Protein 6BWY (pdb70)

GO terms:
  GO:0045087 innate immune response (P, IDA)
  GO:0002230 positive regulation of defense response to virus by host (P, IDA)
  GO:0045869 negative regulation of single stranded viral RNA replication via double stranded DNA intermediate (P, IDA)
  GO:0048525 negative regulation of viral process (P, IDA)
  GO:0030895 apolipoprotein B mRNA editing enzyme complex (C, TAS)
  GO:0004126 cytidine deaminase activity (F, TAS)
  GO:0016553 base conversion or substitution editing (P, TAS)
  GO:0000932 P-body (C, IDA)
  GO:0005737 cytoplasm (C, IDA)
  GO:0010526 transposable element silencing (P, IDA)
  GO:1990904 ribonucleoprotein complex (C, IDA)
  GO:0004126 cytidine deaminase activity (F, IDA)
  GO:0051607 defense response to virus (P, IDA)
  GO:0070383 DNA cytosine deamination (P, IDA)
  GO:0005634 nucleus (C, EXP)
  GO:0005737 cytoplasm (C, EXP)
  GO:0005515 protein binding (F, IPI)
  GO:0008829 dCTP deaminase activity (F, TAS)
  GO:0005829 cytosol (C, TAS)
  GO:0042802 identical protein binding (F, IPI)

Solvent-accessible surface area: 66395 Å² total; per-residue (Å²): 192,20,70,106,60,4,107,99,6,109,10,130,21,50,142,37,58,1,42,0,1,83,17,1,67,112,70,104,220,141,60,47,83,21,16,0,1,0,0,0,35,64,38,50,89,40,104,83,25,149,144,70,118,100,48,82,10,2,4,0,53,0,2,0,6,12,6,56,24,81,27,105,21,2,31,0,35,0,69,7,163,91,6,120,2,3,4,60,8,128,56,57,0,0,0,0,2,0,41,58,0,20,9,97,62,102,197,146,130,16,13,0,44,17,62,120,97,0,94,0,5,15,13,26,7,72,49,36,160,58,174,106,5,57,36,133,28,24,167,80,31,44,33,198,44,38,112,64,24,68,115,10,0,73,69,0,1,29,5,23,24,24,20,59,59,55,58,8,87,31,93,36,1,74,99,10,0,32,0,84,58,198,26,193,33,27,169,74,14,28,0,0,3,26,3,13,97,44,105,120,54,79,18,61,150,39,105,95,52,6,4,26,8,41,31,97,99,156,122,64,0,4,24,2,0,22,47,0,1,70,20,15,110,31,64,91,58,61,8,4,0,1,9,0,2,0,0,38,3,1,24,14,36,2,0,44,63,0,11,56,19,7,37,69,28,58,11,0,9,3,0,0,8,1,0,0,11,78,39,67,164,59,99,0,55,62,0,2,56,38,0,1,72,20,12,1,2,5,27,11,0,59,104,55,19,0,96,49,0,26,82,44,0,8,62,71,150,65,52,113,21,86,68,49,146,15,5,97,126,37,3,130,100,6,26,32,84,14,120,61,1,55,87,93,212,30,72,114,59,9,104,96,5,116,8,133,18,37,147,41,66,2,36,0,0,88,18,2,70,116,78,96,192,141,83,49,81,21,19,0,1,0,0,0,51,75,39,47,85,44,105,85,27,138,154,75,120,106,45,78,11,2,8,0,49,0,6,0,4,9,5,68,48,91,26,128,11,1,20,0,40,0,70,7,188,106,5,111,8,2,2,52,5,116,63,56,0,0,0,0,3,0,33,58,0,14,6,103,65,90,192,151,110,10,15,0,50,17,66,119,98,0,92,0,4,14,12,25,5,67,46,38,155,58,177,107,9,55,37,134,31,21,157,66,30,52,44,200,47,39,117,53,24,65,103,11,0,46,65,2,0,22,9,26,22,21,18,64,58,60,54,3,81,32,104,37,2,66,88,9,0,31,1,75,65,194,23,199,36,38,158,56,11,23,0,0,0,29,1,29,87,21,112,116,30,48,21,59,150,35,99,74,26,2,1,35,9,36,19,125,49,110,122,51,101,79,0,4,42,3,0,20,54,6,7,64,19,7,97,33,70,110,60,38,4,0,7,0,15,0,10,1,0,44,2,3,28,19,73,1,0,62,83,0,8,58,26,2,55,78,48,21,37,7,14,6,1,1,21,0,0,0,20,79,34,64,84,32,36,2,58,21,0,2,37,54,0,6,102,21,11,1,11,11,20,11,0,42,104,55,32,0,88,31,0,29,80,42,0,9,70,70,169,67,49,111,19,83,78,34,144,66,13,79,126,35,1,98,94,11,12,33,110,12,117,41,3,27,72,33,185,26,87,114,48,10,108,94,5,109,9,133,16,39,144,38,66,1,46,0,0,80,18,2,65,114,68,101,189,122,79,44,93,20,18,0,1,0,0,0,47,70,41,50,87,43,106,82,30,151,151,70,119,97,45,76,12,1,6,0,47,0,6,1,2,7,7,67,39,83,27,103,18,1,20,0,38,0,70,6,161,98,6,114,9,2,2,50,9,116,56,52,0,0,0,0,5,0,29,52,0,20,6,110,62,93,208,146,116,12,17,0,48,13,65,121,96,0,85,0,4,11,14,33,7,74,48,29,74,46,150,79,5,64,12,33,18,15,103,77,29,56,38,145,46,41,116,49,25,73,109,9,0,74,68,1,1,47,11,26,25,20,15,68,64,53,60,7,74,35,80,17,2,73,35,6,0,27,0,69,52,196,15,143,33,23,149,63,10,37,0,0,0,24,2,26,93,61,115,116,145,90,95,44,134,44,113,89,36,4,2,34,8,36,25,77,84,137,176,4,134,49,0,0,36,5,0,22,62,2,2,74,23,12,103,33,64,111,128,58,77,3,52,1,10,0,7,0,0,38,3,0,22,34,69,0,0,69,87,0,10,60,19,34,99,69,37,152,17,7,45,3,2,0,39,0,0,0,14,84,31,67,166,62,135,0,63,72,0,1,70,49,0,31,136,36,53,6,121,21,38,10,0,52,99,68,40,0,96,71,0,29,85,47,0,9,42,70,46,29,48,108,22,83,74,42,138,40,7,76,138,41,1,104,87,7,17,33,101,13,165,75,7,56,88,98,201,17,68,139,53,6,99,103,0,113,8,137,16,44,139,35,67,1,41,0,0,72,17,3,66,106,91,97,218,153,63,64,86,22,18,0,0,0,0,0,42,27,41,9,91,48,57,77,28,78,140,70,119,102,44,83,11,2,3,0,8,0,3,0,6,13,5,59,36,86,27,88,16,2,12,0,36,0,68,5,167,94,11,118,4,4,3,58,12,120,57,55,0,0,0,0,3,0,29,56,0,18,14,96,62,81,159,158,78,10,13,0,52,16,66,122,88,0,93,0,4,14,14,35,6,72,50,26,59,45,159,74,4,63,22,57,18,21,93,86,28,78,30,158,51,39,126,47,22,86,111,10,0,77,60,0,1,43,9,23,23,22,19,65,57,66,52,7,64,36,49,16,1,74,38,5,0,21,0,80,64,196,27,145,26,10,149,74,13,23,0,0,0,15,3,30,97,60,98,119,139,90,77,42,142,85,113,71,35,14,4,25,9,40,35,90,85,143,192,25,97,77,0,3,48,2,0,23,58,3,6,74,19,11,95,22,66,113,127,62,73,3,62,0,15,0,8,1,0,40,3,3,24,29,76,2,0,75,84,0,10,60,20,35,99,70,36,153,20,7,46,5,10,1,40,0,0,0,12,75,46,66,168,56,135,1,60,61,0,2,58,38,0,36,143,36,48,5,129,27,41,12,0,59,98,70,42,0,86,62,0,27,80,37,1,9,68,66,159,53,51,115,22,86,72,44,141,27,5,105,140,37,4,112,106,7,31,20,88,11,158,65,5,66,90,93

Radius of gyration: 37.4 Å; Cα contacts (8 Å, |Δi|>4): 2829; chains: 4; bounding box: 98×81×93 Å

Nearest PDB structures (foldseek):
  6bwy-assembly1_A  TM=1.003E+00  e=1.162E-78  Schizosaccharomyces pombe 972h-
  6bwy-assembly4_E  TM=9.963E-01  e=2.193E-74  Schizosaccharomyces pombe 972h-
  1qzh-assembly6_F  TM=9.900E-01  e=3.882E-31  Schizosaccharomyces pombe
  7cuh-assembly1_A  TM=8.431E-01  e=3.484E-30  Schizosaccharomyces pombe 972h-
  6wmc-assembly1_A  TM=6.915E-01  e=1.232E-33  Homo sapiens

Secondary structure (DSSP, 8-state):
--TTTTTSSEEEETTEEEE-HHHHTS--SS-EEEEEEEEEEEEEEEEE-SSTT--EEEEEEEE-TTS-TT---EEEEEEESS-TTS----STT-EEEEEEEEEEESSSSEEEEEEEEEEEEE---TTSS-STTSPPPPSTTB----SHHHHHHHHHHHHHHTTS-----HHHHHHHT---SS-SS--S-EEEEEEEEEETTEEEEEEEEEEEEE------HHHHHHHSSTTS---SSS-EEEEEEEEE---HHHHHHHHHHHHH-TTEEEEEEEEE----SSSHHHHHHHHHHTT-EEEE--HHHHHHHHHHSS--TTPPP-PPTTHHHHHHHHHHHHHHHHH-/--TTHHHHSEEEETTEEEE-HHHHTS--SS-EEEEEEEEEEEEEEEEE--STT--EEEEEEEE-TTS-SS---EEEEEEESSSTTS----STT-EEEEEEEEEEESSSSEEEEEEEEEEEEE---TTSS-S--S----STTB----SHHHHHHHHHHHHHHHHH---B-HHHHHHHT---SS-SS--S-EEEEEEEEEETTEEEEEEEEEEEEESS------HHHHHHHHGGGS---SSS-EEEEEEEEE---HHHHHHHHHHHHH-SSEEEEEEEEE----SSSHHHHHHHHHTTT-EEEE--HHHHHHHHHHSB--TTPPP---SS-HHHHHHHHHHHHHHTT-/--TTTTTSSEEEETTEEEE-HHHHTS--SS-EEEEEEEEEEEEEEEEE-SSTT--EEEEEEEE-TTS-TT---EEEEEEESS-TTS----STT-EEEEEEEEEEESSSSEEEEEEEEEEEEE---TTSSBS--S----STTB----SHHHHHHHHHHHHHHHHH---B-HHHHHHHT---SS-S---S-EEEEEEEEEETTEEEEEEEEEEEEE--------HHHHHHHHGGGG---SSS-EEEEEEEEE---HHHHHHHHHHHHH-SSEEEEEEEEE----SSSHHHHHHHHHTTT-EEEE--HHHHHHHHHHSB--TTPPP-PPTTHHHHHHHHHHHHHHHTT-/--TTTTTSSEEEETTEEEE-HHHHTS--SS-EEEEEEEEEEEEEEEEE-SSTT--EEEEEEEE-TTS-SS---EEEEEEESS-TTS----STT-EEEEEEEEEEESSSSEEEEEEEEEEEEE---TTSSBSTTS----STTB----SHHHHHHHHHHHHHHTTS---B-HHHHHHHT---SS-S---S-EEEEEEEEEETTEEEE-GGG-EEEE--------HHHHHHHSSGGG---SSS-EEEEEEEEE---HHHHHHHHHHHHH-SSEEEEEEEEE----SSSHHHHHHHHHTTT-EEEE--HHHHHHHHHHSB--TTPPP-PPTTHHHHHHHHHHHHHHHTT-

Sequence (1382 aa):
QLNELLNAGEYKIGELTFQSIRSSQELQKKNTIVNLFGIVKDFTPSRQSLHGTKDWVTTVYLWDPTCDTSSIGLQIHLFSKQGNDLPVIKQVGQPLLLHQITLRSYRDRTQGLSKDQFRYALWPDFSSNSKDTLCPQPMPRLMKTGDKEEQFALLLNKIWDEQTNHSMDPPTFTFNFNNEPWVRGRHETYLCYEVERMHNDTWVKLNQRRGFLANQAPRHAELCFLDVIPFWKLDLDQDYRVTCFTSWSPCFSCAQEMAKFISKNKHVSLCIKTARIYDDQGRAQEGLRTLAEAGAKISIMTYSEFKHCWDTFVDHQGAPFQPWDGLDEHSQDLSGRLRAILQNQLNELLNAGEYKIGELTFQSIRSSQELQKKNTIVNLFGIVKDFTPSRQSLHGTKDWVTTVYLWDPTCDTSSIGLQIHLFSKQGNDLPVIKQVGQPLLLHQITLRSYRDRTQGLSKDQFRYALWPDFSSNSKDTLCPQPMPRLMKTGDKEEQFALLLNKIWDEQTNHSMDPPTFTFNFNNEPWVRGRHETYLCYEVERMHNDTWVKLNQRRGFLANQAPEGRHAELCFLDVIPFWKLDLDQDYRVTCFTSWSPCFSCAQEMAKFISKNKHVSLCIKTARIYDDQGRAQEGLRTLAEAGAKISIMTYSEFKHCWDTFVDHQGAPFQPWDGLDEHSQDLSGRLRAILQNQLNELLNAGEYKIGELTFQSIRSSQELQKKNTIVNLFGIVKDFTPSRQSLHGTKDWVTTVYLWDPTCDTSSIGLQIHLFSKQGNDLPVIKQVGQPLLLHQITLRSYRDRTQGLSKDQFRYALWPDFSSNSKDTLCPQPMPRLMKTGDKEEQFALLLNKIWDEQTNHSMDPPTFTFNFNNEPWVRGRHETYLCYEVERMHNDTWVKLNQRRGFLANQAPEGRHAELCFLDVIPFWKLDLDQDYRVTCFTSWSPCFSCAQEMAKFISKNKHVSLCIKTARIYDDQGRAQEGLRTLAEAGAKISIMTYSEFKHCWDTFVDHQGAPFQPWDGLDEHSQDLSGRLRAILQNQLNELLNAGEYKIGELTFQSIRSSQELQKKNTIVNLFGIVKDFTPSRQSLHGTKDWVTTVYLWDPTCDTSSIGLQIHLFSKQGNDLPVIKQVGQPLLLHQITLRSYRDRTQGLSKDQFRYALWPDFSSNSKDTLCPQPMPRLMKTGDKEEQFALLLNKIWDEQTNHSMDPPTFTFNFNNEPWVRGRHETYLCYEVERMHNDTWVKLNQRRGFLANQAPEGRHAELCFLDVIPFWKLDLDQDYRVTCFTSWSPCFSCAQEMAKFISKNKHVSLCIKTARIYDDQGRAQEGLRTLAEAGAKISIMTYSEFKHCWDTFVDHQGAPFQPWDGLDEHSQDLSGRLRAILQN

Foldseek 3Di:
DPLVQQPVQWHDFPHFIAGAQLSLFDDDQDKDWGKYKFWFLDKADWDFDDDDPRWIWIWTAGHFLVDALVDSHAIEIETARVSLQDWDQQDGLKIKIKHTWIWDDDPPTIHTYHDHLMAMEIGALVPDPDDPRDDDHHDPRYDDDDVRVVVVRVLNSLLNCQLVAQADAVVLCCVLLQQAADDPDNLKKKKKKFKFWDDPNDTDGDQSRIGIDIDDVVRHRLVSVVSNVSSNPDDLVIAMEMEMEMSEDDALVSLVVLLVVCVVRVRYAAEYEYRYYDCPVPCRLVSLQSSVVSRYHYAYDAPVNQQVCCVGRYPCVPPGDDDDPCSRVSSVVVRVVNVVSNVD/DPLCQQVVQWHDFPHFIAGAQLSLFDDDADKDWGKYKAWFQDKADWDFADDDVGWIWIWTFGDFLSDALPDRHAIEIETERVSLQDWDQQDTLKIKIKATWIWHDDPSTIHTYHDHLMAMEIDALLPDPDDPSDDDHHDPRYDDDDDRSVVVRVVNSLLVCQQVPQADEVVVLCVLLALAQDDPDNPKKKKWKFKFKDDPNDTDGDQSRIGIDICCDSVRGHPLVVVVVSVSSNPDDLVIAMEMEMEMSEDDALVSLVVLLVVCVVDGSYAYEYEYRYYDCPVPCRLVSVLSNVVSHYHYAYDAPVNSQVCCVRHHPCVPPGDDADPDGCVSSVVRRVVNVVSNPD/DPLVCQPPQWHDWPHFIAGAQVSLFDDDQDKDWGKYKAWFLDKAFWDFDDDDPRWIWIWTAGHFLNDALPDSHAIEIETERVRLQDWGFQDGLKIKIKGTWIWDDDPRTIHTYHDHLMAMEIGALVPDPDDPRHDDHHDPRYDDDDDRSVVVRVVNSLLNCQQVAQADEPVVCCVLLVLAQDDPDNLKKKKWKFKWKDDPNDTDGDQSRIGIDMAPPPVGDHRLVVVVVNVSSNPDDLPIAMEMEMEMSEDDALVSLVVLLVCCVVRPRYAYEYEYRYYDDPVPCRLVSLLSSVVSHYHYAYDAPVNQQVCCVRHYPCVPPHDDDDDCSRVSSVVRRVVNVVSNPD/DPQPQQPVQWHDWPHFIAGAQLVLFDDDADKDWGKHKAWFQDKADWDWDDDDPGWIWIWGAGHFLVDALPDSTAIEIETERVSLQDWDAQDGLKIKIKGTWMWHDDPSTIHTYHDHLIAMAIDALVPDPDDPRDDDHHDPRYDDDDDGVVVVRVVNSLLNCQQVAQADEPVVLCPLLAQQADDDDNPKKKKKKFKFWQDPNDTDGDLNRIGMDIWDDDVTDHRLVSVVVNVSSNPDDLVIAMEMEMEMSEDDALVSLVVLLVVCVVRVRYAYEYEYRYYDDPVPCSLVSLLSSVVSHYHYAYDAPVNSQVCCVRHHPCVPPGDDDDPCRHVSRVVRRVVNVVSNVD

Structure (mmCIF, N/CA/C/O backbone):
data_6BWY
#
_entry.id   6BWY
#
_cell.length_a   79.072
_cell.length_b   79.072
_cell.length_c   266.411
_cell.angle_alpha   90.00
_cell.angle_beta   90.00
_cell.angle_gamma   90.00
#
_symmetry.space_group_name_H-M   'P 43'
#
loop_
_entity.id
_entity.type
_entity.pdbx_description
1 polymer 'DNA (30-MER)'
2 polymer 'Protection of telomeres protein 1, DNA dC-&gt;dU-editing enzyme APOBEC-3G fusion'
3 non-polymer 'PHOSPHATE ION'
4 non-polymer 'ZINC ION'
5 water water
#
loop_
_atom_site.group_PDB
_atom_site.id
_atom_site.type_symbol
_atom_site.label_atom_id
_atom_site.label_alt_id
_atom_site.label_comp_id
_atom_site.label_asym_id
_atom_site.label_entity_id
_atom_site.label_seq_id
_atom_site.pdbx_PDB_ins_code
_atom_site.Cartn_x
_atom_site.Cartn_y
_atom_site.Cartn_z
_atom_site.occupancy
_atom_site.B_iso_or_equiv
_atom_site.auth_seq_id
_atom_site.auth_comp_id
_atom_site.auth_asym_id
_atom_site.auth_atom_id
_atom_site.pdbx_PDB_model_num
ATOM 578 N N . GLN E 2 7 ? 137.764 85.402 -39.646 1.00 153.80 30 GLN A N 1
ATOM 579 C CA . GLN E 2 7 ? 138.770 85.540 -40.751 1.00 148.73 30 GLN A CA 1
ATOM 580 C C . GLN E 2 7 ? 139.081 84.254 -41.521 1.00 146.44 30 GLN A C 1
ATOM 581 O O . GLN E 2 7 ? 139.406 84.267 -42.730 1.00 149.26 30 GLN A O 1
ATOM 587 N N . LEU E 2 8 ? 138.961 83.113 -40.846 1.00 132.52 31 LEU A N 1
ATOM 588 C CA . LEU E 2 8 ? 139.315 81.835 -41.492 1.00 121.89 31 LEU A CA 1
ATOM 589 C C . LEU E 2 8 ? 138.158 81.077 -42.137 1.00 122.74 31 LEU A C 1
ATOM 590 O O . LEU E 2 8 ? 138.360 80.312 -43.081 1.00 119.38 31 LEU A O 1
ATOM 595 N N . ASN E 2 9 ? 136.963 81.318 -41.640 1.00 125.30 32 ASN A N 1
ATOM 596 C CA . ASN E 2 9 ? 135.731 80.631 -42.085 1.00 128.97 32 ASN A CA 1
ATOM 597 C C . ASN E 2 9 ? 135.445 80.792 -43.602 1.00 136.00 32 ASN A C 1
ATOM 598 O O . ASN E 2 9 ? 135.283 79.806 -44.331 1.00 138.93 32 ASN A O 1
ATOM 603 N N . GLU E 2 10 ? 135.439 82.037 -44.060 1.00 140.05 33 GLU A N 1
ATOM 604 C CA . GLU E 2 10 ? 135.081 82.452 -45.388 1.00 142.13 33 GLU A CA 1
ATOM 605 C C . GLU E 2 10 ? 136.175 82.196 -46.427 1.00 140.27 33 GLU A C 1
ATOM 606 O O . GLU E 2 10 ? 135.858 82.183 -47.623 1.00 132.62 33 GLU A O 1
ATOM 612 N N . LEU E 2 11 ? 137.438 82.030 -45.993 1.00 137.80 34 LEU A N 1
ATOM 613 C CA . LEU E 2 11 ? 138.549 81.761 -46.922 1.00 137.90 34 LEU A CA 1
ATOM 614 C C . LEU E 2 11 ? 138.316 80.486 -47.725 1.00 139.69 34 LEU A C 1
ATOM 615 O O . LEU E 2 11 ? 138.484 80.487 -48.963 1.00 140.62 34 LEU A O 1
ATOM 620 N N . LEU E 2 12 ? 137.890 79.436 -47.033 1.00 140.39 35 LEU A N 1
ATOM 621 C CA . LEU E 2 12 ? 137.811 78.087 -47.571 1.00 139.48 35 LEU A CA 1
ATOM 622 C C . LEU E 2 12 ? 136.558 77.757 -48.395 1.00 144.36 35 LEU A C 1
ATOM 623 O O . LEU E 2 12 ? 136.509 76.702 -49.019 1.00 137.65 35 LEU A O 1
ATOM 628 N N . ASN E 2 13 ? 135.584 78.681 -48.418 1.00 150.62 36 ASN A N 1
ATOM 629 C CA . ASN E 2 13 ? 134.296 78.451 -49.085 1.00 143.80 36 ASN A CA 1
ATOM 630 C C . ASN E 2 13 ? 134.338 78.567 -50.602 1.00 144.96 36 ASN A C 1
ATOM 631 O O . ASN E 2 13 ? 133.982 77.608 -51.282 1.00 152.51 36 ASN A O 1
ATOM 636 N N . ALA E 2 14 ? 134.809 79.706 -51.133 1.00 140.55 37 ALA A N 1
ATOM 637 C CA . ALA E 2 14 ? 134.792 80.019 -52.577 1.00 134.85 37 ALA A CA 1
ATOM 638 C C . ALA E 2 14 ? 135.665 79.097 -53.459 1.00 136.63 37 ALA A C 1
ATOM 639 O O . ALA E 2 14 ? 135.491 79.060 -54.699 1.00 134.59 37 ALA A O 1
ATOM 641 N N . GLY E 2 15 ? 136.574 78.350 -52.805 1.00 124.59 38 GLY A N 1
ATOM 642 C CA . GLY E 2 15 ? 137.461 77.373 -53.455 1.00 101.66 38 GLY A CA 1
ATOM 643 C C . GLY E 2 15 ? 138.872 77.907 -53.428 1.00 95.07 38 GLY A C 1
ATOM 644 O O . GLY E 2 15 ? 139.792 77.295 -52.851 1.00 94.95 38 GLY A O 1
ATOM 645 N N . GLU E 2 16 ? 139.024 79.075 -54.030 1.00 91.43 39 GLU A N 1
ATOM 646 C CA . GLU E 2 16 ? 140.292 79.808 -54.044 1.00 85.94 39 GLU A CA 1
ATOM 647 C C . GLU E 2 16 ? 140.369 80.798 -52.879 1.00 85.42 39 GLU A C 1
ATOM 648 O O . GLU E 2 16 ? 139.424 81.488 -52.588 1.00 97.29 39 GLU A O 1
ATOM 654 N N . TYR E 2 17 ? 141.509 80.863 -52.233 1.00 81.17 40 TYR A N 1
ATOM 655 C CA . TYR E 2 17 ? 141.831 81.886 -51.243 1.00 83.63 40 TYR A CA 1
ATOM 656 C C . TYR E 2 17 ? 143.314 82.242 -51.353 1.00 87.26 40 TYR A C 1
ATOM 657 O O . TYR E 2 17 ? 144.139 81.359 -51.617 1.00 78.85 40 TYR A O 1
ATOM 666 N N . LYS E 2 18 ? 143.643 83.521 -51.144 1.00 93.10 41 LYS A N 1
ATOM 667 C CA . LYS E 2 18 ? 145.022 83.983 -51.348 1.00 91.30 41 LYS A CA 1
ATOM 668 C C . LYS E 2 18 ? 145.700 84.151 -50.028 1.00 91.60 41 LYS A C 1
ATOM 669 O O . LYS E 2 18 ? 145.079 84.486 -49.023 1.00 99.76 41 LYS A O 1
ATOM 675 N N . ILE E 2 19 ? 146.980 83.839 -49.989 1.00 93.68 42 ILE A N 1
ATOM 676 C CA . ILE E 2 19 ? 147.837 84.072 -48.810 1.00 93.22 42 ILE A CA 1
ATOM 677 C C . ILE E 2 19 ? 149.211 84.484 -49.340 1.00 93.76 42 ILE A C 1
ATOM 678 O O . ILE E 2 19 ? 149.729 83.840 -50.289 1.00 106.67 42 ILE A O 1
ATOM 683 N N . GLY E 2 20 ? 149.811 85.529 -48.766 1.00 90.02 43 GLY A N 1
ATOM 684 C CA . GLY E 2 20 ? 151.053 86.069 -49.268 1.00 88.61 43 GLY A CA 1
ATOM 685 C C . GLY E 2 20 ? 150.766 86.698 -50.623 1.00 96.01 43 GLY A C 1
ATOM 686 O O . GLY E 2 20 ? 150.060 87.740 -50.738 1.00 106.09 43 GLY A O 1
ATOM 687 N N . GLU E 2 21 ? 151.243 86.016 -51.653 1.00 94.03 44 GLU A N 1
ATOM 688 C CA . GLU E 2 21 ? 150.907 86.399 -53.048 1.00 99.61 44 GLU A CA 1
ATOM 689 C C . GLU E 2 21 ? 150.361 85.197 -53.832 1.00 95.12 44 GLU A C 1
ATOM 690 O O . GLU E 2 21 ? 149.813 85.342 -54.946 1.00 99.86 44 GLU A O 1
ATOM 696 N N . LEU E 2 22 ? 150.442 84.032 -53.208 1.00 86.12 45 LEU A N 1
ATOM 697 C CA . LEU E 2 22 ? 150.014 82.777 -53.825 1.00 87.85 45 LEU A CA 1
ATOM 698 C C . LEU E 2 22 ? 148.522 82.491 -53.590 1.00 90.46 45 LEU A C 1
ATOM 699 O O . LEU E 2 22 ? 147.963 82.751 -52.503 1.00 91.41 45 LEU A O 1
ATOM 704 N N . THR E 2 23 ? 147.873 82.028 -54.661 1.00 87.73 46 THR A N 1
ATOM 705 C CA . THR E 2 23 ? 146.455 81.693 -54.603 1.00 83.26 46 THR A CA 1
ATOM 706 C C . THR E 2 23 ? 146.317 80.181 -54.424 1.00 83.79 46 THR A C 1
ATOM 707 O O . THR E 2 23 ? 146.817 79.356 -55.276 1.00 80.85 46 THR A O 1
ATOM 711 N N . PHE E 2 24 ? 145.613 79.822 -53.344 1.00 76.83 47 PHE A N 1
ATOM 712 C CA . PHE E 2 24 ? 145.450 78.414 -52.982 1.00 72.64 47 PHE A CA 1
ATOM 713 C C . PHE E 2 24 ? 144.075 77.898 -53.341 1.00 68.53 47 PHE A C 1
ATOM 714 O O . PHE E 2 24 ? 143.113 78.617 -53.338 1.00 65.68 47 PHE A O 1
ATOM 722 N N . GLN E 2 25 ? 143.997 76.617 -53.599 1.00 69.73 48 GLN A N 1
ATOM 723 C CA . GLN E 2 25 ? 142.736 75.919 -53.795 1.00 75.93 48 GLN A CA 1
ATOM 724 C C . GLN E 2 25 ? 142.517 74.977 -52.593 1.00 77.13 48 GLN A C 1
ATOM 725 O O . GLN E 2 25 ? 143.449 74.280 -52.181 1.00 73.79 48 GLN A O 1
ATOM 731 N N . SER E 2 26 ? 141.296 74.995 -52.038 1.00 78.96 49 SER A N 1
ATOM 732 C CA . SER E 2 26 ? 140.917 74.088 -50.946 1.00 75.99 49 SER A CA 1
ATOM 733 C C . SER E 2 26 ? 140.997 72.608 -51.384 1.00 71.01 49 SER A C 1
ATOM 734 O O . SER E 2 26 ? 140.889 72.268 -52.581 1.00 60.93 49 SER A O 1
ATOM 737 N N . ILE E 2 27 ? 141.209 71.731 -50.412 1.00 66.98 50 ILE A N 1
ATOM 738 C CA . ILE E 2 27 ? 141.418 70.311 -50.703 1.00 73.57 50 ILE A CA 1
ATOM 739 C C . ILE E 2 27 ? 140.133 69.647 -51.162 1.00 81.10 50 ILE A C 1
ATOM 740 O O . ILE E 2 27 ? 140.113 68.858 -52.138 1.00 79.01 50 ILE A O 1
ATOM 745 N N . ARG E 2 28 ? 139.026 69.992 -50.508 1.00 92.32 51 ARG A N 1
ATOM 746 C CA . ARG E 2 28 ? 137.722 69.459 -50.949 1.00 98.98 51 ARG A CA 1
ATOM 747 C C . ARG E 2 28 ? 137.406 69.796 -52.398 1.00 95.31 51 ARG A C 1
ATOM 748 O O . ARG E 2 28 ? 137.003 68.908 -53.175 1.00 104.85 51 ARG A O 1
ATOM 756 N N . SER E 2 29 ? 137.606 71.067 -52.758 1.00 82.28 52 SER A N 1
ATOM 757 C CA . SER E 2 29 ? 137.429 71.507 -54.133 1.00 79.43 52 SER A CA 1
ATOM 758 C C . SER E 2 29 ? 138.415 70.845 -55.078 1.00 72.90 52 SER A C 1
ATOM 759 O O . SER E 2 29 ? 138.136 70.572 -56.225 1.00 74.94 52 SER A O 1
ATOM 762 N N . SER E 2 30 ? 139.579 70.552 -54.550 1.00 76.40 53 SER A N 1
ATOM 763 C CA . SER E 2 30 ? 140.630 69.854 -55.324 1.00 78.20 53 SER A CA 1
ATOM 764 C C . SER E 2 30 ? 140.304 68.384 -55.585 1.00 82.43 53 SER A C 1
ATOM 765 O O . SER E 2 30 ? 140.759 67.762 -56.584 1.00 72.81 53 SER A O 1
ATOM 768 N N . GLN E 2 31 ? 139.505 67.816 -54.687 1.00 80.57 54 GLN A N 1
ATOM 769 C CA . GLN E 2 31 ? 139.104 66.421 -54.778 1.00 84.21 54 GLN A CA 1
ATOM 770 C C . GLN E 2 31 ? 138.064 66.193 -55.891 1.00 90.23 54 GLN A C 1
ATOM 771 O O . GLN E 2 31 ? 137.776 65.031 -56.220 1.00 93.64 54 GLN A O 1
ATOM 777 N N . GLU E 2 32 ? 137.559 67.263 -56.494 1.00 94.91 55 GLU A N 1
ATOM 778 C CA . GLU E 2 32 ? 136.759 67.108 -57.725 1.00 106.75 55 GLU A CA 1
ATOM 779 C C . GLU E 2 32 ? 137.684 67.149 -58.943 1.00 121.09 55 GLU A C 1
ATOM 780 O O . GLU E 2 32 ? 138.895 67.377 -58.769 1.00 122.51 55 GLU A O 1
ATOM 786 N N . LEU E 2 33 ? 137.124 67.027 -60.155 1.00 124.94 56 LEU A N 1
ATOM 787 C CA . LEU E 2 33 ? 137.950 67.074 -61.354 1.00 123.39 56 LEU A CA 1
ATOM 788 C C . LEU E 2 33 ? 137.372 67.730 -62.617 1.00 128.06 56 LEU A C 1
ATOM 789 O O . LEU E 2 33 ? 136.139 67.831 -62.761 1.00 133.12 56 LEU A O 1
ATOM 794 N N . GLN E 2 34 ? 138.281 68.203 -63.496 1.00 118.44 57 GLN A N 1
ATOM 795 C CA . GLN E 2 34 ? 138.005 68.298 -64.925 1.00 112.29 57 GLN A CA 1
ATOM 796 C C . GLN E 2 34 ? 138.896 67.337 -65.734 1.00 102.54 57 GLN A C 1
ATOM 797 O O . GLN E 2 34 ? 139.986 66.972 -65.293 1.00 102.03 57 GLN A O 1
ATOM 803 N N . LYS E 2 35 ? 138.419 66.927 -66.921 1.00 90.58 58 LYS A N 1
ATOM 804 C CA . LYS E 2 35 ? 139.151 66.112 -67.929 1.00 87.75 58 LYS A CA 1
ATOM 805 C C . LYS E 2 35 ? 140.645 66.531 -68.166 1.00 86.65 58 LYS A C 1
ATOM 806 O O . LYS E 2 35 ? 141.455 65.699 -68.481 1.00 81.24 58 LYS A O 1
ATOM 812 N N . LYS E 2 36 ? 140.929 67.839 -68.089 1.00 86.44 59 LYS A N 1
ATOM 813 C CA . LYS E 2 36 ? 142.249 68.434 -68.301 1.00 80.51 59 LYS A CA 1
ATOM 814 C C . LYS E 2 36 ? 142.951 68.620 -66.957 1.00 82.88 59 LYS A C 1
ATOM 815 O O . LYS E 2 36 ? 142.343 68.672 -65.901 1.00 75.98 59 LYS A O 1
ATOM 821 N N . ASN E 2 37 ? 144.279 68.701 -67.045 1.00 80.13 60 ASN A N 1
ATOM 822 C CA . ASN E 2 37 ? 145.127 68.888 -65.905 1.00 76.35 60 ASN A CA 1
ATOM 823 C C . ASN E 2 37 ? 145.274 70.368 -65.566 1.00 78.22 60 ASN A C 1
ATOM 824 O O . ASN E 2 37 ? 145.459 71.198 -66.478 1.00 80.10 60 ASN A O 1
ATOM 829 N N . THR E 2 38 ? 145.124 70.716 -64.283 1.00 76.41 61 THR A N 1
ATOM 830 C CA . THR E 2 38 ? 145.166 72.115 -63.831 1.00 69.87 61 THR A CA 1
ATOM 831 C C . THR E 2 38 ? 146.081 72.245 -62.615 1.00 71.39 61 THR A C 1
ATOM 832 O O . THR E 2 38 ? 146.145 71.368 -61.752 1.00 71.67 61 THR A O 1
ATOM 836 N N . ILE E 2 39 ? 146.901 73.301 -62.572 1.00 70.62 62 ILE A N 1
ATOM 837 C CA . ILE E 2 39 ? 148.030 73.378 -61.688 1.00 67.40 62 ILE A CA 1
ATOM 838 C C . ILE E 2 39 ? 147.681 74.294 -60.590 1.00 68.86 62 ILE A C 1
ATOM 839 O O . ILE E 2 39 ? 147.435 75.463 -60.810 1.00 75.94 62 ILE A O 1
ATOM 844 N N . VAL E 2 40 ? 147.676 73.783 -59.383 1.00 69.15 63 VAL A N 1
ATOM 845 C CA . VAL E 2 40 ? 147.188 74.562 -58.212 1.00 66.45 63 VAL A CA 1
ATOM 846 C C . VAL E 2 40 ? 148.250 74.676 -57.152 1.00 66.35 63 VAL A C 1
ATOM 847 O O . VAL E 2 40 ? 149.231 73.925 -57.152 1.00 66.02 63 VAL A O 1
ATOM 851 N N . ASN E 2 41 ? 148.027 75.621 -56.249 1.00 65.02 64 ASN A N 1
ATOM 852 C CA . ASN E 2 41 ? 148.779 75.710 -55.023 1.00 70.94 64 ASN A CA 1
ATOM 853 C C . ASN E 2 41 ? 147.971 75.153 -53.908 1.00 77.99 64 ASN A C 1
ATOM 854 O O . ASN E 2 41 ? 146.783 75.515 -53.789 1.00 79.72 64 ASN A O 1
ATOM 859 N N . LEU E 2 42 ? 148.638 74.353 -53.064 1.00 77.83 65 LEU A N 1
ATOM 860 C CA . LEU E 2 42 ? 148.002 73.736 -51.926 1.00 76.02 65 LEU A CA 1
ATOM 861 C C . LEU E 2 42 ? 148.659 74.140 -50.610 1.00 79.52 65 LEU A C 1
ATOM 862 O O . LEU E 2 42 ? 149.851 74.588 -50.626 1.00 73.41 65 LEU A O 1
ATOM 867 N N . PHE E 2 43 ? 147.895 73.985 -49.503 1.00 75.95 66 PHE A N 1
ATOM 868 C CA . PHE E 2 43 ? 148.334 74.359 -48.150 1.00 69.98 66 PHE A CA 1
ATOM 869 C C . PHE E 2 43 ? 147.387 73.723 -47.121 1.00 70.44 66 PHE A C 1
ATOM 870 O O . PHE E 2 43 ? 146.223 74.124 -46.953 1.00 61.65 66 PHE A O 1
ATOM 878 N N . GLY E 2 44 ? 147.929 72.763 -46.374 1.00 74.20 67 GLY A N 1
ATOM 879 C CA . GLY E 2 44 ? 147.118 71.832 -45.617 1.00 75.37 67 GLY A CA 1
ATOM 880 C C . GLY E 2 44 ? 147.909 71.161 -44.490 1.00 80.06 67 GLY A C 1
ATOM 881 O O . GLY E 2 44 ? 149.032 71.616 -44.124 1.00 92.13 67 GLY A O 1
ATOM 882 N N . ILE E 2 45 ? 147.391 70.040 -43.988 1.00 67.93 68 ILE A N 1
ATOM 883 C CA . ILE E 2 45 ? 148.065 69.263 -42.971 1.00 66.85 68 ILE A CA 1
ATOM 884 C C . ILE E 2 45 ? 148.379 67.853 -43.477 1.00 72.65 68 ILE A C 1
ATOM 885 O O . ILE E 2 45 ? 147.539 67.256 -44.095 1.00 83.44 68 ILE A O 1
ATOM 890 N N . VAL E 2 46 ? 149.586 67.335 -43.247 1.00 71.76 69 VAL A N 1
ATOM 891 C CA . VAL E 2 46 ? 149.952 65.961 -43.558 1.00 62.19 69 VAL A CA 1
ATOM 892 C C . VAL E 2 46 ? 149.177 64.968 -42.695 1.00 65.14 69 VAL A C 1
ATOM 893 O O . VAL E 2 46 ? 149.577 64.664 -41.548 1.00 66.63 69 VAL A O 1
ATOM 897 N N . LYS E 2 47 ? 148.073 64.452 -43.232 1.00 68.23 70 LYS A N 1
ATOM 898 C CA . LYS E 2 47 ? 147.277 63.507 -42.481 1.00 65.56 70 LYS A CA 1
ATOM 899 C C . LYS E 2 47 ? 147.909 62.095 -42.519 1.00 69.38 70 LYS A C 1
ATOM 900 O O . LYS E 2 47 ? 147.783 61.367 -41.603 1.00 71.53 70 LYS A O 1
ATOM 906 N N . ASP E 2 48 ? 148.590 61.752 -43.597 1.00 72.33 71 ASP A N 1
ATOM 907 C CA . ASP E 2 48 ? 149.456 60.579 -43.691 1.00 69.63 71 ASP A CA 1
ATOM 908 C C . ASP E 2 48 ? 150.505 60.826 -44.802 1.00 69.38 71 ASP A C 1
ATOM 909 O O . ASP E 2 48 ? 150.269 61.597 -45.724 1.00 76.05 71 ASP A O 1
ATOM 914 N N . PHE E 2 49 ? 151.650 60.186 -44.728 1.00 64.70 72 PHE A N 1
ATOM 915 C CA . PHE E 2 49 ? 152.699 60.291 -45.729 1.00 65.50 72 PHE A CA 1
ATOM 916 C C . PHE E 2 49 ? 153.484 59.010 -45.895 1.00 64.01 72 PHE A C 1
ATOM 917 O O . PHE E 2 49 ? 153.484 58.179 -45.007 1.00 69.18 72 PHE A O 1
ATOM 925 N N . THR E 2 50 ? 154.235 58.893 -46.960 1.00 69.37 73 THR A N 1
ATOM 926 C CA . THR E 2 50 ? 155.181 57.770 -47.167 1.00 71.06 73 THR A CA 1
ATOM 927 C C . THR E 2 50 ? 156.535 58.344 -47.549 1.00 68.29 73 THR A C 1
ATOM 928 O O . THR E 2 50 ? 156.644 59.045 -48.558 1.00 59.65 73 THR A O 1
ATOM 932 N N . PRO E 2 51 ? 157.569 57.975 -46.792 1.00 70.03 74 PRO A N 1
ATOM 933 C CA . PRO E 2 51 ? 158.960 58.355 -47.045 1.00 72.64 74 PRO A CA 1
ATOM 934 C C . PRO E 2 51 ? 159.406 58.211 -48.460 1.00 75.90 74 PRO A C 1
ATOM 935 O O . PRO E 2 51 ? 158.933 57.355 -49.164 1.00 78.85 74 PRO A O 1
ATOM 939 N N . SER E 2 52 ? 160.342 59.071 -48.858 1.00 80.60 75 SER A N 1
ATOM 940 C CA . SER E 2 52 ? 160.904 59.118 -50.194 1.00 81.56 75 SER A CA 1
ATOM 941 C C . SER E 2 52 ? 161.720 57.863 -50.520 1.00 93.79 75 SER A C 1
ATOM 942 O O . SER E 2 52 ? 162.907 57.756 -50.189 1.00 108.92 75 SER A O 1
ATOM 945 N N . ARG E 2 53 ? 161.080 56.926 -51.202 1.00 88.90 76 ARG A N 1
ATOM 946 C CA . ARG E 2 53 ? 161.771 55.783 -51.754 1.00 83.02 76 ARG A CA 1
ATOM 947 C C . ARG E 2 53 ? 161.861 55.978 -53.265 1.00 82.72 76 ARG A C 1
ATOM 948 O O . ARG E 2 53 ? 161.122 56.787 -53.804 1.00 75.99 76 ARG A O 1
ATOM 956 N N . GLN E 2 54 ? 162.769 55.263 -53.918 1.00 80.47 77 GLN A N 1
ATOM 957 C CA . GLN E 2 54 ? 162.879 55.359 -55.352 1.00 72.06 77 GLN A CA 1
ATOM 958 C C . GLN E 2 54 ? 161.829 54.413 -56.035 1.00 72.86 77 GLN A C 1
ATOM 959 O O . GLN E 2 54 ? 161.587 53.285 -55.622 1.00 79.43 77 GLN A O 1
ATOM 965 N N . SER E 2 55 ? 161.193 54.923 -57.086 1.00 68.70 78 SER A N 1
ATOM 966 C CA . SER E 2 55 ? 160.249 54.203 -57.906 1.00 70.85 78 SER A CA 1
ATOM 967 C C . SER E 2 55 ? 160.897 52.988 -58.607 1.00 76.71 78 SER A C 1
ATOM 968 O O . SER E 2 55 ? 162.141 52.968 -58.893 1.00 77.70 78 SER A O 1
ATOM 971 N N . LEU E 2 56 ? 160.057 52.013 -58.954 1.00 74.38 79 LEU A N 1
ATOM 972 C CA . LEU E 2 56 ? 160.593 50.814 -59.601 1.00 70.83 79 LEU A CA 1
ATOM 973 C C . LEU E 2 56 ? 160.184 50.759 -61.050 1.00 70.18 79 LEU A C 1
ATOM 974 O O . LEU E 2 56 ? 160.685 49.910 -61.787 1.00 78.27 79 LEU A O 1
ATOM 979 N N . HIS E 2 57 ? 159.358 51.682 -61.510 1.00 64.48 80 HIS A N 1
ATOM 980 C CA . HIS E 2 57 ? 158.911 51.570 -62.910 1.00 67.95 80 HIS A CA 1
ATOM 981 C C . HIS E 2 57 ? 159.060 52.933 -63.598 1.00 66.22 80 HIS A C 1
ATOM 982 O O . HIS E 2 57 ? 159.409 53.891 -62.943 1.00 65.56 80 HIS A O 1
ATOM 989 N N . GLY E 2 58 ? 158.829 52.986 -64.905 1.00 64.24 81 GLY A N 1
ATOM 990 C CA . GLY E 2 58 ? 158.623 54.253 -65.603 1.00 62.57 81 GLY A CA 1
ATOM 991 C C . GLY E 2 58 ? 159.916 54.946 -65.656 1.00 62.44 81 GLY A C 1
ATOM 992 O O . GLY E 2 58 ? 160.865 54.311 -66.005 1.00 77.16 81 GLY A O 1
ATOM 993 N N . THR E 2 59 ? 159.957 56.223 -65.318 1.00 61.50 82 THR A N 1
ATOM 994 C CA . THR E 2 59 ? 161.201 56.983 -65.413 1.00 62.41 82 THR A CA 1
ATOM 995 C C . THR E 2 59 ? 162.059 56.749 -64.186 1.00 66.81 82 THR A C 1
ATOM 996 O O . THR E 2 59 ? 163.198 57.167 -64.157 1.00 76.97 82 THR A O 1
ATOM 1000 N N . LYS E 2 60 ? 161.533 55.998 -63.228 1.00 60.03 83 LYS A N 1
ATOM 1001 C CA . LYS E 2 60 ? 162.187 55.668 -61.961 1.00 66.36 83 LYS A CA 1
ATOM 1002 C C . LYS E 2 60 ? 162.587 56.916 -61.188 1.00 68.00 83 LYS A C 1
ATOM 1003 O O . LYS E 2 60 ? 163.683 56.947 -60.626 1.00 80.73 83 LYS A O 1
ATOM 1009 N N . ASP E 2 61 ? 161.744 57.933 -61.136 1.00 61.00 84 ASP A N 1
ATOM 1010 C CA . ASP E 2 61 ? 162.123 59.140 -60.340 1.00 61.06 84 ASP A CA 1
ATOM 1011 C C . ASP E 2 61 ? 161.851 58.857 -58.838 1.00 62.77 84 ASP A C 1
ATOM 1012 O O . ASP E 2 61 ? 161.098 57.948 -58.460 1.00 72.61 84 ASP A O 1
ATOM 1017 N N . TRP E 2 62 ? 162.456 59.603 -57.962 1.00 64.00 85 TRP A N 1
ATOM 1018 C CA . TRP E 2 62 ? 162.166 59.461 -56.531 1.00 65.83 85 TRP A CA 1
ATOM 1019 C C . TRP E 2 62 ? 160.823 60.054 -56.238 1.00 61.41 85 TRP A C 1
ATOM 1020 O O . TRP E 2 62 ? 160.407 60.985 -56.906 1.00 60.00 85 TRP A O 1
ATOM 1031 N N . VAL E 2 63 ? 160.133 59.502 -55.240 1.00 61.09 86 VAL A N 1
ATOM 1032 C CA . VAL E 2 63 ? 158.770 59.907 -54.904 1.00 58.95 86 VAL A CA 1
ATOM 1033 C C . VAL E 2 63 ? 158.498 59.822 -53.431 1.00 68.98 86 VAL A C 1
ATOM 1034 O O . VAL E 2 63 ? 158.849 58.802 -52.749 1.00 80.91 86 VAL A O 1
ATOM 1038 N N . THR E 2 64 ? 157.859 60.865 -52.906 1.00 65.88 87 THR A N 1
ATOM 1039 C CA . THR E 2 64 ? 157.283 60.836 -51.589 1.00 66.82 87 THR A CA 1
ATOM 1040 C C . THR E 2 64 ? 155.772 61.038 -51.746 1.00 63.43 87 THR A C 1
ATOM 1041 O O . THR E 2 64 ? 155.326 61.715 -52.638 1.00 66.35 87 THR A O 1
ATOM 1045 N N . THR E 2 65 ? 154.993 60.414 -50.889 1.00 63.13 88 THR A N 1
ATOM 1046 C CA . THR E 2 65 ? 153.540 60.492 -50.966 1.00 63.71 88 THR A CA 1
ATOM 1047 C C . THR E 2 65 ? 152.981 61.255 -49.769 1.00 67.98 88 THR A C 1
ATOM 1048 O O . THR E 2 65 ? 153.461 60.983 -48.593 1.00 65.24 88 THR A O 1
ATOM 1052 N N . VAL E 2 66 ? 152.053 62.211 -50.013 1.00 57.75 89 VAL A N 1
ATOM 1053 C CA . VAL E 2 66 ? 151.407 62.893 -48.896 1.00 56.92 89 VAL A CA 1
ATOM 1054 C C . VAL E 2 66 ? 149.902 62.818 -49.057 1.00 61.81 89 VAL A C 1
ATOM 1055 O O . VAL E 2 66 ? 149.383 62.557 -50.143 1.00 67.96 89 VAL A O 1
ATOM 1059 N N . TYR E 2 67 ? 149.165 63.027 -47.985 1.00 57.93 90 TYR A N 1
ATOM 1060 C CA . TYR E 2 67 ? 147.726 63.182 -48.042 1.00 59.30 90 TYR A CA 1
ATOM 1061 C C . TYR E 2 67 ? 147.446 64.510 -47.345 1.00 59.52 90 TYR A C 1
ATOM 1062 O O . TYR E 2 67 ? 147.563 64.622 -46.179 1.00 61.46 90 TYR A O 1
ATOM 1071 N N . LEU E 2 68 ? 147.149 65.550 -48.060 1.00 61.60 91 LEU A N 1
ATOM 1072 C CA . LEU E 2 68 ? 146.841 66.799 -47.366 1.00 64.91 91 LEU A CA 1
ATOM 1073 C C . LEU E 2 68 ? 145.392 66.878 -47.015 1.00 66.28 91 LEU A C 1
ATOM 1074 O O . LEU E 2 68 ? 144.482 66.549 -47.845 1.00 69.86 91 LEU A O 1
ATOM 1079 N N . TRP E 2 69 ? 145.160 67.444 -45.854 1.00 67.29 92 TRP A N 1
ATOM 1080 C CA . TRP E 2 69 ? 143.860 67.759 -45.335 1.00 71.03 92 TRP A CA 1
ATOM 1081 C C . TRP E 2 69 ? 143.780 69.242 -45.022 1.00 70.13 92 TRP A C 1
ATOM 1082 O O . TRP E 2 69 ? 144.773 69.828 -44.688 1.00 72.18 92 TRP A O 1
ATOM 1093 N N . ASP E 2 70 ? 142.586 69.808 -45.095 1.00 79.65 93 ASP A N 1
ATOM 1094 C CA . ASP E 2 70 ? 142.240 71.152 -44.569 1.00 78.05 93 ASP A CA 1
ATOM 1095 C C . ASP E 2 70 ? 140.744 71.124 -44.169 1.00 73.67 93 ASP A C 1
ATOM 1096 O O . ASP E 2 70 ? 139.999 70.217 -44.592 1.00 69.30 93 ASP A O 1
ATOM 1101 N N . PRO E 2 71 ? 140.313 72.112 -43.349 1.00 78.76 94 PRO A N 1
ATOM 1102 C CA . PRO E 2 71 ? 138.944 72.138 -42.784 1.00 76.36 94 PRO A CA 1
ATOM 1103 C C . PRO E 2 71 ? 137.820 71.871 -43.784 1.00 75.94 94 PRO A C 1
ATOM 1104 O O . PRO E 2 71 ? 136.760 71.435 -43.384 1.00 79.28 94 PRO A O 1
ATOM 1108 N N . THR E 2 72 ? 138.043 72.100 -45.069 1.00 78.25 95 THR A N 1
ATOM 1109 C CA . THR E 2 72 ? 137.049 71.815 -46.100 1.00 81.11 95 THR A CA 1
ATOM 1110 C C . THR E 2 72 ? 136.780 70.290 -46.241 1.00 91.93 95 THR A C 1
ATOM 1111 O O . THR E 2 72 ? 135.772 69.866 -46.810 1.00 98.74 95 THR A O 1
ATOM 1115 N N . CYS E 2 73 ? 137.710 69.471 -45.758 1.00 94.19 96 CYS A N 1
ATOM 1116 C CA . CYS E 2 73 ? 137.502 68.021 -45.571 1.00 87.03 96 CYS A CA 1
ATOM 1117 C C . CYS E 2 73 ? 137.037 67.771 -44.143 1.00 95.50 96 CYS A C 1
ATOM 1118 O O . CYS E 2 73 ? 137.535 68.442 -43.149 1.00 95.18 96 CYS A O 1
ATOM 1121 N N . ASP E 2 74 ? 136.186 66.754 -43.972 1.00 92.27 97 ASP A N 1
ATOM 1122 C CA . ASP E 2 74 ? 135.687 66.436 -42.628 1.00 96.08 97 ASP A CA 1
ATOM 1123 C C . ASP E 2 74 ? 136.796 65.876 -41.734 1.00 93.00 97 ASP A C 1
ATOM 1124 O O . ASP E 2 74 ? 137.902 65.521 -42.239 1.00 95.53 97 ASP A O 1
ATOM 1129 N N . THR E 2 75 ? 136.507 65.752 -40.427 1.00 93.13 98 THR A N 1
ATOM 1130 C CA . THR E 2 75 ? 137.444 65.208 -39.433 1.00 86.59 98 THR A CA 1
ATOM 1131 C C . THR E 2 75 ? 138.029 63.852 -39.849 1.00 90.94 98 THR A C 1
ATOM 1132 O O . THR E 2 75 ? 139.258 63.711 -39.907 1.00 80.39 98 THR A O 1
ATOM 1134 N N . SER E 2 76 ? 137.126 62.915 -40.169 1.00 102.50 99 SER A N 1
ATOM 1135 C CA . SER E 2 76 ? 137.462 61.525 -40.500 1.00 107.80 99 SER A CA 1
ATOM 1136 C C . SER E 2 76 ? 138.161 61.337 -41.864 1.00 109.34 99 SER A C 1
ATOM 1137 O O . SER E 2 76 ? 138.825 60.325 -42.076 1.00 109.10 99 SER A O 1
ATOM 1139 N N . SER E 2 77 ? 138.029 62.328 -42.750 1.00 120.37 100 SER A N 1
ATOM 1140 C CA . SER E 2 77 ? 138.656 62.356 -44.097 1.00 113.20 100 SER A CA 1
ATOM 1141 C C . SER E 2 77 ? 140.191 62.317 -44.065 1.00 108.27 100 SER A C 1
ATOM 1142 O O . SER E 2 77 ? 140.869 63.026 -43.258 1.00 111.10 100 SER A O 1
ATOM 1145 N N . ILE E 2 78 ? 140.751 61.423 -44.893 1.00 93.53 101 ILE A N 1
ATOM 1146 C CA . ILE E 2 78 ? 142.225 61.291 -44.925 1.00 90.73 101 ILE A CA 1
ATOM 1147 C C . ILE E 2 78 ? 142.897 62.403 -45.734 1.00 87.26 101 ILE A C 1
ATOM 1148 O O . ILE E 2 78 ? 143.891 62.956 -45.322 1.00 110.07 101 ILE A O 1
ATOM 1153 N N . GLY E 2 79 ? 142.390 62.691 -46.897 1.00 82.33 102 GLY A N 1
ATOM 1154 C CA . GLY E 2 79 ? 142.804 63.953 -47.622 1.00 79.29 102 GLY A CA 1
ATOM 1155 C C . GLY E 2 79 ? 143.149 63.703 -49.070 1.00 82.45 102 GLY A C 1
ATOM 1156 O O . GLY E 2 79 ? 142.772 62.648 -49.626 1.00 91.13 102 GLY A O 1
ATOM 1157 N N . LEU E 2 80 ? 143.797 64.658 -49.740 1.00 76.93 103 LEU A N 1
ATOM 1158 C CA . LEU E 2 80 ? 144.151 64.526 -51.148 1.00 75.43 103 LEU A CA 1
ATOM 1159 C C . LEU E 2 80 ? 145.448 63.785 -51.343 1.00 71.89 103 LEU A C 1
ATOM 1160 O O . LEU E 2 80 ? 146.486 64.121 -50.766 1.00 89.93 103 LEU A O 1
ATOM 1165 N N . GLN E 2 81 ? 145.421 62.745 -52.158 1.00 66.89 104 GLN A N 1
ATOM 1166 C CA . GLN E 2 81 ? 146.602 61.961 -52.469 1.00 67.23 104 GLN A CA 1
ATOM 1167 C C . GLN E 2 81 ? 147.471 62.807 -53.325 1.00 72.22 104 GLN A C 1
ATOM 1168 O O . GLN E 2 81 ? 146.971 63.361 -54.377 1.00 83.57 104 GLN A O 1
ATOM 1174 N N . ILE E 2 82 ? 148.741 62.987 -52.915 1.00 64.99 105 ILE A N 1
ATOM 1175 C CA . ILE E 2 82 ? 149.639 63.794 -53.766 1.00 66.71 105 ILE A CA 1
ATOM 1176 C C . ILE E 2 82 ? 150.952 63.068 -53.875 1.00 66.80 105 ILE A C 1
ATOM 1177 O O . ILE E 2 82 ? 151.614 62.778 -52.841 1.00 67.35 105 ILE A O 1
ATOM 1182 N N . HIS E 2 83 ? 151.346 62.773 -55.107 1.00 64.65 106 HIS A N 1
ATOM 1183 C CA . HIS E 2 83 ? 152.670 62.198 -55.346 1.00 66.73 106 HIS A CA 1
ATOM 1184 C C . HIS E 2 83 ? 153.718 63.264 -55.713 1.00 65.35 106 HIS A C 1
ATOM 1185 O O . HIS E 2 83 ? 153.599 64.039 -56.724 1.00 68.44 106 HIS A O 1
ATOM 1192 N N . LEU E 2 84 ? 154.725 63.394 -54.866 1.00 62.74 107 LEU A N 1
ATOM 1193 C CA . LEU E 2 84 ? 155.786 64.395 -55.167 1.00 63.90 107 LEU A CA 1
ATOM 1194 C C . LEU E 2 84 ? 157.019 63.679 -55.782 1.00 61.25 107 LEU A C 1
ATOM 1195 O O . LEU E 2 84 ? 157.593 62.837 -55.087 1.00 60.30 107 LEU A O 1
ATOM 1200 N N . PHE E 2 85 ? 157.380 63.992 -57.028 1.00 51.26 108 PHE A N 1
ATOM 1201 C CA . PHE E 2 85 ? 158.434 63.307 -57.721 1.00 53.04 108 PHE A CA 1
ATOM 1202 C C . PHE E 2 85 ? 159.641 64.269 -57.910 1.00 57.66 108 PHE A C 1
ATOM 1203 O O . PHE E 2 85 ? 159.455 65.505 -57.825 1.00 54.68 108 PHE A O 1
ATOM 1211 N N . SER E 2 86 ? 160.825 63.709 -58.149 1.00 60.28 109 SER A N 1
ATOM 1212 C CA . SER E 2 86 ? 162.098 64.460 -58.351 1.00 61.23 109 SER A CA 1
ATOM 1213 C C . SER E 2 86 ? 163.199 63.552 -58.871 1.00 64.28 109 SER A C 1
ATOM 1214 O O . SER E 2 86 ? 163.292 62.375 -58.449 1.00 55.70 109 SER A O 1
ATOM 1217 N N . LYS E 2 87 ? 164.021 64.102 -59.781 1.00 72.96 110 LYS A N 1
ATOM 1218 C CA . LYS E 2 87 ? 165.203 63.383 -60.338 1.00 76.87 110 LYS A CA 1
ATOM 1219 C C . LYS E 2 87 ? 166.220 62.971 -59.253 1.00 77.09 110 LYS A C 1
ATOM 1220 O O . LYS E 2 87 ? 166.553 61.771 -59.119 1.00 73.07 110 LYS A O 1
ATOM 1226 N N . GLN E 2 88 ? 166.714 63.974 -58.506 1.00 75.43 111 GLN A N 1
ATOM 1227 C CA . GLN E 2 88 ? 167.674 63.703 -57.424 1.00 71.40 111 GLN A CA 1
ATOM 1228 C C . GLN E 2 88 ? 167.020 62.946 -56.283 1.00 69.08 111 GLN A C 1
ATOM 1229 O O . GLN E 2 88 ? 167.449 61.875 -55.864 1.00 74.22 111 GLN A O 1
ATOM 1235 N N . GLY E 2 89 ? 165.970 63.511 -55.758 1.00 66.26 112 GLY A N 1
ATOM 1236 C CA . GLY E 2 89 ? 165.186 62.766 -54.749 1.00 67.84 112 GLY A CA 1
ATOM 1237 C C . GLY E 2 89 ? 165.570 63.129 -53.338 1.00 71.69 112 GLY A C 1
ATOM 1238 O O . GLY E 2 89 ? 164.744 63.147 -52.383 1.00 69.35 112 GLY A O 1
ATOM 1239 N N . ASN E 2 90 ? 166.836 63.485 -53.215 1.00 75.84 113 ASN A N 1
ATOM 1240 C CA . ASN E 2 90 ? 167.396 63.989 -51.945 1.00 76.57 113 ASN A CA 1
ATOM 1241 C C . ASN E 2 90 ? 167.001 65.429 -51.720 1.00 71.88 113 ASN A C 1
ATOM 1242 O O . ASN E 2 90 ? 167.582 66.056 -50.853 1.00 79.48 113 ASN A O 1
ATOM 1247 N N . ASP E 2 91 ? 166.077 65.939 -52.539 1.00 67.60 114 ASP A N 1
ATOM 1248 C CA . ASP E 2 91 ? 165.535 67.278 -52.344 1.00 65.42 114 ASP A CA 1
ATOM 1249 C C . ASP E 2 91 ? 164.068 67.241 -52.001 1.00 65.77 114 ASP A C 1
ATOM 1250 O O . ASP E 2 91 ? 163.514 68.344 -51.802 1.00 69.12 114 ASP A O 1
ATOM 1255 N N . LEU E 2 92 ? 163.456 66.026 -51.933 1.00 57.69 115 LEU A N 1
ATOM 1256 C CA . LEU E 2 92 ? 162.035 65.926 -51.546 1.00 57.80 115 LEU A CA 1
ATOM 1257 C C . LEU E 2 92 ? 161.829 66.204 -50.024 1.00 59.98 115 LEU A C 1
ATOM 1258 O O . LEU E 2 92 ? 162.788 65.941 -49.218 1.00 62.80 115 LEU A O 1
ATOM 1263 N N . PRO E 2 93 ? 160.643 66.762 -49.614 1.00 58.04 116 PRO A N 1
ATOM 1264 C CA . PRO E 2 93 ? 160.375 67.102 -48.250 1.00 56.35 116 PRO A CA 1
ATOM 1265 C C . PRO E 2 93 ? 160.628 65.968 -47.292 1.00 55.91 116 PRO A C 1
ATOM 1266 O O . PRO E 2 93 ? 160.226 64.840 -47.554 1.00 60.03 116 PRO A O 1
ATOM 1270 N N . VAL E 2 94 ? 161.320 66.274 -46.197 1.00 55.59 117 VAL A N 1
ATOM 1271 C CA . VAL E 2 94 ? 161.527 65.299 -45.165 1.00 57.36 117 VAL A CA 1
ATOM 1272 C C . VAL E 2 94 ? 160.492 65.562 -44.091 1.00 61.73 117 VAL A C 1
ATOM 1273 O O . VAL E 2 94 ? 160.782 66.331 -43.163 1.00 60.47 117 VAL A O 1
ATOM 1277 N N . ILE E 2 95 ? 159.368 64.825 -44.164 1.00 61.63 118 ILE A N 1
ATOM 1278 C CA . ILE E 2 95 ? 158.341 64.782 -43.145 1.00 59.32 118 ILE A CA 1
ATOM 1279 C C . ILE E 2 95 ? 158.644 63.773 -42.105 1.00 61.66 118 ILE A C 1
ATOM 1280 O O . ILE E 2 95 ? 158.977 62.675 -42.480 1.00 77.08 118 ILE A O 1
ATOM 1285 N N . LYS E 2 96 ? 158.563 64.123 -40.818 1.00 63.59 119 LYS A N 1
ATOM 1286 C CA . LYS E 2 96 ? 158.801 63.189 -39.686 1.00 65.62 119 LYS A CA 1
ATOM 1287 C C . LYS E 2 96 ? 157.551 62.597 -39.044 1.00 65.92 119 LYS A C 1
ATOM 1288 O O . LYS E 2 96 ? 157.566 61.469 -38.576 1.00 67.67 119 LYS A O 1
ATOM 1294 N N . GLN E 2 97 ? 156.481 63.362 -38.969 1.00 66.76 120 GLN A N 1
ATOM 1295 C CA . GLN E 2 97 ? 155.246 62.821 -38.431 1.00 67.24 120 GLN A CA 1
ATOM 1296 C C . GLN E 2 97 ? 154.002 63.482 -38.962 1.00 73.02 120 GLN A C 1
ATOM 1297 O O . GLN E 2 97 ? 154.067 64.606 -39.521 1.00 75.06 120 GLN A O 1
ATOM 1303 N N . VAL E 2 98 ? 152.872 62.794 -38.743 1.00 73.60 121 VAL A N 1
ATOM 1304 C CA . VAL E 2 98 ? 151.552 63.202 -39.201 1.00 69.28 121 VAL A CA 1
ATOM 1305 C C . VAL E 2 98 ? 151.123 64.429 -38.408 1.00 65.04 121 VAL A C 1
ATOM 1306 O O . VAL E 2 98 ? 151.130 64.447 -37.176 1.00 79.42 121 VAL A O 1
ATOM 1310 N N . GLY E 2 99 ? 150.750 65.467 -39.062 1.00 59.32 122 GLY A N 1
ATOM 1311 C CA . GLY E 2 99 ? 150.308 66.643 -38.339 1.00 69.56 122 GLY A CA 1
ATOM 1312 C C . GLY E 2 99 ? 151.066 67.923 -38.745 1.00 81.29 122 GLY A C 1
ATOM 1313 O O . GLY E 2 99 ? 150.680 69.060 -38.339 1.00 83.36 122 GLY A O 1
ATOM 1314 N N . GLN E 2 100 ? 152.083 67.770 -39.601 1.00 76.54 123 GLN A N 1
ATOM 1315 C CA . GLN E 2 100 ? 152.882 68.911 -40.015 1.00 73.65 123 GLN A CA 1
ATOM 1316 C C . GLN E 2 100 ? 152.116 69.741 -41.058 1.00 73.49 123 GLN A C 1
ATOM 1317 O O . GLN E 2 100 ? 151.614 69.212 -42.013 1.00 80.16 123 GLN A O 1
ATOM 1323 N N . PRO E 2 101 ? 152.070 71.056 -40.913 1.00 70.86 124 PRO A N 1
ATOM 1324 C CA . PRO E 2 101 ? 151.587 71.933 -41.947 1.00 74.65 124 PRO A CA 1
ATOM 1325 C C . PRO E 2 101 ? 152.475 71.922 -43.205 1.00 79.63 124 PRO A C 1
ATOM 1326 O O . PRO E 2 101 ? 153.730 71.957 -43.100 1.00 91.09 124 PRO A O 1
ATOM 1330 N N . LEU E 2 102 ? 151.864 71.937 -44.393 1.00 71.21 125 LEU A N 1
ATOM 1331 C CA . LEU E 2 102 ? 152.626 71.786 -45.628 1.00 69.73 125 LEU A CA 1
ATOM 1332 C C . LEU E 2 102 ? 152.091 72.706 -46.708 1.00 71.44 125 LEU A C 1
ATOM 1333 O O . LEU E 2 102 ? 150.889 72.662 -46.986 1.00 72.75 125 LEU A O 1
ATOM 1338 N N . LEU E 2 103 ? 153.001 73.509 -47.297 1.00 65.02 126 LEU A N 1
ATOM 1339 C CA . LEU E 2 103 ? 152.673 74.422 -48.373 1.00 61.82 126 LEU A CA 1
ATOM 1340 C C . LEU E 2 103 ? 153.290 73.935 -49.685 1.00 63.22 126 LEU A C 1
ATOM 1341 O O . LEU E 2 103 ? 154.532 73.905 -49.813 1.00 68.36 126 LEU A O 1
ATOM 1346 N N . LEU E 2 104 ? 152.465 73.566 -50.649 1.00 55.15 127 LEU A N 1
ATOM 1347 C CA . LEU E 2 104 ? 153.011 73.028 -51.914 1.00 55.41 127 LEU A CA 1
ATOM 1348 C C . LEU E 2 104 ? 152.729 73.993 -53.028 1.00 59.26 127 LEU A C 1
ATOM 1349 O O . LEU E 2 104 ? 151.601 74.500 -53.176 1.00 63.64 127 LEU A O 1
ATOM 1354 N N . HIS E 2 105 ? 153.751 74.229 -53.830 1.00 63.90 128 HIS A N 1
ATOM 1355 C CA . HIS E 2 105 ? 153.728 75.198 -54.909 1.00 65.39 128 HIS A CA 1
ATOM 1356 C C . HIS E 2 105 ? 153.829 74.577 -56.298 1.00 70.21 128 HIS A C 1
ATOM 1357 O O . HIS E 2 105 ? 154.787 73.854 -56.614 1.00 72.42 128 HIS A O 1
ATOM 1364 N N . GLN E 2 106 ? 152.806 74.840 -57.128 1.00 72.58 129 GLN A N 1
ATOM 1365 C CA . GLN E 2 106 ? 152.671 74.242 -58.477 1.00 76.01 129 GLN A CA 1
ATOM 1366 C C . GLN E 2 106 ? 152.504 72.700 -58.426 1.00 75.01 129 GLN A C 1
ATOM 1367 O O . GLN E 2 106 ? 153.477 71.930 -58.652 1.00 77.53 129 GLN A O 1
ATOM 1373 N N . ILE E 2 107 ? 151.302 72.248 -58.022 1.00 65.50 130 ILE A N 1
ATOM 1374 C CA . ILE E 2 107 ? 150.907 70.850 -58.121 1.00 63.83 130 ILE A CA 1
ATOM 1375 C C . ILE E 2 107 ? 149.795 70.603 -59.156 1.00 67.27 130 ILE A C 1
ATOM 1376 O O . ILE E 2 107 ? 148.715 71.221 -59.040 1.00 78.78 130 ILE A O 1
ATOM 1381 N N . THR E 2 108 ? 150.021 69.725 -60.139 1.00 60.31 131 THR A N 1
ATOM 1382 C CA . THR E 2 108 ? 149.010 69.341 -61.168 1.00 61.23 131 THR A CA 1
ATOM 1383 C C . THR E 2 108 ? 147.942 68.429 -60.599 1.00 62.09 131 THR A C 1
ATOM 1384 O O . THR E 2 108 ? 148.232 67.563 -59.748 1.00 65.85 131 THR A O 1
ATOM 1388 N N . LEU E 2 109 ? 146.710 68.586 -61.041 1.00 59.92 132 LEU A N 1
ATOM 1389 C CA . LEU E 2 109 ? 145.557 67.798 -60.554 1.00 58.20 132 LEU A CA 1
ATOM 1390 C C . LEU E 2 109 ? 145.004 66.909 -61.637 1.00 58.65 132 LEU A C 1
ATOM 1391 O O . LEU E 2 109 ? 144.687 67.425 -62.715 1.00 60.57 132 LEU A O 1
ATOM 1396 N N . ARG E 2 110 ? 145.006 65.580 -61.452 1.00 58.84 133 ARG A N 1
ATOM 1397 C CA . ARG E 2 110 ? 144.482 64.698 -62.525 1.00 57.72 133 ARG A CA 1
ATOM 1398 C C . ARG E 2 110 ? 143.738 63.459 -62.015 1.00 62.04 133 ARG A C 1
ATOM 1399 O O . ARG E 2 110 ? 143.869 63.101 -60.849 1.00 64.55 133 ARG A O 1
ATOM 1407 N N . SER E 2 111 ? 142.974 62.807 -62.887 1.00 61.28 134 SER A N 1
ATOM 1408 C CA . SER E 2 111 ? 142.378 61.504 -62.585 1.00 66.00 134 SER A CA 1
ATOM 1409 C C . SER E 2 111 ? 143.361 60.311 -62.609 1.00 65.13 134 SER A C 1
ATOM 1410 O O . SER E 2 111 ? 144.213 60.230 -63.517 1.00 62.83 134 SER A O 1
ATOM 1413 N N . TYR E 2 112 ? 143.182 59.400 -61.656 1.00 60.11 135 TYR A N 1
ATOM 1414 C CA . TYR E 2 112 ? 143.730 58.069 -61.739 1.00 58.61 135 TYR A CA 1
ATOM 1415 C C . TYR E 2 112 ? 142.762 57.027 -61.245 1.00 62.74 135 TYR A C 1
ATOM 1416 O O . TYR E 2 112 ? 142.563 56.906 -59.995 1.00 60.35 135 TYR A O 1
ATOM 1425 N N . ARG E 2 113 ? 142.115 56.330 -62.216 1.00 64.09 136 ARG A N 1
ATOM 1426 C CA . ARG E 2 113 ? 141.144 55.256 -61.978 1.00 60.62 136 ARG A CA 1
ATOM 1427 C C . ARG E 2 113 ? 140.074 55.770 -61.037 1.00 63.02 136 ARG A C 1
ATOM 1428 O O . ARG E 2 113 ? 139.834 55.150 -59.957 1.00 61.56 136 ARG A O 1
ATOM 1436 N N . ASP E 2 114 ? 139.511 56.940 -61.401 1.00 69.60 137 ASP A N 1
ATOM 1437 C CA . ASP E 2 114 ? 138.467 57.593 -60.618 1.00 72.87 137 ASP A CA 1
ATOM 1438 C C . ASP E 2 114 ? 138.763 57.802 -59.133 1.00 65.85 137 ASP A C 1
ATOM 1439 O O . ASP E 2 114 ? 138.059 57.322 -58.285 1.00 71.45 137 ASP A O 1
ATOM 1444 N N . ARG E 2 115 ? 139.798 58.565 -58.891 1.00 61.00 138 ARG A N 1
ATOM 1445 C CA . ARG E 2 115 ? 140.004 59.308 -57.629 1.00 66.79 138 ARG A CA 1
ATOM 1446 C C . ARG E 2 115 ? 140.895 60.465 -58.086 1.00 62.48 138 ARG A C 1
ATOM 1447 O O . ARG E 2 115 ? 141.514 60.382 -59.201 1.00 59.72 138 ARG A O 1
ATOM 1455 N N . THR E 2 116 ? 140.918 61.553 -57.324 1.00 56.75 139 THR A N 1
ATOM 1456 C CA . THR E 2 116 ? 141.640 62.695 -57.788 1.00 57.34 139 THR A CA 1
ATOM 1457 C C . THR E 2 116 ? 143.000 62.509 -57.210 1.00 58.73 139 THR A C 1
ATOM 1458 O O . THR E 2 116 ? 143.071 62.312 -55.985 1.00 73.94 139 THR A O 1
ATOM 1462 N N . GLN E 2 117 ? 144.076 62.573 -58.025 1.00 49.04 140 GLN A N 1
ATOM 1463 C CA . GLN E 2 117 ? 145.380 62.762 -57.350 1.00 48.66 140 GLN A CA 1
ATOM 1464 C C . GLN E 2 117 ? 146.079 64.057 -57.707 1.00 45.88 140 GLN A C 1
ATOM 1465 O O . GLN E 2 117 ? 145.756 64.707 -58.740 1.00 46.14 140 GLN A O 1
ATOM 1471 N N . GLY E 2 118 ? 147.020 64.448 -56.914 1.00 43.61 141 GLY A N 1
ATOM 1472 C CA . GLY E 2 118 ? 147.930 65.540 -57.344 1.00 53.29 141 GLY A CA 1
ATOM 1473 C C . GLY E 2 118 ? 149.291 64.966 -57.770 1.00 56.86 141 GLY A C 1
ATOM 1474 O O . GLY E 2 118 ? 149.854 64.085 -57.071 1.00 64.58 141 GLY A O 1
ATOM 1475 N N . LEU E 2 119 ? 149.781 65.412 -58.910 1.00 51.58 142 LEU A N 1
ATOM 1476 C CA . LEU E 2 119 ? 151.123 65.144 -59.279 1.00 57.90 142 LEU A CA 1
ATOM 1477 C C . LEU E 2 119 ? 152.003 66.455 -59.212 1.00 53.90 142 LEU A C 1
ATOM 1478 O O . LEU E 2 119 ? 151.596 67.469 -59.702 1.00 52.42 142 LEU A O 1
ATOM 1483 N N . SER E 2 120 ? 153.186 66.351 -58.662 1.00 49.99 143 SER A N 1
ATOM 1484 C CA . SER E 2 120 ? 154.137 67.496 -58.620 1.00 52.96 143 SER A CA 1
ATOM 1485 C C . SER E 2 120 ? 154.598 67.964 -59.982 1.00 53.06 143 SER A C 1
ATOM 1486 O O . SER E 2 120 ? 154.871 67.172 -60.840 1.00 52.43 143 SER A O 1
ATOM 1489 N N . LYS E 2 121 ? 154.640 69.263 -60.200 1.00 53.65 144 LYS A N 1
ATOM 1490 C CA . LYS E 2 121 ? 155.350 69.816 -61.398 1.00 58.04 144 LYS A CA 1
ATOM 1491 C C . LYS E 2 121 ? 156.843 69.697 -61.208 1.00 54.95 144 LYS A C 1
ATOM 1492 O O . LYS E 2 121 ? 157.293 69.492 -60.115 1.00 53.20 144 LYS A O 1
ATOM 1498 N N . ASP E 2 122 ? 157.616 69.857 -62.247 1.00 54.55 145 ASP A N 1
ATOM 1499 C CA . ASP E 2 122 ? 159.068 69.822 -62.124 1.00 60.75 145 ASP A CA 1
ATOM 1500 C C . ASP E 2 122 ? 159.590 70.880 -61.198 1.00 63.23 145 ASP A C 1
ATOM 1501 O O . ASP E 2 122 ? 160.465 70.551 -60.345 1.00 61.37 145 ASP A O 1
ATOM 1506 N N . GLN E 2 123 ? 159.021 72.089 -61.303 1.00 63.90 146 GLN A N 1
ATOM 1507 C CA . GLN E 2 123 ? 159.414 73.276 -60.528 1.00 64.78 146 GLN A CA 1
ATOM 1508 C C . GLN E 2 123 ? 158.856 73.326 -59.127 1.00 65.79 146 GLN A C 1
ATOM 1509 O O . GLN E 2 123 ? 159.045 74.336 -58.467 1.00 73.25 146 GLN A O 1
ATOM 1515 N N . PHE E 2 124 ? 158.149 72.282 -58.680 1.00 59.28 147 PHE A N 1
ATOM 1516 C CA . PHE E 2 124 ? 157.327 72.306 -57.474 1.00 53.36 147 PHE A CA 1
ATOM 1517 C C . PHE E 2 124 ? 158.220 72.616 -56.300 1.00 56.69 147 PHE A C 1
ATOM 1518 O O . PHE E 2 124 ? 159.393 72.122 -56.178 1.00 57.79 147 PHE A O 1
ATOM 1526 N N . ARG E 2 125 ? 157.693 73.486 -55.425 1.00 57.67 148 ARG A N 1
ATOM 1527 C CA . ARG E 2 125 ? 158.439 73.900 -54.256 1.00 64.51 148 ARG A CA 1
ATOM 1528 C C . ARG E 2 125 ? 157.547 73.680 -53.097 1.00 64.52 148 ARG A C 1
ATOM 1529 O O . ARG E 2 125 ? 156.390 73.395 -53.320 1.00 70.38 148 ARG A O 1
ATOM 1537 N N . TYR E 2 126 ? 158.105 73.772 -51.873 1.00 60.83 149 TYR A N 1
ATOM 1538 C CA . TYR E 2 126 ? 157.332 73.425 -50.676 1.00 59.09 149 TYR A CA 1
ATOM 1539 C C . TYR E 2 126 ? 157.847 74.212 -49.508 1.00 60.53 149 TYR A C 1
ATOM 1540 O O . TYR E 2 126 ? 158.880 74.858 -49.625 1.00 62.78 149 TYR A O 1
ATOM 1549 N N . ALA E 2 127 ? 157.133 74.121 -48.380 1.00 57.30 150 ALA A N 1
ATOM 1550 C CA . ALA E 2 127 ? 157.556 74.707 -47.119 1.00 57.62 150 ALA A CA 1
ATOM 1551 C C . ALA E 2 127 ? 156.885 73.946 -46.029 1.00 55.54 150 ALA A C 1
ATOM 1552 O O . ALA E 2 127 ? 155.678 73.695 -46.132 1.00 57.25 150 ALA A O 1
ATOM 1554 N N . LEU E 2 128 ? 157.674 73.567 -45.028 1.00 55.08 151 LEU A N 1
ATOM 1555 C CA . LEU E 2 128 ? 157.195 72.716 -43.937 1.00 61.41 151 LEU A CA 1
ATOM 1556 C C . LEU E 2 128 ? 157.205 73.453 -42.613 1.00 68.31 151 LEU A C 1
ATOM 1557 O O . LEU E 2 128 ? 157.888 74.542 -42.445 1.00 69.93 151 LEU A O 1
ATOM 1562 N N . TRP E 2 129 ? 156.423 72.915 -41.675 1.00 65.93 152 TRP A N 1
ATOM 1563 C CA . TRP E 2 129 ? 156.334 73.491 -40.299 1.00 68.53 152 TRP A CA 1
ATOM 1564 C C . TRP E 2 129 ? 156.218 72.306 -39.331 1.00 71.50 152 TRP A C 1
ATOM 1565 O O . TRP E 2 129 ? 155.679 71.197 -39.699 1.00 71.02 152 TRP A O 1
ATOM 1576 N N . PRO E 2 130 ? 156.677 72.520 -38.082 1.00 69.54 153 PRO A N 1
ATOM 1577 C CA . PRO E 2 130 ? 156.599 71.419 -37.097 1.00 71.26 153 PRO A CA 1
ATOM 1578 C C . PRO E 2 130 ? 155.147 71.169 -36.653 1.00 73.05 153 PRO A C 1
ATOM 1579 O O . PRO E 2 130 ? 154.310 72.133 -36.748 1.00 86.39 153 PRO A O 1
ATOM 1583 N N . ASP E 2 131 ? 154.847 69.959 -36.152 1.00 70.08 154 ASP A N 1
ATOM 1584 C CA . ASP E 2 131 ? 153.532 69.717 -35.553 1.00 73.27 154 ASP A CA 1
ATOM 1585 C C . ASP E 2 131 ? 153.467 70.498 -34.261 1.00 73.64 154 ASP A C 1
ATOM 1586 O O . ASP E 2 131 ? 153.920 69.978 -33.243 1.00 87.50 154 ASP A O 1
ATOM 1591 N N . PHE E 2 132 ? 152.952 71.735 -34.302 1.00 67.21 155 PHE A N 1
ATOM 1592 C CA . PHE E 2 132 ? 153.045 72.646 -33.168 1.00 69.34 155 PHE A CA 1
ATOM 1593 C C . PHE E 2 132 ? 152.432 72.092 -31.882 1.00 79.55 155 PHE A C 1
ATOM 1594 O O . PHE E 2 132 ? 152.982 72.300 -30.798 1.00 95.67 155 PHE A O 1
ATOM 1602 N N . SER E 2 133 ? 151.322 71.358 -32.017 1.00 75.90 156 SER A N 1
ATOM 1603 C CA . SER E 2 133 ? 150.588 70.855 -30.874 1.00 76.18 156 SER A CA 1
ATOM 1604 C C . SER E 2 133 ? 150.958 69.437 -30.516 1.00 79.43 156 SER A C 1
ATOM 1605 O O . SER E 2 133 ? 150.184 68.771 -29.824 1.00 87.60 156 SER A O 1
ATOM 1608 N N . SER E 2 134 ? 152.134 68.980 -30.986 1.00 81.28 157 SER A N 1
ATOM 1609 C CA . SER E 2 134 ? 152.698 67.681 -30.609 1.00 77.85 157 SER A CA 1
ATOM 1610 C C . SER E 2 134 ? 153.407 67.799 -29.277 1.00 79.65 157 SER A C 1
ATOM 1611 O O . SER E 2 134 ? 153.572 68.908 -28.715 1.00 88.52 157 SER A O 1
ATOM 1614 N N . ASN E 2 135 ? 153.867 66.657 -28.757 1.00 78.20 158 ASN A N 1
ATOM 1615 C CA . ASN E 2 135 ? 154.654 66.685 -27.519 1.00 75.36 158 ASN A CA 1
ATOM 1616 C C . ASN E 2 135 ? 156.122 67.021 -27.697 1.00 76.79 158 ASN A C 1
ATOM 1617 O O . ASN E 2 135 ? 156.800 67.444 -26.749 1.00 75.38 158 ASN A O 1
ATOM 1622 N N . SER E 2 136 ? 156.607 66.847 -28.932 1.00 80.57 159 SER A N 1
ATOM 1623 C CA . SER E 2 136 ? 158.013 67.030 -29.264 1.00 87.53 159 SER A CA 1
ATOM 1624 C C . SER E 2 136 ? 158.166 68.441 -29.790 1.00 97.90 159 SER A C 1
ATOM 1625 O O . SER E 2 136 ? 157.170 69.034 -30.334 1.00 102.84 159 SER A O 1
ATOM 1628 N N . LYS E 2 137 ? 159.388 68.993 -29.690 1.00 97.18 160 LYS A N 1
ATOM 1629 C CA . LYS E 2 137 ? 159.704 70.172 -30.488 1.00 102.25 160 LYS A CA 1
ATOM 1630 C C . LYS E 2 137 ? 160.104 69.798 -31.910 1.00 105.50 160 LYS A C 1
ATOM 1631 O O . LYS E 2 137 ? 159.615 70.370 -32.872 1.00 107.34 160 LYS A O 1
ATOM 1637 N N . ASP E 2 138 ? 161.051 68.887 -32.026 1.00 105.59 161 ASP A N 1
ATOM 1638 C CA . ASP E 2 138 ? 161.753 68.592 -33.272 1.00 99.82 161 ASP A CA 1
ATOM 1639 C C . ASP E 2 138 ? 161.029 67.606 -34.189 1.00 95.55 161 ASP A C 1
ATOM 1640 O O . ASP E 2 138 ? 161.584 66.601 -34.633 1.00 92.43 161 ASP A O 1
ATOM 1645 N N . THR E 2 139 ? 159.768 67.883 -34.476 1.00 90.95 162 THR A N 1
ATOM 1646 C CA . THR E 2 139 ? 159.030 67.170 -35.522 1.00 80.92 162 THR A CA 1
ATOM 1647 C C . THR E 2 139 ? 159.515 67.660 -36.892 1.00 82.50 162 THR A C 1
ATOM 1648 O O . THR E 2 139 ? 159.381 66.951 -37.874 1.00 84.22 162 THR A O 1
ATOM 1652 N N . LEU E 2 140 ? 160.021 68.897 -36.948 1.00 80.82 163 LEU A N 1
ATOM 1653 C CA . LEU E 2 140 ? 160.527 69.520 -38.184 1.00 80.20 163 LEU A CA 1
ATOM 1654 C C . LEU E 2 140 ? 162.040 69.504 -38.192 1.00 83.71 163 LEU A C 1
ATOM 1655 O O . LEU E 2 140 ? 162.683 70.272 -37.476 1.00 82.42 163 LEU A O 1
ATOM 1660 N N . CYS E 2 141 ? 162.614 68.684 -39.062 1.00 92.27 164 CYS A N 1
ATOM 1661 C CA . CYS E 2 141 ? 164.083 68.599 -39.171 1.00 89.30 164 CYS A CA 1
ATOM 1662 C C . CYS E 2 141 ? 164.533 69.476 -40.368 1.00 92.97 164 CYS A C 1
ATOM 1663 O O . CYS E 2 141 ? 163.682 69.819 -41.226 1.00 85.86 164 CYS A O 1
ATOM 1666 N N . PRO E 2 142 ? 165.843 69.891 -40.399 1.00 92.00 165 PRO A N 1
ATOM 1667 C CA . PRO E 2 142 ? 166.403 70.691 -41.475 1.00 89.17 165 PRO A CA 1
ATOM 1668 C C . PRO E 2 142 ? 166.105 70.124 -42.889 1.00 80.51 165 PRO A C 1
ATOM 1669 O O . PRO E 2 142 ? 166.428 69.022 -43.224 1.00 81.62 165 PRO A O 1
ATOM 1673 N N . GLN E 2 143 ? 165.395 70.876 -43.694 1.00 80.72 166 GLN A N 1
ATOM 1674 C CA . GLN E 2 143 ? 164.921 70.403 -45.007 1.00 81.10 166 GLN A CA 1
ATOM 1675 C C . GLN E 2 143 ? 165.959 70.658 -46.112 1.00 87.99 166 GLN A C 1
ATOM 1676 O O . GLN E 2 143 ? 166.730 71.674 -46.031 1.00 93.57 166 GLN A O 1
ATOM 1682 N N . PRO E 2 144 ? 166.009 69.768 -47.136 1.00 86.68 167 PRO A N 1
ATOM 1683 C CA . PRO E 2 144 ? 166.818 70.013 -48.343 1.00 85.61 167 PRO A CA 1
ATOM 1684 C C . PRO E 2 144 ? 166.594 71.399 -48.965 1.00 81.31 167 PRO A C 1
ATOM 1685 O O . PRO E 2 144 ? 165.397 71.877 -49.087 1.00 79.21 167 PRO A O 1
ATOM 1689 N N . MET E 2 145 ? 167.722 72.019 -49.380 1.00 77.23 168 MET A N 1
ATOM 1690 C CA . MET E 2 145 ? 167.673 73.403 -49.800 1.00 83.27 168 MET A CA 1
ATOM 1691 C C . MET E 2 145 ? 167.055 73.714 -51.241 1.00 79.74 168 MET A C 1
ATOM 1692 O O . MET E 2 145 ? 166.493 74.828 -51.446 1.00 72.15 168 MET A O 1
ATOM 1697 N N . PRO E 2 146 ? 167.159 72.778 -52.231 1.00 70.98 169 PRO A N 1
ATOM 1698 C CA . PRO E 2 146 ? 166.837 73.196 -53.616 1.00 70.17 169 PRO A CA 1
ATOM 1699 C C . PRO E 2 146 ? 165.405 73.606 -53.850 1.00 75.30 169 PRO A C 1
ATOM 1700 O O . PRO E 2 146 ? 165.151 74.590 -54.537 1.00 73.73 169 PRO A O 1
ATOM 1704 N N . ARG E 2 147 ? 164.480 72.858 -53.249 1.00 82.25 170 ARG A N 1
ATOM 1705 C CA . ARG E 2 147 ? 163.039 73.018 -53.441 1.00 79.48 170 ARG A CA 1
ATOM 1706 C C . ARG E 2 147 ? 162.353 73.735 -52.331 1.00 74.77 170 ARG A C 1
ATOM 1707 O O . ARG E 2 147 ? 161.133 73.818 -52.252 1.00 86.06 170 ARG A O 1
ATOM 1715 N N . LEU E 2 148 ? 163.120 74.248 -51.384 1.00 75.90 171 LEU A N 1
ATOM 1716 C CA . LEU E 2 148 ? 162.521 74.824 -50.182 1.00 67.76 171 LEU A CA 1
ATOM 1717 C C . LEU E 2 148 ? 162.162 76.296 -50.451 1.00 72.75 171 LEU A C 1
ATOM 1718 O O . LEU E 2 148 ? 162.927 77.000 -51.169 1.00 85.76 171 LEU A O 1
ATOM 1723 N N . MET E 2 149 ? 161.073 76.776 -49.858 1.00 72.69 172 MET A N 1
ATOM 1724 C CA . MET E 2 149 ? 160.601 78.156 -50.054 1.00 76.47 172 MET A CA 1
ATOM 1725 C C . MET E 2 149 ? 160.723 79.050 -48.831 1.00 82.04 172 MET A C 1
ATOM 1726 O O . MET E 2 149 ? 160.401 78.578 -47.745 1.00 87.54 172 MET A O 1
ATOM 1731 N N . LYS E 2 150 ? 161.112 80.328 -49.043 1.00 90.26 173 LYS A N 1
ATOM 1732 C CA . LYS E 2 150 ? 161.294 81.205 -47.818 1.00 92.97 173 LYS A CA 1
ATOM 1733 C C . LYS E 2 150 ? 159.973 81.877 -47.595 1.00 97.81 173 LYS A C 1
ATOM 1734 O O . LYS E 2 150 ? 159.589 82.795 -48.339 1.00 109.00 173 LYS A O 1
ATOM 1740 N N . THR E 2 151 ? 159.284 81.451 -46.546 1.00 99.37 174 THR A N 1
ATOM 1741 C CA . THR E 2 151 ? 157.989 81.988 -46.158 1.00 104.94 174 THR A CA 1
ATOM 1742 C C . THR E 2 151 ? 158.189 82.950 -44.996 1.00 107.65 174 THR A C 1
ATOM 1743 O O . THR E 2 151 ? 159.254 82.952 -44.350 1.00 115.16 174 THR A O 1
ATOM 1747 N N . GLY E 2 152 ? 157.143 83.735 -44.701 1.00 109.57 175 GLY A N 1
ATOM 1748 C CA . GLY E 2 152 ? 157.166 84.657 -43.588 1.00 110.15 175 GLY A CA 1
ATOM 1749 C C . GLY E 2 152 ? 156.265 84.328 -42.399 1.00 107.45 175 GLY A C 1
ATOM 1750 O O . GLY E 2 152 ? 155.904 83.200 -42.144 1.00 102.75 175 GLY A O 1
ATOM 1751 N N . ASP E 2 153 ? 155.935 85.384 -41.652 1.00 103.22 176 ASP A N 1
ATOM 1752 C CA . ASP E 2 153 ? 155.022 85.345 -40.514 1.00 92.44 176 ASP A CA 1
ATOM 1753 C C . ASP E 2 153 ? 153.565 85.261 -40.931 1.00 90.26 176 ASP A C 1
ATOM 1754 O O . ASP E 2 153 ? 152.767 84.687 -40.201 1.00 79.82 176 ASP A O 1
ATOM 1759 N N . LYS E 2 154 ? 153.171 85.807 -42.085 1.00 85.00 177 LYS A N 1
ATOM 1760 C CA . LYS E 2 154 ? 151.809 85.749 -42.550 1.00 90.51 177 LYS A CA 1
ATOM 1761 C C . LYS E 2 154 ? 151.305 84.296 -42.735 1.00 100.42 177 LYS A C 1
ATOM 1762 O O . LYS E 2 154 ? 150.250 83.944 -42.249 1.00 101.52 177 LYS A O 1
ATOM 1764 N N . GLU E 2 155 ? 152.062 83.469 -43.464 1.00 103.65 178 GLU A N 1
ATOM 1765 C CA . GLU E 2 155 ? 151.748 82.034 -43.557 1.00 104.63 178 GLU A CA 1
ATOM 1766 C C . GLU E 2 155 ? 152.151 81.212 -42.310 1.00 100.30 178 GLU A C 1
ATOM 1767 O O . GLU E 2 155 ? 151.861 80.046 -42.194 1.00 110.25 178 GLU A O 1
ATOM 1773 N N . GLU E 2 156 ? 152.753 81.848 -41.355 1.00 86.52 179 GLU A N 1
ATOM 1774 C CA . GLU E 2 156 ? 152.928 81.308 -39.989 1.00 80.52 179 GLU A CA 1
ATOM 1775 C C . GLU E 2 156 ? 151.610 81.184 -39.260 1.00 77.74 179 GLU A C 1
ATOM 1776 O O . GLU E 2 156 ? 151.343 80.190 -38.642 1.00 71.48 179 GLU A O 1
ATOM 1782 N N . GLN E 2 157 ? 150.821 82.263 -39.270 1.00 88.97 180 GLN A N 1
ATOM 1783 C CA . GLN E 2 157 ? 149.456 82.284 -38.733 1.00 88.24 180 GLN A CA 1
ATOM 1784 C C . GLN E 2 157 ? 148.625 81.195 -39.329 1.00 86.59 180 GLN A C 1
ATOM 1785 O O . GLN E 2 157 ? 148.000 80.462 -38.576 1.00 93.63 180 GLN A O 1
ATOM 1791 N N . PHE E 2 158 ? 148.641 81.097 -40.650 1.00 82.67 181 PHE A N 1
ATOM 1792 C CA . PHE E 2 158 ? 147.791 80.200 -41.374 1.00 86.50 181 PHE A CA 1
ATOM 1793 C C . PHE E 2 158 ? 148.114 78.728 -41.038 1.00 90.43 181 PHE A C 1
ATOM 1794 O O . PHE E 2 158 ? 147.200 77.892 -40.818 1.00 93.63 181 PHE A O 1
ATOM 1802 N N . ALA E 2 159 ? 149.427 78.443 -41.011 1.00 83.98 182 ALA A N 1
ATOM 1803 C CA . ALA E 2 159 ? 149.909 77.091 -40.808 1.00 83.73 182 ALA A CA 1
ATOM 1804 C C . ALA E 2 159 ? 149.562 76.635 -39.417 1.00 83.73 182 ALA A C 1
ATOM 1805 O O . ALA E 2 159 ? 149.043 75.507 -39.244 1.00 96.70 182 ALA A O 1
ATOM 1807 N N . LEU E 2 160 ? 149.869 77.500 -38.433 1.00 75.35 183 LEU A N 1
ATOM 1808 C CA . LEU E 2 160 ? 149.605 77.204 -37.036 1.00 71.37 183 LEU A CA 1
ATOM 1809 C C . LEU E 2 160 ? 148.104 77.042 -36.810 1.00 77.03 183 LEU A C 1
ATOM 1810 O O . LEU E 2 160 ? 147.721 76.124 -36.062 1.00 81.80 183 LEU A O 1
ATOM 1815 N N . LEU E 2 161 ? 147.276 77.889 -37.440 1.00 77.32 184 LEU A N 1
ATOM 1816 C CA . LEU E 2 161 ? 145.825 77.795 -37.368 1.00 77.61 184 LEU A CA 1
ATOM 1817 C C . LEU E 2 161 ? 145.331 76.443 -37.821 1.00 84.01 184 LEU A C 1
ATOM 1818 O O . LEU E 2 161 ? 144.625 75.758 -37.038 1.00 89.37 184 LEU A O 1
ATOM 1823 N N . LEU E 2 162 ? 145.747 76.028 -39.034 1.00 75.85 185 LEU A N 1
ATOM 1824 C CA . LEU E 2 162 ? 145.396 74.711 -39.562 1.00 72.26 185 LEU A CA 1
ATOM 1825 C C . LEU E 2 162 ? 145.823 73.607 -38.578 1.00 80.41 185 LEU A C 1
ATOM 1826 O O . LEU E 2 162 ? 145.000 72.706 -38.325 1.00 87.42 185 LEU A O 1
ATOM 1831 N N . ASN E 2 163 ? 147.060 73.702 -38.021 1.00 77.45 186 ASN A N 1
ATOM 1832 C CA . ASN E 2 163 ? 147.594 72.759 -37.058 1.00 76.54 186 ASN A CA 1
ATOM 1833 C C . ASN E 2 163 ? 146.741 72.668 -35.821 1.00 78.96 186 ASN A C 1
ATOM 1834 O O . ASN E 2 163 ? 146.470 71.577 -35.299 1.00 88.68 186 ASN A O 1
ATOM 1839 N N . LYS E 2 164 ? 146.341 73.835 -35.335 1.00 79.40 187 LYS A N 1
ATOM 1840 C CA . LYS E 2 164 ? 145.588 73.925 -34.102 1.00 76.06 187 LYS A CA 1
ATOM 1841 C C . LYS E 2 164 ? 144.199 73.245 -34.337 1.00 75.01 187 LYS A C 1
ATOM 1842 O O . LYS E 2 164 ? 143.817 72.365 -33.577 1.00 74.21 187 LYS A O 1
ATOM 1848 N N . ILE E 2 165 ? 143.540 73.573 -35.441 1.00 74.17 188 ILE A N 1
ATOM 1849 C CA . ILE E 2 165 ? 142.256 72.924 -35.745 1.00 80.56 188 ILE A CA 1
ATOM 1850 C C . ILE E 2 165 ? 142.355 71.399 -35.963 1.00 85.95 188 ILE A C 1
ATOM 1851 O O . ILE E 2 165 ? 141.477 70.614 -35.488 1.00 85.13 188 ILE A O 1
ATOM 1856 N N . TRP E 2 166 ? 143.439 70.972 -36.616 1.00 91.30 189 TRP A N 1
ATOM 1857 C CA . TRP E 2 166 ? 143.722 69.547 -36.841 1.00 87.98 189 TRP A CA 1
ATOM 1858 C C . TRP E 2 166 ? 143.821 68.759 -35.513 1.00 96.19 189 TRP A C 1
ATOM 1859 O O . TRP E 2 166 ? 143.164 67.728 -35.306 1.00 103.93 189 TRP A O 1
ATOM 1870 N N . ASP E 2 167 ? 144.650 69.293 -34.610 1.00 95.07 190 ASP A N 1
ATOM 1871 C CA . ASP E 2 167 ? 144.901 68.655 -33.347 1.00 97.92 190 ASP A CA 1
ATOM 1872 C C . ASP E 2 167 ? 143.645 68.643 -32.482 1.00 110.03 190 ASP A C 1
ATOM 1873 O O . ASP E 2 167 ? 143.387 67.683 -31.738 1.00 115.45 190 ASP A O 1
ATOM 1878 N N . GLU E 2 168 ? 142.870 69.727 -32.574 1.00 114.55 191 GLU A N 1
ATOM 1879 C CA . GLU E 2 168 ? 141.662 69.871 -31.794 1.00 112.59 191 GLU A CA 1
ATOM 1880 C C . GLU E 2 168 ? 140.520 69.134 -32.483 1.00 114.84 191 GLU A C 1
ATOM 1881 O O . GLU E 2 168 ? 139.354 69.454 -32.244 1.00 125.61 191 GLU A O 1
ATOM 1887 N N . GLN E 2 169 ? 140.882 68.112 -33.270 1.00 105.59 192 GLN A N 1
ATOM 1888 C CA . GLN E 2 169 ? 139.950 67.161 -33.889 1.00 105.90 192 GLN A CA 1
ATOM 1889 C C . GLN E 2 169 ? 140.509 65.742 -33.869 1.00 115.62 192 GLN A C 1
ATOM 1890 O O . GLN E 2 169 ? 139.769 64.769 -34.045 1.00 121.71 192 GLN A O 1
ATOM 1896 N N . THR E 2 170 ? 141.807 65.638 -33.602 1.00 119.85 193 THR A N 1
ATOM 1897 C CA . THR E 2 170 ? 142.487 64.345 -33.510 1.00 121.90 193 THR A CA 1
ATOM 1898 C C . THR E 2 170 ? 143.221 64.140 -32.154 1.00 126.47 193 THR A C 1
ATOM 1899 O O . THR E 2 170 ? 144.310 63.515 -32.095 1.00 120.89 193 THR A O 1
ATOM 1903 N N . ASN E 2 171 ? 142.653 64.689 -31.086 1.00 127.39 194 ASN A N 1
ATOM 1904 C CA . ASN E 2 171 ? 143.184 64.546 -29.740 1.00 133.89 194 ASN A CA 1
ATOM 1905 C C . ASN E 2 171 ? 142.081 64.511 -28.689 1.00 144.27 194 ASN A C 1
ATOM 1906 O O . ASN E 2 171 ? 141.764 65.556 -28.044 1.00 142.97 194 ASN A O 1
ATOM 1911 N N . HIS E 2 172 ? 141.557 63.312 -28.453 1.00 150.02 195 HIS A N 1
ATOM 1912 C CA . HIS E 2 172 ? 140.557 63.119 -27.392 1.00 163.72 195 HIS A CA 1
ATOM 1913 C C . HIS E 2 172 ? 141.186 62.842 -26.030 1.00 168.94 195 HIS A C 1
ATOM 1914 O O . HIS E 2 172 ? 140.641 63.276 -25.035 1.00 162.02 195 HIS A O 1
ATOM 1921 N N . SER E 2 173 ? 142.316 62.147 -25.990 1.00 181.89 196 SER A N 1
ATOM 1922 C CA . SER E 2 173 ? 142.863 61.653 -24.730 1.00 183.91 196 SER A CA 1
ATOM 1923 C C . SER E 2 173 ? 143.670 62.674 -23.923 1.00 172.53 196 SER A C 1
ATOM 1924 O O . SER E 2 173 ? 144.430 63.454 -24.489 1.00 173.06 196 SER A O 1
ATOM 1927 N N . MET E 2 174 ? 143.531 62.632 -22.599 1.00 157.66 197 MET A N 1
ATOM 1928 C CA . MET E 2 174 ? 144.249 63.538 -21.709 1.00 143.56 197 MET A CA 1
ATOM 1929 C C . MET E 2 174 ? 145.009 62.805 -20.629 1.00 141.20 197 MET A C 1
ATOM 1930 O O . MET E 2 174 ? 144.666 61.647 -20.267 1.00 136.07 197 MET A O 1
ATOM 1935 N N . ASP E 2 175 ? 146.018 63.510 -20.117 1.00 133.92 198 ASP A N 1
ATOM 1936 C CA . ASP E 2 175 ? 146.873 63.039 -19.049 1.00 140.88 198 ASP A CA 1
ATOM 1937 C C . ASP E 2 175 ? 146.074 62.963 -17.736 1.00 151.31 198 ASP A C 1
ATOM 1938 O O . ASP E 2 175 ? 145.474 63.941 -17.352 1.00 156.78 198 ASP A O 1
ATOM 1943 N N . PRO E 2 176 ? 146.012 61.769 -17.093 1.00 157.01 199 PRO A N 1
ATOM 1944 C CA . PRO E 2 176 ? 145.219 61.579 -15.861 1.00 152.01 199 PRO A CA 1
ATOM 1945 C C . PRO E 2 176 ? 145.556 62.507 -14.650 1.00 141.05 199 PRO A C 1
ATOM 1946 O O . PRO E 2 176 ? 144.610 62.980 -13.978 1.00 141.82 199 PRO A O 1
ATOM 1950 N N . PRO E 2 177 ? 146.864 62.768 -14.346 1.00 126.55 200 PRO A N 1
ATOM 1951 C CA . PRO E 2 177 ? 147.116 63.756 -13.266 1.00 120.75 200 PRO A CA 1
ATOM 1952 C C . PRO E 2 177 ? 146.562 65.155 -13.557 1.00 119.05 200 PRO A C 1
ATOM 1953 O O . PRO E 2 177 ? 146.220 65.896 -12.632 1.00 126.32 200 PRO A O 1
ATOM 1957 N N . THR E 2 178 ? 146.495 65.502 -14.843 1.00 118.74 201 THR A N 1
ATOM 1958 C CA . THR E 2 178 ? 145.912 66.782 -15.279 1.00 120.04 201 THR A CA 1
ATOM 1959 C C . THR E 2 178 ? 144.444 66.873 -14.899 1.00 117.41 201 THR A C 1
ATOM 1960 O O . THR E 2 178 ? 144.011 67.930 -14.398 1.00 128.61 201 THR A O 1
ATOM 1964 N N . PHE E 2 179 ? 143.722 65.756 -15.102 1.00 119.42 202 PHE A N 1
ATOM 1965 C CA . PHE E 2 179 ? 142.265 65.761 -14.918 1.00 124.85 202 PHE A CA 1
ATOM 1966 C C . PHE E 2 179 ? 141.924 65.958 -13.469 1.00 126.38 202 PHE A C 1
ATOM 1967 O O . PHE E 2 179 ? 140.934 66.677 -13.206 1.00 124.24 202 PHE A O 1
ATOM 1975 N N . THR E 2 180 ? 142.726 65.326 -12.575 1.00 120.62 203 THR A N 1
ATOM 1976 C CA . THR E 2 180 ? 142.521 65.367 -11.117 1.00 117.54 203 THR A CA 1
ATOM 1977 C C . THR E 2 180 ? 142.632 66.786 -10.601 1.00 114.49 203 THR A C 1
ATOM 1978 O O . THR E 2 180 ? 141.761 67.253 -9.795 1.00 116.73 203 THR A O 1
ATOM 1982 N N . PHE E 2 181 ? 143.676 67.473 -11.090 1.00 102.74 204 PHE A N 1
ATOM 1983 C CA . PHE E 2 181 ? 144.038 68.767 -10.580 1.00 97.03 204 PHE A CA 1
ATOM 1984 C C . PHE E 2 181 ? 143.061 69.824 -11.053 1.00 95.51 204 PHE A C 1
ATOM 1985 O O . PHE E 2 181 ? 142.600 70.616 -10.225 1.00 96.42 204 PHE A O 1
ATOM 1993 N N . ASN E 2 182 ? 142.782 69.861 -12.351 1.00 87.38 205 ASN A N 1
ATOM 1994 C CA . ASN E 2 182 ? 141.911 70.882 -12.920 1.00 88.09 205 ASN A CA 1
ATOM 1995 C C . ASN E 2 182 ? 140.425 70.719 -12.591 1.00 84.14 205 ASN A C 1
ATOM 1996 O O . ASN E 2 182 ? 139.710 71.715 -12.443 1.00 79.95 205 ASN A O 1
ATOM 2001 N N . PHE E 2 183 ? 139.969 69.479 -12.494 1.00 85.40 206 PHE A N 1
ATOM 2002 C CA . PHE E 2 183 ? 138.559 69.245 -12.248 1.00 84.18 206 PHE A CA 1
ATOM 2003 C C . PHE E 2 183 ? 138.223 69.063 -10.770 1.00 88.69 206 PHE A C 1
ATOM 2004 O O . PHE E 2 183 ? 137.117 68.673 -10.477 1.00 98.88 206 PHE A O 1
ATOM 2012 N N . ASN E 2 184 ? 139.153 69.378 -9.861 1.00 86.59 207 ASN A N 1
ATOM 2013 C CA . ASN E 2 184 ? 138.836 69.401 -8.457 1.00 82.55 207 ASN A CA 1
ATOM 2014 C C . ASN E 2 184 ? 137.770 70.439 -8.158 1.00 85.80 207 ASN A C 1
ATOM 2015 O O . ASN E 2 184 ? 138.018 71.658 -8.304 1.00 97.71 207 ASN A O 1
ATOM 2020 N N . ASN E 2 185 ? 136.580 69.974 -7.770 1.00 93.18 208 ASN A N 1
ATOM 2021 C CA . ASN E 2 185 ? 135.405 70.836 -7.628 1.00 94.71 208 ASN A CA 1
ATOM 2022 C C . ASN E 2 185 ? 135.238 71.536 -6.287 1.00 89.93 208 ASN A C 1
ATOM 2023 O O . ASN E 2 185 ? 134.112 71.963 -5.952 1.00 92.06 208 ASN A O 1
ATOM 2028 N N . GLU E 2 186 ? 136.327 71.652 -5.524 1.00 77.84 209 GLU A N 1
ATOM 2029 C CA . GLU E 2 186 ? 136.318 72.516 -4.313 1.00 77.10 209 GLU A CA 1
ATOM 2030 C C . GLU E 2 186 ? 136.083 73.991 -4.684 1.00 74.51 209 GLU A C 1
ATOM 2031 O O . GLU E 2 186 ? 136.807 74.491 -5.550 1.00 77.69 209 GLU A O 1
ATOM 2037 N N . PRO E 2 187 ? 135.073 74.647 -4.083 1.00 68.48 210 PRO A N 1
ATOM 2038 C CA . PRO E 2 187 ? 134.565 75.959 -4.484 1.00 64.68 210 PRO A CA 1
ATOM 2039 C C . PRO E 2 187 ? 135.584 77.010 -4.856 1.00 62.76 210 PRO A C 1
ATOM 2040 O O . PRO E 2 187 ? 135.463 77.564 -5.938 1.00 58.97 210 PRO A O 1
ATOM 2044 N N . TRP E 2 188 ? 136.606 77.207 -4.001 1.00 63.46 211 TRP A N 1
ATOM 2045 C CA . TRP E 2 188 ? 137.704 78.152 -4.280 1.00 65.96 211 TRP A CA 1
ATOM 2046 C C . TRP E 2 188 ? 139.004 77.352 -4.260 1.00 66.24 211 TRP A C 1
ATOM 2047 O O . TRP E 2 188 ? 139.329 76.696 -3.266 1.00 66.64 211 TRP A O 1
ATOM 2058 N N . VAL E 2 189 ? 139.727 77.341 -5.381 1.00 67.19 212 VAL A N 1
ATOM 2059 C CA . VAL E 2 189 ? 141.062 76.663 -5.391 1.00 67.95 212 VAL A CA 1
ATOM 2060 C C . VAL E 2 189 ? 142.189 77.607 -5.933 1.00 65.27 212 VAL A C 1
ATOM 2061 O O . VAL E 2 189 ? 141.905 78.595 -6.565 1.00 63.15 212 VAL A O 1
ATOM 2065 N N . ARG E 2 190 ? 143.455 77.308 -5.643 1.00 61.90 213 ARG A N 1
ATOM 2066 C CA . ARG E 2 190 ? 144.621 77.790 -6.473 1.00 62.56 213 ARG A CA 1
ATOM 2067 C C . ARG E 2 190 ? 145.209 76.526 -7.100 1.00 67.79 213 ARG A C 1
ATOM 2068 O O . ARG E 2 190 ? 145.008 75.421 -6.561 1.00 78.58 213 ARG A O 1
ATOM 2076 N N . GLY E 2 191 ? 145.877 76.555 -8.239 1.00 65.63 214 GLY A N 1
ATOM 2077 C CA . GLY E 2 191 ? 146.250 77.698 -8.969 1.00 67.13 214 GLY A CA 1
ATOM 2078 C C . GLY E 2 191 ? 146.001 77.190 -10.384 1.00 73.13 214 GLY A C 1
ATOM 2079 O O . GLY E 2 191 ? 146.785 77.395 -11.307 1.00 69.27 214 GLY A O 1
ATOM 2080 N N . ARG E 2 192 ? 144.822 76.638 -10.591 1.00 79.40 215 ARG A N 1
ATOM 2081 C CA . ARG E 2 192 ? 144.315 76.173 -11.861 1.00 77.71 215 ARG A CA 1
ATOM 2082 C C . ARG E 2 192 ? 144.444 77.144 -13.042 1.00 84.10 215 ARG A C 1
ATOM 2083 O O . ARG E 2 192 ? 144.792 76.667 -14.120 1.00 95.40 215 ARG A O 1
ATOM 2091 N N . HIS E 2 193 ? 144.229 78.456 -12.874 1.00 81.82 216 HIS A N 1
ATOM 2092 C CA . HIS E 2 193 ? 144.604 79.415 -13.949 1.00 84.99 216 HIS A CA 1
ATOM 2093 C C . HIS E 2 193 ? 144.104 79.183 -15.404 1.00 83.60 216 HIS A C 1
ATOM 2094 O O . HIS E 2 193 ? 143.821 80.111 -16.162 1.00 91.61 216 HIS A O 1
ATOM 2101 N N . GLU E 2 194 ? 143.949 77.942 -15.756 1.00 76.47 217 GLU A N 1
ATOM 2102 C CA . GLU E 2 194 ? 143.541 77.572 -17.068 1.00 73.38 217 GLU A CA 1
ATOM 2103 C C . GLU E 2 194 ? 142.139 76.913 -17.029 1.00 73.56 217 GLU A C 1
ATOM 2104 O O . GLU E 2 194 ? 141.717 76.376 -16.010 1.00 71.95 217 GLU A O 1
ATOM 2110 N N . THR E 2 195 ? 141.459 76.904 -18.166 1.00 74.61 218 THR A N 1
ATOM 2111 C CA . THR E 2 195 ? 140.144 76.303 -18.251 1.00 75.72 218 THR A CA 1
ATOM 2112 C C . THR E 2 195 ? 140.282 75.083 -19.123 1.00 84.07 218 THR A C 1
ATOM 2113 O O . THR E 2 195 ? 140.804 75.163 -20.258 1.00 89.19 218 THR A O 1
ATOM 2117 N N . TYR E 2 196 ? 139.866 73.928 -18.574 1.00 85.36 219 TYR A N 1
ATOM 2118 C CA . TYR E 2 196 ? 139.849 72.695 -19.392 1.00 84.33 219 TYR A CA 1
ATOM 2119 C C . TYR E 2 196 ? 138.414 72.436 -19.772 1.00 83.88 219 TYR A C 1
ATOM 2120 O O . TYR E 2 196 ? 137.495 72.532 -18.943 1.00 81.43 219 TYR A O 1
ATOM 2129 N N . LEU E 2 197 ? 138.208 72.121 -21.045 1.00 84.31 220 LEU A N 1
ATOM 2130 C CA . LEU E 2 197 ? 136.865 72.014 -21.570 1.00 82.71 220 LEU A CA 1
ATOM 2131 C C . LEU E 2 197 ? 136.712 70.753 -22.397 1.00 86.93 220 LEU A C 1
ATOM 2132 O O . LEU E 2 197 ? 137.394 70.633 -23.429 1.00 87.63 220 LEU A O 1
ATOM 2137 N N . CYS E 2 198 ? 135.880 69.819 -21.930 1.00 92.32 221 CYS A N 1
ATOM 2138 C CA . CYS E 2 198 ? 135.635 68.546 -22.641 1.00 101.31 221 CYS A CA 1
ATOM 2139 C C . CYS E 2 198 ? 134.244 68.578 -23.264 1.00 109.96 221 CYS A C 1
ATOM 2140 O O . CYS E 2 198 ? 133.235 68.787 -22.564 1.00 114.92 221 CYS A O 1
ATOM 2143 N N . TYR E 2 199 ? 134.149 68.390 -24.570 1.00 109.63 222 TYR A N 1
ATOM 2144 C CA . TYR E 2 199 ? 132.883 68.570 -25.278 1.00 108.78 222 TYR A CA 1
ATOM 2145 C C . TYR E 2 199 ? 132.382 67.322 -26.018 1.00 104.57 222 TYR A C 1
ATOM 2146 O O . TYR E 2 199 ? 133.185 66.495 -26.476 1.00 105.87 222 TYR A O 1
ATOM 2155 N N . GLU E 2 200 ? 131.055 67.213 -26.113 1.00 100.56 223 GLU A N 1
ATOM 2156 C CA . GLU E 2 200 ? 130.376 66.208 -26.897 1.00 91.90 223 GLU A CA 1
ATOM 2157 C C . GLU E 2 200 ? 129.456 66.869 -27.917 1.00 93.30 223 GLU A C 1
ATOM 2158 O O . GLU E 2 200 ? 128.912 67.973 -27.715 1.00 92.27 223 GLU A O 1
ATOM 2164 N N . VAL E 2 201 ? 129.239 66.146 -28.988 1.00 102.81 224 VAL A N 1
ATOM 2165 C CA . VAL E 2 201 ? 128.327 66.551 -30.036 1.00 110.33 224 VAL A CA 1
ATOM 2166 C C . VAL E 2 201 ? 127.246 65.456 -30.215 1.00 121.76 224 VAL A C 1
ATOM 2167 O O . VAL E 2 201 ? 127.562 64.252 -30.207 1.00 134.51 224 VAL A O 1
ATOM 2171 N N . GLU E 2 202 ? 125.999 65.880 -30.396 1.00 121.54 225 GLU A N 1
ATOM 2172 C CA . GLU E 2 202 ? 124.891 64.946 -30.590 1.00 126.71 225 GLU A CA 1
ATOM 2173 C C . GLU E 2 202 ? 124.064 65.354 -31.805 1.00 129.42 225 GLU A C 1
ATOM 2174 O O . GLU E 2 202 ? 123.650 66.502 -31.933 1.00 117.80 225 GLU A O 1
ATOM 2180 N N . ARG E 2 203 ? 123.794 64.375 -32.668 1.00 139.67 226 ARG A N 1
ATOM 2181 C CA . ARG E 2 203 ? 123.029 64.560 -33.904 1.00 149.46 226 ARG A CA 1
ATOM 2182 C C . ARG E 2 203 ? 121.546 64.277 -33.716 1.00 157.47 226 ARG A C 1
ATOM 2183 O O . ARG E 2 203 ? 121.178 63.376 -32.988 1.00 169.58 226 ARG A O 1
ATOM 2191 N N . MET E 2 204 ? 120.701 65.032 -34.416 1.00 156.15 227 MET A N 1
ATOM 2192 C CA . MET E 2 204 ? 119.250 64.753 -34.395 1.00 160.86 227 MET A CA 1
ATOM 2193 C C . MET E 2 204 ? 118.896 63.759 -35.522 1.00 160.88 227 MET A C 1
ATOM 2194 O O . MET E 2 204 ? 118.983 64.110 -36.707 1.00 156.10 227 MET A O 1
ATOM 2199 N N . HIS E 2 205 ? 118.522 62.545 -35.110 1.00 160.93 228 HIS A N 1
ATOM 2200 C CA . HIS E 2 205 ? 118.060 61.465 -35.989 1.00 162.88 228 HIS A CA 1
ATOM 2201 C C . HIS E 2 205 ? 117.169 60.495 -35.176 1.00 158.40 228 HIS A C 1
ATOM 2202 O O . HIS E 2 205 ? 117.545 60.116 -34.064 1.00 160.70 228 HIS A O 1
ATOM 2209 N N . ASN E 2 206 ? 116.040 60.084 -35.767 1.00 153.11 229 ASN A N 1
ATOM 2210 C CA . ASN E 2 206 ? 115.056 59.195 -35.097 1.00 155.81 229 ASN A CA 1
ATOM 2211 C C . ASN E 2 206 ? 114.474 59.788 -33.796 1.00 158.58 229 ASN A C 1
ATOM 2212 O O . ASN E 2 206 ? 114.337 59.085 -32.768 1.00 166.71 229 ASN A O 1
ATOM 2217 N N . ASP E 2 207 ? 114.200 61.093 -33.830 1.00 154.77 230 ASP A N 1
ATOM 2218 C CA . ASP E 2 207 ? 113.565 61.846 -32.713 1.00 150.22 230 ASP A CA 1
ATOM 2219 C C . ASP E 2 207 ? 114.348 61.799 -31.375 1.00 153.33 230 ASP A C 1
ATOM 2220 O O . ASP E 2 207 ? 113.824 62.190 -30.323 1.00 154.50 230 ASP A O 1
ATOM 2225 N N . THR E 2 208 ? 115.601 61.333 -31.422 1.00 148.63 231 THR A N 1
ATOM 2226 C CA . THR E 2 208 ? 116.458 61.208 -30.219 1.00 135.47 231 THR A CA 1
ATOM 2227 C C . THR E 2 208 ? 117.926 61.428 -30.596 1.00 128.43 231 THR A C 1
ATOM 2228 O O . THR E 2 208 ? 118.350 61.114 -31.705 1.00 122.89 231 THR A O 1
ATOM 2232 N N . TRP E 2 209 ? 118.700 61.979 -29.667 1.00 128.58 232 TRP A N 1
ATOM 2233 C CA . TRP E 2 209 ? 120.122 62.220 -29.893 1.00 132.15 232 TRP A CA 1
ATOM 2234 C C . TRP E 2 209 ? 120.908 60.945 -30.188 1.00 128.92 232 TRP A C 1
ATOM 2235 O O . TRP E 2 209 ? 120.870 59.988 -29.425 1.00 120.91 232 TRP A O 1
ATOM 2246 N N . VAL E 2 210 ? 121.588 60.935 -31.328 1.00 128.78 233 VAL A N 1
ATOM 2247 C CA . VAL E 2 210 ? 122.543 59.869 -31.650 1.00 139.08 233 VAL A CA 1
ATOM 2248 C C . VAL E 2 210 ? 123.857 60.143 -30.902 1.00 145.60 233 VAL A C 1
ATOM 2249 O O . VAL E 2 210 ? 124.502 61.160 -31.146 1.00 137.68 233 VAL A O 1
ATOM 2253 N N . LYS E 2 211 ? 124.178 59.263 -29.951 1.00 155.62 234 LYS A N 1
ATOM 2254 C CA . LYS E 2 211 ? 125.290 59.477 -29.003 1.00 163.97 234 LYS A CA 1
ATOM 2255 C C . LYS E 2 211 ? 126.602 59.369 -29.758 1.00 169.70 234 LYS A C 1
ATOM 2256 O O . LYS E 2 211 ? 126.798 58.371 -30.457 1.00 170.74 234 LYS A O 1
ATOM 2262 N N . LEU E 2 212 ? 127.416 60.426 -29.703 1.00 174.47 235 LEU A N 1
ATOM 2263 C CA . LEU E 2 212 ? 128.609 60.513 -30.576 1.00 185.64 235 LEU A CA 1
ATOM 2264 C C . LEU E 2 212 ? 129.938 60.463 -29.824 1.00 182.31 235 LEU A C 1
ATOM 2265 O O . LEU E 2 212 ? 130.325 61.460 -29.175 1.00 182.74 235 LEU A O 1
ATOM 2270 N N . ASN E 2 213 ? 130.549 59.288 -29.857 1.00 174.98 236 ASN A N 1
ATOM 2271 C CA . ASN E 2 213 ? 131.762 58.984 -29.088 1.00 170.47 236 ASN A CA 1
ATOM 2272 C C . ASN E 2 213 ? 133.011 59.532 -29.839 1.00 168.80 236 ASN A C 1
ATOM 2273 O O . ASN E 2 213 ? 133.948 60.125 -29.259 1.00 161.64 236 ASN A O 1
ATOM 2278 N N . GLN E 2 214 ? 133.028 59.285 -31.154 1.00 167.29 237 GLN A N 1
ATOM 2279 C CA . GLN E 2 214 ? 134.138 59.693 -32.028 1.00 171.11 237 GLN A CA 1
ATOM 2280 C C . GLN E 2 214 ? 134.118 61.193 -32.331 1.00 177.23 237 GLN A C 1
ATOM 2281 O O . GLN E 2 214 ? 135.119 61.766 -32.771 1.00 178.12 237 GLN A O 1
ATOM 2283 N N . ARG E 2 215 ? 132.974 61.834 -32.074 1.00 178.47 238 ARG A N 1
ATOM 2284 C CA . ARG E 2 215 ? 132.786 63.262 -32.360 1.00 176.31 238 ARG A CA 1
ATOM 2285 C C . ARG E 2 215 ? 133.047 64.156 -31.130 1.00 174.63 238 ARG A C 1
ATOM 2286 O O . ARG E 2 215 ? 132.718 65.352 -31.081 1.00 177.02 238 ARG A O 1
ATOM 2294 N N . ARG E 2 216 ? 133.661 63.542 -30.112 1.00 166.61 239 ARG A N 1
ATOM 2295 C CA . ARG E 2 216 ? 134.078 64.230 -28.908 1.00 162.02 239 ARG A CA 1
ATOM 2296 C C . ARG E 2 216 ? 135.454 64.938 -29.042 1.00 156.49 239 ARG A C 1
ATOM 2297 O O . ARG E 2 216 ? 136.186 64.723 -30.000 1.00 163.89 239 ARG A O 1
ATOM 2299 N N . GLY E 2 217 ? 135.775 65.805 -28.094 1.00 147.95 240 GLY A N 1
ATOM 2300 C CA . GLY E 2 217 ? 137.111 66.403 -27.977 1.00 129.84 240 GLY A CA 1
ATOM 2301 C C . GLY E 2 217 ? 137.275 67.191 -26.693 1.00 118.70 240 GLY A C 1
ATOM 2302 O O . GLY E 2 217 ? 136.291 67.439 -25.948 1.00 114.93 240 GLY A O 1
ATOM 2303 N N . PHE E 2 218 ? 138.511 67.593 -26.383 1.00 108.81 241 PHE A N 1
ATOM 2304 C CA . PHE E 2 218 ? 138.784 68.463 -25.252 1.00 94.44 241 PHE A CA 1
ATOM 2305 C C . PHE E 2 218 ? 139.875 69.451 -25.564 1.00 88.71 241 PHE A C 1
ATOM 2306 O O . PHE E 2 218 ? 140.663 69.176 -26.441 1.00 98.70 241 PHE A O 1
ATOM 2314 N N . LEU E 2 219 ? 139.957 70.569 -24.855 1.00 83.67 242 LEU A N 1
ATOM 2315 C CA . LEU E 2 219 ? 141.043 71.523 -25.112 1.00 81.77 242 LEU A CA 1
ATOM 2316 C C . LEU E 2 219 ? 141.351 72.399 -23.924 1.00 82.37 242 LEU A C 1
ATOM 2317 O O . LEU E 2 219 ? 140.545 72.404 -22.989 1.00 83.86 242 LEU A O 1
ATOM 2322 N N . ALA E 2 220 ? 142.506 73.068 -23.961 1.00 80.70 243 ALA A N 1
ATOM 2323 C CA . ALA E 2 220 ? 142.991 73.941 -22.854 1.00 80.08 243 ALA A CA 1
ATOM 2324 C C . ALA E 2 220 ? 143.513 75.247 -23.430 1.00 87.55 243 ALA A C 1
ATOM 2325 O O . ALA E 2 220 ? 144.010 75.246 -24.579 1.00 95.63 243 ALA A O 1
ATOM 2327 N N . ASN E 2 221 ? 143.400 76.339 -22.668 1.00 90.01 244 ASN A N 1
ATOM 2328 C CA . ASN E 2 221 ? 143.650 77.717 -23.172 1.00 97.38 244 ASN A CA 1
ATOM 2329 C C . ASN E 2 221 ? 145.093 78.110 -23.325 1.00 105.22 244 ASN A C 1
ATOM 2330 O O . ASN E 2 221 ? 145.966 77.395 -22.856 1.00 128.51 244 ASN A O 1
ATOM 2335 N N . GLN E 2 222 ? 145.344 79.259 -23.972 1.00 111.05 245 GLN A N 1
ATOM 2336 C CA . GLN E 2 222 ? 146.684 79.867 -24.213 1.00 121.91 245 GLN A CA 1
ATOM 2337 C C . GLN E 2 222 ? 147.069 80.911 -23.120 1.00 124.81 245 GLN A C 1
ATOM 2338 O O . GLN E 2 222 ? 146.409 80.983 -22.074 1.00 131.68 245 GLN A O 1
ATOM 2344 N N . ALA E 2 223 ? 148.144 81.689 -23.289 1.00 122.67 246 ALA A N 1
ATOM 2345 C CA . ALA E 2 223 ? 148.421 82.833 -22.391 1.00 121.40 246 ALA A CA 1
ATOM 2346 C C . ALA E 2 223 ? 148.556 84.159 -23.183 1.00 126.05 246 ALA A C 1
ATOM 2347 O O . ALA E 2 223 ? 149.317 84.188 -24.162 1.00 127.23 246 ALA A O 1
ATOM 2349 N N . PRO E 2 224 ? 147.915 85.261 -22.772 1.00 125.41 247 PRO A N 1
ATOM 2350 C CA . PRO E 2 224 ? 147.179 85.406 -21.502 1.00 129.31 247 PRO A CA 1
ATOM 2351 C C . PRO E 2 224 ? 145.652 85.344 -21.664 1.00 136.25 247 PRO A C 1
ATOM 2352 O O . PRO E 2 224 ? 144.978 84.519 -21.015 1.00 126.57 247 PRO A O 1
ATOM 2356 N N . ARG E 2 233 ? 144.336 82.545 -26.448 1.00 83.29 256 ARG A N 1
ATOM 2357 C CA . ARG E 2 233 ? 143.105 83.224 -26.011 1.00 74.22 256 ARG A CA 1
ATOM 2358 C C . ARG E 2 233 ? 142.537 82.429 -24.888 1.00 73.76 256 ARG A C 1
ATOM 2359 O O . ARG E 2 233 ? 143.283 82.071 -24.020 1.00 69.12 256 ARG A O 1
ATOM 2367 N N . HIS E 2 234 ? 141.217 82.231 -24.853 1.00 80.65 257 HIS A N 1
ATOM 2368 C CA . HIS E 2 234 ? 140.531 81.514 -23.778 1.00 74.78 257 HIS A CA 1
ATOM 2369 C C . HIS E 2 234 ? 140.153 80.152 -24.310 1.00 71.77 257 HIS A C 1
ATOM 2370 O O . HIS E 2 234 ? 140.101 79.934 -25.576 1.00 74.25 257 HIS A O 1
ATOM 2377 N N . ALA E 2 235 ? 139.888 79.218 -23.393 1.00 67.79 258 ALA A N 1
ATOM 2378 C CA . ALA E 2 235 ? 139.494 77.865 -23.826 1.00 70.63 258 ALA A CA 1
ATOM 2379 C C . ALA E 2 235 ? 138.111 77.867 -24.479 1.00 77.56 258 ALA A C 1
ATOM 2380 O O . ALA E 2 235 ? 137.860 77.114 -25.398 1.00 76.28 258 ALA A O 1
ATOM 2382 N N . GLU E 2 236 ? 137.217 78.735 -23.985 1.00 86.42 259 GLU A N 1
ATOM 2383 C CA . GLU E 2 236 ? 135.842 78.898 -24.492 1.00 82.73 259 GLU A CA 1
ATOM 2384 C C . GLU E 2 236 ? 135.875 79.421 -25.958 1.00 89.83 259 GLU A C 1
ATOM 2385 O O . GLU E 2 236 ? 135.118 78.926 -26.801 1.00 93.14 259 GLU A O 1
ATOM 2391 N N . LEU E 2 237 ? 136.766 80.362 -26.253 1.00 85.44 260 LEU A N 1
ATOM 2392 C CA . LEU E 2 237 ? 136.907 80.895 -27.601 1.00 79.33 260 LEU A CA 1
ATOM 2393 C C . LEU E 2 237 ? 137.516 79.862 -28.544 1.00 78.83 260 LEU A C 1
ATOM 2394 O O . LEU E 2 237 ? 137.065 79.696 -29.670 1.00 76.95 260 LEU A O 1
ATOM 2399 N N . CYS E 2 238 ? 138.537 79.147 -28.067 1.00 83.20 261 CYS A N 1
ATOM 2400 C CA . CYS E 2 238 ? 139.179 78.123 -28.886 1.00 87.32 261 CYS A CA 1
ATOM 2401 C C . CYS E 2 238 ? 138.204 77.006 -29.244 1.00 89.16 261 CYS A C 1
ATOM 2402 O O . CYS E 2 238 ? 138.285 76.397 -30.308 1.00 86.31 261 CYS A O 1
ATOM 2405 N N . PHE E 2 239 ? 137.265 76.740 -28.343 1.00 91.04 262 PHE A N 1
ATOM 2406 C CA . PHE E 2 239 ? 136.199 75.779 -28.589 1.00 87.07 262 PHE A CA 1
ATOM 2407 C C . PHE E 2 239 ? 135.259 76.234 -29.701 1.00 89.49 262 PHE A C 1
ATOM 2408 O O . PHE E 2 239 ? 134.795 75.397 -30.483 1.00 98.32 262 PHE A O 1
ATOM 2416 N N . LEU E 2 240 ? 134.938 77.530 -29.744 1.00 82.62 263 LEU A N 1
ATOM 2417 C CA . LEU E 2 240 ? 134.029 78.097 -30.750 1.00 79.29 263 LEU A CA 1
ATOM 2418 C C . LEU E 2 240 ? 134.646 78.120 -32.145 1.00 83.99 263 LEU A C 1
ATOM 2419 O O . LEU E 2 240 ? 133.921 78.119 -33.122 1.00 86.78 263 LEU A O 1
ATOM 2424 N N . ASP E 2 241 ? 135.973 78.083 -32.223 1.00 90.21 264 ASP A N 1
ATOM 2425 C CA . ASP E 2 241 ? 136.688 78.168 -33.498 1.00 91.33 264 ASP A CA 1
ATOM 2426 C C . ASP E 2 241 ? 136.594 76.913 -34.270 1.00 88.81 264 ASP A C 1
ATOM 2427 O O . ASP E 2 241 ? 136.439 76.973 -35.477 1.00 98.37 264 ASP A O 1
ATOM 2432 N N . VAL E 2 242 ? 136.513 75.781 -33.606 1.00 93.29 265 VAL A N 1
ATOM 2433 C CA . VAL E 2 242 ? 136.441 74.477 -34.278 1.00 108.08 265 VAL A CA 1
ATOM 2434 C C . VAL E 2 242 ? 135.038 74.095 -34.708 1.00 113.60 265 VAL A C 1
ATOM 2435 O O . VAL E 2 242 ? 134.906 73.143 -35.519 1.00 130.47 265 VAL A O 1
ATOM 2439 N N . ILE E 2 243 ? 134.038 74.779 -34.169 1.00 112.11 266 ILE A N 1
ATOM 2440 C CA . ILE E 2 243 ? 132.626 74.543 -34.478 1.00 104.36 266 ILE A CA 1
ATOM 2441 C C . ILE E 2 243 ? 132.266 74.760 -35.959 1.00 101.87 266 ILE A C 1
ATOM 2442 O O . ILE E 2 243 ? 131.659 73.843 -36.571 1.00 111.20 266 ILE A O 1
ATOM 2447 N N . PRO E 2 244 ? 132.665 75.934 -36.554 1.00 91.48 267 PRO A N 1
ATOM 2448 C CA . PRO E 2 244 ? 132.362 76.148 -37.970 1.00 86.32 267 PRO A CA 1
ATOM 2449 C C . PRO E 2 244 ? 133.027 75.130 -38.893 1.00 89.41 267 PRO A C 1
ATOM 2450 O O . PRO E 2 244 ? 132.665 75.018 -40.045 1.00 99.15 267 PRO A O 1
ATOM 2454 N N . PHE E 2 245 ? 134.060 74.458 -38.405 1.00 87.84 268 PHE A N 1
ATOM 2455 C CA . PHE E 2 245 ? 134.821 73.511 -39.203 1.00 89.72 268 PHE A CA 1
ATOM 2456 C C . PHE E 2 245 ? 134.379 72.065 -38.924 1.00 92.11 268 PHE A C 1
ATOM 2457 O O . PHE E 2 245 ? 135.186 71.118 -39.078 1.00 90.10 268 PHE A O 1
ATOM 2465 N N . TRP E 2 246 ? 133.092 71.883 -38.664 1.00 89.04 269 TRP A N 1
ATOM 2466 C CA . TRP E 2 246 ? 132.538 70.584 -38.318 1.00 92.09 269 TRP A CA 1
ATOM 2467 C C . TRP E 2 246 ? 131.720 69.944 -39.426 1.00 92.98 269 TRP A C 1
ATOM 2468 O O . TRP E 2 246 ? 131.371 68.767 -39.327 1.00 90.85 269 TRP A O 1
ATOM 2479 N N . LYS E 2 247 ? 131.459 70.711 -40.488 1.00 99.08 270 LYS A N 1
ATOM 2480 C CA . LYS E 2 247 ? 130.679 70.234 -41.632 1.00 105.60 270 LYS A CA 1
ATOM 2481 C C . LYS E 2 247 ? 129.252 69.814 -41.184 1.00 103.45 270 LYS A C 1
ATOM 2482 O O . LYS E 2 247 ? 128.726 68.778 -41.647 1.00 106.07 270 LYS A O 1
ATOM 2488 N N . LEU E 2 248 ? 128.673 70.591 -40.254 1.00 97.16 271 LEU A N 1
ATOM 2489 C CA . LEU E 2 248 ? 127.354 70.365 -39.703 1.00 91.20 271 LEU A CA 1
ATOM 2490 C C . LEU E 2 248 ? 126.224 70.514 -40.713 1.00 94.73 271 LEU A C 1
ATOM 2491 O O . LEU E 2 248 ? 126.123 71.564 -41.353 1.00 94.42 271 LEU A O 1
ATOM 2496 N N . ASP E 2 249 ? 125.381 69.483 -40.830 1.00 103.91 272 ASP A N 1
ATOM 2497 C CA . ASP E 2 249 ? 124.193 69.539 -41.702 1.00 106.39 272 ASP A CA 1
ATOM 2498 C C . ASP E 2 249 ? 123.209 70.630 -41.229 1.00 103.48 272 ASP A C 1
ATOM 2499 O O . ASP E 2 249 ? 122.787 70.633 -40.071 1.00 108.05 272 ASP A O 1
ATOM 2504 N N . LEU E 2 250 ? 122.925 71.578 -42.118 1.00 99.64 273 LEU A N 1
ATOM 2505 C CA . LEU E 2 250 ? 122.199 72.772 -41.749 1.00 101.27 273 LEU A CA 1
ATOM 2506 C C . LEU E 2 250 ? 120.776 72.508 -41.315 1.00 112.15 273 LEU A C 1
ATOM 2507 O O . LEU E 2 250 ? 120.258 73.211 -40.450 1.00 122.58 273 LEU A O 1
ATOM 2512 N N . ASP E 2 251 ? 120.140 71.493 -41.904 1.00 119.21 274 ASP A N 1
ATOM 2513 C CA . ASP E 2 251 ? 118.757 71.124 -41.534 1.00 113.48 274 ASP A CA 1
ATOM 2514 C C . ASP E 2 251 ? 118.653 70.414 -40.183 1.00 110.02 274 ASP A C 1
ATOM 2515 O O . ASP E 2 251 ? 117.733 70.711 -39.396 1.00 102.97 274 ASP A O 1
ATOM 2520 N N . GLN E 2 252 ? 119.610 69.520 -39.919 1.00 103.62 275 GLN A N 1
ATOM 2521 C CA . GLN E 2 252 ? 119.657 68.755 -38.663 1.00 107.18 275 GLN A CA 1
ATOM 2522 C C . GLN E 2 252 ? 119.983 69.688 -37.498 1.00 112.65 275 GLN A C 1
ATOM 2523 O O . GLN E 2 252 ? 120.852 70.556 -37.623 1.00 121.81 275 GLN A O 1
ATOM 2529 N N . ASP E 2 253 ? 119.288 69.519 -36.380 1.00 116.22 276 ASP A N 1
ATOM 2530 C CA . ASP E 2 253 ? 119.590 70.260 -35.155 1.00 118.78 276 ASP A CA 1
ATOM 2531 C C . ASP E 2 253 ? 120.619 69.522 -34.302 1.00 115.02 276 ASP A C 1
ATOM 2532 O O . ASP E 2 253 ? 120.578 68.314 -34.187 1.00 119.58 276 ASP A O 1
ATOM 2537 N N . TYR E 2 254 ? 121.549 70.279 -33.726 1.00 110.26 277 TYR A N 1
ATOM 2538 C CA . TYR E 2 254 ? 122.633 69.718 -32.915 1.00 103.87 277 TYR A CA 1
ATOM 2539 C C . TYR E 2 254 ? 122.659 70.330 -31.552 1.00 105.63 277 TYR A C 1
ATOM 2540 O O . TYR E 2 254 ? 122.264 71.464 -31.391 1.00 100.19 277 TYR A O 1
ATOM 2549 N N . ARG E 2 255 ? 123.077 69.546 -30.566 1.00 111.32 278 ARG A N 1
ATOM 2550 C CA . ARG E 2 255 ? 123.187 70.031 -29.195 1.00 109.26 278 ARG A CA 1
ATOM 2551 C C . ARG E 2 255 ? 124.575 69.728 -28.667 1.00 103.85 278 ARG A C 1
ATOM 2552 O O . ARG E 2 255 ? 125.003 68.587 -28.594 1.00 101.52 278 ARG A O 1
ATOM 2560 N N . VAL E 2 256 ? 125.309 70.776 -28.328 1.00 107.68 279 VAL A N 1
ATOM 2561 C CA . VAL E 2 256 ? 126.636 70.592 -27.739 1.00 114.28 279 VAL A CA 1
ATOM 2562 C C . VAL E 2 256 ? 126.534 70.564 -26.214 1.00 114.16 279 VAL A C 1
ATOM 2563 O O . VAL E 2 256 ? 125.889 71.450 -25.627 1.00 102.43 279 VAL A O 1
ATOM 2567 N N . THR E 2 257 ? 127.124 69.550 -25.595 1.00 117.54 280 THR A N 1
ATOM 2568 C CA . THR E 2 257 ? 127.422 69.565 -24.165 1.00 111.07 280 THR A CA 1
ATOM 2569 C C . THR E 2 257 ? 128.955 69.598 -23.946 1.00 121.41 280 THR A C 1
ATOM 2570 O O . THR E 2 257 ? 129.640 68.588 -24.139 1.00 126.83 280 THR A O 1
ATOM 2574 N N . CYS E 2 258 ? 129.474 70.750 -23.540 1.00 123.20 281 CYS A N 1
ATOM 2575 C CA . CYS E 2 258 ? 130.867 70.853 -23.031 1.00 113.45 281 CYS A CA 1
ATOM 2576 C C . CYS E 2 258 ? 131.011 70.832 -21.485 1.00 112.01 281 CYS A C 1
ATOM 2577 O O . CYS E 2 258 ? 130.162 71.361 -20.736 1.00 112.64 281 CYS A O 1
ATOM 2580 N N . PHE E 2 259 ? 132.061 70.170 -21.027 1.00 109.34 282 PHE A N 1
ATOM 2581 C CA . PHE E 2 259 ? 132.333 70.004 -19.610 1.00 103.06 282 PHE A CA 1
ATOM 2582 C C . PHE E 2 259 ? 133.563 70.809 -19.233 1.00 104.39 282 PHE A C 1
ATOM 2583 O O . PHE E 2 259 ? 134.712 70.378 -19.543 1.00 110.95 282 PHE A O 1
ATOM 2591 N N . THR E 2 260 ? 133.369 71.950 -18.576 1.00 101.05 283 THR A N 1
ATOM 2592 C CA . THR E 2 260 ? 134.476 72.848 -18.194 1.00 101.25 283 THR A CA 1
ATOM 2593 C C . THR E 2 260 ? 134.980 72.642 -16.763 1.00 103.26 283 THR A C 1
ATOM 2594 O O . THR E 2 260 ? 134.224 72.156 -15.900 1.00 105.13 283 THR A O 1
ATOM 2598 N N . SER E 2 261 ? 136.226 73.063 -16.530 1.00 98.73 284 SER A N 1
ATOM 2599 C CA . SER E 2 261 ? 136.788 73.047 -15.181 1.00 86.04 284 SER A CA 1
ATOM 2600 C C . SER E 2 261 ? 136.424 74.318 -14.425 1.00 74.85 284 SER A C 1
ATOM 2601 O O . SER E 2 261 ? 136.154 74.273 -13.218 1.00 80.54 284 SER A O 1
ATOM 2604 N N . TRP E 2 262 ? 136.406 75.427 -15.117 1.00 63.85 285 TRP A N 1
ATOM 2605 C CA . TRP E 2 262 ? 135.888 76.670 -14.569 1.00 69.16 285 TRP A CA 1
ATOM 2606 C C . TRP E 2 262 ? 134.701 77.156 -15.385 1.00 69.21 285 TRP A C 1
ATOM 2607 O O . TRP E 2 262 ? 134.747 77.100 -16.608 1.00 75.62 285 TRP A O 1
ATOM 2618 N N . SER E 2 263 ? 133.689 77.698 -14.765 1.00 69.61 286 SER A N 1
ATOM 2619 C CA . SER E 2 263 ? 132.574 78.310 -15.535 1.00 71.58 286 SER A CA 1
ATOM 2620 C C . SER E 2 263 ? 133.106 79.417 -16.357 1.00 70.77 286 SER A C 1
ATOM 2621 O O . SER E 2 263 ? 134.007 80.138 -15.873 1.00 79.74 286 SER A O 1
ATOM 2624 N N . PRO E 2 264 ? 132.589 79.638 -17.595 1.00 74.56 287 PRO A N 1
ATOM 2625 C CA . PRO E 2 264 ? 133.193 80.728 -18.442 1.00 74.06 287 PRO A CA 1
ATOM 2626 C C . PRO E 2 264 ? 133.020 82.093 -17.845 1.00 76.56 287 PRO A C 1
ATOM 2627 O O . PRO E 2 264 ? 132.046 82.336 -17.118 1.00 77.98 287 PRO A O 1
ATOM 2631 N N . CYS E 2 265 ? 134.033 82.965 -18.040 1.00 82.64 288 CYS A N 1
ATOM 2632 C CA . CYS E 2 265 ? 134.055 84.344 -17.487 1.00 79.40 288 CYS A CA 1
ATOM 2633 C C . CYS E 2 265 ? 132.913 85.112 -18.170 1.00 87.48 288 CYS A C 1
ATOM 2634 O O . CYS E 2 265 ? 132.206 84.553 -19.062 1.00 99.43 288 CYS A O 1
ATOM 2637 N N . PHE E 2 266 ? 132.760 86.389 -17.803 1.00 84.52 289 PHE A N 1
ATOM 2638 C CA . PHE E 2 266 ? 131.805 87.247 -18.461 1.00 83.46 289 PHE A CA 1
ATOM 2639 C C . PHE E 2 266 ? 132.073 87.399 -19.948 1.00 84.79 289 PHE A C 1
ATOM 2640 O O . PHE E 2 266 ? 131.133 87.353 -20.724 1.00 96.45 289 PHE A O 1
ATOM 2648 N N . SER E 2 267 ? 133.331 87.567 -20.375 1.00 88.17 290 SER A N 1
ATOM 2649 C CA . SER E 2 267 ? 133.645 87.882 -21.789 1.00 93.81 290 SER A CA 1
ATOM 2650 C C . SER E 2 267 ? 133.322 86.692 -22.715 1.00 89.84 290 SER A C 1
ATOM 2651 O O . SER E 2 267 ? 132.783 86.863 -23.806 1.00 95.42 290 SER A O 1
ATOM 2654 N N . CYS E 2 268 ? 133.662 85.493 -22.277 1.00 86.33 291 CYS A N 1
ATOM 2655 C CA . CYS E 2 268 ? 133.422 84.285 -23.072 1.00 84.43 291 CYS A CA 1
ATOM 2656 C C . CYS E 2 268 ? 131.973 83.860 -22.999 1.00 88.98 291 CYS A C 1
ATOM 2657 O O . CYS E 2 268 ? 131.508 83.212 -23.936 1.00 90.91 291 CYS A O 1
ATOM 2660 N N . ALA E 2 269 ? 131.270 84.171 -21.903 1.00 87.23 292 ALA A N 1
ATOM 2661 C CA . ALA E 2 269 ? 129.833 83.931 -21.805 1.00 88.77 292 ALA A CA 1
ATOM 2662 C C . ALA E 2 269 ? 129.067 84.761 -22.858 1.00 91.40 292 ALA A C 1
ATOM 2663 O O . ALA E 2 269 ? 128.078 84.273 -23.450 1.00 92.95 292 ALA A O 1
ATOM 2665 N N . GLN E 2 270 ? 129.546 85.972 -23.137 1.00 87.45 293 GLN A N 1
ATOM 2666 C CA . GLN E 2 270 ? 128.965 86.797 -24.181 1.00 94.42 293 GLN A CA 1
ATOM 2667 C C . GLN E 2 270 ? 129.169 86.214 -25.575 1.00 90.32 293 GLN A C 1
ATOM 2668 O O . GLN E 2 270 ? 128.252 86.206 -26.350 1.00 92.91 293 GLN A O 1
ATOM 2674 N N . GLU E 2 271 ? 130.374 85.756 -25.871 1.00 90.10 294 GLU A N 1
ATOM 2675 C CA . GLU E 2 271 ? 130.660 85.084 -27.148 1.00 90.53 294 GLU A CA 1
ATOM 2676 C C . GLU E 2 271 ? 129.936 83.758 -27.319 1.00 88.21 294 GLU A C 1
ATOM 2677 O O . GLU E 2 271 ? 129.485 83.427 -28.390 1.00 85.19 294 GLU A O 1
ATOM 2683 N N . MET E 2 272 ? 129.811 83.019 -26.253 1.00 81.19 295 MET A N 1
ATOM 2684 C CA . MET E 2 272 ? 129.045 81.818 -26.309 1.00 88.55 295 MET A CA 1
ATOM 2685 C C . MET E 2 272 ? 127.536 82.124 -26.469 1.00 97.28 295 MET A C 1
ATOM 2686 O O . MET E 2 272 ? 126.800 81.296 -27.054 1.00 99.91 295 MET A O 1
ATOM 2691 N N . ALA E 2 273 ? 127.097 83.297 -26.008 1.00 96.19 296 ALA A N 1
ATOM 2692 C CA . ALA E 2 273 ? 125.719 83.778 -26.184 1.00 90.87 296 ALA A CA 1
ATOM 2693 C C . ALA E 2 273 ? 125.493 84.243 -27.595 1.00 91.70 296 ALA A C 1
ATOM 2694 O O . ALA E 2 273 ? 124.462 83.973 -28.179 1.00 90.37 296 ALA A O 1
ATOM 2696 N N . LYS E 2 274 ? 126.472 84.936 -28.155 1.00 97.92 297 LYS A N 1
ATOM 2697 C CA . LYS E 2 274 ? 126.411 85.437 -29.539 1.00 96.98 297 LYS A CA 1
ATOM 2698 C C . LYS E 2 274 ? 126.570 84.295 -30.524 1.00 94.90 297 LYS A C 1
ATOM 2699 O O . LYS E 2 274 ? 126.313 84.444 -31.711 1.00 96.26 297 LYS A O 1
ATOM 2701 N N . PHE E 2 275 ? 126.938 83.126 -30.023 1.00 94.80 298 PHE A N 1
ATOM 2702 C CA . PHE E 2 275 ? 126.981 81.906 -30.824 1.00 98.78 298 PHE A CA 1
ATOM 2703 C C . PHE E 2 275 ? 125.627 81.296 -31.013 1.00 95.42 298 PHE A C 1
ATOM 2704 O O . PHE E 2 275 ? 125.366 80.781 -32.083 1.00 96.19 298 PHE A O 1
ATOM 2712 N N . ILE E 2 276 ? 124.786 81.333 -29.999 1.00 92.34 299 ILE A N 1
ATOM 2713 C CA . ILE E 2 276 ? 123.397 80.897 -30.064 1.00 95.61 299 ILE A CA 1
ATOM 2714 C C . ILE E 2 276 ? 122.568 81.775 -31.043 1.00 99.34 299 ILE A C 1
ATOM 2715 O O . ILE E 2 276 ? 121.630 81.254 -31.657 1.00 106.90 299 ILE A O 1
ATOM 2720 N N . SER E 2 277 ? 122.896 83.073 -31.132 1.00 92.95 300 SER A N 1
ATOM 2721 C CA . SER E 2 277 ? 122.288 83.990 -32.095 1.00 95.90 300 SER A CA 1
ATOM 2722 C C . SER E 2 277 ? 122.746 83.774 -33.524 1.00 95.65 300 SER A C 1
ATOM 2723 O O . SER E 2 277 ? 121.992 84.029 -34.463 1.00 97.07 300 SER A O 1
ATOM 2726 N N . LYS E 2 278 ? 123.967 83.297 -33.686 1.00 98.97 301 LYS A N 1
ATOM 2727 C CA . LYS E 2 278 ? 124.541 83.112 -35.033 1.00 103.04 301 LYS A CA 1
ATOM 2728 C C . LYS E 2 278 ? 124.167 81.776 -35.598 1.00 98.27 301 LYS A C 1
ATOM 2729 O O . LYS E 2 278 ? 123.930 81.669 -36.811 1.00 102.85 301 LYS A O 1
ATOM 2731 N N . ASN E 2 279 ? 124.056 80.763 -34.717 1.00 96.37 302 ASN A N 1
ATOM 2732 C CA . ASN E 2 279 ? 123.690 79.400 -35.137 1.00 95.99 302 ASN A CA 1
ATOM 2733 C C . ASN E 2 279 ? 122.356 78.980 -34.641 1.00 91.88 302 ASN A C 1
ATOM 2734 O O . ASN E 2 279 ? 122.152 78.835 -33.481 1.00 91.73 302 ASN A O 1
ATOM 2739 N N . LYS E 2 280 ? 121.465 78.791 -35.594 1.00 95.25 303 LYS A N 1
ATOM 2740 C CA . LYS E 2 280 ? 120.063 78.496 -35.429 1.00 100.05 303 LYS A CA 1
ATOM 2741 C C . LYS E 2 280 ? 119.799 76.985 -35.355 1.00 104.31 303 LYS A C 1
ATOM 2742 O O . LYS E 2 280 ? 118.654 76.559 -35.215 1.00 109.74 303 LYS A O 1
ATOM 2748 N N . HIS E 2 281 ? 120.830 76.181 -35.582 1.00 104.75 304 HIS A N 1
ATOM 2749 C CA . HIS E 2 281 ? 120.711 74.751 -35.520 1.00 109.32 304 HIS A CA 1
ATOM 2750 C C . HIS E 2 281 ? 121.582 74.148 -34.430 1.00 101.99 304 HIS A C 1
ATOM 2751 O O . HIS E 2 281 ? 121.699 72.917 -34.418 1.00 100.54 304 HIS A O 1
ATOM 2758 N N . VAL E 2 282 ? 122.112 74.982 -33.527 1.00 89.41 305 VAL A N 1
ATOM 2759 C CA . VAL 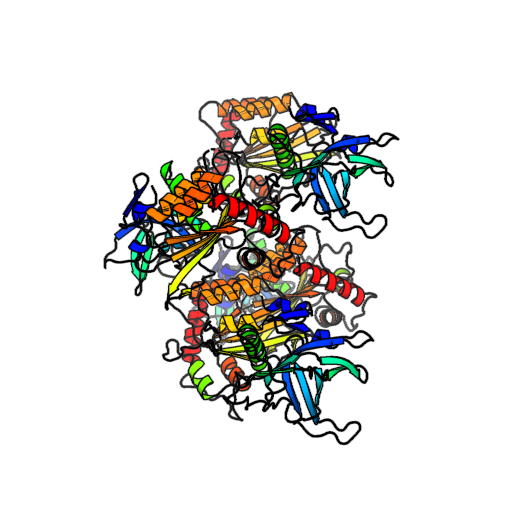E 2 282 ? 123.027 74.513 -32.485 1.00 86.45 305 VAL A CA 1
ATOM 2760 C C . VAL E 2 282 ? 122.592 74.927 -31.083 1.00 91.20 305 VAL A C 1
ATOM 2761 O O . VAL E 2 282 ? 122.460 76.108 -30.789 1.00 97.86 305 VAL A O 1
ATOM 2765 N N . SER E 2 283 ? 122.336 73.945 -30.221 1.00 90.67 306 SER A N 1
ATOM 2766 C CA . SER E 2 283 ? 122.045 74.154 -28.829 1.00 94.26 306 SER A CA 1
ATOM 2767 C C . SER E 2 283 ? 123.320 73.946 -27.955 1.00 104.29 306 SER A C 1
ATOM 2768 O O . SER E 2 283 ? 124.132 73.055 -28.212 1.00 114.56 306 SER A O 1
ATOM 2771 N N . LEU E 2 284 ? 123.471 74.804 -26.961 1.00 102.39 307 LEU A N 1
ATOM 2772 C CA . LEU E 2 284 ? 124.653 74.795 -26.113 1.00 95.28 307 LEU A CA 1
ATOM 2773 C C . LEU E 2 284 ? 124.335 74.488 -24.662 1.00 96.99 307 LEU A C 1
ATOM 2774 O O . LEU E 2 284 ? 123.493 75.113 -24.031 1.00 99.95 307 LEU A O 1
ATOM 2779 N N . CYS E 2 285 ? 124.981 73.454 -24.147 1.00 101.82 308 CYS A N 1
ATOM 2780 C CA . CYS E 2 285 ? 124.696 72.920 -22.804 1.00 100.06 308 CYS A CA 1
ATOM 2781 C C . CYS E 2 285 ? 126.002 72.755 -22.008 1.00 95.17 308 CYS A C 1
ATOM 2782 O O . CYS E 2 285 ? 126.921 72.082 -22.464 1.00 96.96 308 CYS A O 1
ATOM 2785 N N . ILE E 2 286 ? 126.135 73.447 -20.880 1.00 84.73 309 ILE A N 1
ATOM 2786 C CA . ILE E 2 286 ? 127.408 73.554 -20.169 1.00 83.48 309 ILE A CA 1
ATOM 2787 C C . ILE E 2 286 ? 127.332 72.902 -18.791 1.00 93.51 309 ILE A C 1
ATOM 2788 O O . ILE E 2 286 ? 126.465 73.244 -17.955 1.00 93.08 309 ILE A O 1
ATOM 2793 N N . LYS E 2 287 ? 128.276 71.984 -18.541 1.00 98.08 310 LYS A N 1
ATOM 2794 C CA . LYS E 2 287 ? 128.445 71.397 -17.225 1.00 98.70 310 LYS A CA 1
ATOM 2795 C C . LYS E 2 287 ? 129.809 71.800 -16.695 1.00 104.70 310 LYS A C 1
ATOM 2796 O O . LYS E 2 287 ? 130.825 71.522 -17.315 1.00 115.34 310 LYS A O 1
ATOM 2802 N N . THR E 2 288 ? 129.835 72.441 -15.531 1.00 101.65 311 THR A N 1
ATOM 2803 C CA . THR E 2 288 ? 131.071 72.978 -15.001 1.00 90.78 311 THR A CA 1
ATOM 2804 C C . THR E 2 288 ? 131.409 72.377 -13.648 1.00 86.78 311 THR A C 1
ATOM 2805 O O . THR E 2 288 ? 130.515 71.996 -12.925 1.00 89.50 311 THR A O 1
ATOM 2809 N N . ALA E 2 289 ? 132.703 72.303 -13.317 1.00 81.58 312 ALA A N 1
ATOM 2810 C CA . ALA E 2 289 ? 133.133 71.669 -12.066 1.00 89.98 312 ALA A CA 1
ATOM 2811 C C . ALA E 2 289 ? 133.184 72.696 -10.942 1.00 101.73 312 ALA A C 1
ATOM 2812 O O . ALA E 2 289 ? 132.681 72.424 -9.791 1.00 116.37 312 ALA A O 1
ATOM 2814 N N . ARG E 2 290 ? 133.767 73.878 -11.248 1.00 90.31 313 ARG A N 1
ATOM 2815 C CA . ARG E 2 290 ? 133.716 75.002 -10.278 1.00 77.47 313 ARG A CA 1
ATOM 2816 C C . ARG E 2 290 ? 132.898 76.172 -10.850 1.00 71.68 313 ARG A C 1
ATOM 2817 O O . ARG E 2 290 ? 132.872 76.369 -12.076 1.00 65.65 313 ARG A O 1
ATOM 2825 N N . ILE E 2 291 ? 132.325 76.973 -9.974 1.00 69.27 314 ILE A N 1
ATOM 2826 C CA . ILE E 2 291 ? 131.751 78.273 -10.402 1.00 68.71 314 ILE A CA 1
ATOM 2827 C C . ILE E 2 291 ? 132.842 79.396 -10.291 1.00 68.69 314 ILE A C 1
ATOM 2828 O O . ILE E 2 291 ? 133.264 79.801 -9.202 1.00 66.85 314 ILE A O 1
ATOM 2833 N N . TYR E 2 292 ? 133.326 79.864 -11.435 1.00 69.70 315 TYR A N 1
ATOM 2834 C CA . TYR E 2 292 ? 134.200 81.020 -11.438 1.00 76.02 315 TYR A CA 1
ATOM 2835 C C . TYR E 2 292 ? 133.383 82.306 -11.043 1.00 81.08 315 TYR A C 1
ATOM 2836 O O . TYR E 2 292 ? 132.508 82.745 -11.781 1.00 76.47 315 TYR A O 1
ATOM 2845 N N . ASP E 2 293 ? 133.685 82.860 -9.874 1.00 82.55 316 ASP A N 1
ATOM 2846 C CA . ASP E 2 293 ? 133.124 84.119 -9.453 1.00 83.92 316 ASP A CA 1
ATOM 2847 C C . ASP E 2 293 ? 134.196 85.185 -9.199 1.00 80.43 316 ASP A C 1
ATOM 2848 O O . ASP E 2 293 ? 134.848 85.172 -8.134 1.00 81.45 316 ASP A O 1
ATOM 2853 N N . ASP E 2 294 ? 134.354 86.114 -10.130 1.00 80.76 317 ASP A N 1
ATOM 2854 C CA . ASP E 2 294 ? 135.329 87.206 -9.944 1.00 84.51 317 ASP A CA 1
ATOM 2855 C C . ASP E 2 294 ? 134.795 88.209 -8.984 1.00 82.30 317 ASP A C 1
ATOM 2856 O O . ASP E 2 294 ? 135.537 89.121 -8.588 1.00 91.74 317 ASP A O 1
ATOM 2861 N N . GLN E 2 295 ? 133.531 88.020 -8.587 1.00 75.22 318 GLN A N 1
ATOM 2862 C CA . GLN E 2 295 ? 132.773 88.941 -7.736 1.00 74.36 318 GLN A CA 1
ATOM 2863 C C . GLN E 2 295 ? 132.641 90.260 -8.425 1.00 75.02 318 GLN A C 1
ATOM 2864 O O . GLN E 2 295 ? 132.620 91.305 -7.761 1.00 76.91 318 GLN A O 1
ATOM 2870 N N . GLY E 2 296 ? 132.593 90.231 -9.774 1.00 77.04 319 GLY A N 1
ATOM 2871 C CA . GLY E 2 296 ? 132.412 91.417 -10.659 1.00 72.90 319 GLY A CA 1
ATOM 2872 C C . GLY E 2 296 ? 131.237 91.127 -11.566 1.00 76.29 319 GLY A C 1
ATOM 2873 O O . GLY E 2 296 ? 130.113 91.157 -11.105 1.00 84.77 319 GLY A O 1
ATOM 2874 N N . ARG E 2 297 ? 131.455 90.779 -12.826 1.00 74.09 320 ARG A N 1
ATOM 2875 C CA . ARG E 2 297 ? 130.357 90.545 -13.759 1.00 78.05 320 ARG A CA 1
ATOM 2876 C C . ARG E 2 297 ? 130.177 89.075 -14.185 1.00 83.13 320 ARG A C 1
ATOM 2877 O O . ARG E 2 297 ? 129.366 88.735 -15.074 1.00 78.69 320 ARG A O 1
ATOM 2885 N N . ALA E 2 298 ? 130.967 88.204 -13.580 1.00 89.89 321 ALA A N 1
ATOM 2886 C CA . ALA E 2 298 ? 130.884 86.771 -13.836 1.00 97.59 321 ALA A CA 1
ATOM 2887 C C . ALA E 2 298 ? 129.465 86.185 -13.569 1.00 96.57 321 ALA A C 1
ATOM 2888 O O . ALA E 2 298 ? 128.966 85.339 -14.399 1.00 95.87 321 ALA A O 1
ATOM 2890 N N . GLN E 2 299 ? 128.806 86.661 -12.491 1.00 89.73 322 GLN A N 1
ATOM 2891 C CA . GLN E 2 299 ? 127.443 86.241 -12.175 1.00 98.07 322 GLN A CA 1
ATOM 2892 C C . GLN E 2 299 ? 126.422 86.670 -13.255 1.00 101.57 322 GLN A C 1
ATOM 2893 O O . GLN E 2 299 ? 125.522 85.865 -13.651 1.00 104.67 322 GLN A O 1
ATOM 2899 N N . GLU E 2 300 ? 126.633 87.887 -13.754 1.00 92.40 323 GLU A N 1
ATOM 2900 C CA . GLU E 2 300 ? 125.805 88.408 -14.812 1.00 93.02 323 GLU A CA 1
ATOM 2901 C C . GLU E 2 300 ? 126.018 87.614 -16.087 1.00 91.60 323 GLU A C 1
ATOM 2902 O O . GLU E 2 300 ? 125.077 87.381 -16.837 1.00 97.57 323 GLU A O 1
ATOM 2908 N N . GLY E 2 301 ? 127.226 87.196 -16.317 1.00 92.58 324 GLY A N 1
ATOM 2909 C CA . GLY E 2 301 ? 127.620 86.401 -17.492 1.00 91.52 324 GLY A CA 1
ATOM 2910 C C . GLY E 2 301 ? 126.941 85.048 -17.533 1.00 83.91 324 GLY A C 1
ATOM 2911 O O . GLY E 2 301 ? 126.549 84.578 -18.581 1.00 76.56 324 GLY A O 1
ATOM 2912 N N . LEU E 2 302 ? 126.775 84.445 -16.367 1.00 83.41 325 LEU A N 1
ATOM 2913 C CA . LEU E 2 302 ? 126.027 83.208 -16.259 1.00 85.90 325 LEU A CA 1
ATOM 2914 C C . LEU E 2 302 ? 124.544 83.420 -16.598 1.00 91.06 325 LEU A C 1
ATOM 2915 O O . LEU E 2 302 ? 123.956 82.615 -17.297 1.00 90.41 325 LEU A O 1
ATOM 2920 N N . ARG E 2 303 ? 123.968 84.516 -16.110 1.00 93.05 326 ARG A N 1
ATOM 2921 C CA . ARG E 2 303 ? 122.606 84.905 -16.444 1.00 98.81 326 ARG A CA 1
ATOM 2922 C C . ARG E 2 303 ? 122.449 85.232 -17.947 1.00 105.43 326 ARG A C 1
ATOM 2923 O O . ARG E 2 303 ? 121.534 84.713 -18.644 1.00 107.01 326 ARG A O 1
ATOM 2931 N N . THR E 2 304 ? 123.332 86.053 -18.479 1.00 103.19 327 THR A N 1
ATOM 2932 C CA . THR E 2 304 ? 123.279 86.503 -19.881 1.00 99.34 327 THR A CA 1
ATOM 2933 C C . THR E 2 304 ? 123.412 85.369 -20.819 1.00 103.32 327 THR A C 1
ATOM 2934 O O . THR E 2 304 ? 122.662 85.300 -21.802 1.00 116.88 327 THR A O 1
ATOM 2938 N N . LEU E 2 305 ? 124.325 84.441 -20.536 1.00 104.35 328 LEU A N 1
ATOM 2939 C CA . LEU E 2 305 ? 124.468 83.221 -21.376 1.00 95.35 328 LEU A CA 1
ATOM 2940 C C . LEU E 2 305 ? 123.202 82.345 -21.286 1.00 94.58 328 LEU A C 1
ATOM 2941 O O . LEU E 2 305 ? 122.802 81.765 -22.267 1.00 92.21 328 LEU A O 1
ATOM 2946 N N . ALA E 2 306 ? 122.661 82.250 -20.059 1.00 95.34 329 ALA A N 1
ATOM 2947 C CA . ALA E 2 306 ? 121.490 81.539 -19.670 1.00 95.95 329 ALA A CA 1
ATOM 2948 C C . ALA E 2 306 ? 120.238 82.042 -20.376 1.00 97.71 329 ALA A C 1
ATOM 2949 O O . ALA E 2 306 ? 119.454 81.223 -20.869 1.00 97.83 329 ALA A O 1
ATOM 2951 N N . GLU E 2 307 ? 120.074 83.371 -20.380 1.00 94.47 330 GLU A N 1
ATOM 2952 C CA . GLU E 2 307 ? 118.908 84.038 -20.974 1.00 93.51 330 GLU A CA 1
ATOM 2953 C C . GLU E 2 307 ? 118.989 84.013 -22.489 1.00 94.26 330 GLU A C 1
ATOM 2954 O O . GLU E 2 307 ? 117.947 84.227 -23.167 1.00 93.95 330 GLU A O 1
ATOM 2960 N N . ALA E 2 308 ? 120.175 83.622 -23.031 1.00 85.24 331 ALA A N 1
ATOM 2961 C CA . ALA E 2 308 ? 120.351 83.577 -24.484 1.00 84.54 331 ALA A CA 1
ATOM 2962 C C . ALA E 2 308 ? 119.954 82.237 -25.014 1.00 90.89 331 ALA A C 1
ATOM 2963 O O . ALA E 2 308 ? 119.882 82.105 -26.234 1.00 98.52 331 ALA A O 1
ATOM 2965 N N . GLY E 2 309 ? 119.667 81.284 -24.105 1.00 89.63 332 GLY A N 1
ATOM 2966 C CA . GLY E 2 309 ? 119.163 79.973 -24.491 1.00 97.09 332 GLY A CA 1
ATOM 2967 C C . GLY E 2 309 ? 119.959 78.796 -23.985 1.00 101.19 332 GLY A C 1
ATOM 2968 O O . GLY E 2 309 ? 119.426 77.684 -23.812 1.00 101.77 332 GLY A O 1
ATOM 2969 N N . ALA E 2 310 ? 121.236 79.055 -23.722 1.00 104.11 333 ALA A N 1
ATOM 2970 C CA . ALA E 2 310 ? 122.211 78.087 -23.243 1.00 101.45 333 ALA A CA 1
ATOM 2971 C C . ALA E 2 310 ? 121.829 77.466 -21.901 1.00 101.32 333 ALA A C 1
ATOM 2972 O O . ALA E 2 310 ? 121.254 78.140 -21.038 1.00 105.83 333 ALA A O 1
ATOM 2974 N N . LYS E 2 311 ? 122.145 76.176 -21.738 1.00 96.52 334 LYS A N 1
ATOM 2975 C CA . LYS E 2 311 ? 121.776 75.445 -20.561 1.00 96.74 334 LYS A CA 1
ATOM 2976 C C . LYS E 2 311 ? 122.940 75.022 -19.667 1.00 94.12 334 LYS A C 1
ATOM 2977 O O . LYS E 2 311 ? 123.664 74.077 -20.004 1.00 93.71 334 LYS A O 1
ATOM 2983 N N . ILE E 2 312 ? 123.046 75.660 -18.516 1.00 96.25 335 ILE A N 1
ATOM 2984 C CA . ILE E 2 312 ? 124.192 75.515 -17.580 1.00 93.00 335 ILE A CA 1
ATOM 2985 C C . ILE E 2 312 ? 123.730 74.792 -16.325 1.00 97.61 335 ILE A C 1
ATOM 2986 O O . ILE E 2 312 ? 122.633 75.063 -15.814 1.00 112.29 335 ILE A O 1
ATOM 2991 N N . SER E 2 313 ? 124.574 73.907 -15.805 1.00 95.66 336 SER A N 1
ATOM 2992 C CA . SER E 2 313 ? 124.385 73.253 -14.522 1.00 96.56 336 SER A CA 1
ATOM 2993 C C . SER E 2 313 ? 125.724 72.740 -13.989 1.00 96.49 336 SER A C 1
ATOM 2994 O O . SER E 2 313 ? 126.707 72.689 -14.719 1.00 94.56 336 SER A O 1
ATOM 2997 N N . ILE E 2 314 ? 125.761 72.395 -12.700 1.00 94.72 337 ILE A N 1
ATOM 2998 C CA . ILE E 2 314 ? 126.952 71.946 -12.004 1.00 92.21 337 ILE A CA 1
ATOM 2999 C C . ILE E 2 314 ? 127.211 70.460 -12.224 1.00 97.83 337 ILE A C 1
ATOM 3000 O O . ILE E 2 314 ? 126.294 69.634 -12.144 1.00 107.60 337 ILE A O 1
ATOM 3005 N N . MET E 2 315 ? 128.467 70.121 -12.478 1.00 99.48 338 MET A N 1
ATOM 3006 C CA . MET E 2 315 ? 128.869 68.734 -12.690 1.00 105.05 338 MET A CA 1
ATOM 3007 C C . MET E 2 315 ? 128.660 67.924 -11.446 1.00 103.65 338 MET A C 1
ATOM 3008 O O . MET E 2 315 ? 129.176 68.292 -10.401 1.00 111.06 338 MET A O 1
ATOM 3013 N N . THR E 2 316 ? 127.939 66.825 -11.570 1.00 107.77 339 THR A N 1
ATOM 3014 C CA . THR E 2 316 ? 127.694 65.890 -10.461 1.00 113.81 339 THR A CA 1
ATOM 3015 C C . THR E 2 316 ? 128.483 64.604 -10.695 1.00 118.88 339 THR A C 1
ATOM 3016 O O . THR E 2 316 ? 129.182 64.466 -11.704 1.00 122.41 339 THR A O 1
ATOM 3020 N N . TYR E 2 317 ? 128.362 63.650 -9.778 1.00 125.07 340 TYR A N 1
ATOM 3021 C CA . TYR E 2 317 ? 129.107 62.392 -9.891 1.00 131.21 340 TYR A CA 1
ATOM 3022 C C . TYR E 2 317 ? 128.941 61.637 -11.213 1.00 132.13 340 TYR A C 1
ATOM 3023 O O . TYR E 2 317 ? 129.843 60.934 -11.684 1.00 136.44 340 TYR A O 1
ATOM 3032 N N . SER E 2 318 ? 127.743 61.771 -11.780 1.00 129.84 341 SER A N 1
ATOM 3033 C CA . SER E 2 318 ? 127.391 61.206 -13.099 1.00 128.93 341 SER A CA 1
ATOM 3034 C C . SER E 2 318 ? 128.303 61.738 -14.208 1.00 122.16 341 SER A C 1
ATOM 3035 O O . SER E 2 318 ? 128.723 61.000 -15.094 1.00 119.22 341 SER A O 1
ATOM 3038 N N . GLU E 2 319 ? 128.581 63.041 -14.157 1.00 115.97 342 GLU A N 1
ATOM 3039 C CA . GLU E 2 319 ? 129.376 63.721 -15.181 1.00 107.65 342 GLU A CA 1
ATOM 3040 C C . GLU E 2 319 ? 130.847 63.428 -14.990 1.00 104.06 342 GLU A C 1
ATOM 3041 O O . GLU E 2 319 ? 131.571 63.262 -15.942 1.00 102.67 342 GLU A O 1
ATOM 3047 N N . PHE E 2 320 ? 131.285 63.421 -13.721 1.00 104.24 343 PHE A N 1
ATOM 3048 C CA . PHE E 2 320 ? 132.674 63.194 -13.388 1.00 109.48 343 PHE A CA 1
ATOM 3049 C C . PHE E 2 320 ? 133.123 61.801 -13.784 1.00 116.67 343 PHE A C 1
ATOM 3050 O O . PHE E 2 320 ? 134.297 61.639 -14.224 1.00 119.17 343 PHE A O 1
ATOM 3058 N N . LYS E 2 321 ? 132.203 60.811 -13.603 1.00 114.78 344 LYS A N 1
ATOM 3059 C CA . LYS E 2 321 ? 132.472 59.447 -14.040 1.00 109.62 344 LYS A CA 1
ATOM 3060 C C . LYS E 2 321 ? 132.596 59.437 -15.566 1.00 115.06 344 LYS A C 1
ATOM 3061 O O . LYS E 2 321 ? 133.585 58.879 -16.111 1.00 119.54 344 LYS A O 1
ATOM 3067 N N . HIS E 2 322 ? 131.626 60.052 -16.252 1.00 111.67 345 HIS A N 1
ATOM 3068 C CA . HIS E 2 322 ? 131.529 60.053 -17.713 1.00 102.86 345 HIS A CA 1
ATOM 3069 C C . HIS E 2 322 ? 132.763 60.700 -18.389 1.00 112.35 345 HIS A C 1
ATOM 3070 O O . HIS E 2 322 ? 133.274 60.172 -19.382 1.00 100.71 345 HIS A O 1
ATOM 3077 N N . CYS E 2 323 ? 133.227 61.841 -17.847 1.00 126.97 346 CYS A N 1
ATOM 3078 C CA . CYS E 2 323 ? 134.421 62.528 -18.371 1.00 130.81 346 CYS A CA 1
ATOM 3079 C C . CYS E 2 323 ? 135.689 61.693 -18.179 1.00 136.36 346 CYS A C 1
ATOM 3080 O O . CYS E 2 323 ? 136.650 61.792 -18.922 1.00 135.01 346 CYS A O 1
ATOM 3083 N N . TRP E 2 324 ? 135.697 60.871 -17.143 1.00 138.49 347 TRP A N 1
ATOM 3084 C CA . TRP E 2 324 ? 136.787 59.929 -16.942 1.00 141.93 347 TRP A CA 1
ATOM 3085 C C . TRP E 2 324 ? 136.654 58.727 -17.871 1.00 143.25 347 TRP A C 1
ATOM 3086 O O . TRP E 2 324 ? 137.646 58.120 -18.247 1.00 147.65 347 TRP A O 1
ATOM 3097 N N . ASP E 2 325 ? 135.442 58.379 -18.255 1.00 142.70 348 ASP A N 1
ATOM 3098 C CA . ASP E 2 325 ? 135.171 57.268 -19.195 1.00 139.14 348 ASP A CA 1
ATOM 3099 C C . ASP E 2 325 ? 135.371 57.692 -20.647 1.00 141.15 348 ASP A C 1
ATOM 3100 O O . ASP E 2 325 ? 135.365 56.833 -21.523 1.00 143.80 348 ASP A O 1
ATOM 3105 N N . THR E 2 326 ? 135.490 59.003 -20.885 1.00 149.28 349 THR A N 1
ATOM 3106 C CA . THR E 2 326 ? 135.554 59.518 -22.248 1.00 143.51 349 THR A CA 1
ATOM 3107 C C . THR E 2 326 ? 136.885 60.205 -22.551 1.00 145.84 349 THR A C 1
ATOM 3108 O O . THR E 2 326 ? 137.644 59.734 -23.411 1.00 145.27 349 THR A O 1
ATOM 3112 N N . PHE E 2 327 ? 137.179 61.260 -21.810 1.00 147.36 350 PHE A N 1
ATOM 3113 C CA . PHE E 2 327 ? 138.246 62.190 -22.203 1.00 140.21 350 PHE A CA 1
ATOM 3114 C C . PHE E 2 327 ? 139.593 61.995 -21.487 1.00 136.53 350 PHE A C 1
ATOM 3115 O O . PHE E 2 327 ? 140.441 62.886 -21.538 1.00 129.42 350 PHE A O 1
ATOM 3123 N N . VAL E 2 328 ? 139.754 60.868 -20.772 1.00 137.00 351 VAL A N 1
ATOM 3124 C CA . VAL E 2 328 ? 140.984 60.662 -20.012 1.00 138.05 351 VAL A CA 1
ATOM 3125 C C . VAL E 2 328 ? 141.618 59.317 -20.399 1.00 150.40 351 VAL A C 1
ATOM 3126 O O . VAL E 2 328 ? 140.912 58.322 -20.657 1.00 142.70 351 VAL A O 1
ATOM 3130 N N . ASP E 2 329 ? 142.950 59.319 -20.465 1.00 165.21 352 ASP A N 1
ATOM 3131 C CA . ASP E 2 329 ? 143.744 58.103 -20.728 1.00 171.81 352 ASP A CA 1
ATOM 3132 C C . ASP E 2 329 ? 143.960 57.327 -19.448 1.00 168.77 352 ASP A C 1
ATOM 3133 O O . ASP E 2 329 ? 145.135 57.155 -18.990 1.00 170.34 352 ASP A O 1
ATOM 3138 N N . HIS E 2 330 ? 142.843 56.818 -18.889 1.00 162.38 353 HIS A N 1
ATOM 3139 C CA . HIS E 2 330 ? 142.831 56.066 -17.633 1.00 162.45 353 HIS A CA 1
ATOM 3140 C C . HIS E 2 330 ? 143.707 54.823 -17.667 1.00 162.03 353 HIS A C 1
ATOM 3141 O O . HIS E 2 330 ? 144.225 54.383 -16.635 1.00 155.38 353 HIS A O 1
ATOM 3148 N N . GLN E 2 331 ? 143.849 54.259 -18.877 1.00 168.25 354 GLN A N 1
ATOM 3149 C CA . GLN E 2 331 ? 144.650 53.071 -19.160 1.00 164.54 354 GLN A CA 1
ATOM 3150 C C . GLN E 2 331 ? 144.229 51.873 -18.289 1.00 160.68 354 GLN A C 1
ATOM 3151 O O . GLN E 2 331 ? 145.058 51.024 -17.950 1.00 157.87 354 GLN A O 1
ATOM 3157 N N . GLY E 2 332 ? 142.939 51.810 -17.955 1.00 158.99 355 GLY A N 1
ATOM 3158 C CA . GLY E 2 332 ? 142.373 50.741 -17.146 1.00 158.61 355 GLY A CA 1
ATOM 3159 C C . GLY E 2 332 ? 141.945 51.090 -15.732 1.00 158.72 355 GLY A C 1
ATOM 3160 O O . GLY E 2 332 ? 141.263 50.275 -15.093 1.00 159.54 355 GLY A O 1
ATOM 3161 N N . ALA E 2 333 ? 142.330 52.268 -15.229 1.00 157.41 356 ALA A N 1
ATOM 3162 C CA . ALA E 2 333 ? 141.954 52.671 -13.869 1.00 156.17 356 ALA A CA 1
ATOM 3163 C C . ALA E 2 333 ? 140.560 53.307 -13.875 1.00 156.64 356 ALA A C 1
ATOM 3164 O O . ALA E 2 333 ? 140.341 54.262 -14.629 1.00 153.89 356 ALA A O 1
ATOM 3166 N N . PRO E 2 334 ? 139.610 52.775 -13.056 1.00 162.02 357 PRO A N 1
ATOM 3167 C CA . PRO E 2 334 ? 138.268 53.381 -12.976 1.00 156.03 357 PRO A CA 1
ATOM 3168 C C . PRO E 2 334 ? 138.347 54.704 -12.236 1.00 157.00 357 PRO A C 1
ATOM 3169 O O . PRO E 2 334 ? 139.371 54.989 -11.601 1.00 161.07 357 PRO A O 1
ATOM 3173 N N . PHE E 2 335 ? 137.306 55.533 -12.346 1.00 160.52 358 PHE A N 1
ATOM 3174 C CA . PHE E 2 335 ? 137.333 56.888 -11.768 1.00 161.74 358 PHE A CA 1
ATOM 3175 C C . PHE E 2 335 ? 137.351 56.841 -10.255 1.00 166.99 358 PHE A C 1
ATOM 3176 O O . PHE E 2 335 ? 136.421 56.270 -9.660 1.00 177.19 358 PHE A O 1
ATOM 3184 N N . GLN E 2 336 ? 138.377 57.426 -9.627 1.00 158.20 359 GLN A N 1
ATOM 3185 C CA . GLN E 2 336 ? 138.507 57.366 -8.148 1.00 152.17 359 GLN A CA 1
ATOM 3186 C C . GLN E 2 336 ? 138.181 58.707 -7.487 1.00 148.31 359 GLN A C 1
ATOM 3187 O O . GLN E 2 336 ? 139.051 59.594 -7.455 1.00 144.17 359 GLN A O 1
ATOM 3189 N N . PRO E 2 337 ? 136.924 58.841 -6.937 1.00 151.11 360 PRO A N 1
ATOM 3190 C CA . PRO E 2 337 ? 136.359 60.150 -6.491 1.00 143.62 360 PRO A CA 1
ATOM 3191 C C . PRO E 2 337 ? 137.108 60.680 -5.262 1.00 146.09 360 PRO A C 1
ATOM 3192 O O . PRO E 2 337 ? 137.706 59.917 -4.507 1.00 143.83 360 PRO A O 1
ATOM 3196 N N . TRP E 2 338 ? 137.082 61.988 -5.078 1.00 145.57 361 TRP A N 1
ATOM 3197 C CA . TRP E 2 338 ? 137.692 62.626 -3.917 1.00 146.94 361 TRP A CA 1
ATOM 3198 C C . TRP E 2 338 ? 136.578 62.859 -2.891 1.00 146.38 361 TRP A C 1
ATOM 3199 O O . TRP E 2 338 ? 135.377 62.795 -3.223 1.00 151.02 361 TRP A O 1
ATOM 3210 N N . ASP E 2 339 ? 136.982 63.043 -1.626 1.00 137.34 362 ASP A N 1
ATOM 3211 C CA . ASP E 2 339 ? 136.017 63.258 -0.537 1.00 128.47 362 ASP A CA 1
ATOM 3212 C C . ASP E 2 339 ? 135.415 64.647 -0.700 1.00 129.05 362 ASP A C 1
ATOM 3213 O O . ASP E 2 339 ? 136.153 65.625 -0.901 1.00 131.95 362 ASP A O 1
ATOM 3218 N N . GLY E 2 340 ? 134.085 64.713 -0.692 1.00 129.50 363 GLY A N 1
ATOM 3219 C CA . GLY E 2 340 ? 133.411 66.026 -0.677 1.00 126.06 363 GLY A CA 1
ATOM 3220 C C . GLY E 2 340 ? 133.004 66.509 -2.053 1.00 118.45 363 GLY A C 1
ATOM 3221 O O . GLY E 2 340 ? 132.512 67.638 -2.177 1.00 115.33 363 GLY A O 1
ATOM 3222 N N . LEU E 2 341 ? 133.041 65.613 -3.034 1.00 108.07 364 LEU A N 1
ATOM 3223 C CA . LEU E 2 341 ? 132.705 65.891 -4.412 1.00 107.34 364 LEU A CA 1
ATOM 3224 C C . LEU E 2 341 ? 131.215 66.199 -4.616 1.00 106.27 364 LEU A C 1
ATOM 3225 O O . LEU E 2 341 ? 130.832 67.071 -5.375 1.00 96.16 364 LEU A O 1
ATOM 3230 N N . ASP E 2 342 ? 130.393 65.469 -3.888 1.00 107.19 365 ASP A N 1
ATOM 3231 C CA . ASP E 2 342 ? 128.954 65.610 -3.892 1.00 105.76 365 ASP A CA 1
ATOM 3232 C C . ASP E 2 342 ? 128.528 66.778 -2.991 1.00 103.13 365 ASP A C 1
ATOM 3233 O O . ASP E 2 342 ? 127.464 67.387 -3.183 1.00 94.62 365 ASP A O 1
ATOM 3238 N N . GLU E 2 343 ? 129.341 66.988 -1.961 1.00 106.11 366 GLU A N 1
ATOM 3239 C CA . GLU E 2 343 ? 129.142 68.043 -0.967 1.00 111.11 366 GLU A CA 1
ATOM 3240 C C . GLU E 2 343 ? 129.354 69.398 -1.628 1.00 119.30 366 GLU A C 1
ATOM 3241 O O . GLU E 2 343 ? 128.534 70.337 -1.474 1.00 118.89 366 GLU A O 1
ATOM 3247 N N . HIS E 2 344 ? 130.463 69.507 -2.373 1.00 119.96 367 HIS A N 1
ATOM 3248 C CA . HIS E 2 344 ? 130.782 70.749 -3.080 1.00 117.95 367 HIS A CA 1
ATOM 3249 C C . HIS E 2 344 ? 129.845 70.979 -4.238 1.00 117.66 367 HIS A C 1
ATOM 3250 O O . HIS E 2 344 ? 129.438 72.102 -4.502 1.00 129.22 367 HIS A O 1
ATOM 3257 N N . SER E 2 345 ? 129.479 69.902 -4.920 1.00 112.50 368 SER A N 1
ATOM 3258 C CA . SER E 2 345 ? 128.526 70.017 -6.035 1.00 109.11 368 SER A CA 1
ATOM 3259 C C . SER E 2 345 ? 127.106 70.373 -5.573 1.00 109.90 368 SER A C 1
ATOM 3260 O O . SER E 2 345 ? 126.295 70.868 -6.375 1.00 100.17 368 SER A O 1
ATOM 3263 N N . GLN E 2 346 ? 126.816 70.164 -4.296 1.00 110.14 369 GLN A N 1
ATOM 3264 C CA . GLN E 2 346 ? 125.536 70.556 -3.751 1.00 116.75 369 GLN A CA 1
ATOM 3265 C C . GLN E 2 346 ? 125.464 72.070 -3.426 1.00 119.59 369 GLN A C 1
ATOM 3266 O O . GLN E 2 346 ? 124.489 72.757 -3.795 1.00 125.81 369 GLN A O 1
ATOM 3272 N N . ASP E 2 347 ? 126.485 72.562 -2.712 1.00 108.40 370 ASP A N 1
ATOM 3273 C CA . ASP E 2 347 ? 126.561 73.991 -2.346 1.00 103.59 370 ASP A CA 1
ATOM 3274 C C . ASP E 2 347 ? 126.598 74.820 -3.641 1.00 110.04 370 ASP A C 1
ATOM 3275 O O . ASP E 2 347 ? 125.959 75.875 -3.712 1.00 112.46 370 ASP A O 1
ATOM 3280 N N . LEU E 2 348 ? 127.286 74.290 -4.666 1.00 107.14 371 LEU A N 1
ATOM 3281 C CA . LEU E 2 348 ? 127.434 74.956 -5.956 1.00 105.87 371 LEU A CA 1
ATOM 3282 C C . LEU E 2 348 ? 126.132 74.957 -6.714 1.00 108.72 371 LEU A C 1
ATOM 3283 O O . LEU E 2 348 ? 125.792 75.954 -7.371 1.00 111.98 371 LEU A O 1
ATOM 3288 N N . SER E 2 349 ? 125.343 73.898 -6.548 1.00 102.15 372 SER A N 1
ATOM 3289 C CA . SER E 2 349 ? 124.003 73.829 -7.138 1.00 98.65 372 SER A CA 1
ATOM 3290 C C . SER E 2 349 ? 123.079 74.840 -6.475 1.00 104.47 372 SER A C 1
ATOM 3291 O O . SER E 2 349 ? 122.242 75.454 -7.162 1.00 113.92 372 SER A O 1
ATOM 3294 N N . GLY E 2 350 ? 123.247 75.036 -5.158 1.00 99.99 373 GLY A N 1
ATOM 3295 C CA . GLY E 2 350 ? 122.633 76.154 -4.469 1.00 106.11 373 GLY A CA 1
ATOM 3296 C C . GLY E 2 350 ? 123.125 77.505 -4.952 1.00 109.01 373 GLY A C 1
ATOM 3297 O O . GLY E 2 350 ? 122.333 78.418 -5.159 1.00 113.88 373 GLY A O 1
ATOM 3298 N N . ARG E 2 351 ? 124.437 77.637 -5.091 1.00 113.17 374 ARG A N 1
ATOM 3299 C CA . ARG E 2 351 ? 125.088 78.895 -5.520 1.00 117.78 374 ARG A CA 1
ATOM 3300 C C . ARG E 2 351 ? 124.647 79.230 -6.972 1.00 123.04 374 ARG A C 1
ATOM 3301 O O . ARG E 2 351 ? 124.401 80.391 -7.285 1.00 116.69 374 ARG A O 1
ATOM 3309 N N . LEU E 2 352 ? 124.497 78.222 -7.839 1.00 119.26 375 LEU A N 1
ATOM 3310 C CA . LEU E 2 352 ? 124.103 78.476 -9.217 1.00 114.87 375 LEU A CA 1
ATOM 3311 C C . LEU E 2 352 ? 122.657 78.920 -9.214 1.00 113.16 375 LEU A C 1
ATOM 3312 O O . LEU E 2 352 ? 122.325 79.879 -9.927 1.00 112.09 375 LEU A O 1
ATOM 3317 N N . ARG E 2 353 ? 121.816 78.221 -8.456 1.00 113.99 376 ARG A N 1
ATOM 3318 C CA . ARG E 2 353 ? 120.391 78.562 -8.391 1.00 112.82 376 ARG A CA 1
ATOM 3319 C C . ARG E 2 353 ? 120.162 80.012 -7.914 1.00 111.11 376 ARG A C 1
ATOM 3320 O O . ARG E 2 353 ? 119.219 80.707 -8.356 1.00 119.26 376 ARG A O 1
ATOM 3328 N N . ALA E 2 354 ? 121.021 80.446 -7.001 1.00 110.27 377 ALA A N 1
ATOM 3329 C CA . ALA E 2 354 ? 120.989 81.812 -6.462 1.00 112.77 377 ALA A CA 1
ATOM 3330 C C . ALA E 2 354 ? 121.403 82.876 -7.482 1.00 114.96 377 ALA A C 1
ATOM 3331 O O . ALA E 2 354 ? 120.987 84.037 -7.408 1.00 121.34 377 ALA A O 1
ATOM 3333 N N . ILE E 2 355 ? 122.176 82.457 -8.474 1.00 113.72 378 ILE A N 1
ATOM 3334 C CA . ILE E 2 355 ? 122.682 83.367 -9.493 1.00 110.73 378 ILE A CA 1
ATOM 3335 C C . ILE E 2 355 ? 121.615 83.708 -10.503 1.00 106.22 378 ILE A C 1
ATOM 3336 O O . ILE E 2 355 ? 121.461 84.894 -10.834 1.00 108.31 378 ILE A O 1
ATOM 3341 N N . LEU E 2 356 ? 120.908 82.685 -10.982 1.00 103.56 379 LEU A N 1
ATOM 3342 C CA . LEU E 2 356 ? 119.840 82.890 -11.992 1.00 104.28 379 LEU A CA 1
ATOM 3343 C C . LEU E 2 356 ? 118.565 83.644 -11.426 1.00 104.40 379 LEU A C 1
ATOM 3344 O O . LEU E 2 356 ? 117.724 84.124 -12.187 1.00 100.58 379 LEU A O 1
ATOM 3349 N N . GLN E 2 357 ? 118.495 83.744 -10.090 1.00 104.44 380 GLN A N 1
ATOM 3350 C CA . GLN E 2 357 ? 117.444 84.421 -9.396 1.00 113.62 380 GLN A CA 1
ATOM 3351 C C . GLN E 2 357 ? 117.661 85.950 -9.351 1.00 118.18 380 GLN A C 1
ATOM 3352 O O . GLN E 2 357 ? 116.702 86.720 -9.558 1.00 123.35 380 GLN A O 1
ATOM 3354 N N . ASN E 2 358 ? 118.874 86.387 -9.004 1.00 114.23 381 ASN A N 1
ATOM 3355 C CA . ASN E 2 358 ? 119.230 87.833 -8.942 1.00 106.52 381 ASN A CA 1
ATOM 3356 C C . ASN E 2 358 ? 119.268 88.577 -10.284 1.00 100.90 381 ASN A C 1
ATOM 3357 O O . ASN E 2 358 ? 118.815 88.077 -11.308 1.00 102.38 381 ASN A O 1
ATOM 3359 N N . GLN F 2 7 ? 99.209 87.615 -11.959 1.00 119.87 30 GLN B N 1
ATOM 3360 C CA . GLN F 2 7 ? 97.739 87.647 -11.738 1.00 107.92 30 GLN B CA 1
ATOM 3361 C C . GLN F 2 7 ? 97.325 86.233 -11.267 1.00 113.95 30 GLN B C 1
ATOM 3362 O O . GLN F 2 7 ? 96.662 86.098 -10.226 1.00 118.35 30 GLN B O 1
ATOM 3368 N N . LEU F 2 8 ? 97.672 85.202 -12.056 1.00 117.23 31 LEU B N 1
ATOM 3369 C CA . LEU F 2 8 ? 97.305 83.861 -11.727 1.00 124.58 31 LEU B CA 1
ATOM 3370 C C . LEU F 2 8 ? 98.448 83.033 -11.150 1.00 130.82 31 LEU B C 1
ATOM 3371 O O . LEU F 2 8 ? 98.218 82.159 -10.289 1.00 123.34 31 LEU B O 1
ATOM 3376 N N . ASN F 2 9 ? 99.671 83.310 -11.640 1.00 130.17 32 ASN B N 1
ATOM 3377 C CA . ASN F 2 9 ? 100.836 82.448 -11.389 1.00 136.09 32 ASN B CA 1
ATOM 3378 C C . ASN F 2 9 ? 101.206 82.267 -9.928 1.00 140.47 32 ASN B C 1
ATOM 3379 O O . ASN F 2 9 ? 101.318 81.122 -9.446 1.00 142.81 32 ASN B O 1
ATOM 3384 N N . GLU F 2 10 ? 101.374 83.396 -9.224 1.00 137.22 33 GLU B N 1
ATOM 3385 C CA . GLU F 2 10 ? 101.774 83.375 -7.805 1.00 135.72 33 GLU B CA 1
ATOM 3386 C C . GLU F 2 10 ? 100.698 83.010 -6.816 1.00 132.69 33 GLU B C 1
ATOM 3387 O O . GLU F 2 10 ? 101.036 82.661 -5.697 1.00 133.99 33 GLU B O 1
ATOM 3393 N N . LEU F 2 11 ? 99.436 83.062 -7.232 1.00 130.02 34 LEU B N 1
ATOM 3394 C CA . LEU F 2 11 ? 98.296 82.654 -6.369 1.00 138.72 34 LEU B CA 1
ATOM 3395 C C . LEU F 2 11 ? 98.457 81.230 -5.837 1.00 141.48 34 LEU B C 1
ATOM 3396 O O . LEU F 2 11 ? 98.361 80.987 -4.593 1.00 146.21 34 LEU B O 1
ATOM 3401 N N . LEU F 2 12 ? 98.824 80.316 -6.744 1.00 134.46 35 LEU B N 1
ATOM 3402 C CA . LEU F 2 12 ? 99.001 78.896 -6.411 1.00 129.83 35 LEU B CA 1
ATOM 3403 C C . LEU F 2 12 ? 100.389 78.555 -5.777 1.00 132.78 35 LEU B C 1
ATOM 3404 O O . LEU F 2 12 ? 100.595 77.461 -5.285 1.00 134.76 35 LEU B O 1
ATOM 3409 N N . ASN F 2 13 ? 101.316 79.529 -5.757 1.00 131.34 36 ASN B N 1
ATOM 3410 C CA . ASN F 2 13 ? 102.602 79.372 -5.115 1.00 118.12 36 ASN B CA 1
ATOM 3411 C C . ASN F 2 13 ? 102.549 79.534 -3.586 1.00 118.29 36 ASN B C 1
ATOM 3412 O O . ASN F 2 13 ? 102.909 78.616 -2.871 1.00 110.05 36 ASN B O 1
ATOM 3417 N N . ALA F 2 14 ? 102.085 80.690 -3.099 1.00 119.94 37 ALA B N 1
ATOM 3418 C CA . ALA F 2 14 ? 102.206 81.060 -1.663 1.00 117.71 37 ALA B CA 1
ATOM 3419 C C . ALA F 2 14 ? 101.317 80.228 -0.712 1.00 113.43 37 ALA B C 1
ATOM 3420 O O . ALA F 2 14 ? 101.513 80.249 0.505 1.00 105.24 37 ALA B O 1
ATOM 3422 N N . GLY F 2 15 ? 100.377 79.484 -1.292 1.00 122.20 38 GLY B N 1
ATOM 3423 C CA . GLY F 2 15 ? 99.638 78.423 -0.580 1.00 117.93 38 GLY B CA 1
ATOM 3424 C C . GLY F 2 15 ? 98.200 78.839 -0.500 1.00 115.43 38 GLY B C 1
ATOM 3425 O O . GLY F 2 15 ? 97.291 78.155 -0.977 1.00 111.91 38 GLY B O 1
ATOM 3426 N N . GLU F 2 16 ? 98.011 79.968 0.183 1.00 119.26 39 GLU B N 1
ATOM 3427 C CA . GLU F 2 16 ? 96.681 80.571 0.349 1.00 117.13 39 GLU B CA 1
ATOM 3428 C C . GLU F 2 16 ? 96.438 81.648 -0.697 1.00 113.99 39 GLU B C 1
ATOM 3429 O O . GLU F 2 16 ? 97.309 82.486 -0.909 1.00 115.81 39 GLU B O 1
ATOM 3435 N N . TYR F 2 17 ? 95.259 81.634 -1.321 1.00 110.79 40 TYR B N 1
ATOM 3436 C CA . TYR F 2 17 ? 94.854 82.635 -2.301 1.00 105.89 40 TYR B CA 1
ATOM 3437 C C . TYR F 2 17 ? 93.363 82.905 -2.222 1.00 98.11 40 TYR B C 1
ATOM 3438 O O . TYR F 2 17 ? 92.596 81.980 -1.992 1.00 95.12 40 TYR B O 1
ATOM 3447 N N . LYS F 2 18 ? 92.954 84.160 -2.442 1.00 93.14 41 LYS B N 1
ATOM 3448 C CA . LYS F 2 18 ? 91.549 84.536 -2.457 1.00 88.76 41 LYS B CA 1
ATOM 3449 C C . LYS F 2 18 ? 90.937 84.491 -3.833 1.00 84.66 41 LYS B C 1
ATOM 3450 O O . LYS F 2 18 ? 91.554 84.892 -4.790 1.00 86.38 41 LYS B O 1
ATOM 3456 N N . ILE F 2 19 ? 89.710 83.993 -3.900 1.00 89.23 42 ILE B N 1
ATOM 3457 C CA . ILE F 2 19 ? 88.841 84.154 -5.076 1.00 90.78 42 ILE B CA 1
ATOM 3458 C C . ILE F 2 19 ? 87.418 84.455 -4.609 1.00 89.90 42 ILE B C 1
ATOM 3459 O O . ILE F 2 19 ? 86.880 83.781 -3.733 1.00 94.29 42 ILE B O 1
ATOM 3464 N N . GLY F 2 20 ? 86.776 85.429 -5.234 1.00 83.01 43 GLY B N 1
ATOM 3465 C CA . GLY F 2 20 ? 85.441 85.805 -4.847 1.00 81.56 43 GLY B CA 1
ATOM 3466 C C . GLY F 2 20 ? 85.599 86.491 -3.497 1.00 88.63 43 GLY B C 1
ATOM 3467 O O . GLY F 2 20 ? 86.075 87.660 -3.409 1.00 101.69 43 GLY B O 1
ATOM 3468 N N . GLU F 2 21 ? 85.092 85.798 -2.468 1.00 85.07 44 GLU B N 1
ATOM 3469 C CA . GLU F 2 21 ? 85.301 86.206 -1.078 1.00 88.93 44 GLU B CA 1
ATOM 3470 C C . GLU F 2 21 ? 85.864 85.056 -0.224 1.00 86.99 44 GLU B C 1
ATOM 3471 O O . GLU F 2 21 ? 86.173 85.199 0.987 1.00 78.90 44 GLU B O 1
ATOM 3477 N N . LEU F 2 22 ? 85.948 83.877 -0.846 1.00 85.35 45 LEU B N 1
ATOM 3478 C CA . LEU F 2 22 ? 86.502 82.686 -0.175 1.00 86.61 45 LEU B CA 1
ATOM 3479 C C . LEU F 2 22 ? 88.035 82.572 -0.361 1.00 93.18 45 LEU B C 1
ATOM 3480 O O . LEU F 2 22 ? 88.547 82.753 -1.480 1.00 94.41 45 LEU B O 1
ATOM 3485 N N . THR F 2 23 ? 88.743 82.258 0.711 1.00 90.00 46 THR B N 1
ATOM 3486 C CA . THR F 2 23 ? 90.173 82.024 0.688 1.00 87.38 46 THR B CA 1
ATOM 3487 C C . THR F 2 23 ? 90.504 80.538 0.580 1.00 88.08 46 THR B C 1
ATOM 3488 O O . THR F 2 23 ? 90.110 79.712 1.416 1.00 103.97 46 THR B O 1
ATOM 3492 N N . PHE F 2 24 ? 91.235 80.189 -0.446 1.00 82.90 47 PHE B N 1
ATOM 3493 C CA . PHE F 2 24 ? 91.534 78.789 -0.773 1.00 81.89 47 PHE B CA 1
ATOM 3494 C C . PHE F 2 24 ? 92.957 78.400 -0.420 1.00 81.06 47 PHE B C 1
ATOM 3495 O O . PHE F 2 24 ? 93.869 79.248 -0.400 1.00 82.33 47 PHE B O 1
ATOM 3503 N N . GLN F 2 25 ? 93.157 77.108 -0.237 1.00 79.09 48 GLN B N 1
ATOM 3504 C CA . GLN F 2 25 ? 94.483 76.531 -0.096 1.00 81.48 48 GLN B CA 1
ATOM 3505 C C . GLN F 2 25 ? 94.783 75.624 -1.305 1.00 84.66 48 GLN B C 1
ATOM 3506 O O . GLN F 2 25 ? 93.930 74.798 -1.729 1.00 87.15 48 GLN B O 1
ATOM 3512 N N . SER F 2 26 ? 95.996 75.726 -1.877 1.00 80.10 49 SER B N 1
ATOM 3513 C CA . SER F 2 26 ? 96.413 74.774 -2.913 1.00 71.99 49 SER B CA 1
ATOM 3514 C C . SER F 2 26 ? 96.506 73.337 -2.358 1.00 70.70 49 SER B C 1
ATOM 3515 O O . SER F 2 26 ? 96.738 73.133 -1.150 1.00 59.95 49 SER B O 1
ATOM 3518 N N . ILE F 2 27 ? 96.326 72.374 -3.269 1.00 71.61 50 ILE B N 1
ATOM 3519 C CA . ILE F 2 27 ? 96.247 70.964 -2.866 1.00 74.11 50 ILE B CA 1
ATOM 3520 C C . ILE F 2 27 ? 97.613 70.455 -2.348 1.00 78.11 50 ILE B C 1
ATOM 3521 O O . ILE F 2 27 ? 97.706 69.744 -1.341 1.00 85.39 50 ILE B O 1
ATOM 3526 N N . ARG F 2 28 ? 98.665 70.842 -3.046 1.00 82.78 51 ARG B N 1
ATOM 3527 C CA . ARG F 2 28 ? 100.013 70.416 -2.658 1.00 99.71 51 ARG B CA 1
ATOM 3528 C C . ARG F 2 28 ? 100.363 70.885 -1.256 1.00 99.59 51 ARG B C 1
ATOM 3529 O O . ARG F 2 28 ? 100.818 70.052 -0.457 1.00 114.31 51 ARG B O 1
ATOM 3537 N N . SER F 2 29 ? 100.115 72.181 -0.985 1.00 92.43 52 SER B N 1
ATOM 3538 C CA . SER F 2 29 ? 100.359 72.753 0.328 1.00 85.60 52 SER B CA 1
ATOM 3539 C C . SER F 2 29 ? 99.459 72.122 1.362 1.00 83.27 52 SER B C 1
ATOM 3540 O O . SER F 2 29 ? 99.909 71.917 2.520 1.00 85.94 52 SER B O 1
ATOM 3543 N N . SER F 2 30 ? 98.250 71.727 0.924 1.00 76.41 53 SER B N 1
ATOM 3544 C CA . SER F 2 30 ? 97.259 71.105 1.789 1.00 78.69 53 SER B CA 1
ATOM 3545 C C . SER F 2 30 ? 97.679 69.716 2.208 1.00 79.79 53 SER B C 1
ATOM 3546 O O . SER F 2 30 ? 97.288 69.256 3.264 1.00 77.52 53 SER B O 1
ATOM 3549 N N . GLN F 2 31 ? 98.500 69.047 1.403 1.00 81.79 54 GLN B N 1
ATOM 3550 C CA . GLN F 2 31 ? 98.942 67.702 1.810 1.00 85.95 54 GLN B CA 1
ATOM 3551 C C . GLN F 2 31 ? 99.980 67.689 2.969 1.00 88.40 54 GLN B C 1
ATOM 3552 O O . GLN F 2 31 ? 100.448 66.640 3.440 1.00 81.29 54 GLN B O 1
ATOM 3558 N N . GLU F 2 32 ? 100.416 68.881 3.361 1.00 94.84 55 GLU B N 1
ATOM 3559 C CA . GLU F 2 32 ? 101.099 69.066 4.654 1.00 98.58 55 GLU B CA 1
ATOM 3560 C C . GLU F 2 32 ? 100.107 69.257 5.796 1.00 97.99 55 GLU B C 1
ATOM 3561 O O . GLU F 2 32 ? 98.902 69.295 5.542 1.00 110.68 55 GLU B O 1
ATOM 3567 N N . LEU F 2 33 ? 100.570 69.388 7.028 1.00 91.45 56 LEU B N 1
ATOM 3568 C CA . LEU F 2 33 ? 99.674 69.462 8.184 1.00 96.06 56 LEU B CA 1
ATOM 3569 C C . LEU F 2 33 ? 100.192 70.231 9.408 1.00 105.63 56 LEU B C 1
ATOM 3570 O O . LEU F 2 33 ? 101.397 70.439 9.546 1.00 124.51 56 LEU B O 1
ATOM 3575 N N . GLN F 2 34 ? 99.273 70.652 10.289 1.00 109.10 57 GLN B N 1
ATOM 3576 C CA . GLN F 2 34 ? 99.597 70.803 11.715 1.00 119.10 57 GLN B CA 1
ATOM 3577 C C . GLN F 2 34 ? 98.688 69.834 12.530 1.00 124.21 57 GLN B C 1
ATOM 3578 O O . GLN F 2 34 ? 97.676 69.399 11.990 1.00 122.54 57 GLN B O 1
ATOM 3584 N N . LYS F 2 35 ? 99.132 69.457 13.735 1.00 136.02 58 LYS B N 1
ATOM 3585 C CA . LYS F 2 35 ? 98.529 68.356 14.524 1.00 128.95 58 LYS B CA 1
ATOM 3586 C C . LYS F 2 35 ? 97.012 68.453 14.766 1.00 137.47 58 LYS B C 1
ATOM 3587 O O . LYS F 2 35 ? 96.306 67.404 14.802 1.00 129.38 58 LYS B O 1
ATOM 3593 N N . LYS F 2 36 ? 96.504 69.692 14.910 1.00 133.77 59 LYS B N 1
ATOM 3594 C CA . LYS F 2 36 ? 95.071 69.957 15.217 1.00 111.16 59 LYS B CA 1
ATOM 3595 C C . LYS F 2 36 ? 94.336 70.113 13.891 1.00 102.38 59 LYS B C 1
ATOM 3596 O O . LYS F 2 36 ? 94.965 70.258 12.839 1.00 88.13 59 LYS B O 1
ATOM 3602 N N . ASN F 2 37 ? 93.017 70.036 13.923 1.00 103.69 60 ASN B N 1
ATOM 3603 C CA . ASN F 2 37 ? 92.240 70.068 12.713 1.00 94.90 60 ASN B CA 1
ATOM 3604 C C . ASN F 2 37 ? 92.081 71.460 12.102 1.00 88.61 60 ASN B C 1
ATOM 3605 O O . ASN F 2 37 ? 91.673 72.423 12.788 1.00 80.77 60 ASN B O 1
ATOM 3610 N N . THR F 2 38 ? 92.357 71.527 10.790 1.00 81.07 61 THR B N 1
ATOM 3611 C CA . THR F 2 38 ? 92.259 72.809 10.093 1.00 80.01 61 THR B CA 1
ATOM 3612 C C . THR F 2 38 ? 91.279 72.696 8.967 1.00 80.42 61 THR B C 1
ATOM 3613 O O . THR F 2 38 ? 91.217 71.695 8.282 1.00 87.48 61 THR B O 1
ATOM 3617 N N . ILE F 2 39 ? 90.394 73.691 8.875 1.00 76.78 62 ILE B N 1
ATOM 3618 C CA . ILE F 2 39 ? 89.199 73.582 8.017 1.00 66.19 62 ILE B CA 1
ATOM 3619 C C . ILE F 2 39 ? 89.492 74.515 6.886 1.00 71.17 62 ILE B C 1
ATOM 3620 O O . ILE F 2 39 ? 89.557 75.750 7.083 1.00 79.38 62 ILE B O 1
ATOM 3625 N N . VAL F 2 40 ? 89.622 73.952 5.683 1.00 73.01 63 VAL B N 1
ATOM 3626 C CA . VAL F 2 40 ? 90.140 74.726 4.551 1.00 69.76 63 VAL B CA 1
ATOM 3627 C C . VAL F 2 40 ? 89.175 74.741 3.410 1.00 65.22 63 VAL B C 1
ATOM 3628 O O . VAL F 2 40 ? 88.330 73.888 3.327 1.00 60.24 63 VAL B O 1
ATOM 3632 N N . ASN F 2 41 ? 89.374 75.689 2.508 1.00 67.56 64 ASN B N 1
ATOM 3633 C CA . ASN F 2 41 ? 88.612 75.713 1.289 1.00 75.02 64 ASN B CA 1
ATOM 3634 C C . ASN F 2 41 ? 89.444 75.220 0.161 1.00 81.99 64 ASN B C 1
ATOM 3635 O O . ASN F 2 41 ? 90.636 75.591 0.001 1.00 94.17 64 ASN B O 1
ATOM 3640 N N . LEU F 2 42 ? 88.797 74.411 -0.674 1.00 74.91 65 LEU B N 1
ATOM 3641 C CA . LEU F 2 42 ? 89.475 73.799 -1.789 1.00 70.72 65 LEU B CA 1
ATOM 3642 C C . LEU F 2 42 ? 88.834 74.152 -3.104 1.00 71.88 65 LEU B C 1
ATOM 3643 O O . LEU F 2 42 ? 87.672 74.607 -3.110 1.00 74.95 65 LEU B O 1
ATOM 3648 N N . PHE F 2 43 ? 89.580 74.009 -4.211 1.00 66.79 66 PHE B N 1
ATOM 3649 C CA . PHE F 2 43 ? 89.113 74.330 -5.576 1.00 68.07 66 PHE B CA 1
ATOM 3650 C C . PHE F 2 43 ? 90.085 73.722 -6.562 1.00 67.61 66 PHE B C 1
ATOM 3651 O O . PHE F 2 43 ? 91.262 74.110 -6.616 1.00 64.68 66 PHE B O 1
ATOM 3659 N N . GLY F 2 44 ? 89.602 72.724 -7.307 1.00 66.72 67 GLY B N 1
ATOM 3660 C CA . GLY F 2 44 ? 90.466 71.870 -8.129 1.00 61.17 67 GLY B CA 1
ATOM 3661 C C . GLY F 2 44 ? 89.682 71.117 -9.200 1.00 64.60 67 GLY B C 1
ATOM 3662 O O . GLY F 2 44 ? 88.599 71.556 -9.636 1.00 70.11 67 GLY B O 1
ATOM 3663 N N . ILE F 2 45 ? 90.267 70.012 -9.671 1.00 62.47 68 ILE B N 1
ATOM 3664 C CA . ILE F 2 45 ? 89.638 69.178 -10.706 1.00 70.36 68 ILE B CA 1
ATOM 3665 C C . ILE F 2 45 ? 89.419 67.741 -10.180 1.00 75.38 68 ILE B C 1
ATOM 3666 O O . ILE F 2 45 ? 90.303 67.194 -9.493 1.00 87.71 68 ILE B O 1
ATOM 3671 N N . VAL F 2 46 ? 88.250 67.148 -10.447 1.00 67.19 69 VAL B N 1
ATOM 3672 C CA . VAL F 2 46 ? 88.003 65.744 -10.147 1.00 64.71 69 VAL B CA 1
ATOM 3673 C C . VAL F 2 46 ? 88.915 64.794 -10.970 1.00 70.19 69 VAL B C 1
ATOM 3674 O O . VAL F 2 46 ? 88.675 64.490 -12.181 1.00 67.32 69 VAL B O 1
ATOM 3678 N N . LYS F 2 47 ? 89.987 64.321 -10.331 1.00 65.89 70 LYS B N 1
ATOM 3679 C CA . LYS F 2 47 ? 90.867 63.380 -11.034 1.00 70.03 70 LYS B CA 1
ATOM 3680 C C . LYS F 2 47 ? 90.236 61.958 -11.078 1.00 74.08 70 LYS B C 1
ATOM 3681 O O . LYS F 2 47 ? 90.415 61.202 -12.006 1.00 77.75 70 LYS B O 1
ATOM 3687 N N . ASP F 2 48 ? 89.505 61.618 -10.012 1.00 76.91 71 ASP B N 1
ATOM 3688 C CA . ASP F 2 48 ? 88.684 60.412 -9.939 1.00 72.27 71 ASP B CA 1
ATOM 3689 C C . ASP F 2 48 ? 87.641 60.638 -8.829 1.00 72.81 71 ASP B C 1
ATOM 3690 O O . ASP F 2 48 ? 87.945 61.368 -7.854 1.00 72.10 71 ASP B O 1
ATOM 3695 N N . PHE F 2 49 ? 86.487 59.959 -8.945 1.00 69.86 72 PHE B N 1
ATOM 3696 C CA . PHE F 2 49 ? 85.410 60.056 -7.961 1.00 65.06 72 PHE B CA 1
ATOM 3697 C C . PHE F 2 49 ? 84.731 58.732 -7.733 1.00 62.09 72 PHE B C 1
ATOM 3698 O O . PHE F 2 49 ? 84.890 57.845 -8.501 1.00 60.25 72 PHE B O 1
ATOM 3706 N N . THR F 2 50 ? 83.954 58.634 -6.668 1.00 72.03 73 THR B N 1
ATOM 3707 C CA . THR F 2 50 ? 83.157 57.417 -6.348 1.00 73.41 73 THR B CA 1
ATOM 3708 C C . THR F 2 50 ? 81.728 57.816 -6.150 1.00 71.08 73 THR B C 1
ATOM 3709 O O . THR F 2 50 ? 81.469 58.681 -5.421 1.00 64.62 73 THR B O 1
ATOM 3713 N N . PRO F 2 51 ? 80.787 57.192 -6.859 1.00 78.00 74 PRO B N 1
ATOM 3714 C CA . PRO F 2 51 ? 79.347 57.495 -6.759 1.00 78.92 74 PRO B CA 1
ATOM 3715 C C . PRO F 2 51 ? 78.860 57.459 -5.319 1.00 86.55 74 PRO B C 1
ATOM 3716 O O . PRO F 2 51 ? 79.447 56.764 -4.454 1.00 81.89 74 PRO B O 1
ATOM 3720 N N . SER F 2 52 ? 77.798 58.237 -5.085 1.00 80.45 75 SER B N 1
ATOM 3721 C CA . SER F 2 52 ? 77.211 58.408 -3.779 1.00 79.44 75 SER B CA 1
ATOM 3722 C C . SER F 2 52 ? 76.478 57.145 -3.363 1.00 79.58 75 SER B C 1
ATOM 3723 O O . SER F 2 52 ? 75.392 56.858 -3.845 1.00 85.59 75 SER B O 1
ATOM 3726 N N . ARG F 2 53 ? 77.123 56.363 -2.502 1.00 72.42 76 ARG B N 1
ATOM 3727 C CA . ARG F 2 53 ? 76.475 55.222 -1.900 1.00 70.19 76 ARG B CA 1
ATOM 3728 C C . ARG F 2 53 ? 76.284 55.455 -0.431 1.00 68.39 76 ARG B C 1
ATOM 3729 O O . ARG F 2 53 ? 76.965 56.246 0.154 1.00 73.29 76 ARG B O 1
ATOM 3737 N N . GLN F 2 54 ? 75.334 54.765 0.184 1.00 73.31 77 GLN B N 1
ATOM 3738 C CA . GLN F 2 54 ? 75.060 54.918 1.608 1.00 70.99 77 GLN B CA 1
ATOM 3739 C C . GLN F 2 54 ? 76.038 54.083 2.409 1.00 71.89 77 GLN B C 1
ATOM 3740 O O . GLN F 2 54 ? 76.286 52.931 2.014 1.00 79.48 77 GLN B O 1
ATOM 3746 N N . SER F 2 55 ? 76.550 54.632 3.505 1.00 71.74 78 SER B N 1
ATOM 3747 C CA . SER F 2 55 ? 77.468 53.900 4.390 1.00 77.54 78 SER B CA 1
ATOM 3748 C C . SER F 2 55 ? 76.743 52.797 5.129 1.00 75.19 78 SER B C 1
ATOM 3749 O O . SER F 2 55 ? 75.562 52.884 5.315 1.00 73.92 78 SER B O 1
ATOM 3752 N N . LEU F 2 56 ? 77.478 51.739 5.517 1.00 74.27 79 LEU B N 1
ATOM 3753 C CA . LEU F 2 56 ? 76.901 50.607 6.159 1.00 72.12 79 LEU B CA 1
ATOM 3754 C C . LEU F 2 56 ? 77.190 50.575 7.602 1.00 67.19 79 LEU B C 1
ATOM 3755 O O . LEU F 2 56 ? 76.583 49.761 8.274 1.00 76.30 79 LEU B O 1
ATOM 3760 N N . HIS F 2 57 ? 78.128 51.373 8.072 1.00 66.20 80 HIS B N 1
ATOM 3761 C CA . HIS F 2 57 ? 78.455 51.355 9.522 1.00 65.03 80 HIS B CA 1
ATOM 3762 C C . HIS F 2 57 ? 78.438 52.725 10.196 1.00 55.83 80 HIS B C 1
ATOM 3763 O O . HIS F 2 57 ? 78.305 53.749 9.560 1.00 52.72 80 HIS B O 1
ATOM 3770 N N . GLY F 2 58 ? 78.536 52.746 11.504 1.00 51.46 81 GLY B N 1
ATOM 3771 C CA . GLY F 2 58 ? 78.662 53.978 12.283 1.00 51.21 81 GLY B CA 1
ATOM 3772 C C . GLY F 2 58 ? 77.371 54.754 12.191 1.00 58.73 81 GLY B C 1
ATOM 3773 O O . GLY F 2 58 ? 76.232 54.196 12.368 1.00 75.30 81 GLY B O 1
ATOM 3774 N N . THR F 2 59 ? 77.452 56.029 11.867 1.00 54.92 82 THR B N 1
ATOM 3775 C CA . THR F 2 59 ? 76.230 56.823 11.785 1.00 52.44 82 THR B CA 1
ATOM 3776 C C . THR F 2 59 ? 75.537 56.610 10.432 1.00 56.99 82 THR B C 1
ATOM 3777 O O . THR F 2 59 ? 74.410 57.132 10.262 1.00 74.91 82 THR B O 1
ATOM 3781 N N . LYS F 2 60 ? 76.159 55.831 9.555 1.00 48.30 83 LYS B N 1
ATOM 3782 C CA . LYS F 2 60 ? 75.558 55.413 8.300 1.00 55.68 83 LYS B CA 1
ATOM 3783 C C . LYS F 2 60 ? 75.128 56.540 7.393 1.00 58.14 83 LYS B C 1
ATOM 3784 O O . LYS F 2 60 ? 74.092 56.470 6.755 1.00 60.09 83 LYS B O 1
ATOM 3790 N N . ASP F 2 61 ? 75.958 57.586 7.330 1.00 60.50 84 ASP B N 1
ATOM 3791 C CA . ASP F 2 61 ? 75.743 58.766 6.467 1.00 56.76 84 ASP B CA 1
ATOM 3792 C C . ASP F 2 61 ? 76.027 58.403 4.992 1.00 61.87 84 ASP B C 1
ATOM 3793 O O . ASP F 2 61 ? 76.818 57.476 4.667 1.00 68.67 84 ASP B O 1
ATOM 3798 N N . TRP F 2 62 ? 75.423 59.154 4.071 1.00 60.60 85 TRP B N 1
ATOM 3799 C CA . TRP F 2 62 ? 75.767 58.977 2.648 1.00 61.69 85 TRP B CA 1
ATOM 3800 C C . TRP F 2 62 ? 77.121 59.589 2.413 1.00 63.91 85 TRP B C 1
ATOM 3801 O O . TRP F 2 62 ? 77.451 60.591 3.076 1.00 61.13 85 TRP B O 1
ATOM 3812 N N . VAL F 2 63 ? 77.877 58.996 1.455 1.00 63.45 86 VAL B N 1
ATOM 3813 C CA . VAL F 2 63 ? 79.248 59.410 1.170 1.00 58.08 86 VAL B CA 1
ATOM 3814 C C . VAL F 2 63 ? 79.596 59.318 -0.285 1.00 63.87 86 VAL B C 1
ATOM 3815 O O . VAL F 2 63 ? 79.219 58.355 -0.950 1.00 74.51 86 VAL B O 1
ATOM 3819 N N . THR F 2 64 ? 80.257 60.377 -0.802 1.00 59.91 87 THR B N 1
ATOM 3820 C CA . THR F 2 64 ? 80.885 60.367 -2.088 1.00 52.49 87 THR B CA 1
ATOM 3821 C C . THR F 2 64 ? 82.338 60.682 -1.870 1.00 55.45 87 THR B C 1
ATOM 3822 O O . THR F 2 64 ? 82.706 61.510 -1.018 1.00 58.56 87 THR B O 1
ATOM 3826 N N . THR F 2 65 ? 83.221 60.048 -2.623 1.00 62.36 88 THR B N 1
ATOM 3827 C CA . THR F 2 65 ? 84.684 60.172 -2.373 1.00 59.83 88 THR B CA 1
ATOM 3828 C C . THR F 2 65 ? 85.307 60.787 -3.641 1.00 64.82 88 THR B C 1
ATOM 3829 O O . THR F 2 65 ? 85.016 60.335 -4.780 1.00 68.36 88 THR B O 1
ATOM 3833 N N . VAL F 2 66 ? 86.151 61.821 -3.438 1.00 55.83 89 VAL B N 1
ATOM 3834 C CA . VAL F 2 66 ? 86.788 62.494 -4.550 1.00 57.00 89 VAL B CA 1
ATOM 3835 C C . VAL F 2 66 ? 88.335 62.517 -4.425 1.00 60.87 89 VAL B C 1
ATOM 3836 O O . VAL F 2 66 ? 88.855 62.427 -3.288 1.00 61.31 89 VAL B O 1
ATOM 3840 N N . TYR F 2 67 ? 89.004 62.739 -5.543 1.00 54.89 90 TYR B N 1
ATOM 3841 C CA . TYR F 2 67 ? 90.413 63.069 -5.547 1.00 58.55 90 TYR B CA 1
ATOM 3842 C C . TYR F 2 67 ? 90.636 64.406 -6.232 1.00 56.25 90 TYR B C 1
ATOM 3843 O O . TYR F 2 67 ? 90.530 64.493 -7.467 1.00 58.80 90 TYR B O 1
ATOM 3852 N N . LEU F 2 68 ? 90.878 65.438 -5.485 1.00 58.77 91 LEU B N 1
ATOM 3853 C CA . LEU F 2 68 ? 91.099 66.740 -6.114 1.00 66.98 91 LEU B CA 1
ATOM 3854 C C . LEU F 2 68 ? 92.523 66.912 -6.550 1.00 70.07 91 LEU B C 1
ATOM 3855 O O . LEU F 2 68 ? 93.490 66.581 -5.817 1.00 74.17 91 LEU B O 1
ATOM 3860 N N . TRP F 2 69 ? 92.630 67.546 -7.715 1.00 66.34 92 TRP B N 1
ATOM 3861 C CA . TRP F 2 69 ? 93.934 67.848 -8.259 1.00 66.49 92 TRP B CA 1
ATOM 3862 C C . TRP F 2 69 ? 93.930 69.328 -8.641 1.00 67.63 92 TRP B C 1
ATOM 3863 O O . TRP F 2 69 ? 92.873 69.888 -8.996 1.00 65.56 92 TRP B O 1
ATOM 3874 N N . ASP F 2 70 ? 95.090 69.960 -8.602 1.00 68.66 93 ASP B N 1
ATOM 3875 C CA . ASP F 2 70 ? 95.352 71.290 -9.180 1.00 71.74 93 ASP B CA 1
ATOM 3876 C C . ASP F 2 70 ? 96.846 71.354 -9.586 1.00 76.56 93 ASP B C 1
ATOM 3877 O O . ASP F 2 70 ? 97.647 70.535 -9.134 1.00 71.99 93 ASP B O 1
ATOM 3882 N N . PRO F 2 71 ? 97.228 72.312 -10.451 1.00 83.26 94 PRO B N 1
ATOM 3883 C CA . PRO F 2 71 ? 98.575 72.406 -11.024 1.00 79.10 94 PRO B CA 1
ATOM 3884 C C . PRO F 2 71 ? 99.716 72.137 -10.061 1.00 82.28 94 PRO B C 1
ATOM 3885 O O . PRO F 2 71 ? 100.763 71.696 -10.516 1.00 82.76 94 PRO B O 1
ATOM 3889 N N . THR F 2 72 ? 99.504 72.469 -8.774 1.00 92.88 95 THR B N 1
ATOM 3890 C CA . THR F 2 72 ? 100.497 72.374 -7.715 1.00 89.07 95 THR B CA 1
ATOM 3891 C C . THR F 2 72 ? 100.825 70.908 -7.452 1.00 89.15 95 THR B C 1
ATOM 3892 O O . THR F 2 72 ? 101.940 70.642 -7.001 1.00 93.50 95 THR B O 1
ATOM 3896 N N . CYS F 2 73 ? 99.897 69.969 -7.764 1.00 90.32 96 CYS B N 1
ATOM 3897 C CA . CYS F 2 73 ? 100.203 68.515 -7.790 1.00 86.54 96 CYS B CA 1
ATOM 3898 C C . CYS F 2 73 ? 100.811 68.113 -9.119 1.00 91.66 96 CYS B C 1
ATOM 3899 O O . CYS F 2 73 ? 100.373 68.590 -10.187 1.00 95.58 96 CYS B O 1
ATOM 3902 N N . ASP F 2 74 ? 101.792 67.225 -9.063 1.00 95.22 97 ASP B N 1
ATOM 3903 C CA . ASP F 2 74 ? 102.417 66.757 -10.319 1.00 100.35 97 ASP B CA 1
ATOM 3904 C C . ASP F 2 74 ? 101.454 65.866 -11.111 1.00 95.45 97 ASP B C 1
ATOM 3905 O O . ASP F 2 74 ? 100.427 65.474 -10.601 1.00 87.14 97 ASP B O 1
ATOM 3910 N N . THR F 2 75 ? 101.838 65.581 -12.363 1.00 104.39 98 THR B N 1
ATOM 3911 C CA . THR F 2 75 ? 101.058 64.748 -13.297 1.00 97.86 98 THR B CA 1
ATOM 3912 C C . THR F 2 75 ? 100.784 63.358 -12.705 1.00 97.09 98 THR B C 1
ATOM 3913 O O . THR F 2 75 ? 99.625 62.921 -12.662 1.00 93.03 98 THR B O 1
ATOM 3915 N N . SER F 2 76 ? 101.852 62.704 -12.202 1.00 95.04 99 SER B N 1
ATOM 3916 C CA . SER F 2 76 ? 101.775 61.352 -11.673 1.00 90.99 99 SER B CA 1
ATOM 3917 C C . SER F 2 76 ? 101.041 61.230 -10.320 1.00 93.80 99 SER B C 1
ATOM 3918 O O . SER F 2 76 ? 100.592 60.137 -9.962 1.00 98.17 99 SER B O 1
ATOM 3920 N N . SER F 2 77 ? 100.867 62.341 -9.600 1.00 95.55 100 SER B N 1
ATOM 3921 C CA . SER F 2 77 ? 100.149 62.384 -8.310 1.00 97.66 100 SER B CA 1
ATOM 3922 C C . SER F 2 77 ? 98.663 61.998 -8.468 1.00 93.92 100 SER B C 1
ATOM 3923 O O . SER F 2 77 ? 97.955 62.497 -9.345 1.00 94.90 100 SER B O 1
ATOM 3926 N N . ILE F 2 78 ? 98.208 61.189 -7.529 1.00 90.11 101 ILE B N 1
ATOM 3927 C CA . ILE F 2 78 ? 96.832 60.704 -7.409 1.00 94.75 101 ILE B CA 1
ATOM 3928 C C . ILE F 2 78 ? 95.811 61.852 -7.140 1.00 93.16 101 ILE B C 1
ATOM 3929 O O . ILE F 2 78 ? 94.700 61.886 -7.720 1.00 89.05 101 ILE B O 1
ATOM 3934 N N . GLY F 2 79 ? 96.221 62.820 -6.297 1.00 84.23 102 GLY B N 1
ATOM 3935 C CA . GLY F 2 79 ? 95.356 63.860 -5.790 1.00 72.87 102 GLY B CA 1
ATOM 3936 C C . GLY F 2 79 ? 95.010 63.704 -4.296 1.00 67.63 102 GLY B C 1
ATOM 3937 O O . GLY F 2 79 ? 95.355 62.739 -3.690 1.00 64.12 102 GLY B O 1
ATOM 3938 N N . LEU F 2 80 ? 94.270 64.662 -3.743 1.00 67.28 103 LEU B N 1
ATOM 3939 C CA . LEU F 2 80 ? 93.896 64.620 -2.346 1.00 64.76 103 LEU B CA 1
ATOM 3940 C C . LEU F 2 80 ? 92.601 63.856 -2.144 1.00 66.69 103 LEU B C 1
ATOM 3941 O O . LEU F 2 80 ? 91.621 64.144 -2.813 1.00 79.16 103 LEU B O 1
ATOM 3946 N N . GLN F 2 81 ? 92.641 62.909 -1.233 1.00 65.78 104 GLN B N 1
ATOM 3947 C CA . GLN F 2 81 ? 91.522 62.012 -0.998 1.00 62.91 104 GLN B CA 1
ATOM 3948 C C . GLN F 2 81 ? 90.582 62.798 -0.130 1.00 61.45 104 GLN B C 1
ATOM 3949 O O . GLN F 2 81 ? 91.039 63.383 0.850 1.00 68.09 104 GLN B O 1
ATOM 3955 N N . ILE F 2 82 ? 89.302 62.890 -0.525 1.00 55.47 105 ILE B N 1
ATOM 3956 C CA . ILE F 2 82 ? 88.332 63.591 0.295 1.00 57.03 105 ILE B CA 1
ATOM 3957 C C . ILE F 2 82 ? 87.064 62.805 0.449 1.00 55.48 105 ILE B C 1
ATOM 3958 O O . ILE F 2 82 ? 86.482 62.374 -0.578 1.00 60.17 105 ILE B O 1
ATOM 3963 N N . HIS F 2 83 ? 86.628 62.590 1.693 1.00 50.12 106 HIS B N 1
ATOM 3964 C CA . HIS F 2 83 ? 85.319 61.947 1.886 1.00 50.78 106 HIS B CA 1
ATOM 3965 C C . HIS F 2 83 ? 84.200 62.992 2.116 1.00 56.20 106 HIS B C 1
ATOM 3966 O O . HIS F 2 83 ? 84.297 63.765 3.083 1.00 62.05 106 HIS B O 1
ATOM 3973 N N . LEU F 2 84 ? 83.217 63.039 1.257 1.00 53.50 107 LEU B N 1
ATOM 3974 C CA . LEU F 2 84 ? 82.102 63.989 1.473 1.00 58.18 107 LEU B CA 1
ATOM 3975 C C . LEU F 2 84 ? 80.879 63.245 2.092 1.00 56.11 107 LEU B C 1
ATOM 3976 O O . LEU F 2 84 ? 80.391 62.264 1.468 1.00 48.69 107 LEU B O 1
ATOM 3981 N N . PHE F 2 85 ? 80.484 63.649 3.320 1.00 50.07 108 PHE B N 1
ATOM 3982 C CA . PHE F 2 85 ? 79.406 62.988 3.995 1.00 53.57 108 PHE B CA 1
ATOM 3983 C C . PHE F 2 85 ? 78.163 63.891 4.094 1.00 60.94 108 PHE B C 1
ATOM 3984 O O . PHE F 2 85 ? 78.260 65.147 4.000 1.00 61.19 108 PHE B O 1
ATOM 3992 N N . SER F 2 86 ? 76.988 63.270 4.294 1.00 61.36 109 SER B N 1
ATOM 3993 C CA . SER F 2 86 ? 75.713 63.983 4.484 1.00 62.98 109 SER B CA 1
ATOM 3994 C C . SER F 2 86 ? 74.661 63.087 5.087 1.00 68.88 109 SER B C 1
ATOM 3995 O O . SER F 2 86 ? 74.658 61.892 4.779 1.00 80.27 109 SER B O 1
ATOM 3998 N N . LYS F 2 87 ? 73.764 63.659 5.892 1.00 69.62 110 LYS B N 1
ATOM 3999 C CA . LYS F 2 87 ? 72.553 62.953 6.374 1.00 73.57 110 LYS B CA 1
ATOM 4000 C C . LYS F 2 87 ? 71.658 62.412 5.220 1.00 72.68 110 LYS B C 1
ATOM 4001 O O . LYS F 2 87 ? 71.481 61.207 5.053 1.00 69.88 110 LYS B O 1
ATOM 4007 N N . GLN F 2 88 ? 71.184 63.349 4.406 1.00 76.83 111 GLN B N 1
ATOM 4008 C CA . GLN F 2 88 ? 70.203 63.096 3.360 1.00 75.32 111 GLN B CA 1
ATOM 4009 C C . GLN F 2 88 ? 70.801 62.269 2.254 1.00 75.43 111 GLN B C 1
ATOM 4010 O O . GLN F 2 88 ? 70.297 61.218 1.922 1.00 83.56 111 GLN B O 1
ATOM 4016 N N . GLY F 2 89 ? 71.896 62.748 1.712 1.00 79.14 112 GLY B N 1
ATOM 4017 C CA . GLY F 2 89 ? 72.692 62.047 0.743 1.00 80.99 112 GLY B CA 1
ATOM 4018 C C . GLY F 2 89 ? 72.336 62.391 -0.651 1.00 80.91 112 GLY B C 1
ATOM 4019 O O . GLY F 2 89 ? 73.245 62.384 -1.530 1.00 80.09 112 GLY B O 1
ATOM 4020 N N . ASN F 2 90 ? 71.047 62.741 -0.852 1.00 76.90 113 ASN B N 1
ATOM 4021 C CA . ASN F 2 90 ? 70.632 63.251 -2.157 1.00 72.49 113 ASN B CA 1
ATOM 4022 C C . ASN F 2 90 ? 70.912 64.737 -2.190 1.00 66.32 113 ASN B C 1
ATOM 4023 O O . ASN F 2 90 ? 70.369 65.408 -3.014 1.00 76.23 113 ASN B O 1
ATOM 4028 N N . ASP F 2 91 ? 71.742 65.258 -1.322 1.00 59.49 114 ASP B N 1
ATOM 4029 C CA . ASP F 2 91 ? 72.321 66.580 -1.436 1.00 64.30 114 ASP B CA 1
ATOM 4030 C C . ASP F 2 91 ? 73.846 66.546 -1.748 1.00 68.62 114 ASP B C 1
ATOM 4031 O O . ASP F 2 91 ? 74.517 67.600 -1.758 1.00 74.25 114 ASP B O 1
ATOM 4036 N N . LEU F 2 92 ? 74.413 65.347 -1.887 1.00 62.76 115 LEU B N 1
ATOM 4037 C CA . LEU F 2 92 ? 75.820 65.260 -2.322 1.00 59.73 115 LEU B CA 1
ATOM 4038 C C . LEU F 2 92 ? 76.024 65.565 -3.808 1.00 60.98 115 LEU B C 1
ATOM 4039 O O . LEU F 2 92 ? 75.134 65.236 -4.574 1.00 65.28 115 LEU B O 1
ATOM 4044 N N . PRO F 2 93 ? 77.193 66.134 -4.210 1.00 58.31 116 PRO B N 1
ATOM 4045 C CA . PRO F 2 93 ? 77.414 66.509 -5.599 1.00 57.60 116 PRO B CA 1
ATOM 4046 C C . PRO F 2 93 ? 77.261 65.331 -6.515 1.00 65.38 116 PRO B C 1
ATOM 4047 O O . PRO F 2 93 ? 77.772 64.233 -6.250 1.00 82.18 116 PRO B O 1
ATOM 4051 N N . VAL F 2 94 ? 76.562 65.533 -7.608 1.00 68.32 117 VAL B N 1
ATOM 4052 C CA . VAL F 2 94 ? 76.402 64.457 -8.597 1.00 61.54 117 VAL B CA 1
ATOM 4053 C C . VAL F 2 94 ? 77.364 64.723 -9.695 1.00 60.06 117 VAL B C 1
ATOM 4054 O O . VAL F 2 94 ? 77.068 65.475 -10.599 1.00 60.90 117 VAL B O 1
ATOM 4058 N N . ILE F 2 95 ? 78.537 64.103 -9.606 1.00 67.49 118 ILE B N 1
ATOM 4059 C CA . ILE F 2 95 ? 79.658 64.270 -10.567 1.00 62.20 118 ILE B CA 1
ATOM 4060 C C . ILE F 2 95 ? 79.504 63.211 -11.605 1.00 66.15 118 ILE B C 1
ATOM 4061 O O . ILE F 2 95 ? 79.324 62.122 -11.223 1.00 77.30 118 ILE B O 1
ATOM 4066 N N . LYS F 2 96 ? 79.543 63.517 -12.896 1.00 70.92 119 LYS B N 1
ATOM 4067 C CA . LYS F 2 96 ? 79.346 62.528 -13.971 1.00 69.88 119 LYS B CA 1
ATOM 4068 C C . LYS F 2 96 ? 80.564 62.018 -14.696 1.00 72.34 119 LYS B C 1
ATOM 4069 O O . LYS F 2 96 ? 80.577 60.899 -15.211 1.00 72.71 119 LYS B O 1
ATOM 4075 N N . GLN F 2 97 ? 81.582 62.837 -14.797 1.00 79.35 120 GLN B N 1
ATOM 4076 C CA . GLN F 2 97 ? 82.880 62.345 -15.256 1.00 80.04 120 GLN B CA 1
ATOM 4077 C C . GLN F 2 97 ? 84.074 63.111 -14.676 1.00 81.93 120 GLN B C 1
ATOM 4078 O O . GLN F 2 97 ? 83.919 64.213 -14.133 1.00 75.14 120 GLN B O 1
ATOM 4084 N N . VAL F 2 98 ? 85.240 62.473 -14.811 1.00 75.78 121 VAL B N 1
ATOM 4085 C CA . VAL F 2 98 ? 86.531 62.960 -14.427 1.00 75.94 121 VAL B CA 1
ATOM 4086 C C . VAL F 2 98 ? 86.906 64.151 -15.255 1.00 71.70 121 VAL B C 1
ATOM 4087 O O . VAL F 2 98 ? 86.906 64.066 -16.481 1.00 83.60 121 VAL B O 1
ATOM 4091 N N . GLY F 2 99 ? 87.228 65.248 -14.601 1.00 70.91 122 GLY B N 1
ATOM 4092 C CA . GLY F 2 99 ? 87.567 66.465 -15.353 1.00 77.87 122 GLY B CA 1
ATOM 4093 C C . GLY F 2 99 ? 86.704 67.655 -14.943 1.00 82.50 122 GLY B C 1
ATOM 4094 O O . GLY F 2 99 ? 86.990 68.800 -15.326 1.00 95.04 122 GLY B O 1
ATOM 4095 N N . GLN F 2 100 ? 85.685 67.424 -14.114 1.00 69.40 123 GLN B N 1
ATOM 4096 C CA . GLN F 2 100 ? 84.824 68.510 -13.687 1.00 72.33 123 GLN B CA 1
ATOM 4097 C C . GLN F 2 100 ? 85.498 69.381 -12.637 1.00 73.31 123 GLN B C 1
ATOM 4098 O O . GLN F 2 100 ? 85.985 68.864 -11.639 1.00 74.74 123 GLN B O 1
ATOM 4104 N N . PRO F 2 101 ? 85.455 70.719 -12.822 1.00 69.33 124 PRO B N 1
ATOM 4105 C CA . PRO F 2 101 ? 85.900 71.646 -11.805 1.00 65.42 124 PRO B CA 1
ATOM 4106 C C . PRO F 2 101 ? 85.020 71.579 -10.547 1.00 68.32 124 PRO B C 1
ATOM 4107 O O . PRO F 2 101 ? 83.760 71.564 -10.691 1.00 71.99 124 PRO B O 1
ATOM 4111 N N . LEU F 2 102 ? 85.645 71.635 -9.355 1.00 60.91 125 LEU B N 1
ATOM 4112 C CA . LEU F 2 102 ? 84.916 71.453 -8.116 1.00 57.49 125 LEU B CA 1
ATOM 4113 C C . LEU F 2 102 ? 85.408 72.421 -7.050 1.00 61.68 125 LEU B C 1
ATOM 4114 O O . LEU F 2 102 ? 86.622 72.481 -6.797 1.00 62.59 125 LEU B O 1
ATOM 4119 N N . LEU F 2 103 ? 84.452 73.178 -6.448 1.00 59.46 126 LEU B N 1
ATOM 4120 C CA . LEU F 2 103 ? 84.736 74.126 -5.402 1.00 60.11 126 LEU B CA 1
ATOM 4121 C C . LEU F 2 103 ? 84.207 73.627 -4.083 1.00 60.88 126 LEU B C 1
ATOM 4122 O O . LEU F 2 103 ? 82.973 73.546 -3.908 1.00 68.64 126 LEU B O 1
ATOM 4127 N N . LEU F 2 104 ? 85.080 73.324 -3.125 1.00 54.36 127 LEU B N 1
ATOM 4128 C CA . LEU F 2 104 ? 84.622 72.759 -1.835 1.00 54.74 127 LEU B CA 1
ATOM 4129 C C . LEU F 2 104 ? 84.768 73.771 -0.752 1.00 56.24 127 LEU B C 1
ATOM 4130 O O . LEU F 2 104 ? 85.844 74.422 -0.680 1.00 65.55 127 LEU B O 1
ATOM 4135 N N . HIS F 2 105 ? 83.732 73.931 0.051 1.00 55.81 128 HIS B N 1
ATOM 4136 C CA . HIS F 2 105 ? 83.678 74.924 1.109 1.00 61.32 128 HIS B CA 1
ATOM 4137 C C . HIS F 2 105 ? 83.647 74.306 2.541 1.00 67.39 128 HIS B C 1
ATOM 4138 O O . HIS F 2 105 ? 82.717 73.539 2.918 1.00 69.58 128 HIS B O 1
ATOM 4145 N N . GLN F 2 106 ? 84.683 74.625 3.325 1.00 64.75 129 GLN B N 1
ATOM 4146 C CA . GLN F 2 106 ? 84.871 73.993 4.635 1.00 71.50 129 GLN B CA 1
ATOM 4147 C C . GLN F 2 106 ? 85.094 72.451 4.618 1.00 70.25 129 GLN B C 1
ATOM 4148 O O . GLN F 2 106 ? 84.284 71.703 5.111 1.00 72.05 129 GLN B O 1
ATOM 4154 N N . ILE F 2 107 ? 86.291 72.067 4.193 1.00 68.84 130 ILE B N 1
ATOM 4155 C CA . ILE F 2 107 ? 86.800 70.694 4.304 1.00 67.46 130 ILE B CA 1
ATOM 4156 C C . ILE F 2 107 ? 87.892 70.533 5.376 1.00 69.71 130 ILE B C 1
ATOM 4157 O O . ILE F 2 107 ? 88.904 71.221 5.318 1.00 83.26 130 ILE B O 1
ATOM 4162 N N . THR F 2 108 ? 87.695 69.672 6.374 1.00 63.39 131 THR B N 1
ATOM 4163 C CA . THR F 2 108 ? 88.690 69.440 7.461 1.00 65.09 131 THR B CA 1
ATOM 4164 C C . THR F 2 108 ? 89.840 68.606 6.963 1.00 67.09 131 THR B C 1
ATOM 4165 O O . THR F 2 108 ? 89.615 67.679 6.215 1.00 76.99 131 THR B O 1
ATOM 4169 N N . LEU F 2 109 ? 91.061 68.953 7.384 1.00 66.46 132 LEU B N 1
ATOM 4170 C CA . LEU F 2 109 ? 92.278 68.306 6.903 1.00 63.18 132 LEU B CA 1
ATOM 4171 C C . LEU F 2 109 ? 92.944 67.600 8.036 1.00 60.73 132 LEU B C 1
ATOM 4172 O O . LEU F 2 109 ? 93.113 68.182 9.117 1.00 62.74 132 LEU B O 1
ATOM 4177 N N . ARG F 2 110 ? 93.208 66.298 7.876 1.00 53.22 133 ARG B N 1
ATOM 4178 C CA . ARG F 2 110 ? 93.839 65.531 8.969 1.00 54.43 133 ARG B CA 1
ATOM 4179 C C . ARG F 2 110 ? 94.616 64.347 8.424 1.00 57.08 133 ARG B C 1
ATOM 4180 O O . ARG F 2 110 ? 94.449 63.994 7.210 1.00 65.61 133 ARG B O 1
ATOM 4188 N N . SER F 2 111 ? 95.459 63.716 9.243 1.00 54.87 134 SER B N 1
ATOM 4189 C CA . SER F 2 111 ? 96.240 62.576 8.733 1.00 60.75 134 SER B CA 1
ATOM 4190 C C . SER F 2 111 ? 95.435 61.274 8.815 1.00 62.67 134 SER B C 1
ATOM 4191 O O . SER F 2 111 ? 94.641 61.052 9.752 1.00 66.30 134 SER B O 1
ATOM 4194 N N . TYR F 2 112 ? 95.653 60.423 7.815 1.00 62.69 135 TYR B N 1
ATOM 4195 C CA . TYR F 2 112 ? 95.237 59.051 7.852 1.00 61.09 135 TYR B CA 1
ATOM 4196 C C . TYR F 2 112 ? 96.354 58.188 7.264 1.00 65.29 135 TYR B C 1
ATOM 4197 O O . TYR F 2 112 ? 96.583 58.141 6.031 1.00 62.35 135 TYR B O 1
ATOM 4206 N N . ARG F 2 113 ? 97.081 57.503 8.163 1.00 69.09 136 ARG B N 1
ATOM 4207 C CA . ARG F 2 113 ? 98.092 56.533 7.750 1.00 71.06 136 ARG B CA 1
ATOM 4208 C C . ARG F 2 113 ? 99.163 57.263 7.028 1.00 71.54 136 ARG B C 1
ATOM 4209 O O . ARG F 2 113 ? 99.537 56.886 5.938 1.00 71.39 136 ARG B O 1
ATOM 4217 N N . ASP F 2 114 ? 99.626 58.370 7.632 1.00 69.61 137 ASP B N 1
ATOM 4218 C CA . ASP F 2 114 ? 100.707 59.229 7.048 1.00 70.38 137 ASP B CA 1
ATOM 4219 C C . ASP F 2 114 ? 100.464 59.626 5.562 1.00 69.17 137 ASP B C 1
ATOM 4220 O O . ASP F 2 114 ? 101.174 59.261 4.631 1.00 71.41 137 ASP B O 1
ATOM 4225 N N . ARG F 2 115 ? 99.336 60.280 5.370 1.00 66.43 138 ARG B N 1
ATOM 4226 C CA . ARG F 2 115 ? 98.976 61.031 4.167 1.00 63.77 138 ARG B CA 1
ATOM 4227 C C . ARG F 2 115 ? 97.899 61.958 4.672 1.00 59.64 138 ARG B C 1
ATOM 4228 O O . ARG F 2 115 ? 97.402 61.774 5.760 1.00 64.54 138 ARG B O 1
ATOM 4236 N N . THR F 2 116 ? 97.609 63.019 3.963 1.00 55.82 139 THR B N 1
ATOM 4237 C CA . THR F 2 116 ? 96.578 63.930 4.396 1.00 54.33 139 THR B CA 1
ATOM 4238 C C . THR F 2 116 ? 95.333 63.363 3.741 1.00 52.99 139 THR B C 1
ATOM 4239 O O . THR F 2 116 ? 95.346 62.993 2.539 1.00 55.89 139 THR B O 1
ATOM 4243 N N . GLN F 2 117 ? 94.254 63.293 4.483 1.00 49.18 140 GLN B N 1
ATOM 4244 C CA . GLN F 2 117 ? 92.951 63.339 3.707 1.00 50.79 140 GLN B CA 1
ATOM 4245 C C . GLN F 2 117 ? 92.061 64.502 4.158 1.00 48.46 140 GLN B C 1
ATOM 4246 O O . GLN F 2 117 ? 92.190 64.993 5.333 1.00 47.51 140 GLN B O 1
ATOM 4252 N N . GLY F 2 118 ? 91.094 64.814 3.324 1.00 48.17 141 GLY B N 1
ATOM 4253 C CA . GLY F 2 118 ? 90.007 65.648 3.802 1.00 48.85 141 GLY B CA 1
ATOM 4254 C C . GLY F 2 118 ? 88.730 64.944 4.203 1.00 54.45 141 GLY B C 1
ATOM 4255 O O . GLY F 2 118 ? 88.217 63.963 3.517 1.00 53.83 141 GLY B O 1
ATOM 4256 N N . LEU F 2 119 ? 88.186 65.422 5.323 1.00 51.25 142 LEU B N 1
ATOM 4257 C CA . LEU F 2 119 ? 86.799 65.054 5.643 1.00 52.81 142 LEU B CA 1
ATOM 4258 C C . LEU F 2 119 ? 85.861 66.309 5.503 1.00 50.10 142 LEU B C 1
ATOM 4259 O O . LEU F 2 119 ? 86.201 67.412 5.988 1.00 47.50 142 LEU B O 1
ATOM 4264 N N . SER F 2 120 ? 84.714 66.147 4.903 1.00 50.98 143 SER B N 1
ATOM 4265 C CA . SER F 2 120 ? 83.654 67.240 4.843 1.00 51.33 143 SER B CA 1
ATOM 4266 C C . SER F 2 120 ? 83.111 67.601 6.167 1.00 53.26 143 SER B C 1
ATOM 4267 O O . SER F 2 120 ? 82.857 66.759 6.959 1.00 52.14 143 SER B O 1
ATOM 4270 N N . LYS F 2 121 ? 83.007 68.900 6.479 1.00 59.16 144 LYS B N 1
ATOM 4271 C CA . LYS F 2 121 ? 82.308 69.358 7.711 1.00 55.39 144 LYS B CA 1
ATOM 4272 C C . LYS F 2 121 ? 80.829 69.245 7.437 1.00 54.48 144 LYS B C 1
ATOM 4273 O O . LYS F 2 121 ? 80.503 69.139 6.304 1.00 53.87 144 LYS B O 1
ATOM 4279 N N . ASP F 2 122 ? 79.986 69.292 8.465 1.00 51.74 145 ASP B N 1
ATOM 4280 C CA . ASP F 2 122 ? 78.560 69.145 8.266 1.00 52.51 145 ASP B CA 1
ATOM 4281 C C . ASP F 2 122 ? 78.049 70.245 7.324 1.00 56.69 145 ASP B C 1
ATOM 4282 O O . ASP F 2 122 ? 77.277 69.929 6.362 1.00 52.04 145 ASP B O 1
ATOM 4287 N N . GLN F 2 123 ? 78.553 71.513 7.549 1.00 53.30 146 GLN B N 1
ATOM 4288 C CA . GLN F 2 123 ? 78.057 72.670 6.895 1.00 54.06 146 GLN B CA 1
ATOM 4289 C C . GLN F 2 123 ? 78.546 72.841 5.431 1.00 59.60 146 GLN B C 1
ATOM 4290 O O . GLN F 2 123 ? 78.246 73.902 4.794 1.00 68.57 146 GLN B O 1
ATOM 4296 N N . PHE F 2 124 ? 79.307 71.864 4.927 1.00 50.22 147 PHE B N 1
ATOM 4297 C CA . PHE F 2 124 ? 80.158 72.039 3.765 1.00 48.17 147 PHE B CA 1
ATOM 4298 C C . PHE F 2 124 ? 79.287 72.284 2.597 1.00 53.58 147 PHE B C 1
ATOM 4299 O O . PHE F 2 124 ? 78.250 71.672 2.499 1.00 50.84 147 PHE B O 1
ATOM 4307 N N . ARG F 2 125 ? 79.779 73.185 1.723 1.00 64.25 148 ARG B N 1
ATOM 4308 C CA . ARG F 2 125 ? 79.102 73.550 0.475 1.00 70.12 148 ARG B CA 1
ATOM 4309 C C . ARG F 2 125 ? 80.001 73.215 -0.653 1.00 74.95 148 ARG B C 1
ATOM 4310 O O . ARG F 2 125 ? 81.215 72.947 -0.444 1.00 78.34 148 ARG B O 1
ATOM 4318 N N . TYR F 2 126 ? 79.449 73.226 -1.867 1.00 73.38 149 TYR B N 1
ATOM 4319 C CA . TYR F 2 126 ? 80.242 72.888 -3.063 1.00 63.49 149 TYR B CA 1
ATOM 4320 C C . TYR F 2 126 ? 79.676 73.655 -4.209 1.00 68.48 149 TYR B C 1
ATOM 4321 O O . TYR F 2 126 ? 78.707 74.347 -4.029 1.00 69.90 149 TYR B O 1
ATOM 4330 N N . ALA F 2 127 ? 80.342 73.578 -5.362 1.00 70.48 150 ALA B N 1
ATOM 4331 C CA . ALA F 2 127 ? 79.829 74.119 -6.631 1.00 69.54 150 ALA B CA 1
ATOM 4332 C C . ALA F 2 127 ? 80.526 73.359 -7.734 1.00 69.89 150 ALA B C 1
ATOM 4333 O O . ALA F 2 127 ? 81.776 73.231 -7.729 1.00 77.47 150 ALA B O 1
ATOM 4335 N N . LEU F 2 128 ? 79.726 72.879 -8.686 1.00 63.72 151 LEU B N 1
ATOM 4336 C CA . LEU F 2 128 ? 80.213 72.093 -9.791 1.00 65.45 151 LEU B CA 1
ATOM 4337 C C . LEU F 2 128 ? 80.148 72.847 -11.123 1.00 73.73 151 LEU B C 1
ATOM 4338 O O . LEU F 2 128 ? 79.361 73.806 -11.289 1.00 72.77 151 LEU B O 1
ATOM 4343 N N . TRP F 2 129 ? 80.955 72.367 -12.075 1.00 76.63 152 TRP B N 1
ATOM 4344 C CA . TRP F 2 129 ? 81.048 72.896 -13.429 1.00 75.88 152 TRP B CA 1
ATOM 4345 C C . TRP F 2 129 ? 81.240 71.740 -14.402 1.00 77.57 152 TRP B C 1
ATOM 4346 O O . TRP F 2 129 ? 81.783 70.705 -14.009 1.00 78.76 152 TRP B O 1
ATOM 4357 N N . PRO F 2 130 ? 80.756 71.904 -15.645 1.00 85.18 153 PRO B N 1
ATOM 4358 C CA . PRO F 2 130 ? 80.921 70.844 -16.656 1.00 88.94 153 PRO B CA 1
ATOM 4359 C C . PRO F 2 130 ? 82.367 70.734 -17.138 1.00 91.00 153 PRO B C 1
ATOM 4360 O O . PRO F 2 130 ? 83.104 71.731 -17.047 1.00 102.12 153 PRO B O 1
ATOM 4364 N N . ASP F 2 131 ? 82.771 69.552 -17.621 1.00 88.05 154 ASP B N 1
ATOM 4365 C CA . ASP F 2 131 ? 84.123 69.368 -18.184 1.00 81.89 154 ASP B CA 1
ATOM 4366 C C . ASP F 2 131 ? 84.149 70.117 -19.499 1.00 82.12 154 ASP B C 1
ATOM 4367 O O . ASP F 2 131 ? 83.752 69.567 -20.576 1.00 83.43 154 ASP B O 1
ATOM 4372 N N . PHE F 2 132 ? 84.604 71.374 -19.453 1.00 72.97 155 PHE B N 1
ATOM 4373 C CA . PHE F 2 132 ? 84.460 72.264 -20.619 1.00 74.61 155 PHE B CA 1
ATOM 4374 C C . PHE F 2 132 ? 85.162 71.708 -21.895 1.00 83.37 155 PHE B C 1
ATOM 4375 O O . PHE F 2 132 ? 84.693 71.868 -23.036 1.00 89.68 155 PHE B O 1
ATOM 4383 N N . SER F 2 133 ? 86.288 71.036 -21.703 1.00 84.61 156 SER B N 1
ATOM 4384 C CA . SER F 2 133 ? 87.076 70.526 -22.806 1.00 87.08 156 SER B CA 1
ATOM 4385 C C . SER F 2 133 ? 86.814 69.038 -23.076 1.00 84.63 156 SER B C 1
ATOM 4386 O O . SER F 2 133 ? 87.661 68.291 -23.603 1.00 83.84 156 SER B O 1
ATOM 4389 N N . SER F 2 134 ? 85.626 68.583 -22.703 1.00 82.09 157 SER B N 1
ATOM 4390 C CA . SER F 2 134 ? 85.217 67.216 -23.060 1.00 81.78 157 SER B CA 1
ATOM 4391 C C . SER F 2 134 ? 84.586 67.200 -24.413 1.00 81.60 157 SER B C 1
ATOM 4392 O O . SER F 2 134 ? 84.432 68.235 -24.999 1.00 82.05 157 SER B O 1
ATOM 4395 N N . ASN F 2 135 ? 84.193 66.033 -24.913 1.00 90.97 158 ASN B N 1
ATOM 4396 C CA . ASN F 2 135 ? 83.430 65.996 -26.181 1.00 90.41 158 ASN B CA 1
ATOM 4397 C C . ASN F 2 135 ? 81.935 66.301 -26.048 1.00 90.63 158 ASN B C 1
ATOM 4398 O O . ASN F 2 135 ? 81.267 66.713 -27.012 1.00 84.57 158 ASN B O 1
ATOM 4403 N N . SER F 2 136 ? 81.434 66.082 -24.827 1.00 95.62 159 SER B N 1
ATOM 4404 C CA . SER F 2 136 ? 80.040 66.319 -24.479 1.00 103.06 159 SER B CA 1
ATOM 4405 C C . SER F 2 136 ? 79.909 67.710 -23.930 1.00 106.55 159 SER B C 1
ATOM 4406 O O . SER F 2 136 ? 80.884 68.215 -23.288 1.00 109.19 159 SER B O 1
ATOM 4409 N N . LYS F 2 137 ? 78.718 68.302 -24.114 1.00 99.66 160 LYS B N 1
ATOM 4410 C CA . LYS F 2 137 ? 78.391 69.557 -23.452 1.00 110.25 160 LYS B CA 1
ATOM 4411 C C . LYS F 2 137 ? 77.967 69.320 -22.002 1.00 114.82 160 LYS B C 1
ATOM 4412 O O . LYS F 2 137 ? 78.493 69.929 -21.085 1.00 123.74 160 LYS B O 1
ATOM 4418 N N . ASP F 2 138 ? 76.997 68.432 -21.829 1.00 112.57 161 ASP B N 1
ATOM 4419 C CA . ASP F 2 138 ? 76.317 68.202 -20.580 1.00 109.77 161 ASP B CA 1
ATOM 4420 C C . ASP F 2 138 ? 77.047 67.103 -19.776 1.00 101.71 161 ASP B C 1
ATOM 4421 O O . ASP F 2 138 ? 76.492 66.060 -19.439 1.00 101.22 161 ASP B O 1
ATOM 4426 N N . THR F 2 139 ? 78.300 67.364 -19.420 1.00 93.00 162 THR B N 1
ATOM 4427 C CA . THR F 2 139 ? 78.949 66.530 -18.406 1.00 85.12 162 THR B CA 1
ATOM 4428 C C . THR F 2 139 ? 78.429 66.835 -17.004 1.00 84.03 162 THR B C 1
ATOM 4429 O O . THR F 2 139 ? 78.595 66.048 -16.108 1.00 91.37 162 THR B O 1
ATOM 4433 N N . LEU F 2 140 ? 77.840 67.998 -16.826 1.00 82.99 163 LEU B N 1
ATOM 4434 C CA . LEU F 2 140 ? 77.207 68.503 -15.602 1.00 83.93 163 LEU B CA 1
ATOM 4435 C C . LEU F 2 140 ? 75.711 68.279 -15.634 1.00 90.01 163 LEU B C 1
ATOM 4436 O O . LEU F 2 140 ? 74.999 68.908 -16.396 1.00 89.08 163 LEU B O 1
ATOM 4441 N N . CYS F 2 141 ? 75.232 67.385 -14.790 1.00 101.00 164 CYS B N 1
ATOM 4442 C CA . CYS F 2 141 ? 73.761 67.187 -14.647 1.00 106.34 164 CYS B CA 1
ATOM 4443 C C . CYS F 2 141 ? 73.178 68.043 -13.502 1.00 106.33 164 CYS B C 1
ATOM 4444 O O . CYS F 2 141 ? 73.956 68.401 -12.580 1.00 105.12 164 CYS B O 1
ATOM 4447 N N . PRO F 2 142 ? 71.842 68.330 -13.527 1.00 102.72 165 PRO B N 1
ATOM 4448 C CA . PRO F 2 142 ? 71.171 69.140 -12.509 1.00 98.60 165 PRO B CA 1
ATOM 4449 C C . PRO F 2 142 ? 71.492 68.709 -11.055 1.00 97.13 165 PRO B C 1
ATOM 4450 O O . PRO F 2 142 ? 71.114 67.592 -10.688 1.00 89.60 165 PRO B O 1
ATOM 4454 N N . GLN F 2 143 ? 72.142 69.587 -10.297 1.00 94.50 166 GLN B N 1
ATOM 4455 C CA . GLN F 2 143 ? 72.656 69.296 -8.963 1.00 92.87 166 GLN B CA 1
ATOM 4456 C C . GLN F 2 143 ? 71.566 69.512 -7.865 1.00 107.95 166 GLN B C 1
ATOM 4457 O O . GLN F 2 143 ? 70.645 70.380 -7.981 1.00 121.32 166 GLN B O 1
ATOM 4463 N N . PRO F 2 144 ? 71.659 68.727 -6.755 1.00 101.66 167 PRO B N 1
ATOM 4464 C CA . PRO F 2 144 ? 70.850 68.981 -5.544 1.00 92.75 167 PRO B CA 1
ATOM 4465 C C . PRO F 2 144 ? 70.964 70.430 -5.031 1.00 87.56 167 PRO B C 1
ATOM 4466 O O . PRO F 2 144 ? 72.092 71.014 -5.031 1.00 90.68 167 PRO B O 1
ATOM 4470 N N . MET F 2 145 ? 69.837 70.995 -4.620 1.00 78.65 168 MET B N 1
ATOM 4471 C CA . MET F 2 145 ? 69.787 72.401 -4.253 1.00 69.72 168 MET B CA 1
ATOM 4472 C C . MET F 2 145 ? 70.394 72.797 -2.870 1.00 70.84 168 MET B C 1
ATOM 4473 O O . MET F 2 145 ? 70.979 73.888 -2.773 1.00 66.03 168 MET B O 1
ATOM 4478 N N . PRO F 2 146 ? 70.281 71.898 -1.812 1.00 70.25 169 PRO B N 1
ATOM 4479 C CA . PRO F 2 146 ? 70.593 72.381 -0.443 1.00 64.97 169 PRO B CA 1
ATOM 4480 C C . PRO F 2 146 ? 72.051 72.765 -0.231 1.00 67.81 169 PRO B C 1
ATOM 4481 O O . PRO F 2 146 ? 72.334 73.812 0.386 1.00 69.65 169 PRO B O 1
ATOM 4485 N N . ARG F 2 147 ? 72.973 71.980 -0.795 1.00 69.53 170 ARG B N 1
ATOM 4486 C CA . ARG F 2 147 ? 74.403 72.228 -0.603 1.00 66.55 170 ARG B CA 1
ATOM 4487 C C . ARG F 2 147 ? 75.086 73.017 -1.698 1.00 68.34 170 ARG B C 1
ATOM 4488 O O . ARG F 2 147 ? 76.305 73.153 -1.754 1.00 78.66 170 ARG B O 1
ATOM 4496 N N . LEU F 2 148 ? 74.323 73.418 -2.693 1.00 65.74 171 LEU B N 1
ATOM 4497 C CA . LEU F 2 148 ? 74.872 74.067 -3.854 1.00 58.83 171 LEU B CA 1
ATOM 4498 C C . LEU F 2 148 ? 75.093 75.573 -3.546 1.00 65.37 171 LEU B C 1
ATOM 4499 O O . LEU F 2 148 ? 74.329 76.170 -2.767 1.00 73.37 171 LEU B O 1
ATOM 4504 N N . MET F 2 149 ? 76.138 76.171 -4.139 1.00 64.93 172 MET B N 1
ATOM 4505 C CA . MET F 2 149 ? 76.385 77.611 -3.979 1.00 68.22 172 MET B CA 1
ATOM 4506 C C . MET F 2 149 ? 76.112 78.417 -5.260 1.00 72.72 172 MET B C 1
ATOM 4507 O O . MET F 2 149 ? 76.462 77.955 -6.387 1.00 78.94 172 MET B O 1
ATOM 4512 N N . LYS F 2 150 ? 75.500 79.626 -5.111 1.00 73.04 173 LYS B N 1
ATOM 4513 C CA . LYS F 2 150 ? 75.552 80.662 -6.179 1.00 73.21 173 LYS B CA 1
ATOM 4514 C C . LYS F 2 150 ? 76.949 81.276 -6.202 1.00 81.97 173 LYS B C 1
ATOM 4515 O O . LYS F 2 150 ? 77.423 81.913 -5.250 1.00 87.50 173 LYS B O 1
ATOM 4521 N N . THR F 2 151 ? 77.623 80.960 -7.299 1.00 86.86 174 THR B N 1
ATOM 4522 C CA . THR F 2 151 ? 78.952 81.450 -7.625 1.00 90.78 174 THR B CA 1
ATOM 4523 C C . THR F 2 151 ? 78.770 82.569 -8.655 1.00 97.68 174 THR B C 1
ATOM 4524 O O . THR F 2 151 ? 77.687 82.751 -9.211 1.00 103.43 174 THR B O 1
ATOM 4528 N N . GLY F 2 152 ? 79.846 83.283 -8.938 1.00 99.98 175 GLY B N 1
ATOM 4529 C CA . GLY F 2 152 ? 79.828 84.382 -9.871 1.00 111.65 175 GLY B CA 1
ATOM 4530 C C . GLY F 2 152 ? 80.707 84.206 -11.094 1.00 117.89 175 GLY B C 1
ATOM 4531 O O . GLY F 2 152 ? 80.947 83.083 -11.528 1.00 117.63 175 GLY B O 1
ATOM 4532 N N . ASP F 2 153 ? 81.189 85.328 -11.625 1.00 118.66 176 ASP B N 1
ATOM 4533 C CA . ASP F 2 153 ? 82.022 85.369 -12.824 1.00 111.56 176 ASP B CA 1
ATOM 4534 C C . ASP F 2 153 ? 83.446 84.939 -12.524 1.00 98.20 176 ASP B C 1
ATOM 4535 O O . ASP F 2 153 ? 84.001 84.218 -13.293 1.00 90.89 176 ASP B O 1
ATOM 4540 N N . LYS F 2 154 ? 84.011 85.410 -11.407 1.00 95.56 177 LYS B N 1
ATOM 4541 C CA . LYS F 2 154 ? 85.416 85.164 -11.070 1.00 91.37 177 LYS B CA 1
ATOM 4542 C C . LYS F 2 154 ? 85.710 83.659 -10.924 1.00 91.14 177 LYS B C 1
ATOM 4543 O O . LYS F 2 154 ? 86.639 83.163 -11.618 1.00 88.16 177 LYS B O 1
ATOM 4545 N N . GLU F 2 155 ? 84.898 82.923 -10.143 1.00 86.40 178 GLU B N 1
ATOM 4546 C CA . GLU F 2 155 ? 85.071 81.485 -9.975 1.00 89.55 178 GLU B CA 1
ATOM 4547 C C . GLU F 2 155 ? 84.683 80.657 -11.215 1.00 90.06 178 GLU B C 1
ATOM 4548 O O . GLU F 2 155 ? 85.044 79.485 -11.291 1.00 99.75 178 GLU B O 1
ATOM 4554 N N . GLU F 2 156 ? 84.004 81.256 -12.186 1.00 89.27 179 GLU B N 1
ATOM 4555 C CA . GLU F 2 156 ? 83.834 80.644 -13.502 1.00 85.08 179 GLU B CA 1
ATOM 4556 C C . GLU F 2 156 ? 85.146 80.707 -14.266 1.00 83.81 179 GLU B C 1
ATOM 4557 O O . GLU F 2 156 ? 85.550 79.681 -14.816 1.00 87.38 179 GLU B O 1
ATOM 4563 N N . GLN F 2 157 ? 85.787 81.878 -14.311 1.00 79.20 180 GLN B N 1
ATOM 4564 C CA 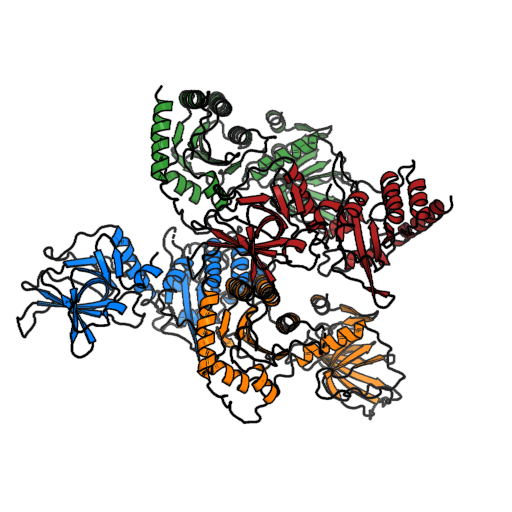. GLN F 2 157 ? 87.042 82.053 -15.035 1.00 85.69 180 GLN B CA 1
ATOM 4565 C C . GLN F 2 157 ? 88.114 81.174 -14.433 1.00 88.37 180 GLN B C 1
ATOM 4566 O O . GLN F 2 157 ? 88.878 80.513 -15.182 1.00 86.00 180 GLN B O 1
ATOM 4572 N N . PHE F 2 158 ? 88.156 81.108 -13.095 1.00 90.45 181 PHE B N 1
ATOM 4573 C CA . PHE F 2 158 ? 89.098 80.259 -12.408 1.00 88.29 181 PHE B CA 1
ATOM 4574 C C . PHE F 2 158 ? 88.852 78.770 -12.691 1.00 94.17 181 PHE B C 1
ATOM 4575 O O . PHE F 2 158 ? 89.829 77.975 -12.868 1.00 96.34 181 PHE B O 1
ATOM 4583 N N . ALA F 2 159 ? 87.608 78.365 -12.727 1.00 90.00 182 ALA B N 1
ATOM 4584 C CA . ALA F 2 159 ? 87.250 76.966 -12.932 1.00 90.70 182 ALA B CA 1
ATOM 4585 C C . ALA F 2 159 ? 87.600 76.549 -14.331 1.00 85.33 182 ALA B C 1
ATOM 4586 O O . ALA F 2 159 ? 88.246 75.484 -14.521 1.00 82.44 182 ALA B O 1
ATOM 4588 N N . LEU F 2 160 ? 87.236 77.378 -15.313 1.00 78.40 183 LEU B N 1
ATOM 4589 C CA . LEU F 2 160 ? 87.548 77.107 -16.706 1.00 73.94 183 LEU B CA 1
ATOM 4590 C C . LEU F 2 160 ? 89.068 77.095 -16.919 1.00 82.26 183 LEU B C 1
ATOM 4591 O O . LEU F 2 160 ? 89.565 76.313 -17.665 1.00 85.23 183 LEU B O 1
ATOM 4596 N N . LEU F 2 161 ? 89.808 77.987 -16.258 1.00 86.13 184 LEU B N 1
ATOM 4597 C CA . LEU F 2 161 ? 91.262 77.993 -16.241 1.00 85.91 184 LEU B CA 1
ATOM 4598 C C . LEU F 2 161 ? 91.815 76.680 -15.753 1.00 89.80 184 LEU B C 1
ATOM 4599 O O . LEU F 2 161 ? 92.658 76.110 -16.433 1.00 94.67 184 LEU B O 1
ATOM 4604 N N . LEU F 2 162 ? 91.395 76.221 -14.592 1.00 87.82 185 LEU B N 1
ATOM 4605 C CA . LEU F 2 162 ? 91.795 74.895 -14.074 1.00 85.74 185 LEU B CA 1
ATOM 4606 C C . LEU F 2 162 ? 91.484 73.769 -15.058 1.00 87.05 185 LEU B C 1
ATOM 4607 O O . LEU F 2 162 ? 92.369 72.941 -15.340 1.00 87.28 185 LEU B O 1
ATOM 4612 N N . ASN F 2 163 ? 90.277 73.783 -15.646 1.00 88.24 186 ASN B N 1
ATOM 4613 C CA . ASN F 2 163 ? 89.861 72.770 -16.648 1.00 82.15 186 ASN B CA 1
ATOM 4614 C C . ASN F 2 163 ? 90.766 72.800 -17.869 1.00 80.23 186 ASN B C 1
ATOM 4615 O O . ASN F 2 163 ? 91.155 71.729 -18.387 1.00 78.98 186 ASN B O 1
ATOM 4620 N N . LYS F 2 164 ? 91.101 74.004 -18.299 1.00 78.69 187 LYS B N 1
ATOM 4621 C CA . LYS F 2 164 ? 91.919 74.238 -19.466 1.00 78.44 187 LYS B CA 1
ATOM 4622 C C . LYS F 2 164 ? 93.329 73.647 -19.193 1.00 74.49 187 LYS B C 1
ATOM 4623 O O . LYS F 2 164 ? 93.843 72.864 -19.977 1.00 71.73 187 LYS B O 1
ATOM 4629 N N . ILE F 2 165 ? 93.910 73.973 -18.046 1.00 71.59 188 ILE B N 1
ATOM 4630 C CA . ILE F 2 165 ? 95.205 73.425 -17.622 1.00 74.89 188 ILE B CA 1
ATOM 4631 C C . ILE F 2 165 ? 95.182 71.877 -17.521 1.00 75.32 188 ILE B C 1
ATOM 4632 O O . ILE F 2 165 ? 96.138 71.237 -17.917 1.00 74.45 188 ILE B O 1
ATOM 4637 N N . TRP F 2 166 ? 94.099 71.324 -16.965 1.00 75.17 189 TRP B N 1
ATOM 4638 C CA . TRP F 2 166 ? 93.927 69.888 -16.786 1.00 74.57 189 TRP B CA 1
ATOM 4639 C C . TRP F 2 166 ? 93.923 69.147 -18.097 1.00 76.82 189 TRP B C 1
ATOM 4640 O O . TRP F 2 166 ? 94.698 68.186 -18.266 1.00 73.03 189 TRP B O 1
ATOM 4651 N N . ASP F 2 167 ? 93.104 69.609 -19.031 1.00 83.42 190 ASP B N 1
ATOM 4652 C CA . ASP F 2 167 ? 92.938 68.926 -20.306 1.00 82.33 190 ASP B CA 1
ATOM 4653 C C . ASP F 2 167 ? 94.207 69.015 -21.120 1.00 82.16 190 ASP B C 1
ATOM 4654 O O . ASP F 2 167 ? 94.583 68.049 -21.792 1.00 84.55 190 ASP B O 1
ATOM 4659 N N . GLU F 2 168 ? 94.882 70.157 -21.015 1.00 88.93 191 GLU B N 1
ATOM 4660 C CA . GLU F 2 168 ? 96.115 70.424 -21.761 1.00 95.14 191 GLU B CA 1
ATOM 4661 C C . GLU F 2 168 ? 97.276 69.750 -21.018 1.00 97.25 191 GLU B C 1
ATOM 4662 O O . GLU F 2 168 ? 98.418 70.210 -21.080 1.00 101.23 191 GLU B O 1
ATOM 4668 N N . GLN F 2 169 ? 96.972 68.681 -20.274 1.00 95.44 192 GLN B N 1
ATOM 4669 C CA . GLN F 2 169 ? 97.919 67.876 -19.509 1.00 94.27 192 GLN B CA 1
ATOM 4670 C C . GLN F 2 169 ? 97.443 66.433 -19.504 1.00 91.65 192 GLN B C 1
ATOM 4671 O O . GLN F 2 169 ? 98.221 65.506 -19.286 1.00 104.87 192 GLN B O 1
ATOM 4677 N N . THR F 2 170 ? 96.167 66.200 -19.738 1.00 85.90 193 THR B N 1
ATOM 4678 C CA . THR F 2 170 ? 95.639 64.839 -19.714 1.00 90.08 193 THR B CA 1
ATOM 4679 C C . THR F 2 170 ? 94.892 64.435 -20.992 1.00 95.76 193 THR B C 1
ATOM 4680 O O . THR F 2 170 ? 94.068 63.531 -20.952 1.00 93.21 193 THR B O 1
ATOM 4684 N N . ASN F 2 171 ? 95.195 65.078 -22.134 1.00 103.35 194 ASN B N 1
ATOM 4685 C CA . ASN F 2 171 ? 94.542 64.710 -23.389 1.00 111.24 194 ASN B CA 1
ATOM 4686 C C . ASN F 2 171 ? 95.526 64.842 -24.553 1.00 122.09 194 ASN B C 1
ATOM 4687 O O . ASN F 2 171 ? 95.684 65.907 -25.154 1.00 126.18 194 ASN B O 1
ATOM 4692 N N . HIS F 2 172 ? 96.212 63.723 -24.816 1.00 116.96 195 HIS B N 1
ATOM 4693 C CA . HIS F 2 172 ? 97.326 63.684 -25.749 1.00 115.95 195 HIS B CA 1
ATOM 4694 C C . HIS F 2 172 ? 96.891 63.460 -27.174 1.00 111.73 195 HIS B C 1
ATOM 4695 O O . HIS F 2 172 ? 97.502 63.983 -28.053 1.00 108.25 195 HIS B O 1
ATOM 4702 N N . SER F 2 173 ? 95.855 62.659 -27.380 1.00 122.03 196 SER B N 1
ATOM 4703 C CA . SER F 2 173 ? 95.294 62.319 -28.685 1.00 123.37 196 SER B CA 1
ATOM 4704 C C . SER F 2 173 ? 94.522 63.447 -29.401 1.00 119.74 196 SER B C 1
ATOM 4705 O O . SER F 2 173 ? 93.783 64.199 -28.776 1.00 122.97 196 SER B O 1
ATOM 4708 N N . MET F 2 174 ? 94.683 63.509 -30.720 1.00 111.14 197 MET B N 1
ATOM 4709 C CA . MET F 2 174 ? 93.882 64.403 -31.558 1.00 102.78 197 MET B CA 1
ATOM 4710 C C . MET F 2 174 ? 93.240 63.648 -32.707 1.00 108.36 197 MET B C 1
ATOM 4711 O O . MET F 2 174 ? 93.704 62.565 -33.127 1.00 97.60 197 MET B O 1
ATOM 4716 N N . ASP F 2 175 ? 92.182 64.274 -33.217 1.00 113.22 198 ASP B N 1
ATOM 4717 C CA . ASP F 2 175 ? 91.384 63.769 -34.315 1.00 113.25 198 ASP B CA 1
ATOM 4718 C C . ASP F 2 175 ? 92.220 63.711 -35.617 1.00 116.91 198 ASP B C 1
ATOM 4719 O O . ASP F 2 175 ? 92.792 64.741 -36.047 1.00 126.26 198 ASP B O 1
ATOM 4724 N N . PRO F 2 176 ? 92.299 62.504 -36.236 1.00 107.56 199 PRO B N 1
ATOM 4725 C CA . PRO F 2 176 ? 93.051 62.321 -37.493 1.00 101.37 199 PRO B CA 1
ATOM 4726 C C . PRO F 2 176 ? 92.590 63.215 -38.697 1.00 98.41 199 PRO B C 1
ATOM 4727 O O . PRO F 2 176 ? 93.466 63.731 -39.381 1.00 80.76 199 PRO B O 1
ATOM 4731 N N . PRO F 2 177 ? 91.259 63.399 -38.957 1.00 89.70 200 PRO B N 1
ATOM 4732 C CA . PRO F 2 177 ? 90.956 64.340 -40.070 1.00 83.26 200 PRO B CA 1
ATOM 4733 C C . PRO F 2 177 ? 91.355 65.789 -39.763 1.00 81.19 200 PRO B C 1
ATOM 4734 O O . PRO F 2 177 ? 91.655 66.549 -40.682 1.00 71.99 200 PRO B O 1
ATOM 4738 N N . THR F 2 178 ? 91.366 66.137 -38.483 1.00 81.76 201 THR B N 1
ATOM 4739 C CA . THR F 2 178 ? 91.842 67.445 -38.027 1.00 83.20 201 THR B CA 1
ATOM 4740 C C . THR F 2 178 ? 93.340 67.574 -38.272 1.00 81.49 201 THR B C 1
ATOM 4741 O O . THR F 2 178 ? 93.795 68.604 -38.757 1.00 85.97 201 THR B O 1
ATOM 4745 N N . PHE F 2 179 ? 94.090 66.512 -37.987 1.00 77.73 202 PHE B N 1
ATOM 4746 C CA . PHE F 2 179 ? 95.525 66.457 -38.213 1.00 71.00 202 PHE B CA 1
ATOM 4747 C C . PHE F 2 179 ? 95.889 66.632 -39.652 1.00 66.07 202 PHE B C 1
ATOM 4748 O O . PHE F 2 179 ? 96.845 67.318 -39.941 1.00 69.09 202 PHE B O 1
ATOM 4756 N N . THR F 2 180 ? 95.127 66.016 -40.544 1.00 70.40 203 THR B N 1
ATOM 4757 C CA . THR F 2 180 ? 95.438 66.056 -42.015 1.00 71.36 203 THR B CA 1
ATOM 4758 C C . THR F 2 180 ? 95.247 67.447 -42.538 1.00 75.08 203 THR B C 1
ATOM 4759 O O . THR F 2 180 ? 96.098 67.921 -43.352 1.00 87.64 203 THR B O 1
ATOM 4763 N N . PHE F 2 181 ? 94.154 68.088 -42.096 1.00 65.63 204 PHE B N 1
ATOM 4764 C CA . PHE F 2 181 ? 93.755 69.362 -42.641 1.00 65.68 204 PHE B CA 1
ATOM 4765 C C . PHE F 2 181 ? 94.663 70.480 -42.195 1.00 61.98 204 PHE B C 1
ATOM 4766 O O . PHE F 2 181 ? 95.134 71.222 -43.035 1.00 58.26 204 PHE B O 1
ATOM 4774 N N . ASN F 2 182 ? 94.915 70.555 -40.880 1.00 59.95 205 ASN B N 1
ATOM 4775 C CA . ASN F 2 182 ? 95.730 71.648 -40.330 1.00 65.12 205 ASN B CA 1
ATOM 4776 C C . ASN F 2 182 ? 97.223 71.485 -40.546 1.00 68.77 205 ASN B C 1
ATOM 4777 O O . ASN F 2 182 ? 97.936 72.501 -40.713 1.00 71.56 205 ASN B O 1
ATOM 4782 N N . PHE F 2 183 ? 97.694 70.228 -40.630 1.00 60.42 206 PHE B N 1
ATOM 4783 C CA . PHE F 2 183 ? 99.120 70.009 -40.859 1.00 57.29 206 PHE B CA 1
ATOM 4784 C C . PHE F 2 183 ? 99.507 69.872 -42.333 1.00 61.31 206 PHE B C 1
ATOM 4785 O O . PHE F 2 183 ? 100.610 69.474 -42.642 1.00 73.07 206 PHE B O 1
ATOM 4793 N N . ASN F 2 184 ? 98.605 70.233 -43.238 1.00 60.23 207 ASN B N 1
ATOM 4794 C CA . ASN F 2 184 ? 98.882 70.218 -44.650 1.00 56.69 207 ASN B CA 1
ATOM 4795 C C . ASN F 2 184 ? 99.937 71.230 -44.942 1.00 64.53 207 ASN B C 1
ATOM 4796 O O . ASN F 2 184 ? 99.711 72.460 -44.813 1.00 78.46 207 ASN B O 1
ATOM 4801 N N . ASN F 2 185 ? 101.127 70.769 -45.342 1.00 72.22 208 ASN B N 1
ATOM 4802 C CA . ASN F 2 185 ? 102.310 71.672 -45.498 1.00 64.89 208 ASN B CA 1
ATOM 4803 C C . ASN F 2 185 ? 102.436 72.331 -46.867 1.00 62.16 208 ASN B C 1
ATOM 4804 O O . ASN F 2 185 ? 103.542 72.721 -47.299 1.00 59.58 208 ASN B O 1
ATOM 4809 N N . GLU F 2 186 ? 101.307 72.485 -47.567 1.00 57.24 209 GLU B N 1
ATOM 4810 C CA . GLU F 2 186 ? 101.359 73.250 -48.833 1.00 59.85 209 GLU B CA 1
ATOM 4811 C C . GLU F 2 186 ? 101.525 74.724 -48.520 1.00 53.43 209 GLU B C 1
ATOM 4812 O O . GLU F 2 186 ? 100.809 75.234 -47.708 1.00 53.39 209 GLU B O 1
ATOM 4818 N N . PRO F 2 187 ? 102.513 75.407 -49.144 1.00 51.06 210 PRO B N 1
ATOM 4819 C CA . PRO F 2 187 ? 102.845 76.802 -48.928 1.00 48.98 210 PRO B CA 1
ATOM 4820 C C . PRO F 2 187 ? 101.625 77.760 -48.803 1.00 49.36 210 PRO B C 1
ATOM 4821 O O . PRO F 2 187 ? 101.535 78.508 -47.853 1.00 49.86 210 PRO B O 1
ATOM 4825 N N . TRP F 2 188 ? 100.678 77.678 -49.733 1.00 48.78 211 TRP B N 1
ATOM 4826 C CA . TRP F 2 188 ? 99.474 78.481 -49.652 1.00 48.38 211 TRP B CA 1
ATOM 4827 C C . TRP F 2 188 ? 98.183 77.661 -49.549 1.00 48.65 211 TRP B C 1
ATOM 4828 O O . TRP F 2 188 ? 97.748 77.051 -50.527 1.00 46.58 211 TRP B O 1
ATOM 4839 N N . VAL F 2 189 ? 97.520 77.718 -48.399 1.00 49.65 212 VAL B N 1
ATOM 4840 C CA . VAL F 2 189 ? 96.246 76.990 -48.229 1.00 47.43 212 VAL B CA 1
ATOM 4841 C C . VAL F 2 189 ? 95.016 77.845 -47.811 1.00 47.68 212 VAL B C 1
ATOM 4842 O O . VAL F 2 189 ? 95.226 78.919 -47.295 1.00 50.07 212 VAL B O 1
ATOM 4846 N N . ARG F 2 190 ? 93.794 77.390 -48.077 1.00 48.38 213 ARG B N 1
ATOM 4847 C CA . ARG F 2 190 ? 92.570 77.988 -47.447 1.00 48.72 213 ARG B CA 1
ATOM 4848 C C . ARG F 2 190 ? 91.941 77.086 -46.386 1.00 47.28 213 ARG B C 1
ATOM 4849 O O . ARG F 2 190 ? 91.902 75.897 -46.513 1.00 50.42 213 ARG B O 1
ATOM 4857 N N . GLY F 2 191 ? 91.492 77.659 -45.270 1.00 44.04 214 GLY B N 1
ATOM 4858 C CA . GLY F 2 191 ? 90.698 76.922 -44.386 1.00 41.85 214 GLY B CA 1
ATOM 4859 C C . GLY F 2 191 ? 91.377 76.765 -43.035 1.00 42.94 214 GLY B C 1
ATOM 4860 O O . GLY F 2 191 ? 90.748 76.239 -42.111 1.00 41.80 214 GLY B O 1
ATOM 4861 N N . ARG F 2 192 ? 92.629 77.276 -42.938 1.00 43.55 215 ARG B N 1
ATOM 4862 C CA . ARG F 2 192 ? 93.419 77.006 -41.764 1.00 43.80 215 ARG B CA 1
ATOM 4863 C C . ARG F 2 192 ? 93.382 78.139 -40.745 1.00 48.85 215 ARG B C 1
ATOM 4864 O O . ARG F 2 192 ? 94.393 78.795 -40.464 1.00 54.81 215 ARG B O 1
ATOM 4872 N N . HIS F 2 193 ? 92.180 78.463 -40.272 1.00 55.23 216 HIS B N 1
ATOM 4873 C CA . HIS F 2 193 ? 91.873 79.662 -39.452 1.00 49.14 216 HIS B CA 1
ATOM 4874 C C . HIS F 2 193 ? 92.362 79.410 -38.023 1.00 54.60 216 HIS B C 1
ATOM 4875 O O . HIS F 2 193 ? 92.223 80.268 -37.112 1.00 51.93 216 HIS B O 1
ATOM 4882 N N . GLU F 2 194 ? 92.934 78.220 -37.742 1.00 55.12 217 GLU B N 1
ATOM 4883 C CA . GLU F 2 194 ? 93.504 78.014 -36.463 1.00 56.34 217 GLU B CA 1
ATOM 4884 C C . GLU F 2 194 ? 95.027 77.738 -36.492 1.00 59.44 217 GLU B C 1
ATOM 4885 O O . GLU F 2 194 ? 95.564 77.398 -37.500 1.00 57.66 217 GLU B O 1
ATOM 4891 N N . THR F 2 195 ? 95.717 77.799 -35.373 1.00 60.63 218 THR B N 1
ATOM 4892 C CA . THR F 2 195 ? 97.086 77.268 -35.357 1.00 67.30 218 THR B CA 1
ATOM 4893 C C . THR F 2 195 ? 97.103 76.068 -34.443 1.00 69.36 218 THR B C 1
ATOM 4894 O O . THR F 2 195 ? 96.748 76.205 -33.257 1.00 72.82 218 THR B O 1
ATOM 4898 N N . TYR F 2 196 ? 97.575 74.946 -34.937 1.00 63.93 219 TYR B N 1
ATOM 4899 C CA . TYR F 2 196 ? 97.711 73.736 -34.102 1.00 64.92 219 TYR B CA 1
ATOM 4900 C C . TYR F 2 196 ? 99.146 73.583 -33.658 1.00 68.00 219 TYR B C 1
ATOM 4901 O O . TYR F 2 196 ? 100.043 73.658 -34.500 1.00 62.16 219 TYR B O 1
ATOM 4910 N N . LEU F 2 197 ? 99.312 73.334 -32.374 1.00 65.17 220 LEU B N 1
ATOM 4911 C CA . LEU F 2 197 ? 100.590 73.272 -31.777 1.00 65.78 220 LEU B CA 1
ATOM 4912 C C . LEU F 2 197 ? 100.669 72.078 -30.813 1.00 73.51 220 LEU B C 1
ATOM 4913 O O . LEU F 2 197 ? 100.032 72.075 -29.708 1.00 65.84 220 LEU B O 1
ATOM 4918 N N . CYS F 2 198 ? 101.523 71.111 -31.196 1.00 70.55 221 CYS B N 1
ATOM 4919 C CA . CYS F 2 198 ? 101.711 69.875 -30.389 1.00 74.34 221 CYS B CA 1
ATOM 4920 C C . CYS F 2 198 ? 103.093 69.940 -29.762 1.00 77.92 221 CYS B C 1
ATOM 4921 O O . CYS F 2 198 ? 104.081 70.089 -30.489 1.00 80.00 221 CYS B O 1
ATOM 4924 N N . TYR F 2 199 ? 103.148 69.861 -28.418 1.00 79.20 222 TYR B N 1
ATOM 4925 C CA . TYR F 2 199 ? 104.400 70.074 -27.717 1.00 80.97 222 TYR B CA 1
ATOM 4926 C C . TYR F 2 199 ? 104.889 68.880 -26.904 1.00 90.90 222 TYR B C 1
ATOM 4927 O O . TYR F 2 199 ? 104.076 68.124 -26.352 1.00 95.22 222 TYR B O 1
ATOM 4936 N N . GLU F 2 200 ? 106.217 68.719 -26.835 1.00 86.17 223 GLU B N 1
ATOM 4937 C CA . GLU F 2 200 ? 106.805 67.691 -25.991 1.00 84.70 223 GLU B CA 1
ATOM 4938 C C . GLU F 2 200 ? 107.845 68.315 -25.099 1.00 90.86 223 GLU B C 1
ATOM 4939 O O . GLU F 2 200 ? 108.467 69.317 -25.436 1.00 95.45 223 GLU B O 1
ATOM 4945 N N . VAL F 2 201 ? 108.035 67.714 -23.938 1.00 89.97 224 VAL B N 1
ATOM 4946 C CA . VAL F 2 201 ? 108.972 68.223 -22.967 1.00 93.42 224 VAL B CA 1
ATOM 4947 C C . VAL F 2 201 ? 109.986 67.113 -22.639 1.00 99.37 224 VAL B C 1
ATOM 4948 O O . VAL F 2 201 ? 109.644 65.933 -22.636 1.00 88.25 224 VAL B O 1
ATOM 4952 N N . GLU F 2 202 ? 111.257 67.488 -22.490 1.00 106.09 225 GLU B N 1
ATOM 4953 C CA . GLU F 2 202 ? 112.350 66.532 -22.322 1.00 110.86 225 GLU B CA 1
ATOM 4954 C C . GLU F 2 202 ? 113.174 66.911 -21.093 1.00 128.18 225 GLU B C 1
ATOM 4955 O O . GLU F 2 202 ? 113.556 68.093 -20.924 1.00 139.88 225 GLU B O 1
ATOM 4961 N N . ARG F 2 203 ? 113.384 65.953 -20.187 1.00 140.63 226 ARG B N 1
ATOM 4962 C CA . ARG F 2 203 ? 113.979 66.219 -18.857 1.00 151.06 226 ARG B CA 1
ATOM 4963 C C . ARG F 2 203 ? 115.471 65.889 -18.862 1.00 160.28 226 ARG B C 1
ATOM 4964 O O . ARG F 2 203 ? 115.874 64.954 -19.584 1.00 171.07 226 ARG B O 1
ATOM 4972 N N . MET F 2 204 ? 116.262 66.651 -18.101 1.00 171.03 227 MET B N 1
ATOM 4973 C CA . MET F 2 204 ? 117.709 66.416 -18.032 1.00 179.23 227 MET B CA 1
ATOM 4974 C C . MET F 2 204 ? 118.084 65.429 -16.918 1.00 182.93 227 MET B C 1
ATOM 4975 O O . MET F 2 204 ? 118.093 65.755 -15.717 1.00 190.85 227 MET B O 1
ATOM 4980 N N . HIS F 2 205 ? 118.488 64.221 -17.318 1.00 173.53 228 HIS B N 1
ATOM 4981 C CA . HIS F 2 205 ? 118.964 63.199 -16.358 1.00 163.66 228 HIS B CA 1
ATOM 4982 C C . HIS F 2 205 ? 119.837 62.173 -17.105 1.00 165.53 228 HIS B C 1
ATOM 4983 O O . HIS F 2 205 ? 119.489 61.777 -18.220 1.00 167.37 228 HIS B O 1
ATOM 4990 N N . ASN F 2 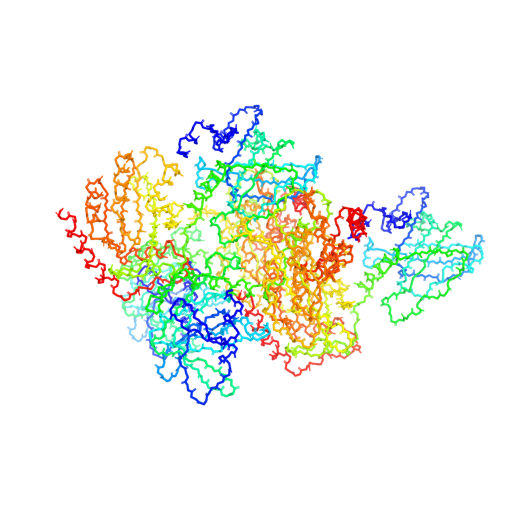206 ? 120.937 61.725 -16.497 1.00 161.12 229 ASN B N 1
ATOM 4991 C CA . ASN F 2 206 ? 121.928 60.847 -17.171 1.00 157.44 229 ASN B CA 1
ATOM 4992 C C . ASN F 2 206 ? 122.584 61.485 -18.405 1.00 165.62 229 ASN B C 1
ATOM 4993 O O . ASN F 2 206 ? 122.804 60.786 -19.417 1.00 163.41 229 ASN B O 1
ATOM 4998 N N . ASP F 2 207 ? 122.862 62.793 -18.333 1.00 167.55 230 ASP B N 1
ATOM 4999 C CA . ASP F 2 207 ? 123.559 63.542 -19.415 1.00 165.19 230 ASP B CA 1
ATOM 5000 C C . ASP F 2 207 ? 122.844 63.520 -20.795 1.00 174.62 230 ASP B C 1
ATOM 5001 O O . ASP F 2 207 ? 123.450 63.891 -21.816 1.00 172.67 230 ASP B O 1
ATOM 5006 N N . THR F 2 208 ? 121.582 63.062 -20.807 1.00 186.27 231 THR B N 1
ATOM 5007 C CA . THR F 2 208 ? 120.755 62.974 -22.026 1.00 183.37 231 THR B CA 1
ATOM 5008 C C . THR F 2 208 ? 119.276 63.128 -21.651 1.00 195.24 231 THR B C 1
ATOM 5009 O O . THR F 2 208 ? 118.875 62.760 -20.551 1.00 192.30 231 THR B O 1
ATOM 5013 N N . TRP F 2 209 ? 118.476 63.677 -22.565 1.00 208.61 232 TRP B N 1
ATOM 5014 C CA . TRP F 2 209 ? 117.044 63.843 -22.351 1.00 207.66 232 TRP B CA 1
ATOM 5015 C C . TRP F 2 209 ? 116.308 62.534 -22.050 1.00 211.16 232 TRP B C 1
ATOM 5016 O O . TRP F 2 209 ? 116.384 61.574 -22.814 1.00 219.73 232 TRP B O 1
ATOM 5027 N N . VAL F 2 210 ? 115.620 62.513 -20.924 1.00 209.06 233 VAL B N 1
ATOM 5028 C CA . VAL F 2 210 ? 114.629 61.488 -20.598 1.00 198.19 233 VAL B CA 1
ATOM 5029 C C . VAL F 2 210 ? 113.355 61.788 -21.387 1.00 182.39 233 VAL B C 1
ATOM 5030 O O . VAL F 2 210 ? 112.717 62.821 -21.162 1.00 171.91 233 VAL B O 1
ATOM 5034 N N . LYS F 2 211 ? 112.998 60.893 -22.306 1.00 171.06 234 LYS B N 1
ATOM 5035 C CA . LYS F 2 211 ? 111.796 61.020 -23.146 1.00 157.19 234 LYS B CA 1
ATOM 5036 C C . LYS F 2 211 ? 110.542 61.132 -22.291 1.00 156.17 234 LYS B C 1
ATOM 5037 O O . LYS F 2 211 ? 110.248 60.189 -21.521 1.00 159.83 234 LYS B O 1
ATOM 5043 N N . LEU F 2 212 ? 109.807 62.242 -22.430 1.00 142.60 235 LEU B N 1
ATOM 5044 C CA . LEU F 2 212 ? 108.626 62.439 -21.561 1.00 136.96 235 LEU B CA 1
ATOM 5045 C C . LEU F 2 212 ? 107.290 62.351 -22.290 1.00 129.59 235 LEU B C 1
ATOM 5046 O O . LEU F 2 212 ? 106.882 63.260 -22.980 1.00 116.64 235 LEU B O 1
ATOM 5051 N N . ASN F 2 213 ? 106.683 61.166 -22.166 1.00 132.39 236 ASN B N 1
ATOM 5052 C CA . ASN F 2 213 ? 105.466 60.782 -22.863 1.00 132.43 236 ASN B CA 1
ATOM 5053 C C . ASN F 2 213 ? 104.236 61.337 -22.125 1.00 133.43 236 ASN B C 1
ATOM 5054 O O . ASN F 2 213 ? 103.286 61.864 -22.757 1.00 131.67 236 ASN B O 1
ATOM 5059 N N . GLN F 2 214 ? 104.275 61.259 -20.788 1.00 131.03 237 GLN B N 1
ATOM 5060 C CA . GLN F 2 214 ? 103.244 61.762 -19.879 1.00 127.40 237 GLN B CA 1
ATOM 5061 C C . GLN F 2 214 ? 103.168 63.305 -19.848 1.00 128.06 237 GLN B C 1
ATOM 5062 O O . GLN F 2 214 ? 102.150 63.879 -19.421 1.00 129.31 237 GLN B O 1
ATOM 5064 N N . ARG F 2 215 ? 104.269 63.950 -20.253 1.00 128.86 238 ARG B N 1
ATOM 5065 C CA . ARG F 2 215 ? 104.447 65.392 -20.189 1.00 113.09 238 ARG B CA 1
ATOM 5066 C C . ARG F 2 215 ? 104.222 66.014 -21.569 1.00 108.35 238 ARG B C 1
ATOM 5067 O O . ARG F 2 215 ? 104.616 67.170 -21.778 1.00 111.35 238 ARG B O 1
ATOM 5075 N N . ARG F 2 216 ? 103.519 65.300 -22.447 1.00 97.08 239 ARG B N 1
ATOM 5076 C CA . ARG F 2 216 ? 103.102 65.843 -23.726 1.00 82.21 239 ARG B CA 1
ATOM 5077 C C . ARG F 2 216 ? 101.753 66.605 -23.635 1.00 80.90 239 ARG B C 1
ATOM 5078 O O . ARG F 2 216 ? 101.019 66.486 -22.635 1.00 71.95 239 ARG B O 1
ATOM 5080 N N . GLY F 2 217 ? 101.465 67.411 -24.647 1.00 83.53 240 GLY B N 1
ATOM 5081 C CA . GLY F 2 217 ? 100.139 68.058 -24.793 1.00 77.44 240 GLY B CA 1
ATOM 5082 C C . GLY F 2 217 ? 100.020 68.771 -26.138 1.00 78.33 240 GLY B C 1
ATOM 5083 O O . GLY F 2 217 ? 100.994 68.946 -26.883 1.00 70.51 240 GLY B O 1
ATOM 5084 N N . PHE F 2 218 ? 98.797 69.161 -26.487 1.00 78.57 241 PHE B N 1
ATOM 5085 C CA . PHE F 2 218 ? 98.554 69.922 -27.703 1.00 75.24 241 PHE B CA 1
ATOM 5086 C C . PHE F 2 218 ? 97.417 70.921 -27.533 1.00 69.11 241 PHE B C 1
ATOM 5087 O O . PHE F 2 218 ? 96.587 70.739 -26.659 1.00 76.68 241 PHE B O 1
ATOM 5095 N N . LEU F 2 219 ? 97.381 71.963 -28.354 1.00 62.85 242 LEU B N 1
ATOM 5096 C CA . LEU F 2 219 ? 96.303 72.956 -28.273 1.00 60.23 242 LEU B CA 1
ATOM 5097 C C . LEU F 2 219 ? 96.067 73.746 -29.542 1.00 56.57 242 LEU B C 1
ATOM 5098 O O . LEU F 2 219 ? 96.854 73.691 -30.438 1.00 64.59 242 LEU B O 1
ATOM 5103 N N . ALA F 2 220 ? 94.979 74.457 -29.659 1.00 56.98 243 ALA B N 1
ATOM 5104 C CA . ALA F 2 220 ? 94.566 75.207 -30.859 1.00 57.70 243 ALA B CA 1
ATOM 5105 C C . ALA F 2 220 ? 94.134 76.642 -30.412 1.00 61.25 243 ALA B C 1
ATOM 5106 O O . ALA F 2 220 ? 93.729 76.829 -29.232 1.00 61.85 243 ALA B O 1
ATOM 5108 N N . ASN F 2 221 ? 94.198 77.624 -31.302 1.00 59.25 244 ASN B N 1
ATOM 5109 C CA . ASN F 2 221 ? 94.112 79.033 -30.873 1.00 67.72 244 ASN B CA 1
ATOM 5110 C C . ASN F 2 221 ? 92.800 79.578 -30.285 1.00 69.55 244 ASN B C 1
ATOM 5111 O O . ASN F 2 221 ? 92.777 80.120 -29.191 1.00 65.57 244 ASN B O 1
ATOM 5116 N N . GLN F 2 222 ? 91.733 79.435 -31.042 1.00 85.09 245 GLN B N 1
ATOM 5117 C CA . GLN F 2 222 ? 90.353 79.891 -30.655 1.00 97.06 245 GLN B CA 1
ATOM 5118 C C . GLN F 2 222 ? 89.990 79.896 -29.119 1.00 99.61 245 GLN B C 1
ATOM 5119 O O . GLN F 2 222 ? 90.453 79.002 -28.391 1.00 105.02 245 GLN B O 1
ATOM 5125 N N . ALA F 2 223 ? 89.122 80.828 -28.737 1.00 97.88 246 ALA B N 1
ATOM 5126 C CA . ALA F 2 223 ? 88.566 80.840 -27.362 1.00 107.00 246 ALA B CA 1
ATOM 5127 C C . ALA F 2 223 ? 87.538 79.703 -27.137 1.00 111.60 246 ALA B C 1
ATOM 5128 O O . ALA F 2 223 ? 86.594 79.588 -27.909 1.00 129.91 246 ALA B O 1
ATOM 5130 N N . PRO F 2 224 ? 87.724 78.854 -26.108 1.00 108.99 247 PRO B N 1
ATOM 5131 C CA . PRO F 2 224 ? 86.916 77.629 -25.935 1.00 111.38 247 PRO B CA 1
ATOM 5132 C C . PRO F 2 224 ? 85.865 77.710 -24.843 1.00 109.46 247 PRO B C 1
ATOM 5133 O O . PRO F 2 224 ? 86.160 77.679 -23.654 1.00 109.76 247 PRO B O 1
ATOM 5137 N N . GLU F 2 231 ? 88.773 84.926 -24.123 1.00 85.09 254 GLU B N 1
ATOM 5138 C CA . GLU F 2 231 ? 89.921 84.393 -24.858 1.00 83.46 254 GLU B CA 1
ATOM 5139 C C . GLU F 2 231 ? 89.810 84.746 -26.360 1.00 81.04 254 GLU B C 1
ATOM 5140 O O . GLU F 2 231 ? 89.113 85.718 -26.742 1.00 81.05 254 GLU B O 1
ATOM 5146 N N . GLY F 2 232 ? 90.449 83.963 -27.219 1.00 73.73 255 GLY B N 1
ATOM 5147 C CA . GLY F 2 232 ? 90.398 84.207 -28.643 1.00 72.94 255 GLY B CA 1
ATOM 5148 C C . GLY F 2 232 ? 91.752 84.766 -29.100 1.00 74.06 255 GLY B C 1
ATOM 5149 O O . GLY F 2 232 ? 91.902 85.386 -30.193 1.00 67.80 255 GLY B O 1
ATOM 5150 N N . ARG F 2 233 ? 92.762 84.528 -28.296 1.00 72.54 256 ARG B N 1
ATOM 5151 C CA . ARG F 2 233 ? 94.134 84.763 -28.675 1.00 73.64 256 ARG B CA 1
ATOM 5152 C C . ARG F 2 233 ? 94.632 83.563 -29.479 1.00 68.35 256 ARG B C 1
ATOM 5153 O O . ARG F 2 233 ? 94.005 82.486 -29.499 1.00 65.40 256 ARG B O 1
ATOM 5161 N N . HIS F 2 234 ? 95.810 83.747 -29.990 1.00 68.17 257 HIS B N 1
ATOM 5162 C CA . HIS F 2 234 ? 96.513 82.783 -30.825 1.00 69.03 257 HIS B CA 1
ATOM 5163 C C . HIS F 2 234 ? 97.074 81.643 -29.972 1.00 65.69 257 HIS B C 1
ATOM 5164 O O . HIS F 2 234 ? 97.324 81.785 -28.755 1.00 71.58 257 HIS B O 1
ATOM 5171 N N . ALA F 2 235 ? 97.276 80.516 -30.632 1.00 60.31 258 ALA B N 1
ATOM 5172 C CA . ALA F 2 235 ? 97.763 79.295 -30.038 1.00 69.98 258 ALA B CA 1
ATOM 5173 C C . ALA F 2 235 ? 99.168 79.431 -29.460 1.00 76.93 258 ALA B C 1
ATOM 5174 O O . ALA F 2 235 ? 99.423 78.859 -28.340 1.00 85.25 258 ALA B O 1
ATOM 5176 N N . GLU F 2 236 ? 100.019 80.286 -30.035 1.00 67.14 259 GLU B N 1
ATOM 5177 C CA . GLU F 2 236 ? 101.370 80.557 -29.465 1.00 61.16 259 GLU B CA 1
ATOM 5178 C C . GLU F 2 236 ? 101.274 81.136 -28.025 1.00 70.04 259 GLU B C 1
ATOM 5179 O O . GLU F 2 236 ? 102.090 80.840 -27.164 1.00 76.50 259 GLU B O 1
ATOM 5185 N N . LEU F 2 237 ? 100.301 82.046 -27.825 1.00 75.83 260 LEU B N 1
ATOM 5186 C CA . LEU F 2 237 ? 100.057 82.653 -26.546 1.00 74.46 260 LEU B CA 1
ATOM 5187 C C . LEU F 2 237 ? 99.473 81.684 -25.570 1.00 74.26 260 LEU B C 1
ATOM 5188 O O . LEU F 2 237 ? 99.932 81.658 -24.425 1.00 73.94 260 LEU B O 1
ATOM 5193 N N . CYS F 2 238 ? 98.510 80.892 -26.006 1.00 70.98 261 CYS B N 1
ATOM 5194 C CA . CYS F 2 238 ? 97.842 79.911 -25.115 1.00 72.80 261 CYS B CA 1
ATOM 5195 C C . CYS F 2 238 ? 98.828 78.873 -24.651 1.00 68.96 261 CYS B C 1
ATOM 5196 O O . CYS F 2 238 ? 98.717 78.424 -23.544 1.00 70.67 261 CYS B O 1
ATOM 5199 N N . PHE F 2 239 ? 99.811 78.559 -25.482 1.00 67.46 262 PHE B N 1
ATOM 5200 C CA . PHE F 2 239 ? 100.849 77.611 -25.086 1.00 70.52 262 PHE B CA 1
ATOM 5201 C C . PHE F 2 239 ? 101.746 78.211 -24.049 1.00 79.51 262 PHE B C 1
ATOM 5202 O O . PHE F 2 239 ? 102.104 77.490 -23.119 1.00 87.75 262 PHE B O 1
ATOM 5210 N N . LEU F 2 240 ? 102.094 79.518 -24.163 1.00 74.60 263 LEU B N 1
ATOM 5211 C CA . LEU F 2 240 ? 102.970 80.144 -23.180 1.00 75.76 263 LEU B CA 1
ATOM 5212 C C . LEU F 2 240 ? 102.283 80.379 -21.820 1.00 78.18 263 LEU B C 1
ATOM 5213 O O . LEU F 2 240 ? 102.953 80.595 -20.804 1.00 80.30 263 LEU B O 1
ATOM 5218 N N . ASP F 2 241 ? 100.961 80.377 -21.809 1.00 73.23 264 ASP B N 1
ATOM 5219 C CA . ASP F 2 241 ? 100.217 80.584 -20.575 1.00 81.14 264 ASP B CA 1
ATOM 5220 C C . ASP F 2 241 ? 100.292 79.427 -19.639 1.00 80.43 264 ASP B C 1
ATOM 5221 O O . ASP F 2 241 ? 100.345 79.633 -18.456 1.00 82.87 264 ASP B O 1
ATOM 5226 N N . VAL F 2 242 ? 100.306 78.225 -20.203 1.00 85.94 265 VAL B N 1
ATOM 5227 C CA . VAL F 2 242 ? 100.267 76.973 -19.432 1.00 84.50 265 VAL B CA 1
ATOM 5228 C C . VAL F 2 242 ? 101.644 76.500 -19.022 1.00 80.86 265 VAL B C 1
ATOM 5229 O O . VAL F 2 242 ? 101.750 75.654 -18.144 1.00 87.29 265 VAL B O 1
ATOM 5233 N N . ILE F 2 243 ? 102.696 77.109 -19.577 1.00 80.04 266 ILE B N 1
ATOM 5234 C CA . ILE F 2 243 ? 104.087 76.785 -19.222 1.00 90.19 266 ILE B CA 1
ATOM 5235 C C . ILE F 2 243 ? 104.450 76.969 -17.717 1.00 91.58 266 ILE B C 1
ATOM 5236 O O . ILE F 2 243 ? 105.101 76.075 -17.119 1.00 87.64 266 ILE B O 1
ATOM 5241 N N . PRO F 2 244 ? 104.076 78.117 -17.100 1.00 90.54 267 PRO B N 1
ATOM 5242 C CA . PRO F 2 244 ? 104.387 78.259 -15.676 1.00 88.01 267 PRO B CA 1
ATOM 5243 C C . PRO F 2 244 ? 103.706 77.230 -14.793 1.00 87.25 267 PRO B C 1
ATOM 5244 O O . PRO F 2 244 ? 104.122 77.033 -13.663 1.00 97.44 267 PRO B O 1
ATOM 5248 N N . PHE F 2 245 ? 102.691 76.558 -15.309 1.00 89.13 268 PHE B N 1
ATOM 5249 C CA . PHE F 2 245 ? 101.962 75.560 -14.530 1.00 95.11 268 PHE B CA 1
ATOM 5250 C C . PHE F 2 245 ? 102.459 74.140 -14.785 1.00 93.69 268 PHE B C 1
ATOM 5251 O O . PHE F 2 245 ? 101.667 73.191 -14.814 1.00 104.08 268 PHE B O 1
ATOM 5259 N N . TRP F 2 246 ? 103.759 73.990 -15.017 1.00 93.18 269 TRP B N 1
ATOM 5260 C CA . TRP F 2 246 ? 104.273 72.682 -15.434 1.00 96.50 269 TRP B CA 1
ATOM 5261 C C . TRP F 2 246 ? 105.012 71.892 -14.376 1.00 98.10 269 TRP B C 1
ATOM 5262 O O . TRP F 2 246 ? 105.363 70.737 -14.600 1.00 104.39 269 TRP B O 1
ATOM 5273 N N . LYS F 2 247 ? 105.244 72.524 -13.233 1.00 98.64 270 LYS B N 1
ATOM 5274 C CA . LYS F 2 247 ? 105.943 71.844 -12.121 1.00 99.32 270 LYS B CA 1
ATOM 5275 C C . LYS F 2 247 ? 107.363 71.437 -12.530 1.00 94.24 270 LYS B C 1
ATOM 5276 O O . LYS F 2 247 ? 107.833 70.359 -12.163 1.00 87.79 270 LYS B O 1
ATOM 5282 N N . LEU F 2 248 ? 108.022 72.295 -13.313 1.00 90.00 271 LEU B N 1
ATOM 5283 C CA . LEU F 2 248 ? 109.382 71.976 -13.787 1.00 91.70 271 LEU B CA 1
ATOM 5284 C C . LEU F 2 248 ? 110.361 72.299 -12.668 1.00 92.86 271 LEU B C 1
ATOM 5285 O O . LEU F 2 248 ? 110.265 73.371 -12.044 1.00 98.25 271 LEU B O 1
ATOM 5290 N N . ASP F 2 249 ? 111.254 71.358 -12.370 1.00 93.77 272 ASP B N 1
ATOM 5291 C CA . ASP F 2 249 ? 112.351 71.571 -11.393 1.00 100.59 272 ASP B CA 1
ATOM 5292 C C . ASP F 2 249 ? 113.258 72.703 -11.868 1.00 99.30 272 ASP B C 1
ATOM 5293 O O . ASP F 2 249 ? 113.788 72.674 -12.981 1.00 84.92 272 ASP B O 1
ATOM 5298 N N . LEU F 2 250 ? 113.456 73.693 -11.028 1.00 110.46 273 LEU B N 1
ATOM 5299 C CA . LEU F 2 250 ? 114.274 74.864 -11.356 1.00 117.13 273 LEU B CA 1
ATOM 5300 C C . LEU F 2 250 ? 115.730 74.512 -11.668 1.00 127.13 273 LEU B C 1
ATOM 5301 O O . LEU F 2 250 ? 116.351 75.168 -12.487 1.00 126.87 273 LEU B O 1
ATOM 5306 N N . ASP F 2 251 ? 116.262 73.477 -11.028 1.00 141.79 274 ASP B N 1
ATOM 5307 C CA . ASP F 2 251 ? 117.626 73.010 -11.253 1.00 157.33 274 ASP B CA 1
ATOM 5308 C C . ASP F 2 251 ? 117.751 72.225 -12.557 1.00 162.44 274 ASP B C 1
ATOM 5309 O O . ASP F 2 251 ? 118.700 72.425 -13.305 1.00 171.40 274 ASP B O 1
ATOM 5314 N N . GLN F 2 252 ? 116.783 71.351 -12.861 1.00 159.38 275 GLN B N 1
ATOM 5315 C CA . GLN F 2 252 ? 116.689 70.674 -14.149 1.00 165.06 275 GLN B CA 1
ATOM 5316 C C . GLN F 2 252 ? 116.499 71.647 -15.322 1.00 166.17 275 GLN B C 1
ATOM 5317 O O . GLN F 2 252 ? 115.643 72.529 -15.294 1.00 167.61 275 GLN B O 1
ATOM 5323 N N . ASP F 2 253 ? 117.284 71.443 -16.378 1.00 162.54 276 ASP B N 1
ATOM 5324 C CA . ASP F 2 253 ? 117.091 72.228 -17.609 1.00 146.38 276 ASP B CA 1
ATOM 5325 C C . ASP F 2 253 ? 116.213 71.426 -18.555 1.00 147.74 276 ASP B C 1
ATOM 5326 O O . ASP F 2 253 ? 116.371 70.227 -18.659 1.00 152.13 276 ASP B O 1
ATOM 5331 N N . TYR F 2 254 ? 115.279 72.068 -19.244 1.00 139.42 277 TYR B N 1
ATOM 5332 C CA . TYR F 2 254 ? 114.343 71.397 -20.137 1.00 126.85 277 TYR B CA 1
ATOM 5333 C C . TYR F 2 254 ? 114.366 72.057 -21.500 1.00 118.20 277 TYR B C 1
ATOM 5334 O O . TYR F 2 254 ? 114.591 73.267 -21.613 1.00 107.59 277 TYR B O 1
ATOM 5343 N N . ARG F 2 255 ? 114.078 71.235 -22.519 1.00 112.04 278 ARG B N 1
ATOM 5344 C CA . ARG F 2 255 ? 113.939 71.719 -23.876 1.00 120.32 278 ARG B CA 1
ATOM 5345 C C . ARG F 2 255 ? 112.575 71.340 -24.445 1.00 120.77 278 ARG B C 1
ATOM 5346 O O . ARG F 2 255 ? 112.253 70.173 -24.642 1.00 114.33 278 ARG B O 1
ATOM 5354 N N . VAL F 2 256 ? 111.785 72.352 -24.749 1.00 118.64 279 VAL B N 1
ATOM 5355 C CA . VAL F 2 256 ? 110.433 72.184 -25.236 1.00 106.94 279 VAL B CA 1
ATOM 5356 C C . VAL F 2 256 ? 110.451 72.191 -26.753 1.00 107.95 279 VAL B C 1
ATOM 5357 O O . VAL F 2 256 ? 110.902 73.171 -27.355 1.00 108.74 279 VAL B O 1
ATOM 5361 N N . THR F 2 257 ? 109.878 71.147 -27.364 1.00 103.62 280 THR B N 1
ATOM 5362 C CA . THR F 2 257 ? 109.755 71.105 -28.815 1.00 98.33 280 THR B CA 1
ATOM 5363 C C . THR F 2 257 ? 108.257 71.062 -29.134 1.00 102.40 280 THR B C 1
ATOM 5364 O O . THR F 2 257 ? 107.624 70.001 -28.951 1.00 117.22 280 THR B O 1
ATOM 5368 N N . CYS F 2 258 ? 107.715 72.208 -29.607 1.00 82.81 281 CYS B N 1
ATOM 5369 C CA . CYS F 2 258 ? 106.364 72.268 -30.102 1.00 72.22 281 CYS B CA 1
ATOM 5370 C C . CYS F 2 258 ? 106.222 72.249 -31.616 1.00 69.92 281 CYS B C 1
ATOM 5371 O O . CYS F 2 258 ? 106.946 72.921 -32.336 1.00 71.68 281 CYS B O 1
ATOM 5374 N N . PHE F 2 259 ? 105.243 71.510 -32.127 1.00 65.35 282 PHE B N 1
ATOM 5375 C CA . PHE F 2 259 ? 105.067 71.319 -33.541 1.00 68.64 282 PHE B CA 1
ATOM 5376 C C . PHE F 2 259 ? 103.840 72.088 -33.986 1.00 68.93 282 PHE B C 1
ATOM 5377 O O . PHE F 2 259 ? 102.742 71.658 -33.663 1.00 80.69 282 PHE B O 1
ATOM 5385 N N . THR F 2 260 ? 104.031 73.187 -34.709 1.00 64.43 283 THR B N 1
ATOM 5386 C CA . THR F 2 260 ? 102.972 74.101 -35.121 1.00 62.64 283 THR B CA 1
ATOM 5387 C C . THR F 2 260 ? 102.524 73.869 -36.535 1.00 66.30 283 THR B C 1
ATOM 5388 O O . THR F 2 260 ? 103.272 73.343 -37.363 1.00 63.51 283 THR B O 1
ATOM 5392 N N . SER F 2 261 ? 101.293 74.311 -36.840 1.00 67.41 284 SER B N 1
ATOM 5393 C CA . SER F 2 261 ? 100.763 74.281 -38.185 1.00 64.38 284 SER B CA 1
ATOM 5394 C C . SER F 2 261 ? 101.111 75.546 -38.854 1.00 59.07 284 SER B C 1
ATOM 5395 O O . SER F 2 261 ? 101.365 75.518 -40.042 1.00 79.25 284 SER B O 1
ATOM 5398 N N . TRP F 2 262 ? 101.066 76.660 -38.199 1.00 52.47 285 TRP B N 1
ATOM 5399 C CA . TRP F 2 262 ? 101.561 77.931 -38.786 1.00 47.00 285 TRP B CA 1
ATOM 5400 C C . TRP F 2 262 ? 102.743 78.485 -37.961 1.00 43.14 285 TRP B C 1
ATOM 5401 O O . TRP F 2 262 ? 102.764 78.537 -36.763 1.00 42.35 285 TRP B O 1
ATOM 5412 N N . SER F 2 263 ? 103.727 78.956 -38.620 1.00 47.29 286 SER B N 1
ATOM 5413 C CA . SER F 2 263 ? 104.841 79.688 -37.955 1.00 59.55 286 SER B CA 1
ATOM 5414 C C . SER F 2 263 ? 104.190 80.954 -37.367 1.00 64.11 286 SER B C 1
ATOM 5415 O O . SER F 2 263 ? 103.163 81.423 -37.911 1.00 65.71 286 SER B O 1
ATOM 5418 N N . PRO F 2 264 ? 104.757 81.490 -36.262 1.00 59.87 287 PRO B N 1
ATOM 5419 C CA . PRO F 2 264 ? 103.980 82.469 -35.479 1.00 56.38 287 PRO B CA 1
ATOM 5420 C C . PRO F 2 264 ? 103.726 83.787 -36.225 1.00 55.80 287 PRO B C 1
ATOM 5421 O O . PRO F 2 264 ? 104.469 84.129 -37.092 1.00 62.02 287 PRO B O 1
ATOM 5425 N N . CYS F 2 265 ? 102.784 84.588 -35.833 1.00 62.61 288 CYS B N 1
ATOM 5426 C CA . CYS F 2 265 ? 102.810 85.997 -36.398 1.00 72.17 288 CYS B CA 1
ATOM 5427 C C . CYS F 2 265 ? 104.007 86.743 -35.818 1.00 73.36 288 CYS B C 1
ATOM 5428 O O . CYS F 2 265 ? 104.717 86.212 -34.927 1.00 69.95 288 CYS B O 1
ATOM 5431 N N . PHE F 2 266 ? 104.217 87.964 -36.252 1.00 68.46 289 PHE B N 1
ATOM 5432 C CA . PHE F 2 266 ? 105.249 88.789 -35.637 1.00 73.49 289 PHE B CA 1
ATOM 5433 C C . PHE F 2 266 ? 104.977 89.032 -34.115 1.00 76.98 289 PHE B C 1
ATOM 5434 O O . PHE F 2 266 ? 105.937 88.998 -33.321 1.00 83.38 289 PHE B O 1
ATOM 5442 N N . SER F 2 267 ? 103.724 89.292 -33.704 1.00 69.73 290 SER B N 1
ATOM 5443 C CA . SER F 2 267 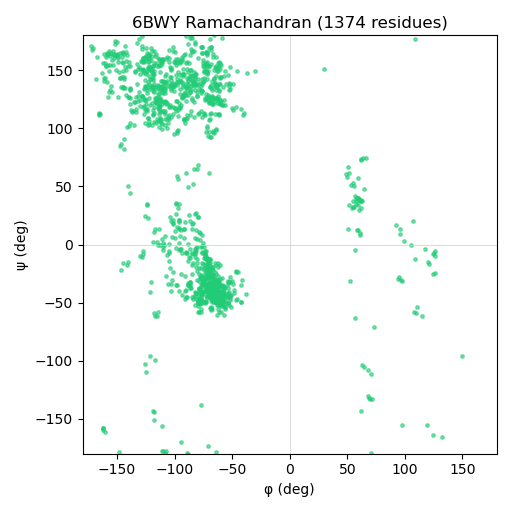? 103.475 89.609 -32.285 1.00 71.90 290 SER B CA 1
ATOM 5444 C C . SER F 2 267 ? 103.683 88.422 -31.324 1.00 70.72 290 SER B C 1
ATOM 5445 O O . SER F 2 267 ? 104.260 88.619 -30.220 1.00 77.76 290 SER B O 1
ATOM 5448 N N . CYS F 2 268 ? 103.309 87.215 -31.760 1.00 60.41 291 CYS B N 1
ATOM 5449 C CA . CYS F 2 268 ? 103.583 86.003 -30.984 1.00 64.99 291 CYS B CA 1
ATOM 5450 C C . CYS F 2 268 ? 105.073 85.630 -30.915 1.00 64.59 291 CYS B C 1
ATOM 5451 O O . CYS F 2 268 ? 105.536 85.075 -29.961 1.00 63.65 291 CYS B O 1
ATOM 5454 N N . ALA F 2 269 ? 105.780 85.934 -31.991 1.00 64.96 292 ALA B N 1
ATOM 5455 C CA . ALA F 2 269 ? 107.236 85.714 -32.061 1.00 69.06 292 ALA B CA 1
ATOM 5456 C C . ALA F 2 269 ? 107.983 86.601 -31.065 1.00 74.02 292 ALA B C 1
ATOM 5457 O O . ALA F 2 269 ? 108.968 86.205 -30.481 1.00 78.10 292 ALA B O 1
ATOM 5459 N N . GLN F 2 270 ? 107.470 87.798 -30.825 1.00 79.98 293 GLN B N 1
ATOM 5460 C CA . GLN F 2 270 ? 108.006 88.723 -29.825 1.00 83.86 293 GLN B CA 1
ATOM 5461 C C . GLN F 2 270 ? 107.848 88.158 -28.384 1.00 81.44 293 GLN B C 1
ATOM 5462 O O . GLN F 2 270 ? 108.714 88.278 -27.513 1.00 80.29 293 GLN B O 1
ATOM 5468 N N . GLU F 2 271 ? 106.670 87.625 -28.111 1.00 66.30 294 GLU B N 1
ATOM 5469 C CA . GLU F 2 271 ? 106.403 87.016 -26.812 1.00 65.34 294 GLU B CA 1
ATOM 5470 C C . GLU F 2 271 ? 107.189 85.769 -26.556 1.00 59.93 294 GLU B C 1
ATOM 5471 O O . GLU F 2 271 ? 107.677 85.534 -25.464 1.00 58.27 294 GLU B O 1
ATOM 5477 N N . MET F 2 272 ? 107.329 84.964 -27.607 1.00 58.85 295 MET B N 1
ATOM 5478 C CA . MET F 2 272 ? 108.099 83.758 -27.472 1.00 55.00 295 MET B CA 1
ATOM 5479 C C . MET F 2 272 ? 109.595 84.121 -27.306 1.00 60.63 295 MET B C 1
ATOM 5480 O O . MET F 2 272 ? 110.369 83.360 -26.766 1.00 59.94 295 MET B O 1
ATOM 5485 N N . ALA F 2 273 ? 110.034 85.289 -27.865 1.00 63.04 296 ALA B N 1
ATOM 5486 C CA . ALA F 2 273 ? 111.386 85.773 -27.732 1.00 60.97 296 ALA B CA 1
ATOM 5487 C C . ALA F 2 273 ? 111.640 86.287 -26.351 1.00 64.49 296 ALA B C 1
ATOM 5488 O O . ALA F 2 273 ? 112.670 85.992 -25.756 1.00 69.54 296 ALA B O 1
ATOM 5490 N N . LYS F 2 274 ? 110.672 87.052 -25.835 1.00 67.55 297 LYS B N 1
ATOM 5491 C CA . LYS F 2 274 ? 110.755 87.658 -24.505 1.00 71.99 297 LYS B CA 1
ATOM 5492 C C . LYS F 2 274 ? 110.656 86.554 -23.428 1.00 76.71 297 LYS B C 1
ATOM 5493 O O . LYS F 2 274 ? 110.925 86.790 -22.245 1.00 84.41 297 LYS B O 1
ATOM 5495 N N . PHE F 2 275 ? 110.199 85.383 -23.843 1.00 77.35 298 PHE B N 1
ATOM 5496 C CA . PHE F 2 275 ? 110.002 84.286 -22.922 1.00 82.88 298 PHE B CA 1
ATOM 5497 C C . PHE F 2 275 ? 111.253 83.526 -22.595 1.00 83.16 298 PHE B C 1
ATOM 5498 O O . PHE F 2 275 ? 111.459 83.165 -21.459 1.00 76.63 298 PHE B O 1
ATOM 5506 N N . ILE F 2 276 ? 112.066 83.286 -23.621 1.00 90.27 299 ILE B N 1
ATOM 5507 C CA . ILE F 2 276 ? 113.412 82.659 -23.426 1.00 84.63 299 ILE B CA 1
ATOM 5508 C C . ILE F 2 276 ? 114.378 83.602 -22.698 1.00 84.17 299 ILE B C 1
ATOM 5509 O O . ILE F 2 276 ? 115.251 83.127 -21.972 1.00 83.86 299 ILE B O 1
ATOM 5514 N N . SER F 2 277 ? 114.203 84.918 -22.862 1.00 82.97 300 SER B N 1
ATOM 5515 C CA . SER F 2 277 ? 114.973 85.925 -22.083 1.00 86.91 300 SER B CA 1
ATOM 5516 C C . SER F 2 277 ? 114.575 85.993 -20.606 1.00 87.75 300 SER B C 1
ATOM 5517 O O . SER F 2 277 ? 115.334 86.456 -19.782 1.00 96.84 300 SER B O 1
ATOM 5520 N N . LYS F 2 278 ? 113.328 85.641 -20.304 1.00 86.87 301 LYS B N 1
ATOM 5521 C CA . LYS F 2 278 ? 112.816 85.768 -18.960 1.00 86.08 301 LYS B CA 1
ATOM 5522 C C . LYS F 2 278 ? 113.109 84.512 -18.171 1.00 85.51 301 LYS B C 1
ATOM 5523 O O . LYS F 2 278 ? 113.306 84.596 -16.963 1.00 85.94 301 LYS B O 1
ATOM 5525 N N . ASN F 2 279 ? 113.067 83.362 -18.850 1.00 91.43 302 ASN B N 1
ATOM 5526 C CA . ASN F 2 279 ? 113.243 82.074 -18.171 1.00 98.05 302 ASN B CA 1
ATOM 5527 C C . ASN F 2 279 ? 114.458 81.360 -18.687 1.00 93.33 302 ASN B C 1
ATOM 5528 O O . ASN F 2 279 ? 114.561 81.024 -19.847 1.00 89.40 302 ASN B O 1
ATOM 5533 N N . LYS F 2 280 ? 115.394 81.128 -17.791 1.00 95.30 303 LYS B N 1
ATOM 5534 C CA . LYS F 2 280 ? 116.430 80.118 -18.026 1.00 102.26 303 LYS B CA 1
ATOM 5535 C C . LYS F 2 280 ? 115.873 78.716 -17.951 1.00 109.27 303 LYS B C 1
ATOM 5536 O O . LYS F 2 280 ? 114.661 78.589 -17.872 1.00 119.80 303 LYS B O 1
ATOM 5542 N N . HIS F 2 281 ? 116.666 77.643 -18.013 1.00 105.53 304 HIS B N 1
ATOM 5543 C CA . HIS F 2 281 ? 116.267 76.282 -17.767 1.00 109.88 304 HIS B CA 1
ATOM 5544 C C . HIS F 2 281 ? 115.023 75.881 -18.564 1.00 112.38 304 HIS B C 1
ATOM 5545 O O . HIS F 2 281 ? 114.291 74.959 -18.210 1.00 100.64 304 HIS B O 1
ATOM 5552 N N . VAL F 2 282 ? 114.642 76.679 -19.541 1.00 120.48 305 VAL B N 1
ATOM 5553 C CA . VAL F 2 282 ? 113.534 76.377 -20.448 1.00 109.38 305 VAL B CA 1
ATOM 5554 C C . VAL F 2 282 ? 113.941 76.756 -21.890 1.00 100.35 305 VAL B C 1
ATOM 5555 O O . VAL F 2 282 ? 114.072 77.960 -22.284 1.00 98.52 305 VAL B O 1
ATOM 5559 N N . SER F 2 283 ? 114.010 75.723 -22.718 1.00 88.67 306 SER B N 1
ATOM 5560 C CA . SER F 2 283 ? 114.566 75.912 -24.074 1.00 85.49 306 SER B CA 1
ATOM 5561 C C . SER F 2 283 ? 113.418 75.658 -25.041 1.00 84.56 306 SER B C 1
ATOM 5562 O O . SER F 2 283 ? 112.651 74.731 -24.839 1.00 78.79 306 SER B O 1
ATOM 5565 N N . LEU F 2 284 ? 113.291 76.492 -26.086 1.00 80.74 307 LEU B N 1
ATOM 5566 C CA . LEU F 2 284 ? 112.193 76.356 -27.017 1.00 77.35 307 LEU B CA 1
ATOM 5567 C C . LEU F 2 284 ? 112.684 76.037 -28.414 1.00 81.74 307 LEU B C 1
ATOM 5568 O O . LEU F 2 284 ? 113.559 76.747 -28.938 1.00 83.02 307 LEU B O 1
ATOM 5573 N N . CYS F 2 285 ? 112.135 74.938 -28.969 1.00 83.30 308 CYS B N 1
ATOM 5574 C CA . CYS F 2 285 ? 112.400 74.500 -30.322 1.00 82.20 308 CYS B CA 1
ATOM 5575 C C . CYS F 2 285 ? 111.099 74.300 -31.108 1.00 79.07 308 CYS B C 1
ATOM 5576 O O . CYS F 2 285 ? 110.241 73.583 -30.660 1.00 78.75 308 CYS B O 1
ATOM 5579 N N . ILE F 2 286 ? 110.961 74.962 -32.259 1.00 73.00 309 ILE B N 1
ATOM 5580 C CA . ILE F 2 286 ? 109.717 74.932 -33.041 1.00 66.09 309 ILE B CA 1
ATOM 5581 C C . ILE F 2 286 ? 109.896 74.217 -34.379 1.00 63.23 309 ILE B C 1
ATOM 5582 O O . ILE F 2 286 ? 110.787 74.542 -35.169 1.00 66.82 309 ILE B O 1
ATOM 5587 N N . LYS F 2 287 ? 109.015 73.278 -34.649 1.00 62.06 310 LYS B N 1
ATOM 5588 C CA . LYS F 2 287 ? 108.927 72.641 -35.969 1.00 67.04 310 LYS B CA 1
ATOM 5589 C C . LYS F 2 287 ? 107.583 72.974 -36.562 1.00 71.10 310 LYS B C 1
ATOM 5590 O O . LYS F 2 287 ? 106.562 72.698 -35.955 1.00 76.46 310 LYS B O 1
ATOM 5596 N N . THR F 2 288 ? 107.585 73.589 -37.738 1.00 69.17 311 THR B N 1
ATOM 5597 C CA . THR F 2 288 ? 106.385 74.112 -38.332 1.00 66.13 311 THR B CA 1
ATOM 5598 C C . THR F 2 288 ? 106.145 73.509 -39.716 1.00 70.82 311 THR B C 1
ATOM 5599 O O . THR F 2 288 ? 107.087 73.168 -40.426 1.00 78.57 311 THR B O 1
ATOM 5603 N N . ALA F 2 289 ? 104.879 73.435 -40.120 1.00 71.90 312 ALA B N 1
ATOM 5604 C CA . ALA F 2 289 ? 104.496 72.789 -41.375 1.00 66.91 312 ALA B CA 1
ATOM 5605 C C . ALA F 2 289 ? 104.409 73.796 -42.470 1.00 70.90 312 ALA B C 1
ATOM 5606 O O . ALA F 2 289 ? 104.888 73.492 -43.570 1.00 75.94 312 ALA B O 1
ATOM 5608 N N . ARG F 2 290 ? 103.811 74.975 -42.198 1.00 61.26 313 ARG B N 1
ATOM 5609 C CA . ARG F 2 290 ? 103.760 76.092 -43.204 1.00 53.10 313 ARG B CA 1
ATOM 5610 C C . ARG F 2 290 ? 104.503 77.315 -42.617 1.00 56.91 313 ARG B C 1
ATOM 5611 O O . ARG F 2 290 ? 104.697 77.412 -41.361 1.00 53.39 313 ARG B O 1
ATOM 5619 N N . ILE F 2 291 ? 105.037 78.161 -43.506 1.00 55.07 314 ILE B N 1
ATOM 5620 C CA . ILE F 2 291 ? 105.559 79.465 -43.080 1.00 55.84 314 ILE B CA 1
ATOM 5621 C C . ILE F 2 291 ? 104.491 80.555 -43.185 1.00 54.98 314 ILE B C 1
ATOM 5622 O O . ILE F 2 291 ? 104.067 80.893 -44.281 1.00 53.92 314 ILE B O 1
ATOM 5627 N N . TYR F 2 292 ? 103.964 81.051 -42.080 1.00 52.06 315 TYR B N 1
ATOM 5628 C CA . TYR F 2 292 ? 102.995 82.173 -42.185 1.00 49.42 315 TYR B CA 1
ATOM 5629 C C . TYR F 2 292 ? 103.793 83.451 -42.526 1.00 51.42 315 TYR B C 1
ATOM 5630 O O . TYR F 2 292 ? 104.527 83.959 -41.692 1.00 48.20 315 TYR B O 1
ATOM 5639 N N . ASP F 2 293 ? 103.616 84.006 -43.733 1.00 51.02 316 ASP B N 1
ATOM 5640 C CA . ASP F 2 293 ? 104.316 85.220 -44.102 1.00 49.83 316 ASP B CA 1
ATOM 5641 C C . ASP F 2 293 ? 103.274 86.274 -44.491 1.00 51.11 316 ASP B C 1
ATOM 5642 O O . ASP F 2 293 ? 102.577 86.112 -45.460 1.00 52.76 316 ASP B O 1
ATOM 5647 N N . ASP F 2 294 ? 103.084 87.301 -43.654 1.00 52.38 317 ASP B N 1
ATOM 5648 C CA . ASP F 2 294 ? 102.148 88.365 -43.938 1.00 52.13 317 ASP B CA 1
ATOM 5649 C C . ASP F 2 294 ? 102.711 89.255 -45.013 1.00 58.81 317 ASP B C 1
ATOM 5650 O O . ASP F 2 294 ? 101.975 90.148 -45.512 1.00 64.28 317 ASP B O 1
ATOM 5655 N N . GLN F 2 295 ? 104.008 89.062 -45.323 1.00 56.57 318 GLN B N 1
ATOM 5656 C CA . GLN F 2 295 ? 104.768 89.936 -46.185 1.00 58.42 318 GLN B CA 1
ATOM 5657 C C . GLN F 2 295 ? 104.723 91.398 -45.681 1.00 58.85 318 GLN B C 1
ATOM 5658 O O . GLN F 2 295 ? 104.627 92.384 -46.432 1.00 62.34 318 GLN B O 1
ATOM 5664 N N . GLY F 2 296 ? 104.750 91.477 -44.377 1.00 61.78 319 GLY B N 1
ATOM 5665 C CA . GLY F 2 296 ? 105.064 92.695 -43.584 1.00 63.63 319 GLY B CA 1
ATOM 5666 C C . GLY F 2 296 ? 106.275 92.395 -42.679 1.00 58.57 319 GLY B C 1
ATOM 5667 O O . GLY F 2 296 ? 107.362 92.586 -43.097 1.00 62.00 319 GLY B O 1
ATOM 5668 N N . ARG F 2 297 ? 106.067 92.021 -41.446 1.00 56.39 320 ARG B N 1
ATOM 5669 C CA . ARG F 2 297 ? 107.111 91.882 -40.464 1.00 60.38 320 ARG B CA 1
ATOM 5670 C C . ARG F 2 297 ? 107.239 90.443 -39.927 1.00 61.65 320 ARG B C 1
ATOM 5671 O O . ARG F 2 297 ? 108.063 90.197 -39.063 1.00 59.66 320 ARG B O 1
ATOM 5679 N N . ALA F 2 298 ? 106.417 89.522 -40.451 1.00 57.09 321 ALA B N 1
ATOM 5680 C CA . ALA F 2 298 ? 106.528 88.136 -40.038 1.00 59.93 321 ALA B CA 1
ATOM 5681 C C . ALA F 2 298 ? 107.949 87.493 -40.156 1.00 53.61 321 ALA B C 1
ATOM 5682 O O . ALA F 2 298 ? 108.352 86.774 -39.257 1.00 52.03 321 ALA B O 1
ATOM 5684 N N . GLN F 2 299 ? 108.693 87.829 -41.197 1.00 54.45 322 GLN B N 1
ATOM 5685 C CA . GLN F 2 299 ? 110.111 87.364 -41.339 1.00 56.94 322 GLN B CA 1
ATOM 5686 C C . GLN F 2 299 ? 111.022 87.979 -40.308 1.00 65.67 322 GLN B C 1
ATOM 5687 O O . GLN F 2 299 ? 111.943 87.320 -39.861 1.00 73.02 322 GLN B O 1
ATOM 5693 N N . GLU F 2 300 ? 110.763 89.223 -39.926 1.00 67.94 323 GLU B N 1
ATOM 5694 C CA . GLU F 2 300 ? 111.483 89.913 -38.865 1.00 70.64 323 GLU B CA 1
ATOM 5695 C C . GLU F 2 300 ? 111.224 89.171 -37.555 1.00 73.08 323 GLU B C 1
ATOM 5696 O O . GLU F 2 300 ? 112.105 89.057 -36.734 1.00 78.29 323 GLU B O 1
ATOM 5702 N N . GLY F 2 301 ? 110.001 88.695 -37.354 1.00 72.38 324 GLY B N 1
ATOM 5703 C CA . GLY F 2 301 ? 109.639 88.043 -36.115 1.00 66.47 324 GLY B CA 1
ATOM 5704 C C . GLY F 2 301 ? 110.359 86.696 -35.971 1.00 63.52 324 GLY B C 1
ATOM 5705 O O . GLY F 2 301 ? 110.749 86.298 -34.879 1.00 56.11 324 GLY B O 1
ATOM 5706 N N . LEU F 2 302 ? 110.505 85.979 -37.088 1.00 63.65 325 LEU B N 1
ATOM 5707 C CA . LEU F 2 302 ? 111.238 84.735 -37.081 1.00 63.91 325 LEU B CA 1
ATOM 5708 C C . LEU F 2 302 ? 112.708 84.935 -36.784 1.00 67.24 325 LEU B C 1
ATOM 5709 O O . LEU F 2 302 ? 113.285 84.187 -36.072 1.00 69.50 325 LEU B O 1
ATOM 5714 N N . ARG F 2 303 ? 113.324 85.983 -37.319 1.00 79.04 326 ARG B N 1
ATOM 5715 C CA . ARG F 2 303 ? 114.715 86.288 -36.995 1.00 84.16 326 ARG B CA 1
ATOM 5716 C C . ARG F 2 303 ? 114.862 86.754 -35.535 1.00 87.95 326 ARG B C 1
ATOM 5717 O O . ARG F 2 303 ? 115.840 86.340 -34.877 1.00 97.89 326 ARG B O 1
ATOM 5725 N N . THR F 2 304 ? 113.969 87.652 -35.060 1.00 73.59 327 THR B N 1
ATOM 5726 C CA . THR F 2 304 ? 113.962 88.074 -33.657 1.00 70.73 327 THR B CA 1
ATOM 5727 C C . THR F 2 304 ? 113.925 86.882 -32.722 1.00 74.00 327 THR B C 1
ATOM 5728 O O . THR F 2 304 ? 114.674 86.905 -31.721 1.00 81.80 327 THR B O 1
ATOM 5732 N N . LEU F 2 305 ? 113.060 85.899 -33.063 1.00 68.53 328 LEU B N 1
ATOM 5733 C CA . LEU F 2 305 ? 112.872 84.700 -32.288 1.00 68.67 328 LEU B CA 1
ATOM 5734 C C . LEU F 2 305 ? 114.147 83.860 -32.270 1.00 71.80 328 LEU B C 1
ATOM 5735 O O . LEU F 2 305 ? 114.572 83.434 -31.200 1.00 70.68 328 LEU B O 1
ATOM 5740 N N . ALA F 2 306 ? 114.737 83.685 -33.446 1.00 70.01 329 ALA B N 1
ATOM 5741 C CA . ALA F 2 306 ? 115.952 82.836 -33.614 1.00 71.73 329 ALA B CA 1
ATOM 5742 C C . ALA F 2 306 ? 117.183 83.488 -32.986 1.00 77.12 329 ALA B C 1
ATOM 5743 O O . ALA F 2 306 ? 118.020 82.794 -32.360 1.00 82.25 329 ALA B O 1
ATOM 5745 N N . GLU F 2 307 ? 117.281 84.812 -33.100 1.00 78.91 330 GLU B N 1
ATOM 5746 C CA . GLU F 2 307 ? 118.426 85.516 -32.472 1.00 84.43 330 GLU B CA 1
ATOM 5747 C C . GLU F 2 307 ? 118.196 85.734 -30.992 1.00 88.86 330 GLU B C 1
ATOM 5748 O O . GLU F 2 307 ? 119.045 86.275 -30.303 1.00 96.55 330 GLU B O 1
ATOM 5754 N N . ALA F 2 308 ? 117.055 85.326 -30.495 1.00 85.97 331 ALA B N 1
ATOM 5755 C CA . ALA F 2 308 ? 116.777 85.354 -29.034 1.00 83.19 331 ALA B CA 1
ATOM 5756 C C . ALA F 2 308 ? 117.089 84.015 -28.431 1.00 74.77 331 ALA B C 1
ATOM 5757 O O . ALA F 2 308 ? 116.891 83.821 -27.206 1.00 76.67 331 ALA B O 1
ATOM 5759 N N . GLY F 2 309 ? 117.459 83.053 -29.263 1.00 70.10 332 GLY B N 1
ATOM 5760 C CA . GLY F 2 309 ? 117.936 81.748 -28.788 1.00 75.07 332 GLY B CA 1
ATOM 5761 C C . GLY F 2 309 ? 117.177 80.531 -29.223 1.00 71.80 332 GLY B C 1
ATOM 5762 O O . GLY F 2 309 ? 117.629 79.424 -29.074 1.00 75.64 332 GLY B O 1
ATOM 5763 N N . ALA F 2 310 ? 115.976 80.753 -29.703 1.00 72.37 333 ALA B N 1
ATOM 5764 C CA . ALA F 2 310 ? 115.097 79.675 -30.176 1.00 78.42 333 ALA B CA 1
ATOM 5765 C C . ALA F 2 310 ? 115.685 78.980 -31.417 1.00 80.78 333 ALA B C 1
ATOM 5766 O O . ALA F 2 310 ? 116.340 79.662 -32.220 1.00 95.14 333 ALA B O 1
ATOM 5768 N N . LYS F 2 311 ? 115.334 77.724 -31.597 1.00 70.75 334 LYS B N 1
ATOM 5769 C CA . LYS F 2 311 ? 115.634 77.037 -32.849 1.00 67.98 334 LYS B CA 1
ATOM 5770 C C . LYS F 2 311 ? 114.325 76.690 -33.601 1.00 67.03 334 LYS B C 1
ATOM 5771 O O . LYS F 2 311 ? 113.516 75.884 -33.183 1.00 74.21 334 LYS B O 1
ATOM 5777 N N . ILE F 2 312 ? 114.197 77.264 -34.770 1.00 59.46 335 ILE B N 1
ATOM 5778 C CA . ILE F 2 312 ? 113.059 77.078 -35.703 1.00 53.79 335 ILE B CA 1
ATOM 5779 C C . ILE F 2 312 ? 113.533 76.234 -36.886 1.00 58.53 335 ILE B C 1
ATOM 5780 O O . ILE F 2 312 ? 114.722 76.305 -37.300 1.00 61.96 335 ILE B O 1
ATOM 5785 N N . SER F 2 313 ? 112.614 75.421 -37.413 1.00 55.26 336 SER B N 1
ATOM 5786 C CA . SER F 2 313 ? 112.863 74.644 -38.629 1.00 56.73 336 SER B CA 1
ATOM 5787 C C . SER F 2 313 ? 111.574 74.073 -39.164 1.00 52.71 336 SER B C 1
ATOM 5788 O O . SER F 2 313 ? 110.641 74.005 -38.416 1.00 52.91 336 SER B O 1
ATOM 5791 N N . ILE F 2 314 ? 111.573 73.674 -40.434 1.00 52.86 337 ILE B N 1
ATOM 5792 C CA . ILE F 2 314 ? 110.448 73.111 -41.145 1.00 57.88 337 ILE B CA 1
ATOM 5793 C C . ILE F 2 314 ? 110.320 71.604 -40.820 1.00 65.14 337 ILE B C 1
ATOM 5794 O O . ILE F 2 314 ? 111.275 70.829 -40.737 1.00 71.09 337 ILE B O 1
ATOM 5799 N N . MET F 2 315 ? 109.080 71.184 -40.639 1.00 67.65 338 MET B N 1
ATOM 5800 C CA . MET F 2 315 ? 108.719 69.825 -40.398 1.00 66.64 338 MET B CA 1
ATOM 5801 C C . MET F 2 315 ? 108.989 69.021 -41.616 1.00 73.06 338 MET B C 1
ATOM 5802 O O . MET F 2 315 ? 108.557 69.392 -42.688 1.00 69.63 338 MET B O 1
ATOM 5807 N N . THR F 2 316 ? 109.748 67.924 -41.450 1.00 86.23 339 THR B N 1
ATOM 5808 C CA . THR F 2 316 ? 110.019 66.982 -42.566 1.00 86.30 339 THR B CA 1
ATOM 5809 C C . THR F 2 316 ? 109.291 65.689 -42.257 1.00 96.78 339 THR B C 1
ATOM 5810 O O . THR F 2 316 ? 108.578 65.588 -41.228 1.00 102.04 339 THR B O 1
ATOM 5814 N N . TYR F 2 317 ? 109.465 64.695 -43.141 1.00 106.71 340 TYR B N 1
ATOM 5815 C CA . TYR F 2 317 ? 108.789 63.397 -42.982 1.00 106.89 340 TYR B CA 1
ATOM 5816 C C . TYR F 2 317 ? 109.001 62.716 -41.632 1.00 109.94 340 TYR B C 1
ATOM 5817 O O . TYR F 2 317 ? 108.107 62.011 -41.138 1.00 115.92 340 TYR B O 1
ATOM 5826 N N . SER F 2 318 ? 110.165 62.944 -41.038 1.00 111.24 341 SER B N 1
ATOM 5827 C CA . SER F 2 318 ? 110.507 62.425 -39.695 1.00 113.31 341 SER B CA 1
ATOM 5828 C C . SER F 2 318 ? 109.541 62.947 -38.632 1.00 118.64 341 SER B C 1
ATOM 5829 O O . SER F 2 318 ? 109.118 62.159 -37.754 1.00 118.38 341 SER B O 1
ATOM 5832 N N . GLU F 2 319 ? 109.210 64.254 -38.731 1.00 107.37 342 GLU B N 1
ATOM 5833 C CA . GLU F 2 319 ? 108.364 64.933 -37.761 1.00 97.32 342 GLU B CA 1
ATOM 5834 C C . GLU F 2 319 ? 106.920 64.585 -37.999 1.00 92.75 342 GLU B C 1
ATOM 5835 O O . GLU F 2 319 ? 106.187 64.383 -37.029 1.00 93.87 342 GLU B O 1
ATOM 5841 N N . PHE F 2 320 ? 106.517 64.513 -39.260 1.00 84.88 343 PHE B N 1
ATOM 5842 C CA . PHE F 2 320 ? 105.132 64.191 -39.612 1.00 85.53 343 PHE B CA 1
ATOM 5843 C C . PHE F 2 320 ? 104.757 62.777 -39.197 1.00 86.78 343 PHE B C 1
ATOM 5844 O O . PHE F 2 320 ? 103.616 62.550 -38.744 1.00 89.60 343 PHE B O 1
ATOM 5852 N N . LYS F 2 321 ? 105.722 61.848 -39.320 1.00 83.94 344 LYS B N 1
ATOM 5853 C CA . LYS F 2 321 ? 105.518 60.479 -38.853 1.00 75.26 344 LYS B CA 1
ATOM 5854 C C . LYS F 2 321 ? 105.401 60.468 -37.319 1.00 75.32 344 LYS B C 1
ATOM 5855 O O . LYS F 2 321 ? 104.504 59.837 -36.769 1.00 75.39 344 LYS B O 1
ATOM 5861 N N . HIS F 2 322 ? 106.334 61.176 -36.668 1.00 72.38 345 HIS B N 1
ATOM 5862 C CA . HIS F 2 322 ? 106.412 61.266 -35.229 1.00 75.55 345 HIS B CA 1
ATOM 5863 C C . HIS F 2 322 ? 105.131 61.892 -34.605 1.00 76.04 345 HIS B C 1
ATOM 5864 O O . HIS F 2 322 ? 104.631 61.367 -33.618 1.00 70.95 345 HIS B O 1
ATOM 5871 N N . CYS F 2 323 ? 104.623 62.983 -35.174 1.00 75.64 346 CYS B N 1
ATOM 5872 C CA . CYS F 2 323 ? 103.417 63.636 -34.669 1.00 74.87 346 CYS B CA 1
ATOM 5873 C C . CYS F 2 323 ? 102.177 62.786 -34.865 1.00 81.97 346 CYS B C 1
ATOM 5874 O O . CYS F 2 323 ? 101.198 62.902 -34.102 1.00 83.11 346 CYS B O 1
ATOM 5877 N N . TRP F 2 324 ? 102.209 61.923 -35.887 1.00 84.97 347 TRP B N 1
ATOM 5878 C CA . TRP F 2 324 ? 101.142 60.940 -36.069 1.00 92.01 347 TRP B CA 1
ATOM 5879 C C . TRP F 2 324 ? 101.269 59.832 -35.024 1.00 91.64 347 TRP B C 1
ATOM 5880 O O . TRP F 2 324 ? 100.231 59.268 -34.620 1.00 98.58 347 TRP B O 1
ATOM 5891 N N . ASP F 2 325 ? 102.519 59.501 -34.621 1.00 83.49 348 ASP B N 1
ATOM 5892 C CA . ASP F 2 325 ? 102.727 58.399 -33.668 1.00 84.57 348 ASP B CA 1
ATOM 5893 C C . ASP F 2 325 ? 102.584 58.885 -32.227 1.00 84.15 348 ASP B C 1
ATOM 5894 O O . ASP F 2 325 ? 102.520 58.099 -31.300 1.00 89.83 348 ASP B O 1
ATOM 5899 N N . THR F 2 326 ? 102.479 60.198 -32.040 1.00 78.36 349 THR B N 1
ATOM 5900 C CA . THR F 2 326 ? 102.445 60.787 -30.697 1.00 75.86 349 THR B CA 1
ATOM 5901 C C . THR F 2 326 ? 101.108 61.437 -30.393 1.00 71.23 349 THR B C 1
ATOM 5902 O O . THR F 2 326 ? 100.553 61.182 -29.365 1.00 68.86 349 THR B O 1
ATOM 5906 N N . PHE F 2 327 ? 100.704 62.404 -31.221 1.00 73.66 350 PHE B N 1
ATOM 5907 C CA . PHE F 2 327 ? 99.523 63.189 -30.966 1.00 77.01 350 PHE B CA 1
ATOM 5908 C C . PHE F 2 327 ? 98.284 62.798 -31.753 1.00 80.67 350 PHE B C 1
ATOM 5909 O O . PHE F 2 327 ? 97.363 63.599 -31.881 1.00 89.85 350 PHE B O 1
ATOM 5917 N N . VAL F 2 328 ? 98.245 61.599 -32.316 1.00 81.42 351 VAL B N 1
ATOM 5918 C CA . VAL F 2 328 ? 97.102 61.251 -33.203 1.00 89.28 351 VAL B CA 1
ATOM 5919 C C . VAL F 2 328 ? 96.414 59.990 -32.756 1.00 101.73 351 VAL B C 1
ATOM 5920 O O . VAL F 2 328 ? 97.068 59.031 -32.384 1.00 106.33 351 VAL B O 1
ATOM 5924 N N . ASP F 2 329 ? 95.077 60.024 -32.767 1.00 108.02 352 ASP B N 1
ATOM 5925 C CA . ASP F 2 329 ? 94.154 58.844 -32.579 1.00 109.60 352 ASP B CA 1
ATOM 5926 C C . ASP F 2 329 ? 94.203 57.892 -33.811 1.00 115.02 352 ASP B C 1
ATOM 5927 O O . ASP F 2 329 ? 93.240 57.781 -34.618 1.00 116.15 352 ASP B O 1
ATOM 5932 N N . HIS F 2 330 ? 95.378 57.345 -34.052 1.00 109.17 353 HIS B N 1
ATOM 5933 C CA . HIS F 2 330 ? 95.603 56.526 -35.262 1.00 104.44 353 HIS B CA 1
ATOM 5934 C C . HIS F 2 330 ? 94.862 55.210 -35.208 1.00 96.75 353 HIS B C 1
ATOM 5935 O O . HIS F 2 330 ? 94.446 54.705 -36.240 1.00 87.57 353 HIS B O 1
ATOM 5942 N N . GLN F 2 331 ? 94.640 54.720 -33.980 1.00 97.50 354 GLN B N 1
ATOM 5943 C CA . GLN F 2 331 ? 93.962 53.436 -33.702 1.00 95.15 354 GLN B CA 1
ATOM 5944 C C . GLN F 2 331 ? 94.620 52.248 -34.428 1.00 95.45 354 GLN B C 1
ATOM 5945 O O . GLN F 2 331 ? 93.923 51.335 -34.907 1.00 92.95 354 GLN B O 1
ATOM 5951 N N . GLY F 2 332 ? 95.951 52.319 -34.616 1.00 89.28 355 GLY B N 1
ATOM 5952 C CA . GLY F 2 332 ? 96.714 51.276 -35.296 1.00 81.52 355 GLY B CA 1
ATOM 5953 C C . GLY F 2 332 ? 97.076 51.509 -36.775 1.00 84.74 355 GLY B C 1
ATOM 5954 O O . GLY F 2 332 ? 97.609 50.630 -37.424 1.00 89.54 355 GLY B O 1
ATOM 5955 N N . ALA F 2 333 ? 96.723 52.660 -37.328 1.00 82.45 356 ALA B N 1
ATOM 5956 C CA . ALA F 2 333 ? 97.066 52.969 -38.713 1.00 87.73 356 ALA B CA 1
ATOM 5957 C C . ALA F 2 333 ? 98.427 53.665 -38.687 1.00 94.68 356 ALA B C 1
ATOM 5958 O O . ALA F 2 333 ? 98.624 54.617 -37.903 1.00 98.68 356 ALA B O 1
ATOM 5960 N N . PRO F 2 334 ? 99.409 53.197 -39.499 1.00 96.72 357 PRO B N 1
ATOM 5961 C CA . PRO F 2 334 ? 100.661 53.972 -39.644 1.00 92.02 357 PRO B CA 1
ATOM 5962 C C . PRO F 2 334 ? 100.404 55.236 -40.451 1.00 96.35 357 PRO B C 1
ATOM 5963 O O . PRO F 2 334 ? 99.381 55.332 -41.138 1.00 103.22 357 PRO B O 1
ATOM 5967 N N . PHE F 2 335 ? 101.321 56.193 -40.377 1.00 97.63 358 PHE B N 1
ATOM 5968 C CA . PHE F 2 335 ? 101.135 57.487 -41.052 1.00 93.48 358 PHE B CA 1
ATOM 5969 C C . PHE F 2 335 ? 101.152 57.343 -42.588 1.00 103.86 358 PHE B C 1
ATOM 5970 O O . PHE F 2 335 ? 102.123 56.810 -43.167 1.00 101.40 358 PHE B O 1
ATOM 5978 N N . GLN F 2 336 ? 100.042 57.756 -43.211 1.00 108.03 359 GLN B N 1
ATOM 5979 C CA . GLN F 2 336 ? 99.850 57.630 -44.661 1.00 111.29 359 GLN B CA 1
ATOM 5980 C C . GLN F 2 336 ? 99.987 59.018 -45.288 1.00 117.21 359 GLN B C 1
ATOM 5981 O O . GLN F 2 336 ? 99.137 59.907 -45.043 1.00 121.80 359 GLN B O 1
ATOM 5983 N N . PRO F 2 337 ? 101.114 59.262 -46.027 1.00 118.63 360 PRO B N 1
ATOM 5984 C CA . PRO F 2 337 ? 101.460 60.553 -46.686 1.00 107.32 360 PRO B CA 1
ATOM 5985 C C . PRO F 2 337 ? 100.376 61.101 -47.589 1.00 103.39 360 PRO B C 1
ATOM 5986 O O . PRO F 2 337 ? 99.670 60.318 -48.270 1.00 99.91 360 PRO B O 1
ATOM 5990 N N . TRP F 2 338 ? 100.268 62.442 -47.625 1.00 100.76 361 TRP B N 1
ATOM 5991 C CA . TRP F 2 338 ? 99.427 63.116 -48.645 1.00 94.26 361 TRP B CA 1
ATOM 5992 C C . TRP F 2 338 ? 100.260 63.353 -49.891 1.00 93.65 361 TRP B C 1
ATOM 5993 O O . TRP F 2 338 ? 101.479 63.544 -49.755 1.00 109.01 361 TRP B O 1
ATOM 6004 N N . ASP F 2 339 ? 99.628 63.491 -51.039 1.00 81.15 362 ASP B N 1
ATOM 6005 C CA . ASP F 2 339 ? 100.277 63.613 -52.357 1.00 78.54 362 ASP B CA 1
ATOM 6006 C C . ASP F 2 339 ? 101.506 64.513 -52.407 1.00 77.48 362 ASP B C 1
ATOM 6007 O O . ASP F 2 339 ? 101.464 65.703 -52.048 1.00 73.93 362 ASP B O 1
ATOM 6012 N N . GLY F 2 340 ? 102.660 63.916 -52.727 1.00 80.67 363 GLY B N 1
ATOM 6013 C CA . GLY F 2 340 ? 103.962 64.639 -52.636 1.00 78.43 363 GLY B CA 1
ATOM 6014 C C . GLY F 2 340 ? 105.272 63.897 -52.322 1.00 73.17 363 GLY B C 1
ATOM 6015 O O . GLY F 2 340 ? 105.928 63.375 -53.192 1.00 69.64 363 GLY B O 1
ATOM 6016 N N . LEU F 2 341 ? 105.690 63.881 -51.066 1.00 72.42 364 LEU B N 1
ATOM 6017 C CA . LEU F 2 341 ? 105.243 64.799 -49.987 1.00 78.02 364 LEU B CA 1
ATOM 6018 C C . LEU F 2 341 ? 106.333 65.799 -49.640 1.00 83.44 364 LEU B C 1
ATOM 6019 O O . LEU F 2 341 ? 106.073 66.850 -49.090 1.00 89.61 364 LEU B O 1
ATOM 6024 N N . ASP F 2 342 ? 107.600 65.410 -49.874 1.00 89.11 365 ASP B N 1
ATOM 6025 C CA . ASP F 2 342 ? 108.760 66.149 -49.467 1.00 80.28 365 ASP B CA 1
ATOM 6026 C C . ASP F 2 342 ? 109.009 67.365 -50.312 1.00 83.82 365 ASP B C 1
ATOM 6027 O O . ASP F 2 342 ? 109.850 68.180 -50.007 1.00 91.41 365 ASP B O 1
ATOM 6032 N N . GLU F 2 343 ? 108.246 67.507 -51.386 1.00 83.12 366 GLU B N 1
ATOM 6033 C CA . GLU F 2 343 ? 108.315 68.577 -52.369 1.00 78.92 366 GLU B CA 1
ATOM 6034 C C . GLU F 2 343 ? 108.053 69.899 -51.705 1.00 85.68 366 GLU B C 1
ATOM 6035 O O . GLU F 2 343 ? 108.859 70.859 -51.876 1.00 94.77 366 GLU B O 1
ATOM 6041 N N . HIS F 2 344 ? 106.931 69.955 -50.960 1.00 92.05 367 HIS B N 1
ATOM 6042 C CA . HIS F 2 344 ? 106.557 71.210 -50.294 1.00 93.28 367 HIS B CA 1
ATOM 6043 C C . HIS F 2 344 ? 107.487 71.474 -49.124 1.00 99.62 367 HIS B C 1
ATOM 6044 O O . HIS F 2 344 ? 107.880 72.633 -48.896 1.00 113.48 367 HIS B O 1
ATOM 6051 N N . SER F 2 345 ? 107.873 70.412 -48.424 1.00 89.92 368 SER B N 1
ATOM 6052 C CA . SER F 2 345 ? 108.769 70.493 -47.273 1.00 85.91 368 SER B CA 1
ATOM 6053 C C . SER F 2 345 ? 110.167 70.988 -47.646 1.00 78.10 368 SER B C 1
ATOM 6054 O O . SER F 2 345 ? 110.900 71.470 -46.799 1.00 72.94 368 SER B O 1
ATOM 6057 N N . GLN F 2 346 ? 110.531 70.766 -48.921 1.00 79.26 369 GLN B N 1
ATOM 6058 C CA . GLN F 2 346 ? 111.841 71.187 -49.356 1.00 83.61 369 GLN B CA 1
ATOM 6059 C C . GLN F 2 346 ? 111.872 72.653 -49.779 1.00 84.97 369 GLN B C 1
ATOM 6060 O O . GLN F 2 346 ? 112.795 73.357 -49.374 1.00 80.13 369 GLN B O 1
ATOM 6066 N N . ASP F 2 347 ? 110.857 73.081 -50.566 1.00 79.58 370 ASP B N 1
ATOM 6067 C CA . ASP F 2 347 ? 110.681 74.487 -50.963 1.00 88.94 370 ASP B CA 1
ATOM 6068 C C . ASP F 2 347 ? 110.696 75.390 -49.669 1.00 89.87 370 ASP B C 1
ATOM 6069 O O . ASP F 2 347 ? 111.268 76.494 -49.645 1.00 96.09 370 ASP B O 1
ATOM 6074 N N . LEU F 2 348 ? 110.040 74.887 -48.625 1.00 79.60 371 LEU B N 1
ATOM 6075 C CA . LEU F 2 348 ? 109.927 75.596 -47.376 1.00 77.86 371 LEU B CA 1
ATOM 6076 C C . LEU F 2 348 ? 111.230 75.712 -46.631 1.00 78.84 371 LEU B C 1
ATOM 6077 O O . LEU F 2 348 ? 111.488 76.722 -45.980 1.00 77.43 371 LEU B O 1
ATOM 6082 N N . SER F 2 349 ? 111.990 74.618 -46.737 1.00 87.88 372 SER B N 1
ATOM 6083 C CA . SER F 2 349 ? 113.313 74.508 -46.095 1.00 86.81 372 SER B CA 1
ATOM 6084 C C . SER F 2 349 ? 114.287 75.519 -46.732 1.00 91.03 372 SER B C 1
ATOM 6085 O O . SER F 2 349 ? 115.042 76.194 -46.021 1.00 92.69 372 SER B O 1
ATOM 6088 N N . GLY F 2 350 ? 114.209 75.622 -48.066 1.00 83.45 373 GLY B N 1
ATOM 6089 C CA . GLY F 2 350 ? 114.991 76.625 -48.747 1.00 81.74 373 GLY B CA 1
ATOM 6090 C C . GLY F 2 350 ? 114.562 78.062 -48.412 1.00 85.46 373 GLY B C 1
ATOM 6091 O O . GLY F 2 350 ? 115.400 78.972 -48.158 1.00 99.55 373 GLY B O 1
ATOM 6092 N N . ARG F 2 351 ? 113.258 78.289 -48.426 1.00 82.40 374 ARG B N 1
ATOM 6093 C CA . ARG F 2 351 ? 112.763 79.671 -48.173 1.00 81.17 374 ARG B CA 1
ATOM 6094 C C . ARG F 2 351 ? 112.981 80.061 -46.690 1.00 83.41 374 ARG B C 1
ATOM 6095 O O . ARG F 2 351 ? 113.293 81.228 -46.367 1.00 81.88 374 ARG B O 1
ATOM 6103 N N . LEU F 2 352 ? 112.907 79.087 -45.776 1.00 79.37 375 LEU B N 1
ATOM 6104 C CA . LEU F 2 352 ? 113.218 79.404 -44.366 1.00 72.53 375 LEU B CA 1
ATOM 6105 C C . LEU F 2 352 ? 114.649 79.806 -44.169 1.00 78.95 375 LEU B C 1
ATOM 6106 O O . LEU F 2 352 ? 114.943 80.755 -43.436 1.00 84.37 375 LEU B O 1
ATOM 6111 N N . ARG F 2 353 ? 115.550 79.067 -44.859 1.00 75.22 376 ARG B N 1
ATOM 6112 C CA . ARG F 2 353 ? 116.969 79.293 -44.814 1.00 71.69 376 ARG B CA 1
ATOM 6113 C C . ARG F 2 353 ? 117.304 80.718 -45.234 1.00 71.00 376 ARG B C 1
ATOM 6114 O O . ARG F 2 353 ? 118.220 81.318 -44.695 1.00 78.84 376 ARG B O 1
ATOM 6122 N N . ALA F 2 354 ? 116.569 81.273 -46.188 1.00 66.14 377 ALA B N 1
ATOM 6123 C CA . ALA F 2 354 ? 116.797 82.654 -46.632 1.00 65.88 377 ALA B CA 1
ATOM 6124 C C . ALA F 2 354 ? 116.366 83.704 -45.593 1.00 68.94 377 ALA B C 1
ATOM 6125 O O . ALA F 2 354 ? 116.800 84.859 -45.611 1.00 76.08 377 ALA B O 1
ATOM 6127 N N . ILE F 2 355 ? 115.474 83.306 -44.716 1.00 71.10 378 ILE B N 1
ATOM 6128 C CA . ILE F 2 355 ? 114.900 84.208 -43.715 1.00 76.60 378 ILE B CA 1
ATOM 6129 C C . ILE F 2 355 ? 115.913 84.359 -42.572 1.00 78.94 378 ILE B C 1
ATOM 6130 O O . ILE F 2 355 ? 116.248 85.489 -42.151 1.00 87.91 378 ILE B O 1
ATOM 6135 N N . LEU F 2 356 ? 116.400 83.219 -42.071 1.00 76.74 379 LEU B N 1
ATOM 6136 C CA . LEU F 2 356 ? 117.294 83.189 -40.923 1.00 74.20 379 LEU B CA 1
ATOM 6137 C C . LEU F 2 356 ? 118.775 83.470 -41.291 1.00 80.75 379 LEU B C 1
ATOM 6138 O O . LEU F 2 356 ? 119.668 83.417 -40.424 1.00 73.23 379 LEU B O 1
ATOM 6143 N N . GLN F 2 357 ? 119.035 83.808 -42.561 1.00 82.08 380 GLN B N 1
ATOM 6144 C CA . GLN F 2 357 ? 120.324 84.236 -43.047 1.00 83.87 380 GLN B CA 1
ATOM 6145 C C . GLN F 2 357 ? 120.617 85.689 -42.647 1.00 83.93 380 GLN B C 1
ATOM 6146 O O . GLN F 2 357 ? 121.678 85.961 -42.073 1.00 90.70 380 GLN B O 1
ATOM 6148 N N . ASN F 2 358 ? 119.687 86.621 -42.897 1.00 82.50 381 ASN B N 1
ATOM 6149 C CA . ASN F 2 358 ? 119.980 88.064 -42.599 1.00 86.04 381 ASN B CA 1
ATOM 6150 C C . ASN F 2 358 ? 119.723 88.368 -41.163 1.00 88.82 381 ASN B C 1
ATOM 6151 O O . ASN F 2 358 ? 119.534 87.438 -40.385 1.00 89.09 381 ASN B O 1
ATOM 6153 N N . GLN G 2 7 ? 137.103 126.597 -3.097 1.00 131.31 30 GLN E N 1
ATOM 6154 C CA . GLN G 2 7 ? 135.908 126.470 -2.155 1.00 122.55 30 GLN E CA 1
ATOM 6155 C C . GLN G 2 7 ? 135.875 125.093 -1.517 1.00 127.26 30 GLN E C 1
ATOM 6156 O O . GLN G 2 7 ? 135.694 124.983 -0.319 1.00 124.56 30 GLN E O 1
ATOM 6162 N N . LEU G 2 8 ? 136.106 124.058 -2.336 1.00 132.61 31 LEU E N 1
ATOM 6163 C CA . LEU G 2 8 ? 136.049 122.661 -1.912 1.00 126.67 31 LEU E CA 1
ATOM 6164 C C . LEU G 2 8 ? 137.387 122.088 -1.431 1.00 128.54 31 LEU E C 1
ATOM 6165 O O . LEU G 2 8 ? 137.413 121.240 -0.534 1.00 119.12 31 LEU E O 1
ATOM 6170 N N . ASN G 2 9 ? 138.487 122.641 -1.932 1.00 137.79 32 ASN E N 1
ATOM 6171 C CA . ASN G 2 9 ? 139.841 122.276 -1.518 1.00 144.61 32 ASN E CA 1
ATOM 6172 C C . ASN G 2 9 ? 140.137 122.418 -0.027 1.00 153.22 32 ASN E C 1
ATOM 6173 O O . ASN G 2 9 ? 140.582 121.442 0.584 1.00 158.29 32 ASN E O 1
ATOM 6178 N N . GLU G 2 10 ? 139.847 123.568 0.544 1.00 158.67 33 GLU E N 1
ATOM 6179 C CA . GLU G 2 10 ? 140.147 123.824 1.971 1.00 153.74 33 GLU E CA 1
ATOM 6180 C C . GLU G 2 10 ? 139.147 123.192 2.953 1.00 142.50 33 GLU E C 1
ATOM 6181 O O . GLU G 2 10 ? 139.479 123.040 4.133 1.00 132.23 33 GLU E O 1
ATOM 6187 N N . LEU G 2 11 ? 137.951 122.859 2.466 1.00 141.26 34 LEU E N 1
ATOM 6188 C CA . LEU G 2 11 ? 136.894 122.273 3.283 1.00 143.57 34 LEU E CA 1
ATOM 6189 C C . LEU G 2 11 ? 137.329 120.932 3.864 1.00 147.72 34 LEU E C 1
ATOM 6190 O O . LEU G 2 11 ? 137.105 120.670 5.044 1.00 166.52 34 LEU E O 1
ATOM 6195 N N . LEU G 2 12 ? 137.913 120.086 3.010 1.00 144.07 35 LEU E N 1
ATOM 6196 C CA . LEU G 2 12 ? 138.221 118.709 3.391 1.00 132.34 35 LEU E CA 1
ATOM 6197 C C . LEU G 2 12 ? 139.600 118.491 4.045 1.00 139.92 35 LEU E C 1
ATOM 6198 O O . LEU G 2 12 ? 139.951 117.361 4.424 1.00 135.16 35 LEU E O 1
ATOM 6203 N N . ASN G 2 13 ? 140.369 119.554 4.204 1.00 139.10 36 ASN E N 1
ATOM 6204 C CA . ASN G 2 13 ? 141.668 119.479 4.897 1.00 134.87 36 ASN E CA 1
ATOM 6205 C C . ASN G 2 13 ? 141.510 119.467 6.446 1.00 127.31 36 ASN E C 1
ATOM 6206 O O . ASN G 2 13 ? 141.981 118.538 7.093 1.00 108.98 36 ASN E O 1
ATOM 6211 N N . ALA G 2 14 ? 140.876 120.510 7.007 1.00 128.75 37 ALA E N 1
ATOM 6212 C CA . ALA G 2 14 ? 140.965 120.828 8.439 1.00 129.00 37 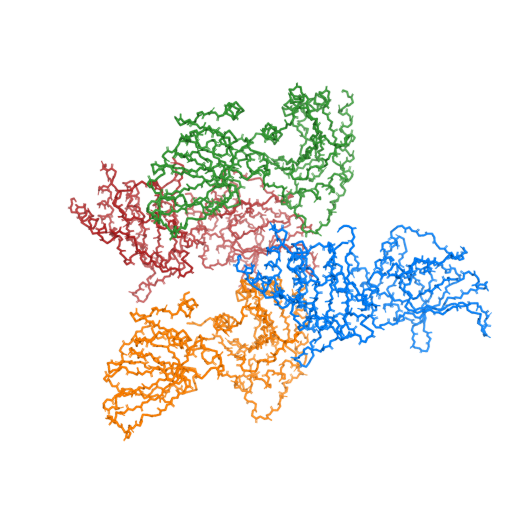ALA E CA 1
ATOM 6213 C C . ALA G 2 14 ? 140.202 119.835 9.336 1.00 130.20 37 ALA E C 1
ATOM 6214 O O . ALA G 2 14 ? 140.440 119.777 10.549 1.00 136.04 37 ALA E O 1
ATOM 6216 N N . GLY G 2 15 ? 139.308 119.045 8.728 1.00 124.99 38 GLY E N 1
ATOM 6217 C CA . GLY G 2 15 ? 138.509 118.028 9.424 1.00 113.73 38 GLY E CA 1
ATOM 6218 C C . GLY G 2 15 ? 137.065 118.479 9.529 1.00 106.72 38 GLY E C 1
ATOM 6219 O O . GLY G 2 15 ? 136.127 117.846 8.989 1.00 99.20 38 GLY E O 1
ATOM 6220 N N . GLU G 2 16 ? 136.912 119.639 10.163 1.00 101.86 39 GLU E N 1
ATOM 6221 C CA . GLU G 2 16 ? 135.642 120.343 10.236 1.00 95.98 39 GLU E CA 1
ATOM 6222 C C . GLU G 2 16 ? 135.444 121.325 9.086 1.00 94.97 39 GLU E C 1
ATOM 6223 O O . GLU G 2 16 ? 136.362 122.000 8.683 1.00 98.17 39 GLU E O 1
ATOM 6229 N N . TYR G 2 17 ? 134.248 121.308 8.505 1.00 95.26 40 TYR E N 1
ATOM 6230 C CA . TYR G 2 17 ? 133.821 122.290 7.509 1.00 95.99 40 TYR E CA 1
ATOM 6231 C C . TYR G 2 17 ? 132.317 122.522 7.652 1.00 92.26 40 TYR E C 1
ATOM 6232 O O . TYR G 2 17 ? 131.554 121.591 7.910 1.00 80.92 40 TYR E O 1
ATOM 6241 N N . LYS G 2 18 ? 131.905 123.779 7.444 1.00 87.29 41 LYS E N 1
ATOM 6242 C CA . LYS G 2 18 ? 130.499 124.154 7.504 1.00 80.95 41 LYS E CA 1
ATOM 6243 C C . LYS G 2 18 ? 129.859 124.154 6.134 1.00 78.94 41 LYS E C 1
ATOM 6244 O O . LYS G 2 18 ? 130.443 124.527 5.158 1.00 74.36 41 LYS E O 1
ATOM 6250 N N . ILE G 2 19 ? 128.620 123.696 6.105 1.00 90.85 42 ILE E N 1
ATOM 6251 C CA . ILE G 2 19 ? 127.730 123.844 4.939 1.00 89.84 42 ILE E CA 1
ATOM 6252 C C . ILE G 2 19 ? 126.341 124.207 5.438 1.00 86.33 42 ILE E C 1
ATOM 6253 O O . ILE G 2 19 ? 125.796 123.551 6.332 1.00 89.75 42 ILE E O 1
ATOM 6258 N N . GLY G 2 20 ? 125.732 125.203 4.797 1.00 80.96 43 GLY E N 1
ATOM 6259 C CA . GLY G 2 20 ? 124.458 125.747 5.240 1.00 82.21 43 GLY E CA 1
ATOM 6260 C C . GLY G 2 20 ? 124.660 126.353 6.615 1.00 87.96 43 GLY E C 1
ATOM 6261 O O . GLY G 2 20 ? 125.190 127.485 6.752 1.00 105.26 43 GLY E O 1
ATOM 6262 N N . GLU G 2 21 ? 124.194 125.636 7.636 1.00 85.86 44 GLU E N 1
ATOM 6263 C CA . GLU G 2 21 ? 124.399 126.039 9.020 1.00 95.22 44 GLU E CA 1
ATOM 6264 C C . GLU G 2 21 ? 124.937 124.884 9.834 1.00 89.25 44 GLU E C 1
ATOM 6265 O O . GLU G 2 21 ? 125.318 125.085 10.992 1.00 90.15 44 GLU E O 1
ATOM 6271 N N . LEU G 2 22 ? 124.945 123.685 9.252 1.00 89.15 45 LEU E N 1
ATOM 6272 C CA . LEU G 2 22 ? 125.532 122.504 9.922 1.00 84.81 45 LEU E CA 1
ATOM 6273 C C . LEU G 2 22 ? 127.049 122.367 9.729 1.00 81.38 45 LEU E C 1
ATOM 6274 O O . LEU G 2 22 ? 127.594 122.526 8.589 1.00 73.39 45 LEU E O 1
ATOM 6279 N N . THR G 2 23 ? 127.708 122.012 10.833 1.00 78.93 46 THR E N 1
ATOM 6280 C CA . THR G 2 23 ? 129.168 121.793 10.817 1.00 78.61 46 THR E CA 1
ATOM 6281 C C . THR G 2 23 ? 129.439 120.295 10.697 1.00 75.24 46 THR E C 1
ATOM 6282 O O . THR G 2 23 ? 128.918 119.504 11.503 1.00 72.52 46 THR E O 1
ATOM 6286 N N . PHE G 2 24 ? 130.193 119.956 9.662 1.00 73.42 47 PHE E N 1
ATOM 6287 C CA . PHE G 2 24 ? 130.516 118.570 9.322 1.00 73.46 47 PHE E CA 1
ATOM 6288 C C . PHE G 2 24 ? 131.932 118.180 9.725 1.00 69.58 47 PHE E C 1
ATOM 6289 O O . PHE G 2 24 ? 132.837 118.969 9.671 1.00 68.71 47 PHE E O 1
ATOM 6297 N N . GLN G 2 25 ? 132.085 116.918 10.031 1.00 70.58 48 GLN E N 1
ATOM 6298 C CA . GLN G 2 25 ? 133.379 116.252 10.131 1.00 74.32 48 GLN E CA 1
ATOM 6299 C C . GLN G 2 25 ? 133.594 115.283 8.941 1.00 75.97 48 GLN E C 1
ATOM 6300 O O . GLN G 2 25 ? 132.726 114.480 8.605 1.00 78.64 48 GLN E O 1
ATOM 6306 N N . SER G 2 26 ? 134.756 115.393 8.301 1.00 80.73 49 SER E N 1
ATOM 6307 C CA . SER G 2 26 ? 135.162 114.472 7.233 1.00 72.44 49 SER E CA 1
ATOM 6308 C C . SER G 2 26 ? 135.234 113.002 7.729 1.00 67.15 49 SER E C 1
ATOM 6309 O O . SER G 2 26 ? 135.441 112.743 8.930 1.00 57.36 49 SER E O 1
ATOM 6312 N N . ILE G 2 27 ? 135.065 112.077 6.791 1.00 68.15 50 ILE E N 1
ATOM 6313 C CA . ILE G 2 27 ? 135.048 110.651 7.141 1.00 73.44 50 ILE E CA 1
ATOM 6314 C C . ILE G 2 27 ? 136.396 110.151 7.612 1.00 81.39 50 ILE E C 1
ATOM 6315 O O . ILE G 2 27 ? 136.497 109.428 8.623 1.00 85.60 50 ILE E O 1
ATOM 6320 N N . ARG G 2 28 ? 137.453 110.575 6.927 1.00 88.36 51 ARG E N 1
ATOM 6321 C CA . ARG G 2 28 ? 138.804 110.119 7.352 1.00 102.87 51 ARG E CA 1
ATOM 6322 C C . ARG G 2 28 ? 139.132 110.573 8.763 1.00 97.81 51 ARG E C 1
ATOM 6323 O O . ARG G 2 28 ? 139.612 109.763 9.561 1.00 102.82 51 ARG E O 1
ATOM 6331 N N . SER G 2 29 ? 138.840 111.840 9.068 1.00 88.74 52 SER E N 1
ATOM 6332 C CA . SER G 2 29 ? 139.056 112.346 10.415 1.00 89.31 52 SER E CA 1
ATOM 6333 C C . SER G 2 29 ? 138.148 111.669 11.417 1.00 85.92 52 SER E C 1
ATOM 6334 O O . SER G 2 29 ? 138.497 111.484 12.573 1.00 89.56 52 SER E O 1
ATOM 6337 N N . SER G 2 30 ? 136.977 111.267 10.944 1.00 87.19 53 SER E N 1
ATOM 6338 C CA . SER G 2 30 ? 136.002 110.557 11.772 1.00 90.95 53 SER E CA 1
ATOM 6339 C C . SER G 2 30 ? 136.438 109.150 12.078 1.00 90.98 53 SER E C 1
ATOM 6340 O O . SER G 2 30 ? 136.017 108.614 13.090 1.00 97.06 53 SER E O 1
ATOM 6343 N N . GLN G 2 31 ? 137.244 108.552 11.207 1.00 90.32 54 GLN E N 1
ATOM 6344 C CA . GLN G 2 31 ? 137.707 107.185 11.426 1.00 89.44 54 GLN E CA 1
ATOM 6345 C C . GLN G 2 31 ? 138.739 107.066 12.549 1.00 92.20 54 GLN E C 1
ATOM 6346 O O . GLN G 2 31 ? 139.057 105.945 12.974 1.00 88.61 54 GLN E O 1
ATOM 6352 N N . GLU G 2 32 ? 139.244 108.222 13.006 1.00 109.14 55 GLU E N 1
ATOM 6353 C CA . GLU G 2 32 ? 140.085 108.271 14.218 1.00 114.05 55 GLU E CA 1
ATOM 6354 C C . GLU G 2 32 ? 139.147 108.436 15.408 1.00 121.67 55 GLU E C 1
ATOM 6355 O O . GLU G 2 32 ? 137.908 108.504 15.251 1.00 137.44 55 GLU E O 1
ATOM 6361 N N . LEU G 2 33 ? 139.692 108.508 16.622 1.00 123.69 56 LEU E N 1
ATOM 6362 C CA . LEU G 2 33 ? 138.806 108.704 17.777 1.00 130.90 56 LEU E CA 1
ATOM 6363 C C . LEU G 2 33 ? 139.430 109.476 18.919 1.00 140.26 56 LEU E C 1
ATOM 6364 O O . LEU G 2 33 ? 140.658 109.587 18.997 1.00 150.98 56 LEU E O 1
ATOM 6369 N N . GLN G 2 34 ? 138.577 110.015 19.778 1.00 148.44 57 GLN E N 1
ATOM 6370 C CA . GLN G 2 34 ? 138.969 110.423 21.132 1.00 155.79 57 GLN E CA 1
ATOM 6371 C C . GLN G 2 34 ? 138.349 109.402 22.103 1.00 161.60 57 GLN E C 1
ATOM 6372 O O . GLN G 2 34 ? 137.382 108.710 21.696 1.00 168.57 57 GLN E O 1
ATOM 6378 N N . LYS G 2 35 ? 138.873 109.284 23.337 1.00 154.45 58 LYS E N 1
ATOM 6379 C CA . LYS G 2 35 ? 138.302 108.326 24.344 1.00 137.85 58 LYS E CA 1
ATOM 6380 C C . LYS G 2 35 ? 136.732 108.408 24.548 1.00 120.98 58 LYS E C 1
ATOM 6381 O O . LYS G 2 35 ? 136.056 107.416 24.849 1.00 107.78 58 LYS E O 1
ATOM 6387 N N . LYS G 2 36 ? 136.199 109.623 24.364 1.00 102.57 59 LYS E N 1
ATOM 6388 C CA . LYS G 2 36 ? 134.802 109.947 24.483 1.00 90.11 59 LYS E CA 1
ATOM 6389 C C . LYS G 2 36 ? 134.049 109.776 23.169 1.00 82.41 59 LYS E C 1
ATOM 6390 O O . LYS G 2 36 ? 134.602 109.856 22.053 1.00 71.44 59 LYS E O 1
ATOM 6396 N N . ASN G 2 37 ? 132.745 109.592 23.313 1.00 79.84 60 ASN E N 1
ATOM 6397 C CA . ASN G 2 37 ? 131.807 109.632 22.213 1.00 76.99 60 ASN E CA 1
ATOM 6398 C C . ASN G 2 37 ? 131.506 111.119 21.823 1.00 80.04 60 ASN E C 1
ATOM 6399 O O . ASN G 2 37 ? 131.249 112.001 22.710 1.00 65.30 60 ASN E O 1
ATOM 6404 N N . THR G 2 38 ? 131.547 111.370 20.498 1.00 72.81 61 THR E N 1
ATOM 6405 C CA . THR G 2 38 ? 131.197 112.656 19.960 1.00 68.82 61 THR E CA 1
ATOM 6406 C C . THR G 2 38 ? 130.077 112.559 18.948 1.00 69.48 61 THR E C 1
ATOM 6407 O O . THR G 2 38 ? 129.999 111.617 18.202 1.00 74.05 61 THR E O 1
ATOM 6411 N N . ILE G 2 39 ? 129.223 113.586 18.940 1.00 69.36 62 ILE E N 1
ATOM 6412 C CA . ILE G 2 39 ? 128.007 113.638 18.121 1.00 55.26 62 ILE E CA 1
ATOM 6413 C C . ILE G 2 39 ? 128.309 114.508 16.953 1.00 55.22 62 ILE E C 1
ATOM 6414 O O . ILE G 2 39 ? 128.496 115.697 17.115 1.00 59.67 62 ILE E O 1
ATOM 6419 N N . VAL G 2 40 ? 128.356 113.921 15.766 1.00 55.07 63 VAL E N 1
ATOM 6420 C CA . VAL G 2 40 ? 128.885 114.588 14.586 1.00 55.90 63 VAL E CA 1
ATOM 6421 C C . VAL G 2 40 ? 127.917 114.567 13.465 1.00 58.17 63 VAL E C 1
ATOM 6422 O O . VAL G 2 40 ? 127.004 113.753 13.466 1.00 56.15 63 VAL E O 1
ATOM 6426 N N . ASN G 2 41 ? 128.132 115.488 12.512 1.00 62.92 64 ASN E N 1
ATOM 6427 C CA . ASN G 2 41 ? 127.389 115.520 11.284 1.00 64.04 64 ASN E CA 1
ATOM 6428 C C . ASN G 2 41 ? 128.268 115.028 10.208 1.00 72.34 64 ASN E C 1
ATOM 6429 O O . ASN G 2 41 ? 129.389 115.520 10.046 1.00 72.77 64 ASN E O 1
ATOM 6434 N N . LEU G 2 42 ? 127.680 114.173 9.354 1.00 72.18 65 LEU E N 1
ATOM 6435 C CA . LEU G 2 42 ? 128.406 113.540 8.266 1.00 62.25 65 LEU E CA 1
ATOM 6436 C C . LEU G 2 42 ? 127.741 113.864 6.965 1.00 65.72 65 LEU E C 1
ATOM 6437 O O . LEU G 2 42 ? 126.553 114.197 6.993 1.00 73.96 65 LEU E O 1
ATOM 6442 N N . PHE G 2 43 ? 128.466 113.722 5.841 1.00 65.11 66 PHE E N 1
ATOM 6443 C CA . PHE G 2 43 ? 127.975 114.011 4.482 1.00 67.41 66 PHE E CA 1
ATOM 6444 C C . PHE G 2 43 ? 128.911 113.404 3.479 1.00 66.68 66 PHE E C 1
ATOM 6445 O O . PHE G 2 43 ? 130.070 113.898 3.330 1.00 71.62 66 PHE E O 1
ATOM 6453 N N . GLY G 2 44 ? 128.415 112.385 2.765 1.00 64.92 67 GLY E N 1
ATOM 6454 C CA . GLY G 2 44 ? 129.267 111.540 1.935 1.00 66.59 67 GLY E CA 1
ATOM 6455 C C . GLY G 2 44 ? 128.507 110.735 0.908 1.00 72.11 67 GLY E C 1
ATOM 6456 O O . GLY G 2 44 ? 127.375 111.084 0.564 1.00 79.30 67 GLY E O 1
ATOM 6457 N N . ILE G 2 45 ? 129.140 109.655 0.407 1.00 67.49 68 ILE E N 1
ATOM 6458 C CA . ILE G 2 45 ? 128.540 108.812 -0.633 1.00 67.35 68 ILE E CA 1
ATOM 6459 C C . ILE G 2 45 ? 128.369 107.352 -0.179 1.00 67.70 68 ILE E C 1
ATOM 6460 O O . ILE G 2 45 ? 129.260 106.812 0.417 1.00 82.00 68 ILE E O 1
ATOM 6465 N N . VAL G 2 46 ? 127.216 106.732 -0.449 1.00 64.39 69 VAL E N 1
ATOM 6466 C CA . VAL G 2 46 ? 126.939 105.361 -0.033 1.00 59.20 69 VAL E CA 1
ATOM 6467 C C . VAL G 2 46 ? 127.765 104.353 -0.808 1.00 64.08 69 VAL E C 1
ATOM 6468 O O . VAL G 2 46 ? 127.414 103.980 -1.960 1.00 58.92 69 VAL E O 1
ATOM 6472 N N . LYS G 2 47 ? 128.903 103.934 -0.204 1.00 68.58 70 LYS E N 1
ATOM 6473 C CA . LYS G 2 47 ? 129.789 102.996 -0.897 1.00 74.04 70 LYS E CA 1
ATOM 6474 C C . LYS G 2 47 ? 129.218 101.560 -0.890 1.00 67.04 70 LYS E C 1
ATOM 6475 O O . LYS G 2 47 ? 129.413 100.842 -1.829 1.00 67.16 70 LYS E O 1
ATOM 6481 N N . ASP G 2 48 ? 128.541 101.212 0.197 1.00 65.03 71 ASP E N 1
ATOM 6482 C CA . ASP G 2 48 ? 127.778 99.981 0.351 1.00 65.86 71 ASP E CA 1
ATOM 6483 C C . ASP G 2 48 ? 126.722 100.200 1.452 1.00 69.04 71 ASP E C 1
ATOM 6484 O O . ASP G 2 48 ? 126.955 100.957 2.380 1.00 72.95 71 ASP E O 1
ATOM 6489 N N . PHE G 2 49 ? 125.569 99.511 1.319 1.00 68.46 72 PHE E N 1
ATOM 6490 C CA . PHE G 2 49 ? 124.546 99.557 2.355 1.00 67.41 72 PHE E CA 1
ATOM 6491 C C . PHE G 2 49 ? 123.858 98.241 2.596 1.00 74.02 72 PHE E C 1
ATOM 6492 O O . PHE G 2 49 ? 123.928 97.314 1.749 1.00 78.12 72 PHE E O 1
ATOM 6500 N N . THR G 2 50 ? 123.186 98.144 3.737 1.00 76.58 73 THR E N 1
ATOM 6501 C CA . THR G 2 50 ? 122.346 96.953 4.053 1.00 70.85 73 THR E CA 1
ATOM 6502 C C . THR G 2 50 ? 120.929 97.446 4.406 1.00 69.80 73 THR E C 1
ATOM 6503 O O . THR G 2 50 ? 120.757 98.315 5.339 1.00 62.83 73 THR E O 1
ATOM 6507 N N . PRO G 2 51 ? 119.943 96.918 3.678 1.00 67.00 74 PRO E N 1
ATOM 6508 C CA . PRO G 2 51 ? 118.585 97.527 3.693 1.00 63.81 74 PRO E CA 1
ATOM 6509 C C . PRO G 2 51 ? 117.993 97.424 5.066 1.00 63.50 74 PRO E C 1
ATOM 6510 O O . PRO G 2 51 ? 118.463 96.638 5.868 1.00 71.68 74 PRO E O 1
ATOM 6514 N N . SER G 2 52 ? 116.988 98.228 5.336 1.00 61.78 75 SER E N 1
ATOM 6515 C CA . SER G 2 52 ? 116.282 98.315 6.598 1.00 66.02 75 SER E CA 1
ATOM 6516 C C . SER G 2 52 ? 115.557 97.013 6.933 1.00 72.46 75 SER E C 1
ATOM 6517 O O . SER G 2 52 ? 114.415 96.755 6.518 1.00 79.66 75 SER E O 1
ATOM 6520 N N . ARG G 2 53 ? 116.173 96.203 7.768 1.00 72.95 76 ARG E N 1
ATOM 6521 C CA . ARG G 2 53 ? 115.488 95.049 8.332 1.00 73.31 76 ARG E CA 1
ATOM 6522 C C . ARG G 2 53 ? 115.261 95.287 9.804 1.00 75.16 76 ARG E C 1
ATOM 6523 O O . ARG G 2 53 ? 115.921 96.139 10.394 1.00 73.06 76 ARG E O 1
ATOM 6531 N N . GLN G 2 54 ? 114.267 94.624 10.382 1.00 76.82 77 GLN E N 1
ATOM 6532 C CA . GLN G 2 54 ? 113.981 94.767 11.804 1.00 77.73 77 GLN E CA 1
ATOM 6533 C C . GLN G 2 54 ? 114.954 93.869 12.626 1.00 78.23 77 GLN E C 1
ATOM 6534 O O . GLN G 2 54 ? 115.254 92.731 12.228 1.00 81.95 77 GLN E O 1
ATOM 6540 N N . SER G 2 55 ? 115.471 94.423 13.723 1.00 69.13 78 SER E N 1
ATOM 6541 C CA . SER G 2 55 ? 116.366 93.734 14.618 1.00 69.15 78 SER E CA 1
ATOM 6542 C C . SER G 2 55 ? 115.717 92.482 15.266 1.00 71.28 78 SER E C 1
ATOM 6543 O O . SER G 2 55 ? 114.480 92.409 15.400 1.00 75.91 78 SER E O 1
ATOM 6546 N N . LEU G 2 56 ? 116.565 91.560 15.708 1.00 66.33 79 LEU E N 1
ATOM 6547 C CA . LEU G 2 56 ? 116.125 90.284 16.163 1.00 61.90 79 LEU E CA 1
ATOM 6548 C C . LEU G 2 56 ? 116.070 90.171 17.658 1.00 60.04 79 LEU E C 1
ATOM 6549 O O . LEU G 2 56 ? 115.304 89.345 18.190 1.00 66.62 79 LEU E O 1
ATOM 6554 N N . HIS G 2 57 ? 116.856 90.997 18.315 1.00 55.91 80 HIS E N 1
ATOM 6555 C CA . HIS G 2 57 ? 117.025 90.939 19.764 1.00 58.62 80 HIS E CA 1
ATOM 6556 C C . HIS G 2 57 ? 116.859 92.298 20.411 1.00 59.91 80 HIS E C 1
ATOM 6557 O O . HIS G 2 57 ? 116.669 93.294 19.737 1.00 62.85 80 HIS E O 1
ATOM 6564 N N . GLY G 2 58 ? 116.927 92.347 21.745 1.00 61.44 81 GLY E N 1
ATOM 6565 C CA . GLY G 2 58 ? 117.064 93.616 22.460 1.00 59.83 81 GLY E CA 1
ATOM 6566 C C . GLY G 2 58 ? 115.806 94.375 22.310 1.00 65.15 81 GLY E C 1
ATOM 6567 O O . GLY G 2 58 ? 114.710 93.772 22.502 1.00 77.07 81 GLY E O 1
ATOM 6568 N N . THR G 2 59 ? 115.916 95.656 21.952 1.00 64.40 82 THR E N 1
ATOM 6569 C CA . THR G 2 59 ? 114.707 96.500 21.910 1.00 61.10 82 THR E CA 1
ATOM 6570 C C . THR G 2 59 ? 113.961 96.281 20.600 1.00 65.39 82 THR E C 1
ATOM 6571 O O . THR G 2 59 ? 112.827 96.823 20.426 1.00 72.14 82 THR E O 1
ATOM 6575 N N . LYS G 2 60 ? 114.576 95.486 19.707 1.00 60.92 83 LYS E N 1
ATOM 6576 C CA . LYS G 2 60 ? 114.001 95.209 18.386 1.00 66.53 83 LYS E CA 1
ATOM 6577 C C . LYS G 2 60 ? 113.728 96.450 17.562 1.00 66.01 83 LYS E C 1
ATOM 6578 O O . LYS G 2 60 ? 112.762 96.449 16.845 1.00 74.42 83 LYS E O 1
ATOM 6584 N N . ASP G 2 61 ? 114.588 97.465 17.616 1.00 62.52 84 ASP E N 1
ATOM 6585 C CA . ASP G 2 61 ? 114.434 98.656 16.749 1.00 59.52 84 ASP E CA 1
ATOM 6586 C C . ASP G 2 61 ? 114.836 98.346 15.290 1.00 58.54 84 ASP E C 1
ATOM 6587 O O . ASP G 2 61 ? 115.680 97.527 15.032 1.00 69.09 84 ASP E O 1
ATOM 6592 N N . TRP G 2 62 ? 114.268 99.055 14.342 1.00 56.44 85 TRP E N 1
ATOM 6593 C CA . TRP G 2 62 ? 114.654 98.903 12.951 1.00 57.90 85 TRP E CA 1
ATOM 6594 C C . TRP G 2 62 ? 116.006 99.499 12.716 1.00 61.32 85 TRP E C 1
ATOM 6595 O O . TRP G 2 62 ? 116.400 100.463 13.399 1.00 70.15 85 TRP E O 1
ATOM 6606 N N . VAL G 2 63 ? 116.743 98.910 11.760 1.00 63.11 86 VAL E N 1
ATOM 6607 C CA . VAL G 2 63 ? 118.107 99.315 11.465 1.00 57.05 86 VAL E CA 1
ATOM 6608 C C . VAL G 2 63 ? 118.441 99.210 10.007 1.00 62.71 86 VAL E C 1
ATOM 6609 O O . VAL G 2 63 ? 118.118 98.219 9.360 1.00 68.13 86 VAL E O 1
ATOM 6613 N N . THR G 2 64 ? 119.096 100.261 9.508 1.00 65.04 87 THR E N 1
ATOM 6614 C CA . THR G 2 64 ? 119.756 100.213 8.212 1.00 63.49 87 THR E CA 1
ATOM 6615 C C . THR G 2 64 ? 121.239 100.458 8.445 1.00 53.81 87 THR E C 1
ATOM 6616 O O . THR G 2 64 ? 121.553 101.200 9.330 1.00 52.60 87 THR E O 1
ATOM 6620 N N . THR G 2 65 ? 122.096 99.844 7.671 1.00 54.42 88 THR E N 1
ATOM 6621 C CA . THR G 2 65 ? 123.541 100.094 7.764 1.00 56.41 88 THR E CA 1
ATOM 6622 C C . THR G 2 65 ? 124.046 100.796 6.478 1.00 57.50 88 THR E C 1
ATOM 6623 O O . THR G 2 65 ? 123.721 100.385 5.300 1.00 54.89 88 THR E O 1
ATOM 6627 N N . VAL G 2 66 ? 124.877 101.821 6.665 1.00 52.76 89 VAL E N 1
ATOM 6628 C CA . VAL G 2 66 ? 125.563 102.427 5.540 1.00 54.22 89 VAL E CA 1
ATOM 6629 C C . VAL G 2 66 ? 127.077 102.397 5.725 1.00 57.62 89 VAL E C 1
ATOM 6630 O O . VAL G 2 66 ? 127.601 102.256 6.830 1.00 59.63 89 VAL E O 1
ATOM 6634 N N . TYR G 2 67 ? 127.792 102.592 4.633 1.00 57.99 90 TYR E N 1
ATOM 6635 C CA . TYR G 2 67 ? 129.208 102.887 4.662 1.00 61.74 90 TYR E CA 1
ATOM 6636 C C . TYR G 2 67 ? 129.347 104.225 3.923 1.00 65.32 90 TYR E C 1
ATOM 6637 O O . TYR G 2 67 ? 129.250 104.317 2.701 1.00 66.80 90 TYR E O 1
ATOM 6646 N N . LEU G 2 68 ? 129.588 105.299 4.655 1.00 66.65 91 LEU E N 1
ATOM 6647 C CA . LEU G 2 68 ? 129.787 106.548 3.946 1.00 66.93 91 LEU E CA 1
ATOM 6648 C C . LEU G 2 68 ? 131.219 106.699 3.615 1.00 72.81 91 LEU E C 1
ATOM 6649 O O . LEU G 2 68 ? 132.117 106.406 4.458 1.00 78.77 91 LEU E O 1
ATOM 6654 N N . TRP G 2 69 ? 131.456 107.265 2.434 1.00 71.63 92 TRP E N 1
ATOM 6655 C CA . TRP G 2 69 ? 132.791 107.496 1.976 1.00 77.56 92 TRP E CA 1
ATOM 6656 C C . TRP G 2 69 ? 132.822 108.941 1.508 1.00 82.39 92 TRP E C 1
ATOM 6657 O O . TRP G 2 69 ? 131.804 109.486 1.129 1.00 81.10 92 TRP E O 1
ATOM 6668 N N . ASP G 2 70 ? 134.012 109.566 1.569 1.00 88.50 93 ASP E N 1
ATOM 6669 C CA . ASP G 2 70 ? 134.271 110.863 0.923 1.00 83.76 93 ASP E CA 1
ATOM 6670 C C . ASP G 2 70 ? 135.743 110.947 0.513 1.00 91.60 93 ASP E C 1
ATOM 6671 O O . ASP G 2 70 ? 136.581 110.120 0.972 1.00 95.88 93 ASP E O 1
ATOM 6676 N N . PRO G 2 71 ? 136.074 111.891 -0.406 1.00 96.92 94 PRO E N 1
ATOM 6677 C CA . PRO G 2 71 ? 137.442 112.009 -0.983 1.00 92.49 94 PRO E CA 1
ATOM 6678 C C . PRO G 2 71 ? 138.585 111.926 0.000 1.00 90.27 94 PRO E C 1
ATOM 6679 O O . PRO G 2 71 ? 139.669 111.572 -0.397 1.00 90.03 94 PRO E O 1
ATOM 6683 N N . THR G 2 72 ? 138.342 112.232 1.274 1.00 96.00 95 THR E N 1
ATOM 6684 C CA . THR G 2 72 ? 139.368 112.165 2.321 1.00 95.12 95 THR E CA 1
ATOM 6685 C C . THR G 2 72 ? 139.793 110.713 2.582 1.00 101.18 95 THR E C 1
ATOM 6686 O O . THR G 2 72 ? 140.908 110.495 3.123 1.00 107.74 95 THR E O 1
ATOM 6690 N N . CYS G 2 73 ? 138.944 109.741 2.198 1.00 100.49 96 CYS E N 1
ATOM 6691 C CA . CYS G 2 73 ? 139.300 108.304 2.207 1.00 105.87 96 CYS E CA 1
ATOM 6692 C C . CYS G 2 73 ? 139.850 107.920 0.847 1.00 115.09 96 CYS E C 1
ATOM 6693 O O . CYS G 2 73 ? 139.419 108.468 -0.186 1.00 114.20 96 CYS E O 1
ATOM 6696 N N . ASP G 2 74 ? 140.795 106.980 0.828 1.00 121.91 97 ASP E N 1
ATOM 6697 C CA . ASP G 2 74 ? 141.352 106.506 -0.452 1.00 126.54 97 ASP E CA 1
ATOM 6698 C C . ASP G 2 74 ? 140.323 105.709 -1.273 1.00 121.18 97 ASP E C 1
ATOM 6699 O O . ASP G 2 74 ? 139.262 105.355 -0.747 1.00 104.94 97 ASP E O 1
ATOM 6704 N N . THR G 2 75 ? 140.667 105.421 -2.536 1.00 119.54 98 THR E N 1
ATOM 6705 C CA . THR G 2 75 ? 139.805 104.649 -3.450 1.00 112.77 98 THR E CA 1
ATOM 6706 C C . THR G 2 75 ? 139.409 103.282 -2.890 1.00 110.54 98 THR E C 1
ATOM 6707 O O . THR G 2 75 ? 138.243 102.937 -2.881 1.00 110.81 98 THR E O 1
ATOM 6709 N N . SER G 2 76 ? 140.401 102.529 -2.404 1.00 106.90 99 SER E N 1
ATOM 6710 C CA . SER G 2 76 ? 140.191 101.180 -1.875 1.00 104.73 99 SER E CA 1
ATOM 6711 C C . SER G 2 76 ? 139.420 101.121 -0.518 1.00 107.32 99 SER E C 1
ATOM 6712 O O . SER G 2 76 ? 138.876 100.077 -0.116 1.00 105.82 99 SER E O 1
ATOM 6714 N N . SER G 2 77 ? 139.407 102.242 0.210 1.00 108.36 100 SER E N 1
ATOM 6715 C CA . SER G 2 77 ? 138.740 102.332 1.534 1.00 104.50 100 SER E CA 1
ATOM 6716 C C . SER G 2 77 ? 137.225 102.216 1.441 1.00 103.43 100 SER E C 1
ATOM 6717 O O . SER G 2 77 ? 136.580 102.830 0.561 1.00 108.07 100 SER E O 1
ATOM 6720 N N . ILE G 2 78 ? 136.623 101.392 2.281 1.00 100.20 101 ILE E N 1
ATOM 6721 C CA . ILE G 2 78 ? 135.153 101.162 2.186 1.00 94.26 101 ILE E CA 1
ATOM 6722 C C . ILE G 2 78 ? 134.377 102.337 2.828 1.00 87.76 101 ILE E C 1
ATOM 6723 O O . ILE G 2 78 ? 133.331 102.770 2.319 1.00 91.35 101 ILE E O 1
ATOM 6728 N N . GLY G 2 79 ? 134.889 102.879 3.915 1.00 78.00 102 GLY E N 1
ATOM 6729 C CA . GLY G 2 79 ? 134.266 104.081 4.483 1.00 70.95 102 GLY E CA 1
ATOM 6730 C C . GLY G 2 79 ? 133.868 103.897 5.940 1.00 68.16 102 GLY E C 1
ATOM 6731 O O . GLY G 2 79 ? 134.355 103.044 6.614 1.00 65.64 102 GLY E O 1
ATOM 6732 N N . LEU G 2 80 ? 133.021 104.768 6.475 1.00 65.41 103 LEU E N 1
ATOM 6733 C CA . LEU G 2 80 ? 132.657 104.640 7.874 1.00 65.45 103 LEU E CA 1
ATOM 6734 C C . LEU G 2 80 ? 131.403 103.809 8.049 1.00 64.99 103 LEU E C 1
ATOM 6735 O O . LEU G 2 80 ? 130.390 103.992 7.394 1.00 73.04 103 LEU E O 1
ATOM 6740 N N . GLN G 2 81 ? 131.490 102.827 8.899 1.00 64.34 104 GLN E N 1
ATOM 6741 C CA . GLN G 2 81 ? 130.394 101.861 9.081 1.00 70.01 104 GLN E CA 1
ATOM 6742 C C . GLN G 2 81 ? 129.416 102.570 9.992 1.00 69.37 104 GLN E C 1
ATOM 6743 O O . GLN G 2 81 ? 129.857 103.125 11.017 1.00 75.23 104 GLN E O 1
ATOM 6749 N N . ILE G 2 82 ? 128.146 102.645 9.603 1.00 62.69 105 ILE E N 1
ATOM 6750 C CA . ILE G 2 82 ? 127.204 103.459 10.388 1.00 66.64 105 ILE E CA 1
ATOM 6751 C C . ILE G 2 82 ? 125.857 102.756 10.545 1.00 64.61 105 ILE E C 1
ATOM 6752 O O . ILE G 2 82 ? 125.173 102.446 9.533 1.00 69.72 105 ILE E O 1
ATOM 6757 N N . HIS G 2 83 ? 125.461 102.522 11.784 1.00 53.65 106 HIS E N 1
ATOM 6758 C CA . HIS G 2 83 ? 124.220 101.876 12.080 1.00 53.36 106 HIS E CA 1
ATOM 6759 C C . HIS G 2 83 ? 123.090 102.878 12.412 1.00 59.77 106 HIS E C 1
ATOM 6760 O O . HIS G 2 83 ? 123.136 103.663 13.460 1.00 60.03 106 HIS E O 1
ATOM 6767 N N . LEU G 2 84 ? 122.066 102.899 11.549 1.00 54.97 107 LEU E N 1
ATOM 6768 C CA . LEU G 2 84 ? 121.021 103.910 11.738 1.00 57.46 107 LEU E CA 1
ATOM 6769 C C . LEU G 2 84 ? 119.781 103.224 12.354 1.00 61.97 107 LEU E C 1
ATOM 6770 O O . LEU G 2 84 ? 119.210 102.303 11.725 1.00 64.12 107 LEU E O 1
ATOM 6775 N N . PHE G 2 85 ? 119.384 103.654 13.575 1.00 55.76 108 PHE E N 1
ATOM 6776 C CA . PHE G 2 85 ? 118.320 102.977 14.269 1.00 60.23 108 PHE E CA 1
ATOM 6777 C C . PHE G 2 85 ? 117.077 103.860 14.369 1.00 68.40 108 PHE E C 1
ATOM 6778 O O . PHE G 2 85 ? 117.161 105.101 14.375 1.00 69.82 108 PHE E O 1
ATOM 6786 N N . SER G 2 86 ? 115.916 103.226 14.493 1.00 69.79 109 SER E N 1
ATOM 6787 C CA . SER G 2 86 ? 114.617 103.927 14.676 1.00 74.02 109 SER E CA 1
ATOM 6788 C C . SER G 2 86 ? 113.573 102.975 15.223 1.00 82.09 109 SER E C 1
ATOM 6789 O O . SER G 2 86 ? 113.604 101.763 14.917 1.00 88.05 109 SER E O 1
ATOM 6792 N N . LYS G 2 87 ? 112.704 103.472 16.095 1.00 92.96 110 LYS E N 1
ATOM 6793 C CA . LYS G 2 87 ? 111.599 102.657 16.657 1.00 101.80 110 LYS E CA 1
ATOM 6794 C C . LYS G 2 87 ? 110.614 102.139 15.572 1.00 102.15 110 LYS E C 1
ATOM 6795 O O . LYS G 2 87 ? 110.452 100.913 15.365 1.00 94.28 110 LYS E O 1
ATOM 6801 N N . GLN G 2 88 ? 110.044 103.087 14.842 1.00 107.55 111 GLN E N 1
ATOM 6802 C CA . GLN G 2 88 ? 109.077 102.838 13.766 1.00 103.76 111 GLN E CA 1
ATOM 6803 C C . GLN G 2 88 ? 109.761 102.150 12.599 1.00 98.55 111 GLN E C 1
ATOM 6804 O O . GLN G 2 88 ? 109.366 101.058 12.169 1.00 95.93 111 GLN E O 1
ATOM 6810 N N . GLY G 2 89 ? 110.819 102.750 12.098 1.00 91.69 112 GLY E N 1
ATOM 6811 C CA . GLY G 2 89 ? 111.643 102.079 11.111 1.00 100.49 112 GLY E CA 1
ATOM 6812 C C . GLY G 2 89 ? 111.283 102.409 9.700 1.00 100.58 112 GLY E C 1
ATOM 6813 O O . GLY G 2 89 ? 112.164 102.404 8.802 1.00 93.56 112 GLY E O 1
ATOM 6814 N N . ASN G 2 90 ? 110.001 102.747 9.520 1.00 101.51 113 ASN E N 1
ATOM 6815 C CA . ASN G 2 90 ? 109.532 103.240 8.225 1.00 93.67 113 ASN E CA 1
ATOM 6816 C C . ASN G 2 90 ? 109.850 104.709 8.096 1.00 88.40 113 ASN E C 1
ATOM 6817 O O . ASN G 2 90 ? 109.373 105.331 7.183 1.00 103.25 113 ASN E O 1
ATOM 6822 N N . ASP G 2 91 ? 110.686 105.241 8.975 1.00 77.84 114 ASP E N 1
ATOM 6823 C CA . ASP G 2 91 ? 111.224 106.584 8.875 1.00 79.20 114 ASP E CA 1
ATOM 6824 C C . ASP G 2 91 ? 112.741 106.572 8.614 1.00 77.46 114 ASP E C 1
ATOM 6825 O O . ASP G 2 91 ? 113.322 107.666 8.456 1.00 80.94 114 ASP E O 1
ATOM 6830 N N . LEU G 2 92 ? 113.341 105.387 8.517 1.00 62.17 115 LEU E N 1
ATOM 6831 C CA . LEU G 2 92 ? 114.731 105.268 8.037 1.00 56.92 115 LEU E CA 1
ATOM 6832 C C . LEU G 2 92 ? 114.874 105.557 6.540 1.00 56.63 115 LEU E C 1
ATOM 6833 O O . LEU G 2 92 ? 113.934 105.254 5.794 1.00 64.42 115 LEU E O 1
ATOM 6838 N N . PRO G 2 93 ? 116.051 106.102 6.091 1.00 52.69 116 PRO E N 1
ATOM 6839 C CA . PRO G 2 93 ? 116.292 106.390 4.698 1.00 49.89 116 PRO E CA 1
ATOM 6840 C C . PRO G 2 93 ? 116.050 105.201 3.817 1.00 54.14 116 PRO E C 1
ATOM 6841 O O . PRO G 2 93 ? 116.525 104.093 4.105 1.00 63.84 116 PRO E O 1
ATOM 6845 N N . VAL G 2 94 ? 115.315 105.402 2.721 1.00 54.11 117 VAL E N 1
ATOM 6846 C CA . VAL G 2 94 ? 115.105 104.333 1.781 1.00 53.59 117 VAL E CA 1
ATOM 6847 C C . VAL G 2 94 ? 116.080 104.489 0.674 1.00 53.87 117 VAL E C 1
ATOM 6848 O O . VAL G 2 94 ? 115.743 105.173 -0.290 1.00 53.63 117 VAL E O 1
ATOM 6852 N N . ILE G 2 95 ? 117.198 103.741 0.769 1.00 56.62 118 ILE E N 1
ATOM 6853 C CA . ILE G 2 95 ? 118.271 103.797 -0.239 1.00 59.58 118 ILE E CA 1
ATOM 6854 C C . ILE G 2 95 ? 117.999 102.801 -1.317 1.00 62.54 118 ILE E C 1
ATOM 6855 O O . ILE G 2 95 ? 117.748 101.638 -0.988 1.00 70.23 118 ILE E O 1
ATOM 6860 N N . LYS G 2 96 ? 118.111 103.220 -2.597 1.00 69.88 119 LYS E N 1
ATOM 6861 C CA . LYS G 2 96 ? 117.917 102.289 -3.738 1.00 67.61 119 LYS E CA 1
ATOM 6862 C C . LYS G 2 96 ? 119.175 101.715 -4.346 1.00 70.11 119 LYS E C 1
ATOM 6863 O O . LYS G 2 96 ? 119.158 100.614 -4.815 1.00 75.58 119 LYS E O 1
ATOM 6869 N N . GLN G 2 97 ? 120.253 102.471 -4.394 1.00 64.91 120 GLN E N 1
ATOM 6870 C CA . GLN G 2 97 ? 121.514 101.978 -4.920 1.00 63.40 120 GLN E CA 1
ATOM 6871 C C . GLN G 2 97 ? 122.746 102.758 -4.441 1.00 63.07 120 GLN E C 1
ATOM 6872 O O . GLN G 2 97 ? 122.646 103.890 -3.983 1.00 59.53 120 GLN E O 1
ATOM 6878 N N . VAL G 2 98 ? 123.898 102.130 -4.618 1.00 66.96 121 VAL E N 1
ATOM 6879 C CA . VAL G 2 98 ? 125.198 102.600 -4.188 1.00 68.44 121 VAL E CA 1
ATOM 6880 C C . VAL G 2 98 ? 125.612 103.799 -5.027 1.00 63.67 121 VAL E C 1
ATOM 6881 O O . VAL G 2 98 ? 125.667 103.723 -6.250 1.00 78.67 121 VAL E O 1
ATOM 6885 N N . GLY G 2 99 ? 125.954 104.876 -4.385 1.00 54.25 122 GLY E N 1
ATOM 6886 C CA . GLY G 2 99 ? 126.368 106.046 -5.117 1.00 60.53 122 GLY E CA 1
ATOM 6887 C C . GLY G 2 99 ? 125.553 107.286 -4.736 1.00 66.68 122 GLY E C 1
ATOM 6888 O O . GLY G 2 99 ? 125.938 108.396 -5.101 1.00 76.98 122 GLY E O 1
ATOM 6889 N N . GLN G 2 100 ? 124.508 107.126 -3.940 1.00 61.83 123 GLN E N 1
ATOM 6890 C CA . GLN G 2 100 ? 123.619 108.207 -3.595 1.00 58.48 123 GLN E CA 1
ATOM 6891 C C . GLN G 2 100 ? 124.325 109.078 -2.525 1.00 61.01 123 GLN E C 1
ATOM 6892 O O . GLN G 2 100 ? 124.859 108.576 -1.515 1.00 62.22 123 GLN E O 1
ATOM 6898 N N . PRO G 2 101 ? 124.239 110.403 -2.691 1.00 60.72 124 PRO E N 1
ATOM 6899 C CA . PRO G 2 101 ? 124.657 111.319 -1.665 1.00 56.83 124 PRO E CA 1
ATOM 6900 C C . PRO G 2 101 ? 123.828 111.241 -0.400 1.00 53.76 124 PRO E C 1
ATOM 6901 O O . PRO G 2 101 ? 122.592 111.208 -0.489 1.00 62.53 124 PRO E O 1
ATOM 6905 N N . LEU G 2 102 ? 124.463 111.282 0.778 1.00 53.33 125 LEU E N 1
ATOM 6906 C CA . LEU G 2 102 ? 123.747 111.134 2.027 1.00 55.05 125 LEU E CA 1
ATOM 6907 C C . LEU G 2 102 ? 124.261 112.101 3.097 1.00 61.50 125 LEU E C 1
ATOM 6908 O O . LEU G 2 102 ? 125.464 112.024 3.441 1.00 60.37 125 LEU E O 1
ATOM 6913 N N . LEU G 2 103 ? 123.306 112.884 3.678 1.00 57.36 126 LEU E N 1
ATOM 6914 C CA . LEU G 2 103 ? 123.582 113.839 4.713 1.00 56.91 126 LEU E CA 1
ATOM 6915 C C . LEU G 2 103 ? 123.059 113.378 6.054 1.00 55.84 126 LEU E C 1
ATOM 6916 O O . LEU G 2 103 ? 121.816 113.436 6.271 1.00 56.96 126 LEU E O 1
ATOM 6921 N N . LEU G 2 104 ? 123.962 113.060 7.005 1.00 51.13 127 LEU E N 1
ATOM 6922 C CA . LEU G 2 104 ? 123.523 112.482 8.274 1.00 50.85 127 LEU E CA 1
ATOM 6923 C C . LEU G 2 104 ? 123.658 113.448 9.379 1.00 50.42 127 LEU E C 1
ATOM 6924 O O . LEU G 2 104 ? 124.712 114.035 9.502 1.00 48.87 127 LEU E O 1
ATOM 6929 N N . HIS G 2 105 ? 122.624 113.532 10.209 1.00 50.75 128 HIS E N 1
ATOM 6930 C CA . HIS G 2 105 ? 122.593 114.596 11.244 1.00 59.37 128 HIS E CA 1
ATOM 6931 C C . HIS G 2 105 ? 122.538 114.011 12.658 1.00 60.92 128 HIS E C 1
ATOM 6932 O O . HIS G 2 105 ? 121.627 113.250 13.006 1.00 59.24 128 HIS E O 1
ATOM 6939 N N . GLN G 2 106 ? 123.537 114.370 13.457 1.00 60.78 129 GLN E N 1
ATOM 6940 C CA . GLN G 2 106 ? 123.720 113.822 14.824 1.00 60.97 129 GLN E CA 1
ATOM 6941 C C . GLN G 2 106 ? 123.952 112.295 14.858 1.00 61.81 129 GLN E C 1
ATOM 6942 O O . GLN G 2 106 ? 123.089 111.526 15.214 1.00 64.97 129 GLN E O 1
ATOM 6948 N N . ILE G 2 107 ? 125.144 111.886 14.438 1.00 58.28 130 ILE E N 1
ATOM 6949 C CA . ILE G 2 107 ? 125.649 110.533 14.524 1.00 55.83 130 ILE E CA 1
ATOM 6950 C C . ILE G 2 107 ? 126.743 110.399 15.584 1.00 53.11 130 ILE E C 1
ATOM 6951 O O . ILE G 2 107 ? 127.678 111.101 15.490 1.00 61.11 130 ILE E O 1
ATOM 6956 N N . THR G 2 108 ? 126.593 109.506 16.566 1.00 56.18 131 THR E N 1
ATOM 6957 C CA . THR G 2 108 ? 127.616 109.228 17.621 1.00 61.16 131 THR E CA 1
ATOM 6958 C C . THR G 2 108 ? 128.735 108.396 17.092 1.00 61.47 131 THR E C 1
ATOM 6959 O O . THR G 2 108 ? 128.454 107.462 16.332 1.00 66.87 131 THR E O 1
ATOM 6963 N N . LEU G 2 109 ? 129.979 108.749 17.486 1.00 60.51 132 LEU E N 1
ATOM 6964 C CA . LEU G 2 109 ? 131.187 108.057 16.978 1.00 59.33 132 LEU E CA 1
ATOM 6965 C C . LEU G 2 109 ? 131.916 107.293 18.011 1.00 59.81 132 LEU E C 1
ATOM 6966 O O . LEU G 2 109 ? 132.445 107.935 18.887 1.00 71.65 132 LEU E O 1
ATOM 6971 N N . ARG G 2 110 ? 132.012 105.970 17.928 1.00 58.60 133 ARG E N 1
ATOM 6972 C CA . ARG G 2 110 ? 132.648 105.184 19.026 1.00 62.27 133 ARG E CA 1
ATOM 6973 C C . ARG G 2 110 ? 133.417 103.976 18.564 1.00 63.96 133 ARG E C 1
ATOM 6974 O O . ARG G 2 110 ? 133.213 103.545 17.420 1.00 65.55 133 ARG E O 1
ATOM 6982 N N . SER G 2 111 ? 134.318 103.432 19.372 1.00 65.17 134 SER E N 1
ATOM 6983 C CA . SER G 2 111 ? 135.027 102.173 18.966 1.00 63.55 134 SER E CA 1
ATOM 6984 C C . SER G 2 111 ? 134.181 100.877 19.150 1.00 58.07 134 SER E C 1
ATOM 6985 O O . SER G 2 111 ? 133.557 100.654 20.193 1.00 49.02 134 SER E O 1
ATOM 6988 N N . TYR G 2 112 ? 134.302 100.013 18.161 1.00 56.96 135 TYR E N 1
ATOM 6989 C CA . TYR G 2 112 ? 133.878 98.610 18.277 1.00 57.88 135 TYR E CA 1
ATOM 6990 C C . TYR G 2 112 ? 134.971 97.686 17.684 1.00 59.08 135 TYR E C 1
ATOM 6991 O O . TYR G 2 112 ? 135.146 97.592 16.432 1.00 51.91 135 TYR E O 1
ATOM 7000 N N . ARG G 2 113 ? 135.731 97.068 18.573 1.00 64.96 136 ARG E N 1
ATOM 7001 C CA . ARG G 2 113 ? 136.748 96.078 18.190 1.00 70.50 136 ARG E CA 1
ATOM 7002 C C . ARG G 2 113 ? 137.707 96.699 17.156 1.00 74.71 136 ARG E C 1
ATOM 7003 O O . ARG G 2 113 ? 137.955 96.209 16.012 1.00 66.76 136 ARG E O 1
ATOM 7011 N N . ASP G 2 114 ? 138.184 97.854 17.637 1.00 86.03 137 ASP E N 1
ATOM 7012 C CA . ASP G 2 114 ? 139.253 98.702 17.074 1.00 91.97 137 ASP E CA 1
ATOM 7013 C C . ASP G 2 114 ? 139.025 99.013 15.577 1.00 89.14 137 ASP E C 1
ATOM 7014 O O . ASP G 2 114 ? 139.670 98.541 14.638 1.00 88.90 137 ASP E O 1
ATOM 7019 N N . ARG G 2 115 ? 137.962 99.760 15.408 1.00 82.89 138 ARG E N 1
ATOM 7020 C CA . ARG G 2 115 ? 137.581 100.542 14.212 1.00 83.60 138 ARG E CA 1
ATOM 7021 C C . ARG G 2 115 ? 136.550 101.510 14.783 1.00 75.48 138 ARG E C 1
ATOM 7022 O O . ARG G 2 115 ? 135.930 101.211 15.808 1.00 77.12 138 ARG E O 1
ATOM 7030 N N . THR G 2 116 ? 136.360 102.639 14.135 1.00 66.24 139 THR E N 1
ATOM 7031 C CA . THR G 2 116 ? 135.365 103.582 14.568 1.00 66.43 139 THR E CA 1
ATOM 7032 C C . THR G 2 116 ? 134.076 103.100 13.886 1.00 65.77 139 THR E C 1
ATOM 7033 O O . THR G 2 116 ? 134.062 102.850 12.665 1.00 66.84 139 THR E O 1
ATOM 7037 N N . GLN G 2 117 ? 132.997 102.977 14.631 1.00 57.52 140 GLN E N 1
ATOM 7038 C CA . GLN G 2 117 ? 131.685 102.941 13.957 1.00 56.02 140 GLN E CA 1
ATOM 7039 C C . GLN G 2 117 ? 130.756 104.069 14.391 1.00 52.23 140 GLN E C 1
ATOM 7040 O O . GLN G 2 117 ? 130.923 104.680 15.477 1.00 49.38 140 GLN E O 1
ATOM 7046 N N . GLY G 2 118 ? 129.750 104.313 13.585 1.00 51.41 141 GLY E N 1
ATOM 7047 C CA . GLY G 2 118 ? 128.847 105.440 13.922 1.00 56.50 141 GLY E CA 1
ATOM 7048 C C . GLY G 2 118 ? 127.509 104.843 14.315 1.00 59.45 141 GLY E C 1
ATOM 7049 O O . GLY G 2 118 ? 126.988 103.921 13.628 1.00 63.93 141 GLY E O 1
ATOM 7050 N N . LEU G 2 119 ? 126.950 105.276 15.458 1.00 52.74 142 LEU E N 1
ATOM 7051 C CA . LEU G 2 119 ? 125.628 104.868 15.783 1.00 54.33 142 LEU E CA 1
ATOM 7052 C C . LEU G 2 119 ? 124.705 106.137 15.761 1.00 56.87 142 LEU E C 1
ATOM 7053 O O . LEU G 2 119 ? 125.049 107.189 16.409 1.00 50.01 142 LEU E O 1
ATOM 7058 N N . SER G 2 120 ? 123.517 106.000 15.164 1.00 52.67 143 SER E N 1
ATOM 7059 C CA . SER G 2 120 ? 122.572 107.190 15.046 1.00 52.58 143 SER E CA 1
ATOM 7060 C C . SER G 2 120 ? 122.041 107.559 16.369 1.00 55.13 143 SER E C 1
ATOM 7061 O O . SER G 2 120 ? 121.670 106.681 17.129 1.00 53.40 143 SER E O 1
ATOM 7064 N N . LYS G 2 121 ? 122.006 108.880 16.692 1.00 61.14 144 LYS E N 1
ATOM 7065 C CA . LYS G 2 121 ? 121.325 109.350 17.963 1.00 53.73 144 LYS E CA 1
ATOM 7066 C C . LYS G 2 121 ? 119.830 109.262 17.676 1.00 53.36 144 LYS E C 1
ATOM 7067 O O . LYS G 2 121 ? 119.467 109.225 16.516 1.00 53.41 144 LYS E O 1
ATOM 7073 N N . ASP G 2 122 ? 118.990 109.203 18.676 1.00 53.81 145 ASP E N 1
ATOM 7074 C CA . ASP G 2 122 ? 117.569 108.951 18.363 1.00 55.02 145 ASP E CA 1
ATOM 7075 C C . ASP G 2 122 ? 116.968 110.082 17.558 1.00 64.27 145 ASP E C 1
ATOM 7076 O O . ASP G 2 122 ? 116.195 109.744 16.646 1.00 73.48 145 ASP E O 1
ATOM 7081 N N . GLN G 2 123 ? 117.365 111.338 17.825 1.00 60.59 146 GLN E N 1
ATOM 7082 C CA . GLN G 2 123 ? 116.852 112.516 17.139 1.00 64.10 146 GLN E CA 1
ATOM 7083 C C . GLN G 2 123 ? 117.411 112.769 15.693 1.00 61.39 146 GLN E C 1
ATOM 7084 O O . GLN G 2 123 ? 117.318 113.863 15.107 1.00 66.93 146 GLN E O 1
ATOM 7090 N N . PHE G 2 124 ? 118.138 111.814 15.191 1.00 53.00 147 PHE E N 1
ATOM 7091 C CA . PHE G 2 124 ? 118.969 112.002 14.016 1.00 53.05 147 PHE E CA 1
ATOM 7092 C C . PHE G 2 124 ? 118.079 112.275 12.827 1.00 58.30 147 PHE E C 1
ATOM 7093 O O . PHE G 2 124 ? 116.974 111.732 12.682 1.00 53.80 147 PHE E O 1
ATOM 7101 N N . ARG G 2 125 ? 118.578 113.158 11.964 1.00 61.23 148 ARG E N 1
ATOM 7102 C CA . ARG G 2 125 ? 117.872 113.508 10.711 1.00 60.31 148 ARG E CA 1
ATOM 7103 C C . ARG G 2 125 ? 118.765 113.187 9.552 1.00 62.65 148 ARG E C 1
ATOM 7104 O O . ARG G 2 125 ? 119.964 112.881 9.756 1.00 69.74 148 ARG E O 1
ATOM 7112 N N . TYR G 2 126 ? 118.223 113.222 8.323 1.00 58.28 149 TYR E N 1
ATOM 7113 C CA . TYR G 2 126 ? 119.040 112.880 7.124 1.00 51.51 149 TYR E CA 1
ATOM 7114 C C . TYR G 2 126 ? 118.523 113.598 5.914 1.00 55.98 149 TYR E C 1
ATOM 7115 O O . TYR G 2 126 ? 117.485 114.270 5.984 1.00 65.59 149 TYR E O 1
ATOM 7124 N N . ALA G 2 127 ? 119.215 113.467 4.780 1.00 52.38 150 ALA E N 1
ATOM 7125 C CA . ALA G 2 127 ? 118.782 113.937 3.468 1.00 51.72 150 ALA E CA 1
ATOM 7126 C C . ALA G 2 127 ? 119.438 113.135 2.408 1.00 53.87 150 ALA E C 1
ATOM 7127 O O . ALA G 2 127 ? 120.687 112.927 2.537 1.00 63.64 150 ALA E O 1
ATOM 7129 N N . LEU G 2 128 ? 118.682 112.639 1.435 1.00 53.50 151 LEU E N 1
ATOM 7130 C CA . LEU G 2 128 ? 119.175 111.785 0.345 1.00 53.21 151 LEU E CA 1
ATOM 7131 C C . LEU G 2 128 ? 119.082 112.494 -0.997 1.00 55.94 151 LEU E C 1
ATOM 7132 O O . LEU G 2 128 ? 118.233 113.381 -1.250 1.00 50.98 151 LEU E O 1
ATOM 7137 N N . TRP G 2 129 ? 119.901 112.020 -1.932 1.00 59.44 152 TRP E N 1
ATOM 7138 C CA . TRP G 2 129 ? 119.905 112.591 -3.317 1.00 65.72 152 TRP E CA 1
ATOM 7139 C C . TRP G 2 129 ? 120.073 111.432 -4.297 1.00 66.47 152 TRP E C 1
ATOM 7140 O O . TRP G 2 129 ? 120.728 110.409 -3.924 1.00 67.13 152 TRP E O 1
ATOM 7151 N N . PRO G 2 130 ? 119.593 111.591 -5.529 1.00 65.73 153 PRO E N 1
ATOM 7152 C CA . PRO G 2 130 ? 119.737 110.499 -6.516 1.00 71.45 153 PRO E CA 1
ATOM 7153 C C . PRO G 2 130 ? 121.191 110.339 -7.000 1.00 75.55 153 PRO E C 1
ATOM 7154 O O . PRO G 2 130 ? 121.925 111.378 -7.005 1.00 82.41 153 PRO E O 1
ATOM 7158 N N . ASP G 2 131 ? 121.575 109.131 -7.454 1.00 68.56 154 ASP E N 1
ATOM 7159 C CA . ASP G 2 131 ? 122.953 108.934 -7.942 1.00 65.23 154 ASP E CA 1
ATOM 7160 C C . ASP G 2 131 ? 123.026 109.645 -9.272 1.00 62.76 154 ASP E C 1
ATOM 7161 O O . ASP G 2 131 ? 122.601 109.103 -10.296 1.00 66.20 154 ASP E O 1
ATOM 7166 N N . PHE G 2 132 ? 123.519 110.883 -9.269 1.00 60.78 155 PHE E N 1
ATOM 7167 C CA . PHE G 2 132 ? 123.432 111.735 -10.461 1.00 59.55 155 PHE E CA 1
ATOM 7168 C C . PHE G 2 132 ? 124.105 111.143 -11.690 1.00 64.84 155 PHE E C 1
ATOM 7169 O O . PHE G 2 132 ? 123.601 111.313 -12.820 1.00 68.70 155 PHE E O 1
ATOM 7177 N N . SER G 2 133 ? 125.209 110.440 -11.483 1.00 64.74 156 SER E N 1
ATOM 7178 C CA . SER G 2 133 ? 125.992 109.871 -12.573 1.00 67.58 156 SER E CA 1
ATOM 7179 C C . SER G 2 133 ? 125.674 108.432 -12.878 1.00 67.74 156 SER E C 1
ATOM 7180 O O . SER G 2 133 ? 126.535 107.715 -13.460 1.00 61.24 156 SER E O 1
ATOM 7183 N N . SER G 2 134 ? 124.465 108.002 -12.455 1.00 73.16 157 SER E N 1
ATOM 7184 C CA . SER G 2 134 ? 123.951 106.670 -12.773 1.00 75.51 157 SER E CA 1
ATOM 7185 C C . SER G 2 134 ? 123.270 106.706 -14.116 1.00 85.45 157 SER E C 1
ATOM 7186 O O . SER G 2 134 ? 123.032 107.799 -14.658 1.00 81.27 157 SER E O 1
ATOM 7189 N N . ASN G 2 135 ? 122.964 105.509 -14.664 1.00 97.27 158 ASN E N 1
ATOM 7190 C CA . ASN G 2 135 ? 122.204 105.425 -15.914 1.00 93.10 158 ASN E CA 1
ATOM 7191 C C . ASN G 2 135 ? 120.702 105.622 -15.759 1.00 91.04 158 ASN E C 1
ATOM 7192 O O . ASN G 2 135 ? 120.058 106.078 -16.723 1.00 94.27 158 ASN E O 1
ATOM 7197 N N . SER G 2 136 ? 120.210 105.321 -14.558 1.00 82.00 159 SER E N 1
ATOM 7198 C CA . SER G 2 136 ? 118.809 105.530 -14.206 1.00 78.00 159 SER E CA 1
ATOM 7199 C C . SER G 2 136 ? 118.530 106.965 -13.810 1.00 75.48 159 SER E C 1
ATOM 7200 O O . SER G 2 136 ? 119.389 107.642 -13.183 1.00 80.87 159 SER E O 1
ATOM 7203 N N . LYS G 2 137 ? 117.297 107.370 -14.163 1.00 70.13 160 LYS E N 1
ATOM 7204 C CA . LYS G 2 137 ? 116.662 108.602 -13.710 1.00 68.67 160 LYS E CA 1
ATOM 7205 C C . LYS G 2 137 ? 116.145 108.441 -12.297 1.00 72.76 160 LYS E C 1
ATOM 7206 O O . LYS G 2 137 ? 116.462 109.299 -11.437 1.00 79.15 160 LYS E O 1
ATOM 7212 N N . ASP G 2 138 ? 115.371 107.374 -12.029 1.00 77.90 161 ASP E N 1
ATOM 7213 C CA . ASP G 2 138 ? 114.675 107.287 -10.744 1.00 86.93 161 ASP E CA 1
ATOM 7214 C C . ASP G 2 138 ? 115.450 106.635 -9.626 1.00 80.91 161 ASP E C 1
ATOM 7215 O O . ASP G 2 138 ? 114.849 105.805 -8.908 1.00 88.30 161 ASP E O 1
ATOM 7220 N N . THR G 2 139 ? 116.689 107.046 -9.389 1.00 73.82 162 THR E N 1
ATOM 7221 C CA . THR G 2 139 ? 117.474 106.318 -8.345 1.00 68.50 162 THR E CA 1
ATOM 7222 C C . THR G 2 139 ? 117.009 106.686 -6.948 1.00 66.09 1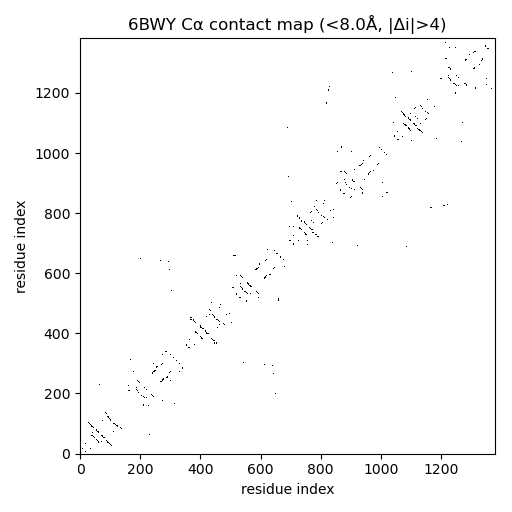62 THR E C 1
ATOM 7223 O O . THR G 2 139 ? 117.309 105.960 -6.006 1.00 66.42 162 THR E O 1
ATOM 7227 N N . LEU G 2 140 ? 116.368 107.860 -6.819 1.00 66.39 163 LEU E N 1
ATOM 7228 C CA . LEU G 2 140 ? 115.916 108.384 -5.516 1.00 66.85 163 LEU E CA 1
ATOM 7229 C C . LEU G 2 140 ? 114.397 108.195 -5.445 1.00 79.03 163 LEU E C 1
ATOM 7230 O O . LEU G 2 140 ? 113.608 108.838 -6.213 1.00 80.03 163 LEU E O 1
ATOM 7235 N N . CYS G 2 141 ? 113.960 107.287 -4.566 1.00 86.50 164 CYS E N 1
ATOM 7236 C CA . CYS G 2 141 ? 112.525 106.985 -4.459 1.00 80.58 164 CYS E CA 1
ATOM 7237 C C . CYS G 2 141 ? 111.968 107.748 -3.246 1.00 77.76 164 CYS E C 1
ATOM 7238 O O . CYS G 2 141 ? 112.777 108.158 -2.409 1.00 80.19 164 CYS E O 1
ATOM 7241 N N . PRO G 2 142 ? 110.594 107.858 -3.123 1.00 74.61 165 PRO E N 1
ATOM 7242 C CA . PRO G 2 142 ? 109.883 108.542 -2.074 1.00 73.69 165 PRO E CA 1
ATOM 7243 C C . PRO G 2 142 ? 110.434 108.379 -0.688 1.00 77.15 165 PRO E C 1
ATOM 7244 O O . PRO G 2 142 ? 110.347 107.277 -0.138 1.00 81.49 165 PRO E O 1
ATOM 7248 N N . GLN G 2 143 ? 111.003 109.446 -0.074 1.00 73.60 166 GLN E N 1
ATOM 7249 C CA . GLN G 2 143 ? 111.595 109.290 1.285 1.00 71.83 166 GLN E CA 1
ATOM 7250 C C . GLN G 2 143 ? 110.575 109.486 2.399 1.00 77.09 166 GLN E C 1
ATOM 7251 O O . GLN G 2 143 ? 109.654 110.312 2.233 1.00 91.54 166 GLN E O 1
ATOM 7257 N N . PRO G 2 144 ? 110.709 108.727 3.514 1.00 74.03 167 PRO E N 1
ATOM 7258 C CA . PRO G 2 144 ? 109.896 108.976 4.730 1.00 73.07 167 PRO E CA 1
ATOM 7259 C C . PRO G 2 144 ? 110.040 110.436 5.238 1.00 74.65 167 PRO E C 1
ATOM 7260 O O . PRO G 2 144 ? 111.155 111.014 5.290 1.00 78.03 167 PRO E O 1
ATOM 7264 N N . MET G 2 145 ? 108.913 111.015 5.637 1.00 73.62 168 MET E N 1
ATOM 7265 C CA . MET G 2 145 ? 108.837 112.402 5.988 1.00 72.29 168 MET E CA 1
ATOM 7266 C C . MET G 2 145 ? 109.442 112.815 7.394 1.00 81.02 168 MET E C 1
ATOM 7267 O O . MET G 2 145 ? 109.999 113.963 7.524 1.00 81.61 168 MET E O 1
ATOM 7272 N N . PRO G 2 146 ? 109.363 111.923 8.447 1.00 73.91 169 PRO E N 1
ATOM 7273 C CA . PRO G 2 146 ? 109.671 112.433 9.814 1.00 66.52 169 PRO E CA 1
ATOM 7274 C C . PRO G 2 146 ? 111.089 112.901 10.039 1.00 71.39 169 PRO E C 1
ATOM 7275 O O . PRO G 2 146 ? 111.307 113.926 10.722 1.00 72.52 169 PRO E O 1
ATOM 7279 N N . ARG G 2 147 ? 112.053 112.168 9.454 1.00 75.06 170 ARG E N 1
ATOM 7280 C CA . ARG G 2 147 ? 113.472 112.380 9.676 1.00 71.15 170 ARG E CA 1
ATOM 7281 C C . ARG G 2 147 ? 114.151 113.158 8.584 1.00 70.43 170 ARG E C 1
ATOM 7282 O O . ARG G 2 147 ? 115.403 113.273 8.583 1.00 73.99 170 ARG E O 1
ATOM 7290 N N . LEU G 2 148 ? 113.378 113.657 7.611 1.00 65.10 171 LEU E N 1
ATOM 7291 C CA . LEU G 2 148 ? 114.018 114.260 6.449 1.00 59.48 171 LEU E CA 1
ATOM 7292 C C . LEU G 2 148 ? 114.229 115.735 6.764 1.00 61.40 171 LEU E C 1
ATOM 7293 O O . LEU G 2 148 ? 113.469 116.305 7.560 1.00 76.28 171 LEU E O 1
ATOM 7298 N N . MET G 2 149 ? 115.264 116.374 6.198 1.00 58.95 172 MET E N 1
ATOM 7299 C CA . MET G 2 149 ? 115.511 117.802 6.416 1.00 62.56 172 MET E CA 1
ATOM 7300 C C . MET G 2 149 ? 115.202 118.677 5.176 1.00 70.80 172 MET E C 1
ATOM 7301 O O . MET G 2 149 ? 115.436 118.202 4.045 1.00 78.53 172 MET E O 1
ATOM 7306 N N . LYS G 2 150 ? 114.701 119.922 5.356 1.00 73.18 173 LYS E N 1
ATOM 7307 C CA . LYS G 2 150 ? 114.644 120.920 4.288 1.00 72.09 173 LYS E CA 1
ATOM 7308 C C . LYS G 2 150 ? 116.058 121.405 3.921 1.00 74.17 173 LYS E C 1
ATOM 7309 O O . LYS G 2 150 ? 116.711 122.135 4.640 1.00 75.26 173 LYS E O 1
ATOM 7315 N N . THR G 2 151 ? 116.486 120.963 2.746 1.00 74.65 174 THR E N 1
ATOM 7316 C CA . THR G 2 151 ? 117.738 121.344 2.184 1.00 76.73 174 THR E CA 1
ATOM 7317 C C . THR G 2 151 ? 117.552 122.421 1.139 1.00 84.74 174 THR E C 1
ATOM 7318 O O . THR G 2 151 ? 116.415 122.579 0.541 1.00 86.10 174 THR E O 1
ATOM 7322 N N . GLY G 2 152 ? 118.652 123.158 0.917 1.00 85.14 175 GLY E N 1
ATOM 7323 C CA . GLY G 2 152 ? 118.646 124.300 -0.002 1.00 96.90 175 GLY E CA 1
ATOM 7324 C C . GLY G 2 152 ? 119.598 124.137 -1.165 1.00 110.33 175 GLY E C 1
ATOM 7325 O O . GLY G 2 152 ? 119.787 123.025 -1.647 1.00 115.54 175 GLY E O 1
ATOM 7326 N N . ASP G 2 153 ? 120.227 125.237 -1.566 1.00 118.57 176 ASP E N 1
ATOM 7327 C CA . ASP G 2 153 ? 121.143 125.309 -2.711 1.00 108.19 176 ASP E CA 1
ATOM 7328 C C . ASP G 2 153 ? 122.498 124.709 -2.326 1.00 98.42 176 ASP E C 1
ATOM 7329 O O . ASP G 2 153 ? 123.053 123.982 -3.114 1.00 92.12 176 ASP E O 1
ATOM 7334 N N . LYS G 2 154 ? 123.024 125.075 -1.156 1.00 92.63 177 LYS E N 1
ATOM 7335 C CA . LYS G 2 154 ? 124.399 124.779 -0.782 1.00 94.44 177 LYS E CA 1
ATOM 7336 C C . LYS G 2 154 ? 124.651 123.253 -0.712 1.00 96.16 177 LYS E C 1
ATOM 7337 O O . LYS G 2 154 ? 125.580 122.734 -1.346 1.00 96.29 177 LYS E O 1
ATOM 7339 N N . GLU G 2 155 ? 123.804 122.535 0.024 1.00 90.69 178 GLU E N 1
ATOM 7340 C CA . GLU G 2 155 ? 123.890 121.076 0.161 1.00 94.71 178 GLU E CA 1
ATOM 7341 C C . GLU G 2 155 ? 123.500 120.295 -1.141 1.00 92.77 178 GLU E C 1
ATOM 7342 O O . GLU G 2 155 ? 123.775 119.110 -1.275 1.00 91.52 178 GLU E O 1
ATOM 7348 N N . GLU G 2 156 ? 122.877 120.995 -2.085 1.00 89.74 179 GLU E N 1
ATOM 7349 C CA . GLU G 2 156 ? 122.644 120.469 -3.416 1.00 84.47 179 GLU E CA 1
ATOM 7350 C C . GLU G 2 156 ? 123.931 120.452 -4.187 1.00 87.15 179 GLU E C 1
ATOM 7351 O O . GLU G 2 156 ? 124.287 119.389 -4.744 1.00 90.86 179 GLU E O 1
ATOM 7357 N N . GLN G 2 157 ? 124.651 121.600 -4.204 1.00 83.92 180 GLN E N 1
ATOM 7358 C CA . GLN G 2 157 ? 125.931 121.725 -4.902 1.00 78.45 180 GLN E CA 1
ATOM 7359 C C . GLN G 2 157 ? 126.898 120.694 -4.337 1.00 75.23 180 GLN E C 1
ATOM 7360 O O . GLN G 2 157 ? 127.571 119.974 -5.085 1.00 77.32 180 GLN E O 1
ATOM 7366 N N . PHE G 2 158 ? 126.951 120.617 -3.003 1.00 73.69 181 PHE E N 1
ATOM 7367 C CA . PHE G 2 158 ? 127.927 119.814 -2.340 1.00 77.15 181 PHE E CA 1
ATOM 7368 C C . PHE G 2 158 ? 127.740 118.302 -2.629 1.00 84.87 181 PHE E C 1
ATOM 7369 O O . PHE G 2 158 ? 128.702 117.523 -2.835 1.00 89.90 181 PHE E O 1
ATOM 7377 N N . ALA G 2 159 ? 126.470 117.898 -2.622 1.00 85.10 182 ALA E N 1
ATOM 7378 C CA . ALA G 2 159 ? 126.084 116.527 -2.861 1.00 94.41 182 ALA E CA 1
ATOM 7379 C C . ALA G 2 159 ? 126.503 116.064 -4.245 1.00 97.07 182 ALA E C 1
ATOM 7380 O O . ALA G 2 159 ? 127.096 114.976 -4.387 1.00 105.24 182 ALA E O 1
ATOM 7382 N N . LEU G 2 160 ? 126.176 116.882 -5.235 1.00 98.24 183 LEU E N 1
ATOM 7383 C CA . LEU G 2 160 ? 126.518 116.597 -6.631 1.00 91.54 183 LEU E CA 1
ATOM 7384 C C . LEU G 2 160 ? 128.010 116.511 -6.830 1.00 95.13 183 LEU E C 1
ATOM 7385 O O . LEU G 2 160 ? 128.499 115.604 -7.527 1.00 98.32 183 LEU E O 1
ATOM 7390 N N . LEU G 2 161 ? 128.751 117.414 -6.187 1.00 95.61 184 LEU E N 1
ATOM 7391 C CA . LEU G 2 161 ? 130.229 117.442 -6.301 1.00 97.79 184 LEU E CA 1
ATOM 7392 C C . LEU G 2 161 ? 130.798 116.140 -5.770 1.00 102.59 184 LEU E C 1
ATOM 7393 O O . LEU G 2 161 ? 131.612 115.510 -6.452 1.00 108.38 184 LEU E O 1
ATOM 7398 N N . LEU G 2 162 ? 130.359 115.737 -4.546 1.00 99.64 185 LEU E N 1
ATOM 7399 C CA . LEU G 2 162 ? 130.699 114.447 -3.984 1.00 94.46 185 LEU E CA 1
ATOM 7400 C C . LEU G 2 162 ? 130.401 113.294 -4.953 1.00 95.09 185 LEU E C 1
ATOM 7401 O O . LEU G 2 162 ? 131.252 112.424 -5.133 1.00 106.54 185 LEU E O 1
ATOM 7406 N N . ASN G 2 163 ? 129.209 113.288 -5.553 1.00 86.00 186 ASN E N 1
ATOM 7407 C CA . ASN G 2 163 ? 128.767 112.266 -6.510 1.00 80.34 186 ASN E CA 1
ATOM 7408 C C . ASN G 2 163 ? 129.673 112.200 -7.719 1.00 75.69 186 ASN E C 1
ATOM 7409 O O . ASN G 2 163 ? 130.056 111.112 -8.174 1.00 77.71 186 ASN E O 1
ATOM 7414 N N . LYS G 2 164 ? 130.012 113.382 -8.202 1.00 74.29 187 LYS E N 1
ATOM 7415 C CA . LYS G 2 164 ? 130.839 113.504 -9.395 1.00 77.62 187 LYS E CA 1
ATOM 7416 C C . LYS G 2 164 ? 132.253 112.890 -9.084 1.00 79.50 187 LYS E C 1
ATOM 7417 O O . LYS G 2 164 ? 132.760 112.061 -9.819 1.00 77.17 187 LYS E O 1
ATOM 7423 N N . ILE G 2 165 ? 132.828 113.274 -7.960 1.00 78.71 188 ILE E N 1
ATOM 7424 C CA . ILE G 2 165 ? 134.100 112.710 -7.501 1.00 82.85 188 ILE E CA 1
ATOM 7425 C C . ILE G 2 165 ? 134.073 111.189 -7.284 1.00 87.15 188 ILE E C 1
ATOM 7426 O O . ILE G 2 165 ? 135.024 110.469 -7.609 1.00 84.51 188 ILE E O 1
ATOM 7431 N N . TRP G 2 166 ? 132.986 110.691 -6.713 1.00 92.44 189 TRP E N 1
ATOM 7432 C CA . TRP G 2 166 ? 132.818 109.213 -6.541 1.00 91.80 189 TRP E CA 1
ATOM 7433 C C . TRP G 2 166 ? 132.823 108.445 -7.846 1.00 93.44 189 TRP E C 1
ATOM 7434 O O . TRP G 2 166 ? 133.530 107.447 -7.995 1.00 89.33 189 TRP E O 1
ATOM 7445 N N . ASP G 2 167 ? 132.019 108.919 -8.786 1.00 88.78 190 ASP E N 1
ATOM 7446 C CA . ASP G 2 167 ? 131.860 108.210 -10.053 1.00 88.52 190 ASP E CA 1
ATOM 7447 C C . ASP G 2 167 ? 133.169 108.219 -10.855 1.00 92.88 190 ASP E C 1
ATOM 7448 O O . ASP G 2 167 ? 133.526 107.262 -11.555 1.00 86.07 190 ASP E O 1
ATOM 7453 N N . GLU G 2 168 ? 133.895 109.326 -10.735 1.00 96.18 191 GLU E N 1
ATOM 7454 C CA . GLU G 2 168 ? 135.151 109.504 -11.456 1.00 95.12 191 GLU E CA 1
ATOM 7455 C C . GLU G 2 168 ? 136.263 108.753 -10.721 1.00 98.15 191 GLU E C 1
ATOM 7456 O O . GLU G 2 168 ? 137.427 109.123 -10.846 1.00 106.55 191 GLU E O 1
ATOM 7462 N N . GLN G 2 169 ? 135.874 107.740 -9.932 1.00 96.86 192 GLN E N 1
ATOM 7463 C CA . GLN G 2 169 ? 136.770 106.867 -9.169 1.00 96.59 192 GLN E CA 1
ATOM 7464 C C . GLN G 2 169 ? 136.213 105.451 -9.127 1.00 93.37 192 GLN E C 1
ATOM 7465 O O . GLN G 2 169 ? 136.926 104.517 -8.833 1.00 106.17 192 GLN E O 1
ATOM 7471 N N . THR G 2 170 ? 134.951 105.285 -9.460 1.00 92.50 193 THR E N 1
ATOM 7472 C CA . THR G 2 170 ? 134.353 103.941 -9.527 1.00 88.39 193 THR E CA 1
ATOM 7473 C C . THR G 2 170 ? 133.738 103.581 -10.889 1.00 87.60 193 THR E C 1
ATOM 7474 O O . THR G 2 170 ? 132.877 102.717 -10.931 1.00 90.21 193 THR E O 1
ATOM 7478 N N . ASN G 2 171 ? 134.176 104.244 -11.964 1.00 87.61 194 ASN E N 1
ATOM 7479 C CA . ASN G 2 171 ? 133.648 103.981 -13.302 1.00 90.73 194 ASN E CA 1
ATOM 7480 C C . ASN G 2 171 ? 134.697 104.091 -14.410 1.00 104.25 194 ASN E C 1
ATOM 7481 O O . ASN G 2 171 ? 134.824 105.115 -15.108 1.00 102.80 194 ASN E O 1
ATOM 7486 N N . HIS G 2 172 ? 135.445 102.999 -14.573 1.00 115.86 195 HIS E N 1
ATOM 7487 C CA . HIS G 2 172 ? 136.609 102.958 -15.451 1.00 116.79 195 HIS E CA 1
ATOM 7488 C C . HIS G 2 172 ? 136.250 102.584 -16.878 1.00 116.33 195 HIS E C 1
ATOM 7489 O O . HIS G 2 172 ? 136.861 103.080 -17.823 1.00 127.91 195 HIS E O 1
ATOM 7496 N N . SER G 2 173 ? 135.260 101.710 -17.052 1.00 117.58 196 SER E N 1
ATOM 7497 C CA . SER G 2 173 ? 134.896 101.183 -18.359 1.00 112.95 196 SER E CA 1
ATOM 7498 C C . SER G 2 173 ? 133.983 102.148 -19.127 1.00 116.34 196 SER E C 1
ATOM 7499 O O . SER G 2 173 ? 133.132 102.810 -18.522 1.00 114.94 196 SER E O 1
ATOM 7502 N N . MET G 2 174 ? 134.156 102.181 -20.454 1.00 118.39 197 MET E N 1
ATOM 7503 C CA . MET G 2 174 ? 133.339 103.037 -21.305 1.00 111.50 197 MET E CA 1
ATOM 7504 C C . MET G 2 174 ? 132.690 102.277 -22.406 1.00 108.57 197 MET E C 1
ATOM 7505 O O . MET G 2 174 ? 133.142 101.178 -22.801 1.00 107.35 197 MET E O 1
ATOM 7510 N N . ASP G 2 175 ? 131.605 102.876 -22.903 1.00 113.47 198 ASP E N 1
ATOM 7511 C CA . ASP G 2 175 ? 130.834 102.386 -24.042 1.00 111.64 198 ASP E CA 1
ATOM 7512 C C . ASP G 2 175 ? 131.705 102.337 -25.321 1.00 116.26 198 ASP E C 1
ATOM 7513 O O . ASP G 2 175 ? 132.313 103.365 -25.716 1.00 125.48 198 ASP E O 1
ATOM 7518 N N . PRO G 2 176 ? 131.828 101.139 -25.934 1.00 115.75 199 PRO E N 1
ATOM 7519 C CA . PRO G 2 176 ? 132.677 100.979 -27.146 1.00 118.51 199 PRO E CA 1
ATOM 7520 C C . PRO G 2 176 ? 132.277 101.857 -28.378 1.00 118.17 199 PRO E C 1
ATOM 7521 O O . PRO G 2 176 ? 133.168 102.439 -29.040 1.00 124.46 199 PRO E O 1
ATOM 7525 N N . PRO G 2 177 ? 130.940 101.980 -28.704 1.00 109.90 200 PRO E N 1
ATOM 7526 C CA . PRO G 2 177 ? 130.598 102.934 -29.784 1.00 100.28 200 PRO E CA 1
ATOM 7527 C C . PRO G 2 177 ? 130.954 104.378 -29.475 1.00 90.78 200 PRO E C 1
ATOM 7528 O O . PRO G 2 177 ? 131.199 105.128 -30.387 1.00 88.41 200 PRO E O 1
ATOM 7532 N N . THR G 2 178 ? 130.992 104.739 -28.207 1.00 89.80 201 THR E N 1
ATOM 7533 C CA . THR G 2 178 ? 131.439 106.092 -27.788 1.00 95.25 201 THR E CA 1
ATOM 7534 C C . THR G 2 178 ? 132.902 106.312 -28.148 1.00 95.63 201 THR E C 1
ATOM 7535 O O . THR G 2 178 ? 133.246 107.373 -28.710 1.00 91.86 201 THR E O 1
ATOM 7539 N N . PHE G 2 179 ? 133.713 105.271 -27.886 1.00 99.18 202 PHE E N 1
ATOM 7540 C CA . PHE G 2 179 ? 135.150 105.269 -28.111 1.00 83.59 202 PHE E CA 1
ATOM 7541 C C . PHE G 2 179 ? 135.453 105.436 -29.561 1.00 81.36 202 PHE E C 1
ATOM 7542 O O . PHE G 2 179 ? 136.349 106.209 -29.854 1.00 75.54 202 PHE E O 1
ATOM 7550 N N . THR G 2 180 ? 134.685 104.764 -30.437 1.00 84.91 203 THR E N 1
ATOM 7551 C CA . THR G 2 180 ? 134.909 104.786 -31.898 1.00 84.59 203 THR E CA 1
ATOM 7552 C C . THR G 2 180 ? 134.663 106.176 -32.437 1.00 87.58 203 THR E C 1
ATOM 7553 O O . THR G 2 180 ? 135.475 106.663 -33.274 1.00 89.26 203 THR E O 1
ATOM 7557 N N . PHE G 2 181 ? 133.546 106.775 -31.979 1.00 76.58 204 PHE E N 1
ATOM 7558 C CA . PHE G 2 181 ? 133.067 107.997 -32.545 1.00 75.49 204 PHE E CA 1
ATOM 7559 C C . PHE G 2 181 ? 133.919 109.175 -32.103 1.00 77.39 204 PHE E C 1
ATOM 7560 O O . PHE G 2 181 ? 134.361 109.958 -32.955 1.00 83.64 204 PHE E O 1
ATOM 7568 N N . ASN G 2 182 ? 134.182 109.298 -30.811 1.00 73.11 205 ASN E N 1
ATOM 7569 C CA . ASN G 2 182 ? 134.977 110.411 -30.308 1.00 74.93 205 ASN E CA 1
ATOM 7570 C C . ASN G 2 182 ? 136.462 110.318 -30.554 1.00 75.71 205 ASN E C 1
ATOM 7571 O O . ASN G 2 182 ? 137.113 111.333 -30.749 1.00 77.28 205 ASN E O 1
ATOM 7576 N N . PHE G 2 183 ? 136.990 109.122 -30.610 1.00 80.09 206 PHE E N 1
ATOM 7577 C CA . PHE G 2 183 ? 138.404 108.911 -30.885 1.00 80.54 206 PHE E CA 1
ATOM 7578 C C . PHE G 2 183 ? 138.735 108.711 -32.357 1.00 85.35 206 PHE E C 1
ATOM 7579 O O . PHE G 2 183 ? 139.850 108.316 -32.702 1.00 91.06 206 PHE E O 1
ATOM 7587 N N . ASN G 2 184 ? 137.789 109.021 -33.238 1.00 85.86 207 ASN E N 1
ATOM 7588 C CA . ASN G 2 184 ? 137.996 109.078 -34.672 1.00 78.00 207 ASN E CA 1
ATOM 7589 C C . ASN G 2 184 ? 139.049 110.152 -34.924 1.00 76.80 207 ASN E C 1
ATOM 7590 O O . ASN G 2 184 ? 138.804 111.368 -34.679 1.00 73.89 207 ASN E O 1
ATOM 7595 N N . ASN G 2 185 ? 140.228 109.691 -35.385 1.00 76.75 208 ASN E N 1
ATOM 7596 C CA . ASN G 2 185 ? 141.408 110.572 -35.455 1.00 75.20 208 ASN E CA 1
ATOM 7597 C C . ASN G 2 185 ? 141.544 111.295 -36.789 1.00 78.01 208 ASN E C 1
ATOM 7598 O O . ASN G 2 185 ? 142.654 111.783 -37.126 1.00 76.97 208 ASN E O 1
ATOM 7603 N N . GLU G 2 186 ? 140.432 111.375 -37.561 1.00 77.44 209 GLU E N 1
ATOM 7604 C CA . GLU G 2 186 ? 140.358 112.237 -38.732 1.00 74.66 209 GLU E CA 1
ATOM 7605 C C . GLU G 2 186 ? 140.556 113.677 -38.408 1.00 69.92 209 GLU E C 1
ATOM 7606 O O . GLU G 2 186 ? 139.823 114.199 -37.604 1.00 75.63 209 GLU E O 1
ATOM 7612 N N . PRO G 2 187 ? 141.536 114.350 -39.061 1.00 66.60 210 PRO E N 1
ATOM 7613 C CA . PRO G 2 187 ? 141.929 115.732 -38.679 1.00 66.63 210 PRO E CA 1
ATOM 7614 C C . PRO G 2 187 ? 140.745 116.709 -38.453 1.00 67.52 210 PRO E C 1
ATOM 7615 O O . PRO G 2 187 ? 140.670 117.356 -37.382 1.00 68.04 210 PRO E O 1
ATOM 7619 N N . TRP G 2 188 ? 139.781 116.747 -39.376 1.00 62.04 211 TRP E N 1
ATOM 7620 C CA . TRP G 2 188 ? 138.624 117.599 -39.260 1.00 63.06 211 TRP E CA 1
ATOM 7621 C C . TRP G 2 188 ? 137.329 116.782 -39.205 1.00 65.12 211 TRP E C 1
ATOM 7622 O O . TRP G 2 188 ? 137.004 116.061 -40.132 1.00 67.03 211 TRP E O 1
ATOM 7633 N N . VAL G 2 189 ? 136.613 116.841 -38.091 1.00 63.88 212 VAL E N 1
ATOM 7634 C CA . VAL G 2 189 ? 135.351 116.072 -37.989 1.00 65.76 212 VAL E CA 1
ATOM 7635 C C . VAL G 2 189 ? 134.097 116.916 -37.569 1.00 67.18 212 VAL E C 1
ATOM 7636 O O . VAL G 2 189 ? 134.237 118.015 -37.099 1.00 59.64 212 VAL E O 1
ATOM 7640 N N . ARG G 2 190 ? 132.880 116.434 -37.850 1.00 68.61 213 ARG E N 1
ATOM 7641 C CA . ARG G 2 190 ? 131.649 116.987 -37.232 1.00 70.28 213 ARG E CA 1
ATOM 7642 C C . ARG G 2 190 ? 130.868 116.044 -36.331 1.00 72.98 213 ARG E C 1
ATOM 7643 O O . ARG G 2 190 ? 130.564 114.913 -36.738 1.00 89.43 213 ARG E O 1
ATOM 7651 N N . GLY G 2 191 ? 130.413 116.466 -35.163 1.00 69.71 214 GLY E N 1
ATOM 7652 C CA . GLY G 2 191 ? 130.615 117.776 -34.623 1.00 80.70 214 GLY E CA 1
ATOM 7653 C C . GLY G 2 191 ? 131.3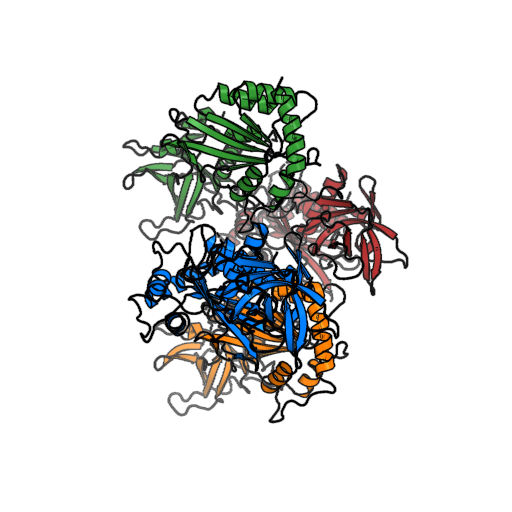52 117.566 -33.302 1.00 91.32 214 GLY E C 1
ATOM 7654 O O . GLY G 2 191 ? 132.225 118.419 -32.898 1.00 94.31 214 GLY E O 1
ATOM 7655 N N . ARG G 2 192 ? 131.036 116.433 -32.655 1.00 83.51 215 ARG E N 1
ATOM 7656 C CA . ARG G 2 192 ? 131.672 116.019 -31.410 1.00 80.48 215 ARG E CA 1
ATOM 7657 C C . ARG G 2 192 ? 131.178 116.874 -30.273 1.00 80.62 215 ARG E C 1
ATOM 7658 O O . ARG G 2 192 ? 130.441 116.394 -29.421 1.00 86.31 215 ARG E O 1
ATOM 7666 N N . HIS G 2 193 ? 131.555 118.140 -30.211 1.00 75.17 216 HIS E N 1
ATOM 7667 C CA . HIS G 2 193 ? 131.104 119.055 -29.123 1.00 80.34 216 HIS E CA 1
ATOM 7668 C C . HIS G 2 193 ? 131.412 118.621 -27.667 1.00 81.20 216 HIS E C 1
ATOM 7669 O O . HIS G 2 193 ? 131.090 119.334 -26.697 1.00 92.45 216 HIS E O 1
ATOM 7676 N N . GLU G 2 194 ? 131.967 117.435 -27.480 1.00 71.08 217 GLU E N 1
ATOM 7677 C CA . GLU G 2 194 ? 132.602 117.086 -26.253 1.00 72.67 217 GLU E CA 1
ATOM 7678 C C . GLU G 2 194 ? 134.081 116.594 -26.410 1.00 68.85 217 GLU E C 1
ATOM 7679 O O . GLU G 2 194 ? 134.557 116.180 -27.489 1.00 64.38 217 GLU E O 1
ATOM 7685 N N . THR G 2 195 ? 134.784 116.625 -25.294 1.00 66.71 218 THR E N 1
ATOM 7686 C CA . THR G 2 195 ? 136.159 116.122 -25.258 1.00 66.93 218 THR E CA 1
ATOM 7687 C C . THR G 2 195 ? 136.189 114.941 -24.340 1.00 67.57 218 THR E C 1
ATOM 7688 O O . THR G 2 195 ? 135.712 115.015 -23.195 1.00 64.96 218 THR E O 1
ATOM 7692 N N . TYR G 2 196 ? 136.681 113.818 -24.825 1.00 73.66 219 TYR E N 1
ATOM 7693 C CA . TYR G 2 196 ? 136.811 112.601 -23.967 1.00 73.91 219 TYR E CA 1
ATOM 7694 C C . TYR G 2 196 ? 138.235 112.450 -23.537 1.00 71.92 219 TYR E C 1
ATOM 7695 O O . TYR G 2 196 ? 139.133 112.583 -24.328 1.00 71.28 219 TYR E O 1
ATOM 7704 N N . LEU G 2 197 ? 138.432 112.154 -22.278 1.00 73.67 220 LEU E N 1
ATOM 7705 C CA . LEU G 2 197 ? 139.752 112.103 -21.700 1.00 80.79 220 LEU E CA 1
ATOM 7706 C C . LEU G 2 197 ? 139.911 110.871 -20.808 1.00 86.05 220 LEU E C 1
ATOM 7707 O O . LEU G 2 197 ? 139.226 110.729 -19.796 1.00 80.28 220 LEU E O 1
ATOM 7712 N N . CYS G 2 198 ? 140.805 109.960 -21.209 1.00 95.76 221 CYS E N 1
ATOM 7713 C CA . CYS G 2 198 ? 141.100 108.743 -20.413 1.00 98.93 221 CYS E CA 1
ATOM 7714 C C . CYS G 2 198 ? 142.477 108.864 -19.807 1.00 106.76 221 CYS E C 1
ATOM 7715 O O . CYS G 2 198 ? 143.459 109.095 -20.535 1.00 119.68 221 CYS E O 1
ATOM 7718 N N . TYR G 2 199 ? 142.568 108.769 -18.476 1.00 105.29 222 TYR E N 1
ATOM 7719 C CA . TYR G 2 199 ? 143.842 109.009 -17.784 1.00 102.34 222 TYR E CA 1
ATOM 7720 C C . TYR G 2 199 ? 144.405 107.817 -17.018 1.00 108.47 222 TYR E C 1
ATOM 7721 O O . TYR G 2 199 ? 143.647 106.986 -16.546 1.00 115.03 222 TYR E O 1
ATOM 7730 N N . GLU G 2 200 ? 145.717 107.740 -16.916 1.00 115.97 223 GLU E N 1
ATOM 7731 C CA . GLU G 2 200 ? 146.423 106.714 -16.160 1.00 108.12 223 GLU E CA 1
ATOM 7732 C C . GLU G 2 200 ? 147.335 107.368 -15.145 1.00 100.80 223 GLU E C 1
ATOM 7733 O O . GLU G 2 200 ? 147.843 108.463 -15.379 1.00 84.43 223 GLU E O 1
ATOM 7739 N N . VAL G 2 201 ? 147.527 106.673 -14.044 1.00 105.84 224 VAL E N 1
ATOM 7740 C CA . VAL G 2 201 ? 148.380 107.149 -12.983 1.00 124.06 224 VAL E CA 1
ATOM 7741 C C . VAL G 2 201 ? 149.470 106.116 -12.678 1.00 127.22 224 VAL E C 1
ATOM 7742 O O . VAL G 2 201 ? 149.187 104.950 -12.573 1.00 144.00 224 VAL E O 1
ATOM 7746 N N . GLU G 2 202 ? 150.713 106.543 -12.518 1.00 119.50 225 GLU E N 1
ATOM 7747 C CA . GLU G 2 202 ? 151.820 105.617 -12.258 1.00 123.33 225 GLU E CA 1
ATOM 7748 C C . GLU G 2 202 ? 152.618 106.046 -11.025 1.00 139.00 225 GLU E C 1
ATOM 7749 O O . GLU G 2 202 ? 153.039 107.171 -10.924 1.00 143.73 225 GLU E O 1
ATOM 7755 N N . ARG G 2 203 ? 152.805 105.107 -10.104 1.00 155.89 226 ARG E N 1
ATOM 7756 C CA . ARG G 2 203 ? 153.424 105.372 -8.788 1.00 161.36 226 ARG E CA 1
ATOM 7757 C C . ARG G 2 203 ? 154.929 105.010 -8.824 1.00 155.57 226 ARG E C 1
ATOM 7758 O O . ARG G 2 203 ? 155.367 104.081 -9.549 1.00 150.28 226 ARG E O 1
ATOM 7766 N N . MET G 2 204 ? 155.721 105.747 -8.048 1.00 153.30 227 MET E N 1
ATOM 7767 C CA . MET G 2 204 ? 157.114 105.423 -7.833 1.00 158.94 227 MET E CA 1
ATOM 7768 C C . MET G 2 204 ? 157.345 104.380 -6.760 1.00 154.94 227 MET E C 1
ATOM 7769 O O . MET G 2 204 ? 157.114 104.660 -5.586 1.00 163.67 227 MET E O 1
ATOM 7774 N N . HIS G 2 205 ? 157.761 103.176 -7.177 1.00 151.03 228 HIS E N 1
ATOM 7775 C CA . HIS G 2 205 ? 158.109 102.073 -6.274 1.00 155.94 228 HIS E CA 1
ATOM 7776 C C . HIS G 2 205 ? 158.957 101.048 -7.039 1.00 156.15 228 HIS E C 1
ATOM 7777 O O . HIS G 2 205 ? 158.699 100.816 -8.229 1.00 156.17 228 HIS E O 1
ATOM 7784 N N . ASN G 2 206 ? 159.986 100.469 -6.412 1.00 152.57 229 ASN E N 1
ATOM 7785 C CA . ASN G 2 206 ? 160.951 99.576 -7.077 1.00 154.12 229 ASN E CA 1
ATOM 7786 C C . ASN G 2 206 ? 161.735 100.272 -8.191 1.00 158.88 229 ASN E C 1
ATOM 7787 O O . ASN G 2 206 ? 161.983 99.681 -9.232 1.00 156.91 229 ASN E O 1
ATOM 7792 N N . ASP G 2 207 ? 162.110 101.535 -7.976 1.00 173.29 230 ASP E N 1
ATOM 7793 C CA . ASP G 2 207 ? 162.983 102.301 -8.904 1.00 183.96 230 ASP E CA 1
ATOM 7794 C C . ASP G 2 207 ? 162.414 102.491 -10.327 1.00 192.83 230 ASP E C 1
ATOM 7795 O O . ASP G 2 207 ? 163.122 102.977 -11.216 1.00 185.25 230 ASP E O 1
ATOM 7800 N N . THR G 2 208 ? 161.149 102.102 -10.544 1.00 207.97 231 THR E N 1
ATOM 7801 C CA . THR G 2 208 ? 160.490 102.050 -11.866 1.00 216.63 231 THR E CA 1
ATOM 7802 C C . THR G 2 208 ? 158.984 102.219 -11.667 1.00 223.60 231 THR E C 1
ATOM 7803 O O . THR G 2 208 ? 158.434 101.887 -10.600 1.00 221.35 231 THR E O 1
ATOM 7807 N N . TRP G 2 209 ? 158.282 102.718 -12.676 1.00 237.27 232 TRP E N 1
ATOM 7808 C CA . TRP G 2 209 ? 156.820 102.895 -12.606 1.00 240.81 232 TRP E CA 1
ATOM 7809 C C . TRP G 2 209 ? 156.074 101.567 -12.331 1.00 227.06 232 TRP E C 1
ATOM 7810 O O . TRP G 2 209 ? 156.171 100.590 -13.092 1.00 217.16 232 TRP E O 1
ATOM 7821 N N . VAL G 2 210 ? 155.334 101.533 -11.225 1.00 207.38 233 VAL E N 1
ATOM 7822 C CA . VAL G 2 210 ? 154.397 100.437 -10.996 1.00 188.14 233 VAL E CA 1
ATOM 7823 C C . VAL G 2 210 ? 153.104 100.830 -11.712 1.00 175.82 233 VAL E C 1
ATOM 7824 O O . VAL G 2 210 ? 152.480 101.826 -11.360 1.00 168.83 233 VAL E O 1
ATOM 7828 N N . LYS G 2 211 ? 152.704 100.085 -12.742 1.00 167.43 234 LYS E N 1
ATOM 7829 C CA . LYS G 2 211 ? 151.466 100.384 -13.472 1.00 147.71 234 LYS E CA 1
ATOM 7830 C C . LYS G 2 211 ? 150.260 100.244 -12.544 1.00 143.19 234 LYS E C 1
ATOM 7831 O O . LYS G 2 211 ? 150.037 99.190 -11.954 1.00 155.29 234 LYS E O 1
ATOM 7837 N N . LEU G 2 212 ? 149.458 101.290 -12.461 1.00 137.53 235 LEU E N 1
ATOM 7838 C CA . LEU G 2 212 ? 148.303 101.256 -11.535 1.00 140.26 235 LEU E CA 1
ATOM 7839 C C . LEU G 2 212 ? 146.969 101.237 -12.299 1.00 144.68 235 LEU E C 1
ATOM 7840 O O . LEU G 2 212 ? 146.522 102.258 -12.868 1.00 140.83 235 LEU E O 1
ATOM 7845 N N . ASN G 2 213 ? 146.387 100.038 -12.313 1.00 143.79 236 ASN E N 1
ATOM 7846 C CA . ASN G 2 213 ? 145.226 99.702 -13.142 1.00 143.57 236 ASN E CA 1
ATOM 7847 C C . ASN G 2 213 ? 143.933 100.196 -12.470 1.00 145.47 236 ASN E C 1
ATOM 7848 O O . ASN G 2 213 ? 143.044 100.798 -13.119 1.00 145.90 236 ASN E O 1
ATOM 7853 N N . GLN G 2 214 ? 143.858 100.002 -11.147 1.00 145.98 237 GLN E N 1
ATOM 7854 C CA . GLN G 2 214 ? 142.744 100.433 -10.295 1.00 143.11 237 GLN E CA 1
ATOM 7855 C C . GLN G 2 214 ? 142.680 101.951 -10.109 1.00 140.82 237 GLN E C 1
ATOM 7856 O O . GLN G 2 214 ? 141.642 102.501 -9.754 1.00 135.54 237 GLN E O 1
ATOM 7858 N N . ARG G 2 215 ? 143.783 102.632 -10.399 1.00 146.47 238 ARG E N 1
ATOM 7859 C CA . ARG G 2 215 ? 143.932 104.075 -10.229 1.00 141.46 238 ARG E CA 1
ATOM 7860 C C . ARG G 2 215 ? 143.652 104.844 -11.545 1.00 135.27 238 ARG E C 1
ATOM 7861 O O . ARG G 2 215 ? 143.932 106.037 -11.695 1.00 131.12 238 ARG E O 1
ATOM 7869 N N . ARG G 2 216 ? 143.056 104.143 -12.502 1.00 124.52 239 ARG E N 1
ATOM 7870 C CA . ARG G 2 216 ? 142.651 104.725 -13.758 1.00 108.02 239 ARG E CA 1
ATOM 7871 C C . ARG G 2 216 ? 141.252 105.406 -13.680 1.00 106.56 239 ARG E C 1
ATOM 7872 O O . ARG G 2 216 ? 140.509 105.278 -12.705 1.00 105.13 239 ARG E O 1
ATOM 7874 N N . GLY G 2 217 ? 140.945 106.191 -14.696 1.00 105.13 240 GLY E N 1
ATOM 7875 C CA . GLY G 2 217 ? 139.620 106.793 -14.876 1.00 98.66 240 GLY E CA 1
ATOM 7876 C C . GLY G 2 217 ? 139.500 107.500 -16.211 1.00 102.75 240 GLY E C 1
ATOM 7877 O O . GLY G 2 217 ? 140.470 107.632 -16.974 1.00 92.01 240 GLY E O 1
ATOM 7878 N N . PHE G 2 218 ? 138.269 107.909 -16.523 1.00 101.22 241 PHE E N 1
ATOM 7879 C CA . PHE G 2 218 ? 137.976 108.659 -17.733 1.00 89.88 241 PHE E CA 1
ATOM 7880 C C . PHE G 2 218 ? 136.802 109.599 -17.490 1.00 90.34 241 PHE E C 1
ATOM 7881 O O . PHE G 2 218 ? 135.979 109.378 -16.604 1.00 104.36 241 PHE E O 1
ATOM 7889 N N . LEU G 2 219 ? 136.696 110.661 -18.297 1.00 83.36 242 LEU E N 1
ATOM 7890 C CA . LEU G 2 219 ? 135.627 111.616 -18.169 1.00 74.91 242 LEU E CA 1
ATOM 7891 C C . LEU G 2 219 ? 135.378 112.393 -19.450 1.00 76.46 242 LEU E C 1
ATOM 7892 O O . LEU G 2 219 ? 136.196 112.404 -20.358 1.00 75.19 242 LEU E O 1
ATOM 7897 N N . ALA G 2 220 ? 134.208 113.051 -19.515 1.00 76.58 243 ALA E N 1
ATOM 7898 C CA . ALA G 2 220 ? 133.807 113.923 -20.636 1.00 74.57 243 ALA E CA 1
ATOM 7899 C C . ALA G 2 220 ? 133.345 115.260 -20.078 1.00 81.38 243 ALA E C 1
ATOM 7900 O O . ALA G 2 220 ? 132.981 115.339 -18.920 1.00 92.42 243 ALA E O 1
ATOM 7902 N N . ASN G 2 221 ? 133.358 116.329 -20.847 1.00 83.51 244 ASN E N 1
ATOM 7903 C CA . ASN G 2 221 ? 132.941 117.678 -20.322 1.00 92.17 244 ASN E CA 1
ATOM 7904 C C . ASN G 2 221 ? 131.425 117.828 -20.190 1.00 105.38 244 ASN E C 1
ATOM 7905 O O . ASN G 2 221 ? 130.683 116.976 -20.699 1.00 131.26 244 ASN E O 1
ATOM 7910 N N . GLN G 2 222 ? 130.955 118.886 -19.546 1.00 115.38 245 GLN E N 1
ATOM 7911 C CA . GLN G 2 222 ? 129.488 119.125 -19.371 1.00 125.50 245 GLN E CA 1
ATOM 7912 C C . GLN G 2 222 ? 128.877 119.962 -20.531 1.00 135.76 245 GLN E C 1
ATOM 7913 O O . GLN G 2 222 ? 129.594 120.335 -21.472 1.00 141.40 245 GLN E O 1
ATOM 7919 N N . ALA G 2 223 ? 127.571 120.225 -20.489 1.00 142.77 246 ALA E N 1
ATOM 7920 C CA . ALA G 2 223 ? 126.922 121.063 -21.513 1.00 143.70 246 ALA E CA 1
ATOM 7921 C C . ALA G 2 223 ? 126.375 122.379 -20.905 1.00 148.17 246 ALA E C 1
ATOM 7922 O O . ALA G 2 223 ? 125.809 122.314 -19.809 1.00 151.08 246 ALA E O 1
ATOM 7924 N N . PRO G 2 224 ? 126.614 123.547 -21.526 1.00 149.83 247 PRO E N 1
ATOM 7925 C CA . PRO G 2 224 ? 127.359 123.706 -22.794 1.00 143.23 247 PRO E CA 1
ATOM 7926 C C . PRO G 2 224 ? 128.845 124.126 -22.608 1.00 139.35 247 PRO E C 1
ATOM 7927 O O . PRO G 2 224 ? 129.543 124.298 -23.592 1.00 136.30 247 PRO E O 1
ATOM 7931 N N . GLU G 2 231 ? 128.033 124.611 -15.321 1.00 88.83 254 GLU E N 1
ATOM 7932 C CA . GLU G 2 231 ? 127.878 124.233 -16.728 1.00 95.69 254 GLU E CA 1
ATOM 7933 C C . GLU G 2 231 ? 129.157 124.321 -17.555 1.00 103.31 254 GLU E C 1
ATOM 7934 O O . GLU G 2 231 ? 130.051 125.126 -17.273 1.00 106.54 254 GLU E O 1
ATOM 7940 N N . GLY G 2 232 ? 129.238 123.474 -18.587 1.00 115.40 255 GLY E N 1
ATOM 7941 C CA . GLY G 2 232 ? 130.520 123.218 -19.273 1.00 121.37 255 GLY E CA 1
ATOM 7942 C C . GLY G 2 232 ? 131.528 122.612 -18.297 1.00 126.92 255 GLY E C 1
ATOM 7943 O O . GLY G 2 232 ? 131.153 121.907 -17.393 1.00 140.74 255 GLY E O 1
ATOM 7944 N N . ARG G 2 233 ? 132.801 122.959 -18.395 1.00 124.86 256 ARG E N 1
ATOM 7945 C CA . ARG G 2 233 ? 133.243 124.063 -19.193 1.00 127.46 256 ARG E CA 1
ATOM 7946 C C . ARG G 2 233 ? 134.239 123.572 -20.244 1.00 128.78 256 ARG E C 1
ATOM 7947 O O . ARG G 2 233 ? 134.216 124.012 -21.404 1.00 144.43 256 ARG E O 1
ATOM 7955 N N . HIS G 2 234 ? 135.120 122.668 -19.821 1.00 114.39 257 HIS E N 1
ATOM 7956 C CA . HIS G 2 234 ? 136.025 121.923 -20.674 1.00 101.68 257 HIS E CA 1
ATOM 7957 C C . HIS G 2 234 ? 136.442 120.631 -19.921 1.00 93.77 257 HIS E C 1
ATOM 7958 O O . HIS G 2 234 ? 136.349 120.549 -18.707 1.00 98.91 257 HIS E O 1
ATOM 7965 N N . ALA G 2 235 ? 136.799 119.621 -20.694 1.00 87.42 258 ALA E N 1
ATOM 7966 C CA . ALA G 2 235 ? 137.102 118.323 -20.100 1.00 90.27 258 ALA E CA 1
ATOM 7967 C C . ALA G 2 235 ? 138.411 118.333 -19.313 1.00 96.99 258 ALA E C 1
ATOM 7968 O O . ALA G 2 235 ? 138.545 117.603 -18.328 1.00 96.42 258 ALA E O 1
ATOM 7970 N N . GLU G 2 236 ? 139.381 119.129 -19.816 1.00 97.69 259 GLU E N 1
ATOM 7971 C CA . GLU G 2 236 ? 140.732 119.230 -19.224 1.00 89.02 259 GLU E CA 1
ATOM 7972 C C . GLU G 2 236 ? 140.680 119.830 -17.806 1.00 97.46 259 GLU E C 1
ATOM 7973 O O . GLU G 2 236 ? 141.357 119.357 -16.865 1.00 104.79 259 GLU E O 1
ATOM 7979 N N . LEU G 2 237 ? 139.778 120.779 -17.607 1.00 99.23 260 LEU E N 1
ATOM 7980 C CA . LEU G 2 237 ? 139.610 121.455 -16.309 1.00 100.27 260 LEU E CA 1
ATOM 7981 C C . LEU G 2 237 ? 139.002 120.462 -15.281 1.00 105.24 260 LEU E C 1
ATOM 7982 O O . LEU G 2 237 ? 139.476 120.329 -14.115 1.00 102.92 260 LEU E O 1
ATOM 7987 N N . CYS G 2 238 ? 137.973 119.731 -15.744 1.00 112.86 261 CYS E N 1
ATOM 7988 C CA . CYS G 2 238 ? 137.304 118.736 -14.929 1.00 117.63 261 CYS E CA 1
ATOM 7989 C C . CYS G 2 238 ? 138.247 117.634 -14.494 1.00 117.28 261 CYS E C 1
ATOM 7990 O O . CYS G 2 238 ? 138.090 117.068 -13.401 1.00 134.18 261 CYS E O 1
ATOM 7993 N N . PHE G 2 239 ? 139.202 117.316 -15.358 1.00 109.54 262 PHE E N 1
ATOM 7994 C CA . PHE G 2 239 ? 140.244 116.345 -15.012 1.00 113.19 262 PHE E CA 1
ATOM 7995 C C . PHE G 2 239 ? 141.132 116.831 -13.869 1.00 118.75 262 PHE E C 1
ATOM 7996 O O . PHE G 2 239 ? 141.488 116.031 -12.980 1.00 120.83 262 PHE E O 1
ATOM 8004 N N . LEU G 2 240 ? 141.492 118.121 -13.886 1.00 123.29 263 LEU E N 1
ATOM 8005 C CA . LEU G 2 240 ? 142.395 118.667 -12.865 1.00 116.63 263 LEU E CA 1
ATOM 8006 C C . LEU G 2 240 ? 141.726 118.837 -11.502 1.00 117.74 263 LEU E C 1
ATOM 8007 O O . LEU G 2 240 ? 142.397 118.996 -10.487 1.00 123.04 263 LEU E O 1
ATOM 8012 N N . ASP G 2 241 ? 140.392 118.840 -11.489 1.00 111.76 264 ASP E N 1
ATOM 8013 C CA . ASP G 2 241 ? 139.626 118.987 -10.253 1.00 110.80 264 ASP E CA 1
ATOM 8014 C C . ASP G 2 241 ? 139.717 117.771 -9.378 1.00 104.41 264 ASP E C 1
ATOM 8015 O O . ASP G 2 241 ? 139.745 117.906 -8.162 1.00 100.52 264 ASP E O 1
ATOM 8020 N N . VAL G 2 242 ? 139.801 116.594 -9.990 1.00 100.84 265 VAL E N 1
ATOM 8021 C CA . VAL G 2 242 ? 139.791 115.331 -9.235 1.00 98.88 265 VAL E CA 1
ATOM 8022 C C . VAL G 2 242 ? 141.170 114.887 -8.740 1.00 106.01 265 VAL E C 1
ATOM 8023 O O . VAL G 2 242 ? 141.257 113.990 -7.882 1.00 113.60 265 VAL E O 1
ATOM 8027 N N . ILE G 2 243 ? 142.208 115.563 -9.265 1.00 101.85 266 ILE E N 1
ATOM 8028 C CA . ILE G 2 243 ? 143.595 115.274 -8.910 1.00 101.31 266 ILE E CA 1
ATOM 8029 C C . ILE G 2 243 ? 143.922 115.486 -7.420 1.00 98.80 266 ILE E C 1
ATOM 8030 O O . ILE G 2 243 ? 144.546 114.608 -6.833 1.00 109.48 266 ILE E O 1
ATOM 8035 N N . PRO G 2 244 ? 143.524 116.632 -6.811 1.00 90.64 267 PRO E N 1
ATOM 8036 C CA . PRO G 2 244 ? 143.776 116.818 -5.384 1.00 90.53 267 PRO E CA 1
ATOM 8037 C C . PRO G 2 244 ? 143.124 115.785 -4.487 1.00 94.94 267 PRO E C 1
ATOM 8038 O O . PRO G 2 244 ? 143.539 115.619 -3.339 1.00 94.86 267 PRO E O 1
ATOM 8042 N N . PHE G 2 245 ? 142.142 115.065 -5.011 1.00 101.93 268 PHE E N 1
ATOM 8043 C CA . PHE G 2 245 ? 141.418 114.071 -4.199 1.00 102.77 268 PHE E CA 1
ATOM 8044 C C . PHE G 2 245 ? 141.966 112.659 -4.400 1.00 103.70 268 PHE E C 1
ATOM 8045 O O . PHE G 2 245 ? 141.222 111.687 -4.393 1.00 112.67 268 PHE E O 1
ATOM 8053 N N . TRP G 2 246 ? 143.261 112.554 -4.663 1.00 100.91 269 TRP E N 1
ATOM 8054 C CA . TRP G 2 246 ? 143.875 111.273 -5.006 1.00 103.28 269 TRP E CA 1
ATOM 8055 C C . TRP G 2 246 ? 144.800 110.748 -3.910 1.00 113.11 269 TRP E C 1
ATOM 8056 O O . TRP G 2 246 ? 145.361 109.623 -4.039 1.00 120.63 269 TRP E O 1
ATOM 8067 N N . LYS G 2 247 ? 144.963 111.530 -2.836 1.00 111.10 270 LYS E N 1
ATOM 8068 C CA . LYS G 2 247 ? 145.729 111.107 -1.661 1.00 111.40 270 LYS E CA 1
ATOM 8069 C C . LYS G 2 247 ? 147.197 110.854 -2.040 1.00 109.56 270 LYS E C 1
ATOM 8070 O O . LYS G 2 247 ? 147.814 109.927 -1.542 1.00 113.28 270 LYS E O 1
ATOM 8076 N N . LEU G 2 248 ? 147.732 111.673 -2.941 1.00 107.65 271 LEU E N 1
ATOM 8077 C CA . LEU G 2 248 ? 149.089 111.517 -3.480 1.00 106.91 271 LEU E CA 1
ATOM 8078 C C . LEU G 2 248 ? 150.181 111.853 -2.453 1.00 108.27 271 LEU E C 1
ATOM 8079 O O . LEU G 2 248 ? 150.222 112.973 -1.892 1.00 100.41 271 LEU E O 1
ATOM 8084 N N . ASP G 2 249 ? 151.076 110.879 -2.244 1.00 106.07 272 ASP E N 1
ATOM 8085 C CA . ASP G 2 249 ? 152.202 111.032 -1.305 1.00 107.74 272 ASP E CA 1
ATOM 8086 C C . ASP G 2 249 ? 153.175 112.079 -1.851 1.00 108.72 272 ASP E C 1
ATOM 8087 O O . ASP G 2 249 ? 153.613 111.984 -2.993 1.00 102.41 272 ASP E O 1
ATOM 8092 N N . LEU G 2 250 ? 153.466 113.093 -1.040 1.00 104.91 273 LEU E N 1
ATOM 8093 C CA . LEU G 2 250 ? 154.266 114.231 -1.450 1.00 102.31 273 LEU E CA 1
ATOM 8094 C C . LEU G 2 250 ? 155.696 113.812 -1.864 1.00 107.34 273 LEU E C 1
ATOM 8095 O O . LEU G 2 250 ? 156.274 114.388 -2.788 1.00 102.82 273 LEU E O 1
ATOM 8100 N N . ASP G 2 251 ? 156.268 112.808 -1.178 1.00 113.13 274 ASP E N 1
ATOM 8101 C CA . ASP G 2 251 ? 157.614 112.356 -1.512 1.00 110.91 274 ASP E CA 1
ATOM 8102 C C . ASP G 2 251 ? 157.682 111.457 -2.739 1.00 117.33 274 ASP E C 1
ATOM 8103 O O . ASP G 2 251 ? 158.643 111.553 -3.510 1.00 122.27 274 ASP E O 1
ATOM 8108 N N . GLN G 2 252 ? 156.693 110.587 -2.922 1.00 113.20 275 GLN E N 1
ATOM 8109 C CA . GLN G 2 252 ? 156.617 109.765 -4.168 1.00 107.70 275 GLN E CA 1
ATOM 8110 C C . GLN G 2 252 ? 156.313 110.637 -5.390 1.00 109.16 275 GLN E C 1
ATOM 8111 O O . GLN G 2 252 ? 155.474 111.527 -5.340 1.00 115.86 275 GLN E O 1
ATOM 8117 N N . ASP G 2 253 ? 157.020 110.421 -6.470 1.00 110.80 276 ASP E N 1
ATOM 8118 C CA . ASP G 2 253 ? 156.796 111.158 -7.718 1.00 110.07 276 ASP E CA 1
ATOM 8119 C C . ASP G 2 253 ? 155.855 110.343 -8.608 1.00 116.05 276 ASP E C 1
ATOM 8120 O O . ASP G 2 253 ? 155.925 109.110 -8.650 1.00 120.01 276 ASP E O 1
ATOM 8125 N N . TYR G 2 254 ? 154.934 111.023 -9.286 1.00 121.42 277 TYR E N 1
ATOM 8126 C CA . TYR G 2 254 ? 153.909 110.367 -10.106 1.00 117.04 277 TYR E CA 1
ATOM 8127 C C . TYR G 2 254 ? 153.881 110.919 -11.502 1.00 114.05 277 TYR E C 1
ATOM 8128 O O . TYR G 2 254 ? 154.138 112.112 -11.697 1.00 120.72 277 TYR E O 1
ATOM 8137 N N . ARG G 2 255 ? 153.495 110.098 -12.458 1.00 107.93 278 ARG E N 1
ATOM 8138 C CA . ARG G 2 255 ? 153.393 110.496 -13.846 1.00 105.56 278 ARG E CA 1
ATOM 8139 C C . ARG G 2 255 ? 152.026 110.191 -14.430 1.00 104.02 278 ARG E C 1
ATOM 8140 O O . ARG G 2 255 ? 151.682 109.081 -14.618 1.00 98.68 278 ARG E O 1
ATOM 8148 N N . VAL G 2 256 ? 151.272 111.218 -14.752 1.00 115.84 279 VAL E N 1
ATOM 8149 C CA . VAL G 2 256 ? 149.952 111.060 -15.326 1.00 124.28 279 VAL E CA 1
ATOM 8150 C C . VAL G 2 256 ? 150.009 111.087 -16.848 1.00 118.35 279 VAL E C 1
ATOM 8151 O O . VAL G 2 256 ? 150.548 112.011 -17.428 1.00 110.73 279 VAL E O 1
ATOM 8155 N N . THR G 2 257 ? 149.439 110.072 -17.479 1.00 121.46 280 THR E N 1
ATOM 8156 C CA . THR G 2 257 ? 149.196 110.088 -18.922 1.00 115.66 280 THR E CA 1
ATOM 8157 C C . THR G 2 257 ? 147.684 110.084 -19.184 1.00 118.27 280 THR E C 1
ATOM 8158 O O . THR G 2 257 ? 147.001 109.055 -18.933 1.00 120.47 280 THR E O 1
ATOM 8162 N N . CYS G 2 258 ? 147.140 111.226 -19.607 1.00 108.79 281 CYS E N 1
ATOM 8163 C CA . CYS G 2 258 ? 145.745 111.284 -20.117 1.00 98.56 281 CYS E CA 1
ATOM 8164 C C . CYS G 2 258 ? 145.603 111.230 -21.641 1.00 94.39 281 CYS E C 1
ATOM 8165 O O . CYS G 2 258 ? 146.438 111.765 -22.389 1.00 106.06 281 CYS E O 1
ATOM 8168 N N . PHE G 2 259 ? 144.599 110.487 -22.089 1.00 87.58 282 PHE E N 1
ATOM 8169 C CA . PHE G 2 259 ? 144.339 110.254 -23.507 1.00 85.99 282 PHE E CA 1
ATOM 8170 C C . PHE G 2 259 ? 143.094 111.008 -23.933 1.00 88.98 282 PHE E C 1
ATOM 8171 O O . PHE G 2 259 ? 141.984 110.540 -23.664 1.00 97.44 282 PHE E O 1
ATOM 8179 N N . THR G 2 260 ? 143.261 112.144 -24.617 1.00 81.61 283 THR E N 1
ATOM 8180 C CA . THR G 2 260 ? 142.140 112.994 -25.029 1.00 75.66 283 THR E CA 1
ATOM 8181 C C . THR G 2 260 ? 141.717 112.766 -26.469 1.00 75.56 283 THR E C 1
ATOM 8182 O O . THR G 2 260 ? 142.530 112.256 -27.326 1.00 78.73 283 THR E O 1
ATOM 8186 N N . SER G 2 261 ? 140.445 113.107 -26.738 1.00 71.47 284 SER E N 1
ATOM 8187 C CA . SER G 2 261 ? 139.892 113.017 -28.095 1.00 65.43 284 SER E CA 1
ATOM 8188 C C . SER G 2 261 ? 140.152 114.265 -28.847 1.00 60.43 284 SER E C 1
ATOM 8189 O O . SER G 2 261 ? 140.442 114.186 -30.043 1.00 66.42 284 SER E O 1
ATOM 8192 N N . TRP G 2 262 ? 140.144 115.401 -28.175 1.00 55.96 285 TRP E N 1
ATOM 8193 C CA . TRP G 2 262 ? 140.631 116.669 -28.731 1.00 56.14 285 TRP E CA 1
ATOM 8194 C C . TRP G 2 262 ? 141.793 117.193 -27.906 1.00 53.60 285 TRP E C 1
ATOM 8195 O O . TRP G 2 262 ? 141.753 117.157 -26.701 1.00 57.69 285 TRP E O 1
ATOM 8206 N N . SER G 2 263 ? 142.826 117.667 -28.514 1.00 56.51 286 SER E N 1
ATOM 8207 C CA . SER G 2 263 ? 143.915 118.391 -27.796 1.00 66.88 286 SER E CA 1
ATOM 8208 C C . SER G 2 263 ? 143.357 119.566 -27.042 1.00 72.53 286 SER E C 1
ATOM 8209 O O . SER G 2 263 ? 142.416 120.205 -27.523 1.00 83.55 286 SER E O 1
ATOM 8212 N N . PRO G 2 264 ? 143.917 119.896 -25.864 1.00 83.50 287 PRO E N 1
ATOM 8213 C CA . PRO G 2 264 ? 143.379 121.070 -25.095 1.00 79.28 287 PRO E CA 1
ATOM 8214 C C . PRO G 2 264 ? 143.444 122.409 -25.825 1.00 78.70 287 PRO E C 1
ATOM 8215 O O . PRO G 2 264 ? 144.381 122.649 -26.609 1.00 86.08 287 PRO E O 1
ATOM 8219 N N . CYS G 2 265 ? 142.423 123.240 -25.590 1.00 77.55 288 CYS E N 1
ATOM 8220 C CA . CYS G 2 265 ? 142.355 124.620 -26.114 1.00 79.33 288 CYS E CA 1
ATOM 8221 C C . CYS G 2 265 ? 143.488 125.448 -25.505 1.00 85.16 288 CYS E C 1
ATOM 8222 O O . CYS G 2 265 ? 144.291 124.948 -24.702 1.00 91.07 288 CYS E O 1
ATOM 8225 N N . PHE G 2 266 ? 143.544 126.730 -25.853 1.00 91.75 289 PHE E N 1
ATOM 8226 C CA . PHE G 2 266 ? 144.517 127.634 -25.235 1.00 92.70 289 PHE E CA 1
ATOM 8227 C C . PHE G 2 266 ? 144.353 127.734 -23.714 1.00 93.29 289 PHE E C 1
ATOM 8228 O O . PHE G 2 266 ? 145.344 127.720 -23.026 1.00 89.63 289 PHE E O 1
ATOM 8236 N N . SER G 2 267 ? 143.102 127.843 -23.220 1.00 97.26 290 SER E N 1
ATOM 8237 C CA . SER G 2 267 ? 142.843 128.102 -21.782 1.00 91.24 290 SER E CA 1
ATOM 8238 C C . SER G 2 267 ? 143.259 126.939 -20.895 1.00 94.14 290 SER E C 1
ATOM 8239 O O . SER G 2 267 ? 143.849 127.160 -19.840 1.00 94.91 290 SER E O 1
ATOM 8242 N N . CYS G 2 268 ? 142.966 125.714 -21.335 1.00 95.23 291 CYS E N 1
ATOM 8243 C CA . CYS G 2 268 ? 143.264 124.516 -20.533 1.00 96.03 291 CYS E CA 1
ATOM 8244 C C . CYS G 2 268 ? 144.736 124.167 -20.599 1.00 100.48 291 CYS E C 1
ATOM 8245 O O . CYS G 2 268 ? 145.279 123.630 -19.609 1.00 95.19 291 CYS E O 1
ATOM 8248 N N . ALA G 2 269 ? 145.415 124.520 -21.704 1.00 95.81 292 ALA E N 1
ATOM 8249 C CA . ALA G 2 269 ? 146.870 124.336 -21.770 1.00 94.31 292 ALA E CA 1
ATOM 8250 C C . ALA G 2 269 ? 147.608 125.192 -20.704 1.00 95.75 292 ALA E C 1
ATOM 8251 O O . ALA G 2 269 ? 148.671 124.815 -20.225 1.00 102.99 292 ALA E O 1
ATOM 8253 N N . GLN G 2 270 ? 147.059 126.348 -20.410 1.00 104.00 293 GLN E N 1
ATOM 8254 C CA . GLN G 2 270 ? 147.601 127.220 -19.361 1.00 110.55 293 GLN E CA 1
ATOM 8255 C C . GLN G 2 270 ? 147.386 126.666 -17.983 1.00 106.86 293 GLN E C 1
ATOM 8256 O O . GLN G 2 270 ? 148.381 126.588 -17.166 1.00 107.36 293 GLN E O 1
ATOM 8262 N N . GLU G 2 271 ? 146.169 126.152 -17.717 1.00 103.77 294 GLU E N 1
ATOM 8263 C CA . GLU G 2 271 ? 145.839 125.466 -16.471 1.00 107.17 294 GLU E CA 1
ATOM 8264 C C . GLU G 2 271 ? 146.656 124.197 -16.262 1.00 102.68 294 GLU E C 1
ATOM 8265 O O . GLU G 2 271 ? 147.043 123.892 -15.136 1.00 105.47 294 GLU E O 1
ATOM 8271 N N . MET G 2 272 ? 146.857 123.447 -17.320 1.00 100.65 295 MET E N 1
ATOM 8272 C CA . MET G 2 272 ? 147.656 122.277 -17.245 1.00 111.06 295 MET E CA 1
ATOM 8273 C C . MET G 2 272 ? 149.150 122.657 -16.997 1.00 118.23 295 MET E C 1
ATOM 8274 O O . MET G 2 272 ? 149.911 121.847 -16.403 1.00 127.44 295 MET E O 1
ATOM 8279 N N . ALA G 2 273 ? 149.551 123.850 -17.459 1.00 111.44 296 ALA E N 1
ATOM 8280 C CA . ALA G 2 273 ? 150.899 124.383 -17.249 1.00 107.20 296 ALA E CA 1
ATOM 8281 C C . ALA G 2 273 ? 151.066 124.886 -15.838 1.00 103.98 296 ALA E C 1
ATOM 8282 O O . ALA G 2 273 ? 152.111 124.659 -15.204 1.00 97.22 296 ALA E O 1
ATOM 8284 N N . LYS G 2 274 ? 150.035 125.563 -15.347 1.00 101.84 297 LYS E N 1
ATOM 8285 C CA . LYS G 2 274 ? 150.006 126.109 -13.990 1.00 103.96 297 LYS E CA 1
ATOM 8286 C C . LYS G 2 274 ? 149.911 124.975 -12.950 1.00 101.59 297 LYS E C 1
ATOM 8287 O O . LYS G 2 274 ? 150.183 125.174 -11.753 1.00 101.50 297 LYS E O 1
ATOM 8289 N N . PHE G 2 275 ? 149.545 123.793 -13.432 1.00 100.09 298 PHE E N 1
ATOM 8290 C CA . PHE G 2 275 ? 149.442 122.608 -12.596 1.00 99.40 298 PHE E CA 1
ATOM 8291 C C . PHE G 2 275 ? 150.808 122.015 -12.324 1.00 97.45 298 PHE E C 1
ATOM 8292 O O . PHE G 2 275 ? 151.083 121.633 -11.181 1.00 96.57 298 PHE E O 1
ATOM 8300 N N . ILE G 2 276 ? 151.651 121.951 -13.365 1.00 95.88 299 ILE E N 1
ATOM 8301 C CA . ILE G 2 276 ? 153.008 121.416 -13.213 1.00 99.81 299 ILE E CA 1
ATOM 8302 C C . ILE G 2 276 ? 153.927 122.377 -12.443 1.00 100.52 299 ILE E C 1
ATOM 8303 O O . ILE G 2 276 ? 154.839 121.931 -11.742 1.00 101.81 299 ILE E O 1
ATOM 8308 N N . SER G 2 277 ? 153.642 123.673 -12.525 1.00 105.86 300 SER E N 1
ATOM 8309 C CA . SER G 2 277 ? 154.335 124.700 -11.685 1.00 104.46 300 SER E CA 1
ATOM 8310 C C . SER G 2 277 ? 153.914 124.675 -10.215 1.00 105.83 300 SER E C 1
ATOM 8311 O O . SER G 2 277 ? 154.664 125.101 -9.342 1.00 109.94 300 SER E O 1
ATOM 8314 N N . LYS G 2 278 ? 152.686 124.252 -9.972 1.00 110.85 301 LYS E N 1
ATOM 8315 C CA . LYS G 2 278 ? 152.158 124.217 -8.608 1.00 109.91 301 LYS E CA 1
ATOM 8316 C C . LYS G 2 278 ? 152.493 122.896 -7.930 1.00 105.01 301 LYS E C 1
ATOM 8317 O O . LYS G 2 278 ? 152.683 122.842 -6.731 1.00 101.88 301 LYS E O 1
ATOM 8319 N N . ASN G 2 279 ? 152.536 121.831 -8.705 1.00 106.26 302 ASN E N 1
ATOM 8320 C CA . ASN G 2 279 ? 152.698 120.461 -8.210 1.00 108.27 302 ASN E CA 1
ATOM 8321 C C . ASN G 2 279 ? 153.999 119.828 -8.627 1.00 101.97 302 ASN E C 1
ATOM 8322 O O . ASN G 2 279 ? 154.274 119.609 -9.805 1.00 94.37 302 ASN E O 1
ATOM 8327 N N . LYS G 2 280 ? 154.833 119.611 -7.631 1.00 111.55 303 LYS E N 1
ATOM 8328 C CA . LYS G 2 280 ? 156.257 119.322 -7.851 1.00 121.24 303 LYS E CA 1
ATOM 8329 C C . LYS G 2 280 ? 156.562 117.815 -7.901 1.00 122.83 303 LYS E C 1
ATOM 8330 O O . LYS G 2 280 ? 157.718 117.390 -8.125 1.00 121.53 303 LYS E O 1
ATOM 8336 N N . HIS G 2 281 ? 155.553 117.022 -7.588 1.00 130.09 304 HIS E N 1
ATOM 8337 C CA . HIS G 2 281 ? 155.704 115.570 -7.575 1.00 131.16 304 HIS E CA 1
ATOM 8338 C C . HIS G 2 281 ? 154.791 114.902 -8.597 1.00 119.32 304 HIS E C 1
ATOM 8339 O O . HIS G 2 281 ? 154.721 113.695 -8.644 1.00 127.74 304 HIS E O 1
ATOM 8346 N N . VAL G 2 282 ? 154.175 115.678 -9.489 1.00 104.51 305 VAL E N 1
ATOM 8347 C CA . VAL G 2 282 ? 153.264 115.124 -10.481 1.00 97.69 305 VAL E CA 1
ATOM 8348 C C . VAL G 2 282 ? 153.667 115.504 -11.918 1.00 92.09 305 VAL E C 1
ATOM 8349 O O . VAL G 2 282 ? 153.781 116.695 -12.263 1.00 88.58 305 VAL E O 1
ATOM 8353 N N . SER G 2 283 ? 153.913 114.484 -12.727 1.00 86.31 306 SER E N 1
ATOM 8354 C CA . SER G 2 283 ? 154.309 114.622 -14.104 1.00 93.91 306 SER E CA 1
ATOM 8355 C C . SER G 2 283 ? 153.133 114.410 -15.063 1.00 101.67 306 SER E C 1
ATOM 8356 O O . SER G 2 283 ? 152.291 113.515 -14.870 1.00 104.62 306 SER E O 1
ATOM 8359 N N . LEU G 2 284 ? 153.017 115.256 -16.078 1.00 107.84 307 LEU E N 1
ATOM 8360 C CA . LEU G 2 284 ? 151.818 115.239 -16.922 1.00 105.72 307 LEU E CA 1
ATOM 8361 C C . LEU G 2 284 ? 152.195 115.004 -18.375 1.00 111.20 307 LEU E C 1
ATOM 8362 O O . LEU G 2 284 ? 153.045 115.709 -18.938 1.00 105.25 307 LEU E O 1
ATOM 8367 N N . CYS G 2 285 ? 151.575 113.985 -18.959 1.00 125.38 308 CYS E N 1
ATOM 8368 C CA . CYS G 2 285 ? 151.883 113.509 -20.305 1.00 130.98 308 CYS E CA 1
ATOM 8369 C C . CYS G 2 285 ? 150.575 113.333 -21.097 1.00 132.48 308 CYS E C 1
ATOM 8370 O O . CYS G 2 285 ? 149.692 112.596 -20.684 1.00 142.74 308 CYS E O 1
ATOM 837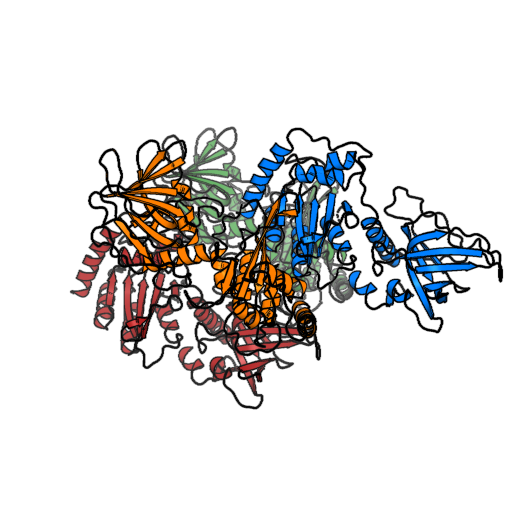3 N N . ILE G 2 286 ? 150.459 113.998 -22.243 1.00 121.00 309 ILE E N 1
ATOM 8374 C CA . ILE G 2 286 ? 149.200 113.997 -23.012 1.00 105.78 309 ILE E CA 1
ATOM 8375 C C . ILE G 2 286 ? 149.322 113.267 -24.342 1.00 99.89 309 ILE E C 1
ATOM 8376 O O . ILE G 2 286 ? 150.209 113.562 -25.165 1.00 99.52 309 ILE E O 1
ATOM 8381 N N . LYS G 2 287 ? 148.421 112.312 -24.546 1.00 93.56 310 LYS E N 1
ATOM 8382 C CA . LYS G 2 287 ? 148.256 111.683 -25.857 1.00 88.93 310 LYS E CA 1
ATOM 8383 C C . LYS G 2 287 ? 146.876 111.998 -26.411 1.00 87.95 310 LYS E C 1
ATOM 8384 O O . LYS G 2 287 ? 145.850 111.694 -25.794 1.00 93.45 310 LYS E O 1
ATOM 8390 N N . THR G 2 288 ? 146.858 112.612 -27.588 1.00 79.86 311 THR E N 1
ATOM 8391 C CA . THR G 2 288 ? 145.626 113.095 -28.158 1.00 78.91 311 THR E CA 1
ATOM 8392 C C . THR G 2 288 ? 145.321 112.446 -29.511 1.00 76.20 311 THR E C 1
ATOM 8393 O O . THR G 2 288 ? 146.232 112.097 -30.245 1.00 72.76 311 THR E O 1
ATOM 8397 N N . ALA G 2 289 ? 144.020 112.323 -29.818 1.00 72.55 312 ALA E N 1
ATOM 8398 C CA . ALA G 2 289 ? 143.562 111.694 -31.040 1.00 68.22 312 ALA E CA 1
ATOM 8399 C C . ALA G 2 289 ? 143.436 112.671 -32.165 1.00 70.71 312 ALA E C 1
ATOM 8400 O O . ALA G 2 289 ? 143.884 112.369 -33.289 1.00 77.85 312 ALA E O 1
ATOM 8402 N N . ARG G 2 290 ? 142.842 113.838 -31.902 1.00 69.21 313 ARG E N 1
ATOM 8403 C CA . ARG G 2 290 ? 142.782 114.948 -32.915 1.00 68.30 313 ARG E CA 1
ATOM 8404 C C . ARG G 2 290 ? 143.513 116.192 -32.389 1.00 66.72 313 ARG E C 1
ATOM 8405 O O . ARG G 2 290 ? 143.650 116.378 -31.170 1.00 68.29 313 ARG E O 1
ATOM 8413 N N . ILE G 2 291 ? 144.013 117.024 -33.277 1.00 69.89 314 ILE E N 1
ATOM 8414 C CA . ILE G 2 291 ? 144.540 118.346 -32.850 1.00 75.10 314 ILE E CA 1
ATOM 8415 C C . ILE G 2 291 ? 143.441 119.458 -32.901 1.00 75.73 314 ILE E C 1
ATOM 8416 O O . ILE G 2 291 ? 143.078 119.987 -33.977 1.00 69.63 314 ILE E O 1
ATOM 8421 N N . TYR G 2 292 ? 142.929 119.862 -31.755 1.00 75.04 315 TYR E N 1
ATOM 8422 C CA . TYR G 2 292 ? 142.029 120.990 -31.698 1.00 73.87 315 TYR E CA 1
ATOM 8423 C C . TYR G 2 292 ? 142.791 122.327 -31.986 1.00 82.91 315 TYR E C 1
ATOM 8424 O O . TYR G 2 292 ? 143.570 122.826 -31.139 1.00 84.92 315 TYR E O 1
ATOM 8433 N N . ASP G 2 293 ? 142.573 122.908 -33.173 1.00 84.75 316 ASP E N 1
ATOM 8434 C CA . ASP G 2 293 ? 143.216 124.137 -33.553 1.00 84.87 316 ASP E CA 1
ATOM 8435 C C . ASP G 2 293 ? 142.116 125.161 -33.894 1.00 85.90 316 ASP E C 1
ATOM 8436 O O . ASP G 2 293 ? 141.419 125.019 -34.909 1.00 89.90 316 ASP E O 1
ATOM 8441 N N . ASP G 2 294 ? 141.946 126.172 -33.025 1.00 88.24 317 ASP E N 1
ATOM 8442 C CA . ASP G 2 294 ? 140.968 127.201 -33.224 1.00 90.60 317 ASP E CA 1
ATOM 8443 C C . ASP G 2 294 ? 141.411 128.123 -34.292 1.00 99.52 317 ASP E C 1
ATOM 8444 O O . ASP G 2 294 ? 140.607 128.984 -34.719 1.00 114.25 317 ASP E O 1
ATOM 8449 N N . GLN G 2 295 ? 142.685 127.968 -34.714 1.00 101.49 318 GLN E N 1
ATOM 8450 C CA . GLN G 2 295 ? 143.308 128.907 -35.677 1.00 102.21 318 GLN E CA 1
ATOM 8451 C C . GLN G 2 295 ? 143.332 130.326 -35.118 1.00 101.99 318 GLN E C 1
ATOM 8452 O O . GLN G 2 295 ? 143.284 131.311 -35.841 1.00 107.20 318 GLN E O 1
ATOM 8458 N N . GLY G 2 296 ? 143.404 130.413 -33.795 1.00 100.99 319 GLY E N 1
ATOM 8459 C CA . GLY G 2 296 ? 143.737 131.605 -33.005 1.00 95.90 319 GLY E CA 1
ATOM 8460 C C . GLY G 2 296 ? 145.026 131.378 -32.209 1.00 101.69 319 GLY E C 1
ATOM 8461 O O . GLY G 2 296 ? 146.144 131.534 -32.720 1.00 109.64 319 GLY E O 1
ATOM 8462 N N . ARG G 2 297 ? 144.879 131.045 -30.935 1.00 96.61 320 ARG E N 1
ATOM 8463 C CA . ARG G 2 297 ? 145.967 130.954 -29.969 1.00 96.60 320 ARG E CA 1
ATOM 8464 C C . ARG G 2 297 ? 146.300 129.510 -29.530 1.00 93.99 320 ARG E C 1
ATOM 8465 O O . ARG G 2 297 ? 147.096 129.301 -28.638 1.00 90.97 320 ARG E O 1
ATOM 8473 N N . ALA G 2 298 ? 145.560 128.555 -30.073 1.00 97.24 321 ALA E N 1
ATOM 8474 C CA . ALA G 2 298 ? 145.668 127.162 -29.646 1.00 96.02 321 ALA E CA 1
ATOM 8475 C C . ALA G 2 298 ? 147.094 126.590 -29.803 1.00 96.90 321 ALA E C 1
ATOM 8476 O O . ALA G 2 298 ? 147.540 125.822 -28.945 1.00 85.35 321 ALA E O 1
ATOM 8478 N N . GLN G 2 299 ? 147.779 126.958 -30.891 1.00 101.62 322 GLN E N 1
ATOM 8479 C CA . GLN G 2 299 ? 149.165 126.505 -31.167 1.00 111.40 322 GLN E CA 1
ATOM 8480 C C . GLN G 2 299 ? 150.140 127.096 -30.159 1.00 113.12 322 GLN E C 1
ATOM 8481 O O . GLN G 2 299 ? 151.104 126.436 -29.764 1.00 97.55 322 GLN E O 1
ATOM 8487 N N . GLU G 2 300 ? 149.895 128.345 -29.753 1.00 114.24 323 GLU E N 1
ATOM 8488 C CA . GLU G 2 300 ? 150.718 128.990 -28.739 1.00 114.77 323 GLU E CA 1
ATOM 8489 C C . GLU G 2 300 ? 150.561 128.288 -27.415 1.00 115.51 323 GLU E C 1
ATOM 8490 O O . GLU G 2 300 ? 151.528 128.144 -26.663 1.00 117.08 323 GLU E O 1
ATOM 8496 N N . GLY G 2 301 ? 149.309 127.871 -27.141 1.00 106.18 324 GLY E N 1
ATOM 8497 C CA . GLY G 2 301 ? 148.989 127.166 -25.880 1.00 106.67 324 GLY E CA 1
ATOM 8498 C C . GLY G 2 301 ? 149.736 125.843 -25.771 1.00 105.05 324 GLY E C 1
ATOM 8499 O O . GLY G 2 301 ? 150.216 125.472 -24.700 1.00 101.26 324 GLY E O 1
ATOM 8500 N N . LEU G 2 302 ? 149.824 125.136 -26.887 1.00 100.98 325 LEU E N 1
ATOM 8501 C CA . LEU G 2 302 ? 150.499 123.867 -26.928 1.00 103.30 325 LEU E CA 1
ATOM 8502 C C . LEU G 2 302 ? 151.983 124.003 -26.675 1.00 110.68 325 LEU E C 1
ATOM 8503 O O . LEU G 2 302 ? 152.558 123.170 -25.944 1.00 114.69 325 LEU E O 1
ATOM 8508 N N . ARG G 2 303 ? 152.602 125.027 -27.262 1.00 112.56 326 ARG E N 1
ATOM 8509 C CA . ARG G 2 303 ? 154.035 125.284 -26.993 1.00 110.35 326 ARG E CA 1
ATOM 8510 C C . ARG G 2 303 ? 154.256 125.746 -25.535 1.00 121.90 326 ARG E C 1
ATOM 8511 O O . ARG G 2 303 ? 155.179 125.234 -24.861 1.00 124.22 326 ARG E O 1
ATOM 8519 N N . THR G 2 304 ? 153.421 126.687 -25.043 1.00 127.94 327 THR E N 1
ATOM 8520 C CA . THR G 2 304 ? 153.489 127.135 -23.637 1.00 124.75 327 THR E CA 1
ATOM 8521 C C . THR G 2 304 ? 153.412 125.957 -22.677 1.00 122.46 327 THR E C 1
ATOM 8522 O O . THR G 2 304 ? 154.132 125.957 -21.679 1.00 133.15 327 THR E O 1
ATOM 8526 N N . LEU G 2 305 ? 152.528 124.997 -22.987 1.00 109.44 328 LEU E N 1
ATOM 8527 C CA . LEU G 2 305 ? 152.325 123.805 -22.206 1.00 97.53 328 LEU E CA 1
ATOM 8528 C C . LEU G 2 305 ? 153.565 122.935 -22.229 1.00 97.22 328 LEU E C 1
ATOM 8529 O O . LEU G 2 305 ? 153.958 122.443 -21.177 1.00 95.79 328 LEU E O 1
ATOM 8534 N N . ALA G 2 306 ? 154.143 122.744 -23.412 1.00 95.81 329 ALA E N 1
ATOM 8535 C CA . ALA G 2 306 ? 155.343 121.892 -23.601 1.00 92.13 329 ALA E CA 1
ATOM 8536 C C . ALA G 2 306 ? 156.584 122.535 -22.978 1.00 93.62 329 ALA E C 1
ATOM 8537 O O . ALA G 2 306 ? 157.369 121.855 -22.293 1.00 92.38 329 ALA E O 1
ATOM 8539 N N . GLU G 2 307 ? 156.705 123.856 -23.105 1.00 90.84 330 GLU E N 1
ATOM 8540 C CA . GLU G 2 307 ? 157.801 124.624 -22.495 1.00 89.44 330 GLU E CA 1
ATOM 8541 C C . GLU G 2 307 ? 157.633 124.758 -20.982 1.00 93.14 330 GLU E C 1
ATOM 8542 O O . GLU G 2 307 ? 158.449 125.408 -20.336 1.00 87.43 330 GLU E O 1
ATOM 8548 N N . ALA G 2 308 ? 156.507 124.289 -20.443 1.00 92.03 331 ALA E N 1
ATOM 8549 C CA . ALA G 2 308 ? 156.282 124.283 -19.008 1.00 87.15 331 ALA E CA 1
ATOM 8550 C C . ALA G 2 308 ? 156.622 122.967 -18.444 1.00 84.97 331 ALA E C 1
ATOM 8551 O O . ALA G 2 308 ? 156.546 122.826 -17.222 1.00 88.29 331 ALA E O 1
ATOM 8553 N N . GLY G 2 309 ? 156.963 121.991 -19.289 1.00 85.86 332 GLY E N 1
ATOM 8554 C CA . GLY G 2 309 ? 157.404 120.672 -18.818 1.00 95.77 332 GLY E CA 1
ATOM 8555 C C . GLY G 2 309 ? 156.594 119.474 -19.230 1.00 102.26 332 GLY E C 1
ATOM 8556 O O . GLY G 2 309 ? 157.035 118.309 -19.104 1.00 107.91 332 GLY E O 1
ATOM 8557 N N . ALA G 2 310 ? 155.396 119.746 -19.721 1.00 109.35 333 ALA E N 1
ATOM 8558 C CA . ALA G 2 310 ? 154.491 118.700 -20.234 1.00 117.88 333 ALA E CA 1
ATOM 8559 C C . ALA G 2 310 ? 155.068 117.985 -21.451 1.00 122.64 333 ALA E C 1
ATOM 8560 O O . ALA G 2 310 ? 155.741 118.619 -22.309 1.00 137.46 333 ALA E O 1
ATOM 8562 N N . LYS G 2 311 ? 154.701 116.711 -21.580 1.00 116.40 334 LYS E N 1
ATOM 8563 C CA . LYS G 2 311 ? 155.037 115.938 -22.766 1.00 119.70 334 LYS E CA 1
ATOM 8564 C C . LYS G 2 311 ? 153.815 115.573 -23.595 1.00 117.89 334 LYS E C 1
ATOM 8565 O O . LYS G 2 311 ? 153.005 114.725 -23.202 1.00 128.73 334 LYS E O 1
ATOM 8571 N N . ILE G 2 312 ? 153.675 116.222 -24.754 1.00 109.80 335 ILE E N 1
ATOM 8572 C CA . ILE G 2 312 ? 152.493 116.110 -25.643 1.00 89.23 335 ILE E CA 1
ATOM 8573 C C . ILE G 2 312 ? 152.883 115.316 -26.882 1.00 84.53 335 ILE E C 1
ATOM 8574 O O . ILE G 2 312 ? 153.967 115.521 -27.431 1.00 90.96 335 ILE E O 1
ATOM 8579 N N . SER G 2 313 ? 151.994 114.446 -27.340 1.00 75.75 336 SER E N 1
ATOM 8580 C CA . SER G 2 313 ? 152.187 113.740 -28.606 1.00 78.93 336 SER E CA 1
ATOM 8581 C C . SER G 2 313 ? 150.881 113.181 -29.128 1.00 78.71 336 SER E C 1
ATOM 8582 O O . SER G 2 313 ? 149.929 113.090 -28.393 1.00 77.73 336 SER E O 1
ATOM 8585 N N . ILE G 2 314 ? 150.859 112.814 -30.407 1.00 85.63 337 ILE E N 1
ATOM 8586 C CA . ILE G 2 314 ? 149.726 112.227 -31.099 1.00 84.67 337 ILE E CA 1
ATOM 8587 C C . ILE G 2 314 ? 149.609 110.741 -30.791 1.00 87.64 337 ILE E C 1
ATOM 8588 O O . ILE G 2 314 ? 150.613 109.986 -30.795 1.00 98.32 337 ILE E O 1
ATOM 8593 N N . MET G 2 315 ? 148.376 110.310 -30.562 1.00 86.31 338 MET E N 1
ATOM 8594 C CA . MET G 2 315 ? 148.074 108.909 -30.326 1.00 89.95 338 MET E CA 1
ATOM 8595 C C . MET G 2 315 ? 148.331 108.147 -31.585 1.00 94.16 338 MET E C 1
ATOM 8596 O O . MET G 2 315 ? 147.841 108.552 -32.645 1.00 106.08 338 MET E O 1
ATOM 8601 N N . THR G 2 316 ? 149.134 107.085 -31.483 1.00 93.70 339 THR E N 1
ATOM 8602 C CA . THR G 2 316 ? 149.414 106.217 -32.639 1.00 96.68 339 THR E CA 1
ATOM 8603 C C . THR G 2 316 ? 148.723 104.887 -32.388 1.00 100.38 339 THR E C 1
ATOM 8604 O O . THR G 2 316 ? 148.016 104.746 -31.346 1.00 102.99 339 THR E O 1
ATOM 8608 N N . TYR G 2 317 ? 148.898 103.929 -33.314 1.00 105.34 340 TYR E N 1
ATOM 8609 C CA . TYR G 2 317 ? 148.257 102.615 -33.180 1.00 108.08 340 TYR E CA 1
ATOM 8610 C C . TYR G 2 317 ? 148.505 101.911 -31.838 1.00 112.50 340 TYR E C 1
ATOM 8611 O O . TYR G 2 317 ? 147.635 101.158 -31.362 1.00 123.06 340 TYR E O 1
ATOM 8620 N N . SER G 2 318 ? 149.686 102.155 -31.260 1.00 114.61 341 SER E N 1
ATOM 8621 C CA . SER G 2 318 ? 150.086 101.615 -29.956 1.00 111.65 341 SER E CA 1
ATOM 8622 C C . SER G 2 318 ? 149.145 102.089 -28.849 1.00 110.15 341 SER E C 1
ATOM 8623 O O . SER G 2 318 ? 148.740 101.301 -27.983 1.00 105.38 341 SER E O 1
ATOM 8626 N N . GLU G 2 319 ? 148.770 103.375 -28.904 1.00 103.42 342 GLU E N 1
ATOM 8627 C CA . GLU G 2 319 ? 147.918 103.989 -27.871 1.00 91.02 342 GLU E CA 1
ATOM 8628 C C . GLU G 2 319 ? 146.488 103.624 -28.064 1.00 85.82 342 GLU E C 1
ATOM 8629 O O . GLU G 2 319 ? 145.772 103.398 -27.068 1.00 81.03 342 GLU E O 1
ATOM 8635 N N . PHE G 2 320 ? 146.058 103.568 -29.322 1.00 84.58 343 PHE E N 1
ATOM 8636 C CA . PHE G 2 320 ? 144.677 103.186 -29.650 1.00 90.84 343 PHE E CA 1
ATOM 8637 C C . PHE G 2 320 ? 144.391 101.751 -29.228 1.00 90.04 343 PHE E C 1
ATOM 8638 O O . PHE G 2 320 ? 143.278 101.452 -28.795 1.00 93.81 343 PHE E O 1
ATOM 8646 N N . LYS G 2 321 ? 145.380 100.871 -29.395 1.00 85.63 344 LYS E N 1
ATOM 8647 C CA . LYS G 2 321 ? 145.307 99.498 -28.950 1.00 82.24 344 LYS E CA 1
ATOM 8648 C C . LYS G 2 321 ? 145.185 99.463 -27.398 1.00 89.28 344 LYS E C 1
ATOM 8649 O O . LYS G 2 321 ? 144.350 98.787 -26.830 1.00 91.73 344 LYS E O 1
ATOM 8655 N N . HIS G 2 322 ? 146.080 100.214 -26.754 1.00 90.92 345 HIS E N 1
ATOM 8656 C CA . HIS G 2 322 ? 146.202 100.263 -25.310 1.00 90.64 345 HIS E CA 1
ATOM 8657 C C . HIS G 2 322 ? 144.933 100.825 -24.629 1.00 94.04 345 HIS E C 1
ATOM 8658 O O . HIS G 2 322 ? 144.489 100.257 -23.648 1.00 93.14 345 HIS E O 1
ATOM 8665 N N . CYS G 2 323 ? 144.372 101.915 -25.170 1.00 97.22 346 CYS E N 1
ATOM 8666 C CA . CYS G 2 323 ? 143.125 102.502 -24.655 1.00 93.68 346 CYS E CA 1
ATOM 8667 C C . CYS G 2 323 ? 141.927 101.596 -24.855 1.00 95.29 346 CYS E C 1
ATOM 8668 O O . CYS G 2 323 ? 140.970 101.696 -24.102 1.00 97.12 346 CYS E O 1
ATOM 8671 N N . TRP G 2 324 ? 141.989 100.730 -25.860 1.00 100.29 347 TRP E N 1
ATOM 8672 C CA . TRP G 2 324 ? 140.986 99.690 -26.034 1.00 100.44 347 TRP E CA 1
ATOM 8673 C C . TRP G 2 324 ? 141.171 98.568 -25.013 1.00 94.24 347 TRP E C 1
ATOM 8674 O O . TRP G 2 324 ? 140.205 97.936 -24.618 1.00 94.56 347 TRP E O 1
ATOM 8685 N N . ASP G 2 325 ? 142.414 98.329 -24.594 1.00 89.24 348 ASP E N 1
ATOM 8686 C CA . ASP G 2 325 ? 142.690 97.282 -23.576 1.00 85.32 348 ASP E CA 1
ATOM 8687 C C . ASP G 2 325 ? 142.507 97.824 -22.160 1.00 88.36 348 ASP E C 1
ATOM 8688 O O . ASP G 2 325 ? 142.610 97.089 -21.202 1.00 96.79 348 ASP E O 1
ATOM 8693 N N . THR G 2 326 ? 142.287 99.116 -22.017 1.00 92.42 349 THR E N 1
ATOM 8694 C CA . THR G 2 326 ? 142.205 99.743 -20.699 1.00 98.14 349 THR E CA 1
ATOM 8695 C C . THR G 2 326 ? 140.829 100.323 -20.403 1.00 104.43 349 THR E C 1
ATOM 8696 O O . THR G 2 326 ? 140.177 99.950 -19.438 1.00 117.25 349 THR E O 1
ATOM 8700 N N . PHE G 2 327 ? 140.408 101.284 -21.216 1.00 103.23 350 PHE E N 1
ATOM 8701 C CA . PHE G 2 327 ? 139.181 102.041 -20.899 1.00 95.36 350 PHE E CA 1
ATOM 8702 C C . PHE G 2 327 ? 137.947 101.644 -21.719 1.00 94.51 350 PHE E C 1
ATOM 8703 O O . PHE G 2 327 ? 136.959 102.403 -21.796 1.00 79.07 350 PHE E O 1
ATOM 8711 N N . VAL G 2 328 ? 137.985 100.447 -22.297 1.00 105.75 351 VAL E N 1
ATOM 8712 C CA . VAL G 2 328 ? 136.916 100.004 -23.204 1.00 110.29 351 VAL E CA 1
ATOM 8713 C C . VAL G 2 328 ? 136.364 98.672 -22.763 1.00 111.71 351 VAL E C 1
ATOM 8714 O O . VAL G 2 328 ? 137.136 97.750 -22.503 1.00 110.81 351 VAL E O 1
ATOM 8718 N N . ASP G 2 329 ? 135.022 98.582 -22.745 1.00 123.48 352 ASP E N 1
ATOM 8719 C CA . ASP G 2 329 ? 134.276 97.337 -22.460 1.00 124.66 352 ASP E CA 1
ATOM 8720 C C . ASP G 2 329 ? 134.244 96.453 -23.713 1.00 125.36 352 ASP E C 1
ATOM 8721 O O . ASP G 2 329 ? 133.159 96.216 -24.328 1.00 128.71 352 ASP E O 1
ATOM 8726 N N . HIS G 2 330 ? 135.429 95.945 -24.070 1.00 117.51 353 HIS E N 1
ATOM 8727 C CA . HIS G 2 330 ? 135.576 95.139 -25.287 1.00 112.53 353 HIS E CA 1
ATOM 8728 C C . HIS G 2 330 ? 134.814 93.831 -25.204 1.00 109.12 353 HIS E C 1
ATOM 8729 O O . HIS G 2 330 ? 134.344 93.332 -26.238 1.00 102.74 353 HIS E O 1
ATOM 8736 N N . GLN G 2 331 ? 134.703 93.300 -23.975 1.00 106.95 354 GLN E N 1
ATOM 8737 C CA . GLN G 2 331 ? 134.062 92.025 -23.677 1.00 108.28 354 GLN E CA 1
ATOM 8738 C C . GLN G 2 331 ? 134.612 90.856 -24.486 1.00 114.51 354 GLN E C 1
ATOM 8739 O O . GLN G 2 331 ? 133.871 89.924 -24.809 1.00 119.11 354 GLN E O 1
ATOM 8745 N N . GLY G 2 332 ? 135.908 90.926 -24.828 1.00 111.87 355 GLY E N 1
ATOM 8746 C CA . GLY G 2 332 ? 136.588 89.908 -25.646 1.00 106.22 355 GLY E CA 1
ATOM 8747 C C . GLY G 2 332 ? 136.720 90.152 -27.163 1.00 103.07 355 GLY E C 1
ATOM 8748 O O . GLY G 2 332 ? 137.113 89.268 -27.942 1.00 102.16 355 GLY E O 1
ATOM 8749 N N . ALA G 2 333 ? 136.372 91.362 -27.599 1.00 103.97 356 ALA E N 1
ATOM 8750 C CA . ALA G 2 333 ? 136.764 91.799 -28.956 1.00 108.35 356 ALA E CA 1
ATOM 8751 C C . ALA G 2 333 ? 138.114 92.494 -28.865 1.00 114.31 356 ALA E C 1
ATOM 8752 O O . ALA G 2 333 ? 138.239 93.445 -28.105 1.00 121.70 356 ALA E O 1
ATOM 8754 N N . PRO G 2 334 ? 139.144 92.027 -29.632 1.00 115.31 357 PRO E N 1
ATOM 8755 C CA . PRO G 2 334 ? 140.408 92.793 -29.684 1.00 113.05 357 PRO E CA 1
ATOM 8756 C C . PRO G 2 334 ? 140.192 94.065 -30.506 1.00 108.79 357 PRO E C 1
ATOM 8757 O O . PRO G 2 334 ? 139.215 94.121 -31.248 1.00 106.76 357 PRO E O 1
ATOM 8761 N N . PHE G 2 335 ? 141.107 95.021 -30.421 1.00 104.62 358 PHE E N 1
ATOM 8762 C CA . PHE G 2 335 ? 140.909 96.329 -31.078 1.00 104.67 358 PHE E CA 1
ATOM 8763 C C . PHE G 2 335 ? 140.935 96.206 -32.615 1.00 107.17 358 PHE E C 1
ATOM 8764 O O . PHE G 2 335 ? 141.958 95.739 -33.177 1.00 106.83 358 PHE E O 1
ATOM 8772 N N . GLN G 2 336 ? 139.832 96.615 -33.251 1.00 102.78 359 GLN E N 1
ATOM 8773 C CA . GLN G 2 336 ? 139.704 96.590 -34.715 1.00 103.80 359 GLN E CA 1
ATOM 8774 C C . GLN G 2 336 ? 139.834 98.029 -35.251 1.00 105.82 359 GLN E C 1
ATOM 8775 O O . GLN G 2 336 ? 138.930 98.868 -34.970 1.00 104.12 359 GLN E O 1
ATOM 8777 N N . PRO G 2 337 ? 140.986 98.335 -35.923 1.00 104.53 360 PRO E N 1
ATOM 8778 C CA . PRO G 2 337 ? 141.301 99.684 -36.459 1.00 99.33 360 PRO E CA 1
ATOM 8779 C C . PRO G 2 337 ? 140.300 100.146 -37.514 1.00 98.73 360 PRO E C 1
ATOM 8780 O O . PRO G 2 337 ? 139.613 99.301 -38.140 1.00 100.74 360 PRO E O 1
ATOM 8784 N N . TRP G 2 338 ? 140.141 101.473 -37.620 1.00 96.74 361 TRP E N 1
ATOM 8785 C CA . TRP G 2 338 ? 139.304 102.076 -38.666 1.00 89.44 361 TRP E CA 1
ATOM 8786 C C . TRP G 2 338 ? 140.179 102.388 -39.880 1.00 93.53 361 TRP E C 1
ATOM 8787 O O . TRP G 2 338 ? 141.418 102.285 -39.775 1.00 102.91 361 TRP E O 1
ATOM 8798 N N . ASP G 2 339 ? 139.532 102.600 -41.026 1.00 94.25 362 ASP E N 1
ATOM 8799 C CA . ASP G 2 339 ? 140.124 102.966 -42.309 1.00 95.35 362 ASP E CA 1
ATOM 8800 C C . ASP G 2 339 ? 141.149 104.103 -42.231 1.00 92.37 362 ASP E C 1
ATOM 8801 O O . ASP G 2 339 ? 140.806 105.256 -41.887 1.00 91.21 362 ASP E O 1
ATOM 8806 N N . GLY G 2 340 ? 142.385 103.793 -42.613 1.00 97.09 363 GLY E N 1
ATOM 8807 C CA . GLY G 2 340 ? 143.511 104.756 -42.570 1.00 99.26 363 GLY E CA 1
ATOM 8808 C C . GLY G 2 340 ? 143.715 105.558 -41.263 1.00 96.27 363 GLY E C 1
ATOM 8809 O O . GLY G 2 340 ? 143.555 106.795 -41.220 1.00 100.23 363 GLY E O 1
ATOM 8810 N N . LEU G 2 341 ? 143.961 104.813 -40.204 1.00 91.38 364 LEU E N 1
ATOM 8811 C CA . LEU G 2 341 ? 144.191 105.347 -38.862 1.00 96.52 364 LEU E CA 1
ATOM 8812 C C . LEU G 2 341 ? 145.599 105.940 -38.723 1.00 96.28 364 LEU E C 1
ATOM 8813 O O . LEU G 2 341 ? 145.755 106.942 -38.035 1.00 90.90 364 LEU E O 1
ATOM 8818 N N . ASP G 2 342 ? 146.572 105.307 -39.363 1.00 100.01 365 ASP E N 1
ATOM 8819 C CA . ASP G 2 342 ? 147.975 105.728 -39.215 1.00 96.82 365 ASP E CA 1
ATOM 8820 C C . ASP G 2 342 ? 148.301 106.850 -40.175 1.00 98.30 365 ASP E C 1
ATOM 8821 O O . ASP G 2 342 ? 149.193 107.699 -39.856 1.00 96.97 365 ASP E O 1
ATOM 8826 N N . GLU G 2 343 ? 147.545 106.920 -41.287 1.00 99.40 366 GLU E N 1
ATOM 8827 C CA . GLU G 2 343 ? 147.665 107.978 -42.267 1.00 99.19 366 GLU E CA 1
ATOM 8828 C C . GLU G 2 343 ? 147.289 109.327 -41.678 1.00 105.57 366 GLU E C 1
ATOM 8829 O O . GLU G 2 343 ? 148.055 110.333 -41.821 1.00 97.60 366 GLU E O 1
ATOM 8835 N N . HIS G 2 344 ? 146.153 109.318 -40.984 1.00 107.73 367 HIS E N 1
ATOM 8836 C CA . HIS G 2 344 ? 145.650 110.507 -40.274 1.00 108.13 367 HIS E CA 1
ATOM 8837 C C . HIS G 2 344 ? 146.547 110.825 -39.079 1.00 110.64 367 HIS E C 1
ATOM 8838 O O . HIS G 2 344 ? 146.812 111.996 -38.789 1.00 107.49 367 HIS E O 1
ATOM 8845 N N . SER G 2 345 ? 147.014 109.788 -38.398 1.00 112.67 368 SER E N 1
ATOM 8846 C CA . SER G 2 345 ? 147.926 109.926 -37.276 1.00 113.76 368 SER E CA 1
ATOM 8847 C C . SER G 2 345 ? 149.312 110.470 -37.693 1.00 109.57 368 SER E C 1
ATOM 8848 O O . SER G 2 345 ? 150.020 111.079 -36.894 1.00 101.30 368 SER E O 1
ATOM 8851 N N . GLN G 2 346 ? 149.653 110.316 -38.955 1.00 105.90 369 GLN E N 1
ATOM 8852 C CA . GLN G 2 346 ? 150.897 110.831 -39.459 1.00 108.72 369 GLN E CA 1
ATOM 8853 C C . GLN G 2 346 ? 150.839 112.306 -39.833 1.00 105.73 369 GLN E C 1
ATOM 8854 O O . GLN G 2 346 ? 151.755 113.076 -39.476 1.00 95.50 369 GLN E O 1
ATOM 8860 N N . ASP G 2 347 ? 149.764 112.711 -40.525 1.00 100.14 370 ASP E N 1
ATOM 8861 C CA . ASP G 2 347 ? 149.439 114.104 -40.855 1.00 104.01 370 ASP E CA 1
ATOM 8862 C C . ASP G 2 347 ? 149.500 114.949 -39.539 1.00 107.88 370 ASP E C 1
ATOM 8863 O O . ASP G 2 347 ? 149.982 116.063 -39.521 1.00 124.28 370 ASP E O 1
ATOM 8868 N N . LEU G 2 348 ? 148.951 114.387 -38.486 1.00 98.21 371 LEU E N 1
ATOM 8869 C CA . LEU G 2 348 ? 148.847 115.046 -37.189 1.00 95.62 371 LEU E CA 1
ATOM 8870 C C . LEU G 2 348 ? 150.196 115.122 -36.509 1.00 94.46 371 LEU E C 1
ATOM 8871 O O . LEU G 2 348 ? 150.495 116.106 -35.858 1.00 88.52 371 LEU E O 1
ATOM 8876 N N . SER G 2 349 ? 150.984 114.072 -36.702 1.00 100.07 372 SER E N 1
ATOM 8877 C CA . SER G 2 349 ? 152.324 113.948 -36.112 1.00 99.32 372 SER E CA 1
ATOM 8878 C C . SER G 2 349 ? 153.245 114.967 -36.727 1.00 105.85 372 SER E C 1
ATOM 8879 O O . SER G 2 349 ? 154.055 115.580 -35.982 1.00 103.87 372 SER E O 1
ATOM 8882 N N . GLY G 2 350 ? 153.121 115.164 -38.059 1.00 98.86 373 GLY E N 1
ATOM 8883 C CA . GLY G 2 350 ? 153.895 116.162 -38.742 1.00 98.76 373 GLY E CA 1
ATOM 8884 C C . GLY G 2 350 ? 153.449 117.560 -38.349 1.00 111.28 373 GLY E C 1
ATOM 8885 O O . GLY G 2 350 ? 154.286 118.460 -38.105 1.00 116.75 373 GLY E O 1
ATOM 8886 N N . ARG G 2 351 ? 152.123 117.767 -38.293 1.00 112.01 374 ARG E N 1
ATOM 8887 C CA . ARG G 2 351 ? 151.546 119.089 -37.983 1.00 104.61 374 ARG E CA 1
ATOM 8888 C C . ARG G 2 351 ? 151.914 119.456 -36.509 1.00 103.05 374 ARG E C 1
ATOM 8889 O O . ARG G 2 351 ? 152.210 120.595 -36.208 1.00 102.29 374 ARG E O 1
ATOM 8897 N N . LEU G 2 352 ? 151.876 118.470 -35.601 1.00 95.87 375 LEU E N 1
ATOM 8898 C CA . LEU G 2 352 ? 152.204 118.716 -34.202 1.00 87.45 375 LEU E CA 1
ATOM 8899 C C . LEU G 2 352 ? 153.675 119.055 -34.074 1.00 91.88 375 LEU E C 1
ATOM 8900 O O . LEU G 2 352 ? 154.020 119.940 -33.330 1.00 90.34 375 LEU E O 1
ATOM 8905 N N . ARG G 2 353 ? 154.534 118.316 -34.788 1.00 96.45 376 ARG E N 1
ATOM 8906 C CA . ARG G 2 353 ? 155.961 118.486 -34.701 1.00 99.68 376 ARG E CA 1
ATOM 8907 C C . ARG G 2 353 ? 156.387 119.858 -35.156 1.00 98.92 376 ARG E C 1
ATOM 8908 O O . ARG G 2 353 ? 157.368 120.415 -34.616 1.00 105.78 376 ARG E O 1
ATOM 8916 N N . ALA G 2 354 ? 155.651 120.436 -36.099 1.00 99.85 377 ALA E N 1
ATOM 8917 C CA . ALA G 2 354 ? 155.918 121.829 -36.551 1.00 101.42 377 ALA E CA 1
ATOM 8918 C C . ALA G 2 354 ? 155.580 122.869 -35.477 1.00 98.83 377 ALA E C 1
ATOM 8919 O O . ALA G 2 354 ? 156.203 123.947 -35.443 1.00 103.19 377 ALA E O 1
ATOM 8921 N N . ILE G 2 355 ? 154.642 122.515 -34.609 1.00 96.94 378 ILE E N 1
ATOM 8922 C CA . ILE G 2 355 ? 154.139 123.418 -33.589 1.00 101.25 378 ILE E CA 1
ATOM 8923 C C . ILE G 2 355 ? 155.141 123.461 -32.448 1.00 101.65 378 ILE E C 1
ATOM 8924 O O . ILE G 2 355 ? 155.587 124.558 -32.023 1.00 110.24 378 ILE E O 1
ATOM 8929 N N . LEU G 2 356 ? 155.559 122.294 -31.955 1.00 101.48 379 LEU E N 1
ATOM 8930 C CA . LEU G 2 356 ? 156.509 122.244 -30.843 1.00 100.94 379 LEU E CA 1
ATOM 8931 C C . LEU G 2 356 ? 157.963 122.562 -31.172 1.00 103.29 379 LEU E C 1
ATOM 8932 O O . LEU G 2 356 ? 158.801 122.555 -30.245 1.00 109.63 379 LEU E O 1
ATOM 8937 N N . GLN G 2 357 ? 158.245 122.894 -32.439 1.00 100.88 380 GLN E N 1
ATOM 8938 C CA . GLN G 2 357 ? 159.605 123.287 -32.847 1.00 95.74 380 GLN E CA 1
ATOM 8939 C C . GLN G 2 357 ? 159.905 124.753 -32.416 1.00 102.33 380 GLN E C 1
ATOM 8940 O O . GLN G 2 357 ? 160.921 125.043 -31.734 1.00 100.37 380 GLN E O 1
ATOM 8942 N N . ASN G 2 358 ? 158.990 125.677 -32.753 1.00 114.31 381 ASN E N 1
ATOM 8943 C CA . ASN G 2 358 ? 159.297 127.124 -32.504 1.00 124.33 381 ASN E CA 1
ATOM 8944 C C . ASN G 2 358 ? 158.807 127.475 -31.121 1.00 126.93 381 ASN E C 1
ATOM 8945 O O . ASN G 2 358 ? 158.650 126.603 -30.271 1.00 123.53 381 ASN E O 1
ATOM 8947 N N . GLN H 2 7 ? 99.208 125.697 -30.394 1.00 131.65 30 GLN G N 1
ATOM 8948 C CA . GLN H 2 7 ? 100.436 125.385 -31.167 1.00 132.50 30 GLN G CA 1
ATOM 8949 C C . GLN H 2 7 ? 100.457 123.967 -31.745 1.00 137.33 30 GLN G C 1
ATOM 8950 O O . GLN H 2 7 ? 101.088 123.733 -32.796 1.00 132.14 30 GLN G O 1
ATOM 8956 N N . LEU H 2 8 ? 99.882 123.012 -31.023 1.00 139.55 31 LEU G N 1
ATOM 8957 C CA . LEU H 2 8 ? 99.976 121.608 -31.464 1.00 138.36 31 LEU G CA 1
ATOM 8958 C C . LEU H 2 8 ? 98.658 121.104 -32.041 1.00 137.11 31 LEU G C 1
ATOM 8959 O O . LEU H 2 8 ? 98.680 120.219 -32.887 1.00 139.42 31 LEU G O 1
ATOM 8964 N N . ASN H 2 9 ? 97.533 121.572 -31.502 1.00 141.11 32 ASN G N 1
ATOM 8965 C CA . ASN H 2 9 ? 96.241 120.847 -31.743 1.00 142.65 32 ASN G CA 1
ATOM 8966 C C . ASN H 2 9 ? 95.809 120.802 -33.219 1.00 145.69 32 ASN G C 1
ATOM 8967 O O . ASN H 2 9 ? 95.474 119.753 -33.779 1.00 149.60 32 ASN G O 1
ATOM 8972 N N . GLU H 2 10 ? 95.773 121.992 -33.827 1.00 150.40 33 GLU G N 1
ATOM 8973 C CA . GLU H 2 10 ? 95.274 122.145 -35.200 1.00 146.55 33 GLU G CA 1
ATOM 8974 C C . GLU H 2 10 ? 96.249 121.780 -36.289 1.00 133.48 33 GLU G C 1
ATOM 8975 O O . GLU H 2 10 ? 95.830 121.580 -37.435 1.00 123.01 33 GLU G O 1
ATOM 8981 N N . LEU H 2 11 ? 97.549 121.674 -35.934 1.00 131.28 34 LEU G N 1
ATOM 8982 C CA . LEU H 2 11 ? 98.594 121.259 -36.890 1.00 125.98 34 LEU G CA 1
ATOM 8983 C C . LEU H 2 11 ? 98.261 119.949 -37.645 1.00 130.77 34 LEU G C 1
ATOM 8984 O O . LEU H 2 11 ? 98.438 119.838 -38.866 1.00 130.01 34 LEU G O 1
ATOM 8989 N N . LEU H 2 12 ? 97.779 118.979 -36.877 1.00 135.38 35 LEU G N 1
ATOM 8990 C CA . LEU H 2 12 ? 97.644 117.602 -37.301 1.00 129.53 35 LEU G CA 1
ATOM 8991 C C . LEU H 2 12 ? 96.331 117.274 -38.024 1.00 132.88 35 LEU G C 1
ATOM 8992 O O . LEU H 2 12 ? 96.154 116.144 -38.489 1.00 129.95 35 LEU G O 1
ATOM 8997 N N . ASN H 2 13 ? 95.410 118.232 -38.134 1.00 138.48 36 ASN G N 1
ATOM 8998 C CA . ASN H 2 13 ? 94.073 117.944 -38.693 1.00 135.54 36 ASN G CA 1
ATOM 8999 C C . ASN H 2 13 ? 94.037 117.811 -40.222 1.00 132.93 36 ASN G C 1
ATOM 9000 O O . ASN H 2 13 ? 93.636 116.786 -40.747 1.00 132.72 36 ASN G O 1
ATOM 9005 N N . ALA H 2 14 ? 94.453 118.856 -40.934 1.00 130.20 37 ALA G N 1
ATOM 9006 C CA . ALA H 2 14 ? 94.357 118.877 -42.425 1.00 121.54 37 ALA G CA 1
ATOM 9007 C C . ALA H 2 14 ? 95.394 117.940 -43.121 1.00 116.01 37 ALA G C 1
ATOM 9008 O O . ALA H 2 14 ? 95.310 117.655 -44.323 1.00 115.41 37 ALA G O 1
ATOM 9010 N N . GLY H 2 15 ? 96.362 117.459 -42.355 1.00 110.81 38 GLY G N 1
ATOM 9011 C CA . GLY H 2 15 ? 97.401 116.583 -42.871 1.00 103.19 38 GLY G CA 1
ATOM 9012 C C . GLY H 2 15 ? 98.735 117.283 -42.887 1.00 101.27 38 GLY G C 1
ATOM 9013 O O . GLY H 2 15 ? 99.740 116.777 -42.296 1.00 94.70 38 GLY G O 1
ATOM 9014 N N . GLU H 2 16 ? 98.749 118.450 -43.517 1.00 95.94 39 GLU G N 1
ATOM 9015 C CA . GLU H 2 16 ? 99.994 119.213 -43.673 1.00 97.09 39 GLU G CA 1
ATOM 9016 C C . GLU H 2 16 ? 100.208 120.229 -42.558 1.00 92.30 39 GLU G C 1
ATOM 9017 O O . GLU H 2 16 ? 99.295 120.873 -42.115 1.00 107.28 39 GLU G O 1
ATOM 9023 N N . TYR H 2 17 ? 101.416 120.294 -42.030 1.00 92.52 40 TYR G N 1
ATOM 9024 C CA . TYR H 2 17 ? 101.796 121.346 -41.081 1.00 94.46 40 TYR G CA 1
ATOM 9025 C C . TYR H 2 17 ? 103.276 121.698 -41.249 1.00 94.12 40 TYR G C 1
ATOM 9026 O O . TYR H 2 17 ? 104.115 120.827 -41.433 1.00 89.05 40 TYR G O 1
ATOM 9035 N N . LYS H 2 18 ? 103.584 122.983 -41.104 1.00 97.06 41 LYS G N 1
ATOM 9036 C CA . LYS H 2 18 ? 104.945 123.485 -41.277 1.00 94.75 41 LYS G CA 1
ATOM 9037 C C . LYS H 2 18 ? 105.647 123.651 -39.968 1.00 92.98 41 LYS G C 1
ATOM 9038 O O . LYS H 2 18 ? 105.075 124.132 -39.008 1.00 98.75 41 LYS G O 1
ATOM 9044 N N . ILE H 2 19 ? 106.905 123.243 -39.925 1.00 91.75 42 ILE G N 1
ATOM 9045 C CA . ILE H 2 19 ? 107.778 123.489 -38.770 1.00 94.17 42 ILE G CA 1
ATOM 9046 C C . ILE H 2 19 ? 109.164 123.872 -39.272 1.00 99.06 42 ILE G C 1
ATOM 9047 O O . ILE H 2 19 ? 109.712 123.192 -40.192 1.00 103.42 42 ILE G O 1
ATOM 9052 N N . GLY H 2 20 ? 109.729 124.943 -38.697 1.00 98.10 43 GLY G N 1
ATOM 9053 C CA . GLY H 2 20 ? 110.944 125.566 -39.224 1.00 94.02 43 GLY G CA 1
ATOM 9054 C C . GLY H 2 20 ? 110.612 126.130 -40.587 1.00 96.39 43 GLY G C 1
ATOM 9055 O O . GLY H 2 20 ? 109.874 127.116 -40.702 1.00 102.26 43 GLY G O 1
ATOM 9056 N N . GLU H 2 21 ? 111.069 125.457 -41.618 1.00 96.10 44 GLU G N 1
ATOM 9057 C CA . GLU H 2 21 ? 110.740 125.824 -43.015 1.00 98.90 44 GLU G CA 1
ATOM 9058 C C . GLU H 2 21 ? 110.201 124.590 -43.776 1.00 97.23 44 GLU G C 1
ATOM 9059 O O . GLU H 2 21 ? 109.628 124.699 -44.865 1.00 99.51 44 GLU G O 1
ATOM 9065 N N . LEU H 2 22 ? 110.345 123.426 -43.153 1.00 92.80 45 LEU G N 1
ATOM 9066 C CA . LEU H 2 22 ? 109.932 122.157 -43.726 1.00 92.39 45 LEU G CA 1
ATOM 9067 C C . LEU H 2 22 ? 108.469 121.819 -43.479 1.00 96.45 45 LEU G C 1
ATOM 9068 O O . LEU H 2 22 ? 107.950 122.020 -42.384 1.00 106.31 45 LEU G O 1
ATOM 9073 N N . THR H 2 23 ? 107.813 121.334 -44.526 1.00 91.33 46 THR G N 1
ATOM 9074 C CA . THR H 2 23 ? 106.409 120.959 -44.507 1.00 84.46 46 THR G CA 1
ATOM 9075 C C . THR H 2 23 ? 106.278 119.483 -44.215 1.00 88.32 46 THR G C 1
ATOM 9076 O O . THR H 2 23 ? 106.806 118.607 -44.958 1.00 91.31 46 THR G O 1
ATOM 9080 N N . PHE H 2 24 ? 105.578 119.167 -43.116 1.00 83.39 47 PHE G N 1
ATOM 9081 C CA . PHE H 2 24 ? 105.437 117.759 -42.747 1.00 79.80 47 PHE G CA 1
ATOM 9082 C C . PHE H 2 24 ? 104.039 117.269 -43.092 1.00 84.48 47 PHE G C 1
ATOM 9083 O O . PHE H 2 24 ? 103.076 118.013 -43.155 1.00 90.21 47 PHE G O 1
ATOM 9091 N N . GLN H 2 25 ? 103.957 115.977 -43.346 1.00 80.23 48 GLN G N 1
ATOM 9092 C CA . GLN H 2 25 ? 102.665 115.346 -43.508 1.00 83.90 48 GLN G CA 1
ATOM 9093 C C . GLN H 2 25 ? 102.395 114.467 -42.305 1.00 83.42 48 GLN G C 1
ATOM 9094 O O . GLN H 2 25 ? 103.293 113.764 -41.866 1.00 85.47 48 GLN G O 1
ATOM 9100 N N . SER H 2 26 ? 101.195 114.538 -41.725 1.00 85.02 49 SER G N 1
ATOM 9101 C CA . SER H 2 26 ? 100.800 113.672 -40.610 1.00 81.98 49 SER G CA 1
ATOM 9102 C C . SER H 2 26 ? 100.838 112.213 -41.043 1.00 78.34 49 SER G C 1
ATOM 9103 O O . SER H 2 26 ? 100.653 111.883 -42.226 1.00 69.36 49 SER G O 1
ATOM 9106 N N . ILE H 2 27 ? 101.090 111.319 -40.079 1.00 79.11 50 ILE G N 1
ATOM 9107 C CA . ILE H 2 27 ? 101.346 109.917 -40.434 1.00 78.32 50 ILE G CA 1
ATOM 9108 C C . ILE H 2 27 ? 100.038 109.241 -40.891 1.00 80.01 50 ILE G C 1
ATOM 9109 O O . ILE H 2 27 ? 100.027 108.421 -41.819 1.00 77.68 50 ILE G O 1
ATOM 9114 N N . ARG H 2 28 ? 98.947 109.559 -40.214 1.00 83.38 51 ARG G N 1
ATOM 9115 C CA . ARG H 2 28 ? 97.637 109.047 -40.601 1.00 91.45 51 ARG G CA 1
ATOM 9116 C C . ARG H 2 28 ? 97.262 109.421 -42.017 1.00 86.94 51 ARG G C 1
ATOM 9117 O O . ARG H 2 28 ? 96.889 108.517 -42.801 1.00 96.31 51 ARG G O 1
ATOM 9125 N N . SER H 2 29 ? 97.411 110.693 -42.361 1.00 78.36 52 SER G N 1
ATOM 9126 C CA . SER H 2 29 ? 97.145 111.161 -43.724 1.00 74.57 52 SER G CA 1
ATOM 9127 C C . SER H 2 29 ? 98.104 110.563 -44.707 1.00 72.95 52 SER G C 1
ATOM 9128 O O . SER H 2 29 ? 97.701 110.338 -45.852 1.00 68.47 52 SER G O 1
ATOM 9131 N N . SER H 2 30 ? 99.325 110.252 -44.243 1.00 77.80 53 SER G N 1
ATOM 9132 C CA . SER H 2 30 ? 100.338 109.588 -45.065 1.00 75.78 53 SER G CA 1
ATOM 9133 C C . SER H 2 30 ? 99.979 108.149 -45.349 1.00 72.68 53 SER G C 1
ATOM 9134 O O . SER H 2 30 ? 100.305 107.650 -46.391 1.00 69.69 53 SER G O 1
ATOM 9137 N N . GLN H 2 31 ? 99.272 107.514 -44.443 1.00 74.27 54 GLN G N 1
ATOM 9138 C CA . GLN H 2 31 ? 98.847 106.121 -44.631 1.00 82.02 54 GLN G CA 1
ATOM 9139 C C . GLN H 2 31 ? 97.763 105.946 -45.739 1.00 83.64 54 GLN G C 1
ATOM 9140 O O . GLN H 2 31 ? 97.447 104.822 -46.186 1.00 83.32 54 GLN G O 1
ATOM 9146 N N . GLU H 2 32 ? 97.198 107.070 -46.162 1.00 85.65 55 GLU G N 1
ATOM 9147 C CA . GLU H 2 32 ? 96.274 107.164 -47.276 1.00 93.08 55 GLU G CA 1
ATOM 9148 C C . GLU H 2 32 ? 97.066 107.313 -48.570 1.00 103.56 55 GLU G C 1
ATOM 9149 O O . GLU H 2 32 ? 98.325 107.342 -48.508 1.00 115.85 55 GLU G O 1
ATOM 9155 N N . LEU H 2 33 ? 96.387 107.406 -49.723 1.00 100.16 56 LEU G N 1
ATOM 9156 C CA . LEU H 2 33 ? 97.114 107.196 -50.982 1.00 103.17 56 LEU G CA 1
ATOM 9157 C C . LEU H 2 33 ? 96.754 107.990 -52.236 1.00 107.75 56 LEU G C 1
ATOM 9158 O O . LEU H 2 33 ? 95.604 108.406 -52.397 1.00 112.87 56 LEU G O 1
ATOM 9163 N N . GLN H 2 34 ? 97.766 108.231 -53.074 1.00 110.52 57 GLN G N 1
ATOM 9164 C CA . GLN H 2 34 ? 97.568 108.344 -54.535 1.00 112.36 57 GLN G CA 1
ATOM 9165 C C . GLN H 2 34 ? 98.434 107.273 -55.251 1.00 113.15 57 GLN G C 1
ATOM 9166 O O . GLN H 2 34 ? 99.524 106.936 -54.790 1.00 117.11 57 GLN G O 1
ATOM 9172 N N . LYS H 2 35 ? 98.001 106.837 -56.432 1.00 107.33 58 LYS G N 1
ATOM 9173 C CA . LYS H 2 35 ? 98.724 105.833 -57.266 1.00 101.58 58 LYS G CA 1
ATOM 9174 C C . LYS H 2 35 ? 100.206 106.143 -57.551 1.00 99.75 58 LYS G C 1
ATOM 9175 O O . LYS H 2 35 ? 100.972 105.221 -57.776 1.00 104.33 58 LYS G O 1
ATOM 9181 N N . LYS H 2 36 ? 100.603 107.424 -57.573 1.00 102.02 59 LYS G N 1
ATOM 9182 C CA . LYS H 2 36 ? 101.985 107.787 -57.968 1.00 93.82 59 LYS G CA 1
ATOM 9183 C C . LYS H 2 36 ? 102.721 108.146 -56.694 1.00 89.17 59 LYS G C 1
ATOM 9184 O O . LYS H 2 36 ? 102.117 108.311 -55.644 1.00 83.86 59 LYS G O 1
ATOM 9190 N N . ASN H 2 37 ? 104.038 108.250 -56.818 1.00 86.29 60 ASN G N 1
ATOM 9191 C CA . ASN H 2 37 ? 104.951 108.527 -55.761 1.00 76.21 60 ASN G CA 1
ATOM 9192 C C . ASN H 2 37 ? 105.011 110.033 -55.496 1.00 73.82 60 ASN G C 1
ATOM 9193 O O . ASN H 2 37 ? 105.125 110.845 -56.439 1.00 73.72 60 ASN G O 1
ATOM 9198 N N . THR H 2 38 ? 104.933 110.420 -54.217 1.00 69.26 61 THR G N 1
ATOM 9199 C CA . THR H 2 38 ? 105.214 111.780 -53.779 1.00 66.77 61 THR G CA 1
ATOM 9200 C C . THR H 2 38 ? 106.177 111.749 -52.606 1.00 68.16 61 THR G C 1
ATOM 9201 O O . THR H 2 38 ? 106.105 110.860 -51.763 1.00 65.69 61 THR G O 1
ATOM 9205 N N . ILE H 2 39 ? 107.040 112.763 -52.522 1.00 67.74 62 ILE G N 1
ATOM 9206 C CA . ILE H 2 39 ? 108.127 112.820 -51.569 1.00 65.25 62 ILE G CA 1
ATOM 9207 C C . ILE H 2 39 ? 107.675 113.729 -50.454 1.00 63.52 62 ILE G C 1
ATOM 9208 O O . ILE H 2 39 ? 107.340 114.915 -50.667 1.00 66.21 62 ILE G O 1
ATOM 9213 N N . VAL H 2 40 ? 107.603 113.168 -49.264 1.00 61.53 63 VAL G N 1
ATOM 9214 C CA . VAL H 2 40 ? 107.092 113.883 -48.089 1.00 59.69 63 VAL G CA 1
ATOM 9215 C C . VAL H 2 40 ? 108.117 113.912 -46.984 1.00 60.53 63 VAL G C 1
ATOM 9216 O O . VAL H 2 40 ? 109.096 113.174 -47.039 1.00 56.11 63 VAL G O 1
ATOM 9220 N N . ASN H 2 41 ? 107.909 114.835 -46.049 1.00 61.16 64 ASN G N 1
ATOM 9221 C CA . ASN H 2 41 ? 108.693 114.883 -44.847 1.00 61.75 64 ASN G CA 1
ATOM 9222 C C . ASN H 2 41 ? 107.837 114.404 -43.742 1.00 61.44 64 ASN G C 1
ATOM 9223 O O . ASN H 2 41 ? 106.634 114.683 -43.702 1.00 60.61 64 ASN G O 1
ATOM 9228 N N . LEU H 2 42 ? 108.458 113.642 -42.856 1.00 63.23 65 LEU G N 1
ATOM 9229 C CA . LEU H 2 42 ? 107.764 113.035 -41.722 1.00 67.58 65 LEU G CA 1
ATOM 9230 C C . LEU H 2 42 ? 108.497 113.439 -40.437 1.00 75.49 65 LEU G C 1
ATOM 9231 O O . LEU H 2 42 ? 109.678 113.866 -40.488 1.00 83.50 65 LEU G O 1
ATOM 9236 N N . PHE H 2 43 ? 107.817 113.318 -39.281 1.00 74.50 66 PHE G N 1
ATOM 9237 C CA . PHE H 2 43 ? 108.341 113.734 -37.958 1.00 73.63 66 PHE G CA 1
ATOM 9238 C C . PHE H 2 43 ? 107.436 113.106 -36.909 1.00 77.39 66 PHE G C 1
ATOM 9239 O O . PHE H 2 43 ? 106.284 113.503 -36.785 1.00 78.06 66 PHE G O 1
ATOM 9247 N N . GLY H 2 44 ? 107.978 112.154 -36.150 1.00 76.86 67 GLY G N 1
ATOM 9248 C CA . GLY H 2 44 ? 107.165 111.313 -35.303 1.00 75.04 67 GLY G CA 1
ATOM 9249 C C . GLY H 2 44 ? 107.988 110.607 -34.215 1.00 86.22 67 GLY G C 1
ATOM 9250 O O . GLY H 2 44 ? 109.120 111.042 -33.851 1.00 85.69 67 GLY G O 1
ATOM 9251 N N . ILE H 2 45 ? 107.423 109.508 -33.716 1.00 82.15 68 ILE G N 1
ATOM 9252 C CA . ILE H 2 45 ? 108.066 108.695 -32.695 1.00 84.04 68 ILE G CA 1
ATOM 9253 C C . ILE H 2 45 ? 108.315 107.276 -33.210 1.00 84.30 68 ILE G C 1
ATOM 9254 O O . ILE H 2 45 ? 107.437 106.689 -33.791 1.00 96.41 68 ILE G O 1
ATOM 9259 N N . VAL H 2 46 ? 109.508 106.742 -32.965 1.00 80.53 69 VAL G N 1
ATOM 9260 C CA . VAL H 2 46 ? 109.823 105.339 -33.276 1.00 75.56 69 VAL G CA 1
ATOM 9261 C C . VAL H 2 46 ? 109.012 104.385 -32.381 1.00 78.39 69 VAL G C 1
ATOM 9262 O O . VAL H 2 46 ? 109.369 104.120 -31.219 1.00 75.61 69 VAL G O 1
ATOM 9266 N N . LYS H 2 47 ? 107.899 103.877 -32.915 1.00 75.63 70 LYS G N 1
ATOM 9267 C CA . LYS H 2 47 ? 107.073 102.954 -32.170 1.00 73.21 70 LYS G CA 1
ATOM 9268 C C . LYS H 2 47 ? 107.730 101.539 -32.126 1.00 78.01 70 LYS G C 1
ATOM 9269 O O . LYS H 2 47 ? 107.618 100.768 -31.180 1.00 79.91 70 LYS G O 1
ATOM 9275 N N . ASP H 2 48 ? 108.414 101.197 -33.219 1.00 84.22 71 ASP G N 1
ATOM 9276 C CA . ASP H 2 48 ? 109.185 99.970 -33.326 1.00 84.33 71 ASP G CA 1
ATOM 9277 C C . ASP H 2 48 ? 110.193 100.210 -34.460 1.00 84.62 71 ASP G C 1
ATOM 9278 O O . ASP H 2 48 ? 109.948 101.058 -35.353 1.00 87.94 71 ASP G O 1
ATOM 9283 N N . PHE H 2 49 ? 111.340 99.512 -34.410 1.00 78.19 72 PHE G N 1
ATOM 9284 C CA . PHE H 2 49 ? 112.380 99.683 -35.419 1.00 72.40 72 PHE G CA 1
ATOM 9285 C C . PHE H 2 49 ? 113.072 98.392 -35.666 1.00 72.06 72 PHE G C 1
ATOM 9286 O O . PHE H 2 49 ? 112.934 97.474 -34.875 1.00 71.66 72 PHE G O 1
ATOM 9294 N N . THR H 2 50 ? 113.821 98.313 -36.772 1.00 83.47 73 THR G N 1
ATOM 9295 C CA . THR H 2 50 ? 114.664 97.121 -37.052 1.00 82.34 73 THR G CA 1
ATOM 9296 C C . THR H 2 50 ? 116.077 97.539 -37.264 1.00 76.78 73 THR G C 1
ATOM 9297 O O . THR H 2 50 ? 116.312 98.340 -38.090 1.00 76.44 73 THR G O 1
ATOM 9301 N N . PRO H 2 51 ? 117.024 96.983 -36.499 1.00 78.04 74 PRO G N 1
ATOM 9302 C CA . PRO H 2 51 ? 118.479 97.107 -36.706 1.00 77.18 74 PRO G CA 1
ATOM 9303 C C . PRO H 2 51 ? 118.903 97.111 -38.141 1.00 75.73 74 PRO G C 1
ATOM 9304 O O . PRO H 2 51 ? 118.274 96.460 -38.991 1.00 67.07 74 PRO G O 1
ATOM 9308 N N . SER H 2 52 ? 119.986 97.851 -38.394 1.00 76.01 75 SER G N 1
ATOM 9309 C CA . SER H 2 52 ? 120.535 98.005 -39.735 1.00 86.58 75 SER G CA 1
ATOM 9310 C C . SER H 2 52 ? 121.206 96.729 -40.192 1.00 87.64 75 SER G C 1
ATOM 9311 O O . SER H 2 52 ? 122.286 96.416 -39.742 1.00 100.80 75 SER G O 1
ATOM 9314 N N . ARG H 2 53 ? 120.496 95.965 -41.006 1.00 85.20 76 ARG G N 1
ATOM 9315 C CA . ARG H 2 53 ? 121.084 94.787 -41.642 1.00 84.46 76 ARG G CA 1
ATOM 9316 C C . ARG H 2 53 ? 121.208 95.059 -43.126 1.00 81.09 76 ARG G C 1
ATOM 9317 O O . ARG H 2 53 ? 120.523 95.902 -43.658 1.00 79.61 76 ARG G O 1
ATOM 9325 N N . GLN H 2 54 ? 122.088 94.330 -43.796 1.00 81.01 77 GLN G N 1
ATOM 9326 C CA . GLN H 2 54 ? 122.300 94.485 -45.226 1.00 75.30 77 GLN G CA 1
ATOM 9327 C C . GLN H 2 54 ? 121.261 93.648 -45.946 1.00 81.71 77 GLN G C 1
ATOM 9328 O O . GLN H 2 54 ? 120.888 92.548 -45.480 1.00 89.69 77 GLN G O 1
ATOM 9334 N N . SER H 2 55 ? 120.729 94.186 -47.049 1.00 83.84 78 SER G N 1
ATOM 9335 C CA . SER H 2 55 ? 119.821 93.460 -47.949 1.00 83.81 78 SER G CA 1
ATOM 9336 C C . SER H 2 55 ? 120.507 92.208 -48.558 1.00 80.78 78 SER G C 1
ATOM 9337 O O . SER H 2 55 ? 121.722 92.178 -48.741 1.00 75.88 78 SER G O 1
ATOM 9340 N N . LEU H 2 56 ? 119.709 91.244 -48.955 1.00 80.84 79 LEU G N 1
ATOM 9341 C CA . LEU H 2 56 ? 120.246 90.000 -49.433 1.00 84.10 79 LEU G CA 1
ATOM 9342 C C . LEU H 2 56 ? 120.178 89.885 -50.913 1.00 83.54 79 LEU G C 1
ATOM 9343 O O . LEU H 2 56 ? 120.906 89.043 -51.474 1.00 97.20 79 LEU G O 1
ATOM 9348 N N . HIS H 2 57 ? 119.301 90.677 -51.529 1.00 73.43 80 HIS G N 1
ATOM 9349 C CA . HIS H 2 57 ? 119.119 90.622 -52.985 1.00 75.48 80 HIS G CA 1
ATOM 9350 C C . HIS H 2 57 ? 119.227 92.025 -53.587 1.00 71.43 80 HIS G C 1
ATOM 9351 O O . HIS H 2 57 ? 119.472 92.989 -52.887 1.00 68.34 80 HIS G O 1
ATOM 9358 N N . GLY H 2 58 ? 119.092 92.123 -54.904 1.00 73.96 81 GLY G N 1
ATOM 9359 C CA . GLY H 2 58 ? 118.947 93.380 -55.600 1.00 69.27 81 GLY G CA 1
ATOM 9360 C C . GLY H 2 58 ? 120.237 94.092 -55.525 1.00 75.08 81 GLY G C 1
ATOM 9361 O O . GLY H 2 58 ? 121.276 93.502 -55.775 1.00 88.63 81 GLY G O 1
ATOM 9362 N N . THR H 2 59 ? 120.184 95.373 -55.169 1.00 73.53 82 THR G N 1
ATOM 9363 C CA . THR H 2 59 ? 121.365 96.207 -55.149 1.00 68.58 82 THR G CA 1
ATOM 9364 C C . THR H 2 59 ? 122.117 95.974 -53.834 1.00 69.47 82 THR G C 1
ATOM 9365 O O . THR H 2 59 ? 123.196 96.562 -53.675 1.00 80.99 82 THR G O 1
ATOM 9369 N N . LYS H 2 60 ? 121.554 95.195 -52.922 1.00 59.01 83 LYS G N 1
ATOM 9370 C CA . LYS H 2 60 ? 122.222 94.954 -51.654 1.00 66.89 83 LYS G CA 1
ATOM 9371 C C . LYS H 2 60 ? 122.562 96.160 -50.808 1.00 71.99 83 LYS G C 1
ATOM 9372 O O . LYS H 2 60 ? 123.591 96.148 -50.153 1.00 77.95 83 LYS G O 1
ATOM 9378 N N . ASP H 2 61 ? 121.727 97.186 -50.820 1.00 71.42 84 ASP G N 1
ATOM 9379 C CA . ASP H 2 61 ? 121.956 98.383 -49.958 1.00 70.85 84 ASP G CA 1
ATOM 9380 C C . ASP H 2 61 ? 121.654 98.069 -48.467 1.00 74.48 84 ASP G C 1
ATOM 9381 O O . ASP H 2 61 ? 120.909 97.123 -48.147 1.00 83.90 84 ASP G O 1
ATOM 9386 N N . TRP H 2 62 ? 122.240 98.818 -47.570 1.00 75.34 85 TRP G N 1
ATOM 9387 C CA . TRP H 2 62 ? 121.896 98.702 -46.151 1.00 75.73 85 TRP G CA 1
ATOM 9388 C C . TRP H 2 62 ? 120.545 99.265 -45.875 1.00 72.69 85 TRP G C 1
ATOM 9389 O O . TRP H 2 62 ? 120.143 100.233 -46.555 1.00 74.33 85 TRP G O 1
ATOM 9400 N N . VAL H 2 63 ? 119.827 98.689 -44.904 1.00 69.77 86 VAL G N 1
ATOM 9401 C CA . VAL H 2 63 ? 118.459 99.144 -44.573 1.00 65.81 86 VAL G CA 1
ATOM 9402 C C . VAL H 2 63 ? 118.141 99.053 -43.102 1.00 68.70 86 VAL G C 1
ATOM 9403 O O . VAL H 2 63 ? 118.470 98.097 -42.416 1.00 76.08 86 VAL G O 1
ATOM 9407 N N . THR H 2 64 ? 117.521 100.113 -42.589 1.00 68.20 87 THR G N 1
ATOM 9408 C CA . THR H 2 64 ? 116.920 100.117 -41.286 1.00 62.92 87 THR G CA 1
ATOM 9409 C C . THR H 2 64 ? 115.447 100.379 -41.496 1.00 71.50 87 THR G C 1
ATOM 9410 O O . THR H 2 64 ? 115.050 101.170 -42.383 1.00 85.68 87 THR G O 1
ATOM 9414 N N . THR H 2 65 ? 114.596 99.739 -40.690 1.00 69.05 88 THR G N 1
ATOM 9415 C CA . THR H 2 65 ? 113.156 99.960 -40.850 1.00 65.47 88 THR G CA 1
ATOM 9416 C C . THR H 2 65 ? 112.648 100.742 -39.634 1.00 60.62 88 THR G C 1
ATOM 9417 O O . THR H 2 65 ? 113.018 100.420 -38.510 1.00 64.29 88 THR G O 1
ATOM 9421 N N . VAL H 2 66 ? 111.808 101.735 -39.871 1.00 56.94 89 VAL G N 1
ATOM 9422 C CA . VAL H 2 66 ? 111.135 102.418 -38.762 1.00 58.94 89 VAL G CA 1
ATOM 9423 C C . VAL H 2 66 ? 109.641 102.348 -38.916 1.00 60.04 89 VAL G C 1
ATOM 9424 O O . VAL H 2 66 ? 109.119 102.207 -40.033 1.00 60.23 89 VAL G O 1
ATOM 9428 N N . TYR H 2 67 ? 108.942 102.512 -37.799 1.00 57.11 90 TYR G N 1
ATOM 9429 C CA . TYR H 2 67 ? 107.470 102.671 -37.843 1.00 57.45 90 TYR G CA 1
ATOM 9430 C C . TYR H 2 67 ? 107.187 103.998 -37.158 1.00 59.15 90 TYR G C 1
ATOM 9431 O O . TYR H 2 67 ? 107.346 104.101 -35.948 1.00 60.84 90 TYR G O 1
ATOM 9440 N N . LEU H 2 68 ? 106.897 105.041 -37.913 1.00 61.81 91 LEU G N 1
ATOM 9441 C CA . LEU H 2 68 ? 106.665 106.312 -37.247 1.00 68.14 91 LEU G CA 1
ATOM 9442 C C . LEU H 2 68 ? 105.236 106.460 -36.840 1.00 68.96 91 LEU G C 1
ATOM 9443 O O . LEU H 2 68 ? 104.331 106.111 -37.582 1.00 69.29 91 LEU G O 1
ATOM 9448 N N . TRP H 2 69 ? 105.097 107.069 -35.673 1.00 71.40 92 TRP G N 1
ATOM 9449 C CA . TRP H 2 69 ? 103.831 107.373 -35.074 1.00 73.48 92 TRP G CA 1
ATOM 9450 C C . TRP H 2 69 ? 103.798 108.842 -34.712 1.00 73.96 92 TRP G C 1
ATOM 9451 O O . TRP H 2 69 ? 104.837 109.404 -34.391 1.00 73.51 92 TRP G O 1
ATOM 9462 N N . ASP H 2 70 ? 102.624 109.440 -34.752 1.00 78.94 93 ASP G N 1
ATOM 9463 C CA . ASP H 2 70 ? 102.304 110.770 -34.209 1.00 82.08 93 ASP G CA 1
ATOM 9464 C C . ASP H 2 70 ? 100.789 110.756 -33.814 1.00 85.45 93 ASP G C 1
ATOM 9465 O O . ASP H 2 70 ? 100.019 109.841 -34.177 1.00 76.55 93 ASP G O 1
ATOM 9470 N N . PRO H 2 71 ? 100.357 111.727 -32.988 1.00 88.60 94 PRO G N 1
ATOM 9471 C CA . PRO H 2 71 ? 98.998 111.725 -32.437 1.00 86.47 94 PRO G CA 1
ATOM 9472 C C . PRO H 2 71 ? 97.875 111.460 -33.418 1.00 91.76 94 PRO G C 1
ATOM 9473 O O . PRO H 2 71 ? 96.826 111.008 -32.986 1.00 99.61 94 PRO G O 1
ATOM 9477 N N . THR H 2 72 ? 98.100 111.711 -34.710 1.00 93.93 95 THR G N 1
ATOM 9478 C CA . THR H 2 72 ? 97.071 111.426 -35.728 1.00 95.18 95 THR G CA 1
ATOM 9479 C C . THR H 2 72 ? 96.824 109.920 -35.878 1.00 98.23 95 THR G C 1
ATOM 9480 O O . THR H 2 72 ? 95.810 109.546 -36.424 1.00 102.94 95 THR G O 1
ATOM 9484 N N . CYS H 2 73 ? 97.762 109.086 -35.424 1.00 108.51 96 CYS G N 1
ATOM 9485 C CA . CYS H 2 73 ? 97.547 107.627 -35.347 1.00 106.67 96 CYS G CA 1
ATOM 9486 C C . CYS H 2 73 ? 97.025 107.270 -33.984 1.00 107.46 96 CYS G C 1
ATOM 9487 O O . CYS H 2 73 ? 97.444 107.898 -32.987 1.00 105.07 96 CYS G O 1
ATOM 9490 N N . ASP H 2 74 ? 96.168 106.247 -33.912 1.00 111.00 97 ASP G N 1
ATOM 9491 C CA . ASP H 2 74 ? 95.648 105.832 -32.601 1.00 121.44 97 ASP G CA 1
ATOM 9492 C C . ASP H 2 74 ? 96.725 105.207 -31.724 1.00 117.84 97 ASP G C 1
ATOM 9493 O O . ASP H 2 74 ? 97.813 104.876 -32.220 1.00 106.07 97 ASP G O 1
ATOM 9498 N N . THR H 2 75 ? 96.410 105.044 -30.430 1.00 122.57 98 THR G N 1
ATOM 9499 C CA . THR H 2 75 ? 97.306 104.435 -29.435 1.00 117.55 98 THR G CA 1
ATOM 9500 C C . THR H 2 75 ? 97.814 103.060 -29.883 1.00 120.07 98 THR G C 1
ATOM 9501 O O . THR H 2 75 ? 99.028 102.833 -29.906 1.00 122.60 98 THR G O 1
ATOM 9503 N N . SER H 2 76 ? 96.888 102.184 -30.270 1.00 127.08 99 SER G N 1
ATOM 9504 C CA . SER H 2 76 ? 97.189 100.801 -30.637 1.00 126.35 99 SER G CA 1
ATOM 9505 C C . SER H 2 76 ? 97.900 100.648 -31.990 1.00 120.53 99 SER G C 1
ATOM 9506 O O . SER H 2 76 ? 98.530 99.614 -32.216 1.00 122.69 99 SER G O 1
ATOM 9508 N N . SER H 2 77 ? 97.796 101.657 -32.867 1.00 120.66 100 SER G N 1
ATOM 9509 C CA . SER H 2 77 ? 98.385 101.623 -34.235 1.00 118.26 100 SER G CA 1
ATOM 9510 C C . SER H 2 77 ? 99.906 101.552 -34.194 1.00 116.50 100 SER G C 1
ATOM 9511 O O . SER H 2 77 ? 100.534 102.297 -33.425 1.00 119.88 100 SER G O 1
ATOM 9514 N N . ILE H 2 78 ? 100.466 100.689 -35.025 1.00 105.15 101 ILE G N 1
ATOM 9515 C CA . ILE H 2 78 ? 101.934 100.532 -35.154 1.00 104.10 101 ILE G CA 1
ATOM 9516 C C . ILE H 2 78 ? 102.573 101.756 -35.882 1.00 100.86 101 ILE G C 1
ATOM 9517 O O . ILE H 2 78 ? 103.622 102.303 -35.488 1.00 96.79 101 ILE G O 1
ATOM 9522 N N . GLY H 2 79 ? 101.898 102.226 -36.926 1.00 87.73 102 GLY G N 1
ATOM 9523 C CA . GLY H 2 79 ? 102.304 103.477 -37.591 1.00 76.25 102 GLY G CA 1
ATOM 9524 C C . GLY H 2 79 ? 102.666 103.241 -39.065 1.00 74.46 102 GLY G C 1
ATOM 9525 O O . GLY H 2 79 ? 102.244 102.253 -39.652 1.00 67.74 102 GLY G O 1
ATOM 9526 N N . LEU H 2 80 ? 103.500 104.119 -39.638 1.00 70.95 103 LEU G N 1
ATOM 9527 C CA . LEU H 2 80 ? 103.843 103.975 -41.032 1.00 66.54 103 LEU G CA 1
ATOM 9528 C C . LEU H 2 80 ? 105.109 103.225 -41.162 1.00 69.64 103 LEU G C 1
ATOM 9529 O O . LEU H 2 80 ? 106.097 103.589 -40.575 1.00 83.35 103 LEU G O 1
ATOM 9534 N N . GLN H 2 81 ? 105.109 102.188 -42.004 1.00 69.89 104 GLN G N 1
ATOM 9535 C CA . GLN H 2 81 ? 106.306 101.429 -42.292 1.00 64.99 104 GLN G CA 1
ATOM 9536 C C . GLN H 2 81 ? 107.155 102.270 -43.162 1.00 66.94 104 GLN G C 1
ATOM 9537 O O . GLN H 2 81 ? 106.696 102.678 -44.222 1.00 82.47 104 GLN G O 1
ATOM 9543 N N . ILE H 2 82 ? 108.413 102.477 -42.767 1.00 65.27 105 ILE G N 1
ATOM 9544 C CA . ILE H 2 82 ? 109.327 103.224 -43.643 1.00 71.91 105 ILE G CA 1
ATOM 9545 C C . ILE H 2 82 ? 110.620 102.437 -43.752 1.00 69.71 105 ILE G C 1
ATOM 9546 O O . ILE H 2 82 ? 111.219 102.042 -42.757 1.00 76.22 105 ILE G O 1
ATOM 9551 N N . HIS H 2 83 ? 111.049 102.181 -44.973 1.00 65.48 106 HIS G N 1
ATOM 9552 C CA . HIS H 2 83 ? 112.370 101.599 -45.169 1.00 66.82 106 HIS G CA 1
ATOM 9553 C C . HIS H 2 83 ? 113.436 102.668 -45.451 1.00 75.91 106 HIS G C 1
ATOM 9554 O O . HIS H 2 83 ? 113.324 103.430 -46.438 1.00 82.69 106 HIS G O 1
ATOM 9561 N N . LEU H 2 84 ? 114.432 102.759 -44.581 1.00 73.80 107 LEU G N 1
ATOM 9562 C CA . LEU H 2 84 ? 115.533 103.700 -44.823 1.00 73.67 107 LEU G CA 1
ATOM 9563 C C . LEU H 2 84 ? 116.750 102.983 -45.440 1.00 79.28 107 LEU G C 1
ATOM 9564 O O . LEU H 2 84 ? 117.346 102.120 -44.767 1.00 82.51 107 LEU G O 1
ATOM 9569 N N . PHE H 2 85 ? 117.126 103.309 -46.679 1.00 74.48 108 PHE G N 1
ATOM 9570 C CA . PHE H 2 85 ? 118.200 102.603 -47.350 1.00 66.27 108 PHE G CA 1
ATOM 9571 C C . PHE H 2 85 ? 119.407 103.534 -47.493 1.00 70.75 108 PHE G C 1
ATOM 9572 O O . PHE H 2 85 ? 119.294 104.730 -47.411 1.00 73.70 108 PHE G O 1
ATOM 9580 N N . SER H 2 86 ? 120.589 102.964 -47.663 1.00 74.85 109 SER G N 1
ATOM 9581 C CA . SER H 2 86 ? 121.839 103.679 -47.933 1.00 71.43 109 SER G CA 1
ATOM 9582 C C . SER H 2 86 ? 122.866 102.754 -48.538 1.00 76.20 109 SER G C 1
ATOM 9583 O O . SER H 2 86 ? 122.946 101.538 -48.179 1.00 72.33 109 SER G O 1
ATOM 9586 N N . LYS H 2 87 ? 123.651 103.302 -49.485 1.00 84.16 110 LYS G N 1
ATOM 9587 C CA . LYS H 2 87 ? 124.738 102.544 -50.143 1.00 93.77 110 LYS G CA 1
ATOM 9588 C C . LYS H 2 87 ? 125.817 102.115 -49.136 1.00 99.70 110 LYS G C 1
ATOM 9589 O O . LYS H 2 87 ? 126.119 100.930 -49.002 1.00 114.51 110 LYS G O 1
ATOM 9595 N N . GLN H 2 88 ? 126.357 103.095 -48.423 1.00 95.04 111 GLN G N 1
ATOM 9596 C CA . GLN H 2 88 ? 127.383 102.979 -47.403 1.00 91.47 111 GLN G CA 1
ATOM 9597 C C . GLN H 2 88 ? 126.872 102.141 -46.242 1.00 88.00 111 GLN G C 1
ATOM 9598 O O . GLN H 2 88 ? 127.402 101.089 -45.920 1.00 96.54 111 GLN G O 1
ATOM 9604 N N . GLY H 2 89 ? 125.816 102.609 -45.625 1.00 85.18 112 GLY G N 1
ATOM 9605 C CA . GLY H 2 89 ? 125.128 101.845 -44.588 1.00 90.60 112 GLY G CA 1
ATOM 9606 C C . GLY H 2 89 ? 125.571 102.281 -43.217 1.00 90.32 112 GLY G C 1
ATOM 9607 O O . GLY H 2 89 ? 124.783 102.251 -42.209 1.00 88.21 112 GLY G O 1
ATOM 9608 N N . ASN H 2 90 ? 126.838 102.708 -43.160 1.00 82.40 113 ASN G N 1
ATOM 9609 C CA . ASN H 2 90 ? 127.398 103.199 -41.906 1.00 83.49 113 ASN G CA 1
ATOM 9610 C C . ASN H 2 90 ? 126.937 104.626 -41.643 1.00 74.18 113 ASN G C 1
ATOM 9611 O O . ASN H 2 90 ? 127.503 105.264 -40.798 1.00 77.84 113 ASN G O 1
ATOM 9616 N N . ASP H 2 91 ? 125.970 105.094 -42.432 1.00 67.46 114 ASP G N 1
ATOM 9617 C CA . ASP H 2 91 ? 125.379 106.404 -42.214 1.00 73.55 114 ASP G CA 1
ATOM 9618 C C . ASP H 2 91 ? 123.917 106.311 -41.839 1.00 73.71 114 ASP G C 1
ATOM 9619 O O . ASP H 2 91 ? 123.271 107.348 -41.691 1.00 82.98 114 ASP G O 1
ATOM 9624 N N . LEU H 2 92 ? 123.373 105.094 -41.714 1.00 72.44 115 LEU G N 1
ATOM 9625 C CA . LEU H 2 92 ? 121.965 104.995 -41.207 1.00 70.07 115 LEU G CA 1
ATOM 9626 C C . LEU H 2 92 ? 121.808 105.318 -39.719 1.00 72.10 115 LEU G C 1
ATOM 9627 O O . LEU H 2 92 ? 122.763 105.025 -38.947 1.00 75.64 115 LEU G O 1
ATOM 9632 N N . PRO H 2 93 ? 120.651 105.922 -39.306 1.00 71.04 116 PRO G N 1
ATOM 9633 C CA . PRO H 2 93 ? 120.421 106.280 -37.922 1.00 71.47 116 PRO G CA 1
ATOM 9634 C C . PRO H 2 93 ? 120.637 105.060 -36.994 1.00 74.76 116 PRO G C 1
ATOM 9635 O O . PRO H 2 93 ? 120.222 103.880 -37.276 1.00 73.06 116 PRO G O 1
ATOM 9639 N N . VAL H 2 94 ? 121.320 105.346 -35.901 1.00 81.37 117 VAL G N 1
ATOM 9640 C CA . VAL H 2 94 ? 121.515 104.376 -34.843 1.00 83.24 117 VAL G CA 1
ATOM 9641 C C . VAL H 2 94 ? 120.471 104.638 -33.799 1.00 80.41 117 VAL G C 1
ATOM 9642 O O . VAL H 2 94 ? 120.622 105.492 -32.952 1.00 84.79 117 VAL G O 1
ATOM 9646 N N . ILE H 2 95 ? 119.400 103.842 -33.879 1.00 82.64 118 ILE G N 1
ATOM 9647 C CA . ILE H 2 95 ? 118.292 103.861 -32.903 1.00 73.54 118 ILE G CA 1
ATOM 9648 C C . ILE H 2 95 ? 118.613 102.851 -31.814 1.00 73.70 118 ILE G C 1
ATOM 9649 O O . ILE H 2 95 ? 118.994 101.705 -32.113 1.00 84.90 118 ILE G O 1
ATOM 9654 N N . LYS H 2 96 ? 118.484 103.269 -30.553 1.00 76.39 119 LYS G N 1
ATOM 9655 C CA . LYS H 2 96 ? 118.690 102.439 -29.355 1.00 72.91 119 LYS G CA 1
ATOM 9656 C C . LYS H 2 96 ? 117.440 101.845 -28.763 1.00 78.10 119 LYS G C 1
ATOM 9657 O O . LYS H 2 96 ? 117.410 100.675 -28.406 1.00 79.60 119 LYS G O 1
ATOM 9663 N N . GLN H 2 97 ? 116.354 102.619 -28.730 1.00 79.06 120 GLN G N 1
ATOM 9664 C CA . GLN H 2 97 ? 115.135 102.127 -28.131 1.00 81.70 120 GLN G CA 1
ATOM 9665 C C . GLN H 2 97 ? 113.885 102.837 -28.657 1.00 84.59 120 GLN G C 1
ATOM 9666 O O . GLN H 2 97 ? 113.960 103.920 -29.245 1.00 87.72 120 GLN G O 1
ATOM 9672 N N . VAL H 2 98 ? 112.738 102.181 -28.417 1.00 72.91 121 VAL G N 1
ATOM 9673 C CA . VAL H 2 98 ? 111.450 102.601 -28.873 1.00 69.99 121 VAL G CA 1
ATOM 9674 C C . VAL H 2 98 ? 111.029 103.825 -28.083 1.00 72.46 121 VAL G C 1
ATOM 9675 O O . VAL H 2 98 ? 111.019 103.793 -26.829 1.00 84.20 121 VAL G O 1
ATOM 9679 N N . GLY H 2 99 ? 110.664 104.880 -28.767 1.00 67.45 122 GLY G N 1
ATOM 9680 C CA . GLY H 2 99 ? 110.271 106.096 -28.070 1.00 73.23 122 GLY G CA 1
ATOM 9681 C C . GLY H 2 99 ? 111.069 107.334 -28.559 1.00 77.02 122 GLY G C 1
ATOM 9682 O O . GLY H 2 99 ? 110.740 108.488 -28.223 1.00 80.39 122 GLY G O 1
ATOM 9683 N N . GLN H 2 100 ? 112.098 107.125 -29.363 1.00 72.29 123 GLN G N 1
ATOM 9684 C CA . GLN H 2 100 ? 112.931 108.239 -29.780 1.00 77.63 123 GLN G CA 1
ATOM 9685 C C . GLN H 2 100 ? 112.230 109.085 -30.877 1.00 80.01 123 GLN G C 1
ATOM 9686 O O . GLN H 2 100 ? 111.742 108.502 -31.857 1.00 87.03 123 GLN G O 1
ATOM 9692 N N . PRO H 2 101 ? 112.216 110.420 -30.723 1.00 71.36 124 PRO G N 1
ATOM 9693 C CA . PRO H 2 101 ? 111.708 111.295 -31.722 1.00 70.47 124 PRO G CA 1
ATOM 9694 C C . PRO H 2 101 ? 112.581 111.298 -32.991 1.00 76.06 124 PRO G C 1
ATOM 9695 O O . PRO H 2 101 ? 113.812 111.231 -32.867 1.00 89.24 124 PRO G O 1
ATOM 9699 N N . LEU H 2 102 ? 111.968 111.344 -34.176 1.00 70.18 125 LEU G N 1
ATOM 9700 C CA . LEU H 2 102 ? 112.675 111.199 -35.419 1.00 65.43 125 LEU G CA 1
ATOM 9701 C C . LEU H 2 102 ? 112.113 112.126 -36.483 1.00 70.09 125 LEU G C 1
ATOM 9702 O O . LEU H 2 102 ? 110.910 112.154 -36.698 1.00 72.13 125 LEU G O 1
ATOM 9707 N N . LEU H 2 103 ? 112.985 112.901 -37.133 1.00 70.16 126 LEU G N 1
ATOM 9708 C CA . LEU H 2 103 ? 112.618 113.809 -38.205 1.00 75.36 126 LEU G CA 1
ATOM 9709 C C . LEU H 2 103 ? 113.186 113.282 -39.512 1.00 76.54 126 LEU G C 1
ATOM 9710 O O . LEU H 2 103 ? 114.397 113.207 -39.667 1.00 79.90 126 LEU G O 1
ATOM 9715 N N . LEU H 2 104 ? 112.322 112.901 -40.451 1.00 70.62 127 LEU G N 1
ATOM 9716 C CA . LEU H 2 104 ? 112.801 112.325 -41.718 1.00 70.56 127 LEU G CA 1
ATOM 9717 C C . LEU H 2 104 ? 112.563 113.290 -42.840 1.00 78.81 127 LEU G C 1
ATOM 9718 O O . LEU H 2 104 ? 111.450 113.829 -42.958 1.00 79.36 127 LEU G O 1
ATOM 9723 N N . HIS H 2 105 ? 113.632 113.516 -43.625 1.00 86.17 128 HIS G N 1
ATOM 9724 C CA . HIS H 2 105 ? 113.614 114.497 -44.695 1.00 85.82 128 HIS G CA 1
ATOM 9725 C C . HIS H 2 105 ? 113.716 113.863 -46.117 1.00 82.37 128 HIS G C 1
ATOM 9726 O O . HIS H 2 105 ? 114.746 113.285 -46.487 1.00 75.52 128 HIS G O 1
ATOM 9733 N N . GLN H 2 106 ? 112.690 114.085 -46.919 1.00 79.15 129 GLN G N 1
ATOM 9734 C CA . GLN H 2 106 ? 112.578 113.459 -48.231 1.00 85.85 129 GLN G CA 1
ATOM 9735 C C . GLN H 2 106 ? 112.387 111.889 -48.164 1.00 88.54 129 GLN G C 1
ATOM 9736 O O . GLN H 2 106 ? 113.316 111.101 -48.381 1.00 82.74 129 GLN G O 1
ATOM 9742 N N . ILE H 2 107 ? 111.180 111.483 -47.781 1.00 81.74 130 ILE G N 1
ATOM 9743 C CA . ILE H 2 107 ? 110.708 110.118 -47.877 1.00 72.78 130 ILE G CA 1
ATOM 9744 C C . ILE H 2 107 ? 109.590 109.906 -48.936 1.00 77.49 130 ILE G C 1
ATOM 9745 O O . ILE H 2 107 ? 108.503 110.465 -48.833 1.00 85.90 130 ILE G O 1
ATOM 9750 N N . THR H 2 108 ? 109.814 109.045 -49.923 1.00 73.07 131 THR G N 1
ATOM 9751 C CA . THR H 2 108 ? 108.808 108.742 -50.978 1.00 71.85 131 THR G CA 1
ATOM 9752 C C . THR H 2 108 ? 107.704 107.829 -50.457 1.00 74.30 131 THR G C 1
ATOM 9753 O O . THR H 2 108 ? 107.956 106.886 -49.676 1.00 87.48 131 THR G O 1
ATOM 9757 N N . LEU H 2 109 ? 106.476 108.075 -50.891 1.00 70.11 132 LEU G N 1
ATOM 9758 C CA . LEU H 2 109 ? 105.295 107.349 -50.405 1.00 64.48 132 LEU G CA 1
ATOM 9759 C C . LEU H 2 109 ? 104.703 106.498 -51.492 1.00 62.56 132 LEU G C 1
ATOM 9760 O O . LEU H 2 109 ? 104.428 107.001 -52.577 1.00 64.30 132 LEU G O 1
ATOM 9765 N N . ARG H 2 110 ? 104.564 105.192 -51.247 1.00 55.72 133 ARG G N 1
ATOM 9766 C CA . ARG H 2 110 ? 104.018 104.340 -52.332 1.00 58.33 133 ARG G CA 1
ATOM 9767 C C . ARG H 2 110 ? 103.141 103.231 -51.779 1.00 63.33 133 ARG G C 1
ATOM 9768 O O . ARG H 2 110 ? 103.265 102.904 -50.598 1.00 76.87 133 ARG G O 1
ATOM 9776 N N . SER H 2 111 ? 102.360 102.579 -52.620 1.00 62.18 134 SER G N 1
ATOM 9777 C CA . SER H 2 111 ? 101.626 101.383 -52.214 1.00 64.75 134 SER G CA 1
ATOM 9778 C C . SER H 2 111 ? 102.525 100.126 -52.203 1.00 64.25 134 SER G C 1
ATOM 9779 O O . SER H 2 111 ? 103.395 99.935 -53.048 1.00 70.14 134 SER G O 1
ATOM 9782 N N . TYR H 2 112 ? 102.298 99.263 -51.224 1.00 67.38 135 TYR G N 1
ATOM 9783 C CA . TYR H 2 112 ? 102.791 97.934 -51.251 1.00 65.18 135 TYR G CA 1
ATOM 9784 C C . TYR H 2 112 ? 101.746 96.982 -50.687 1.00 71.11 135 TYR G C 1
ATOM 9785 O O . TYR H 2 112 ? 101.592 96.885 -49.511 1.00 69.00 135 TYR G O 1
ATOM 9794 N N . ARG H 2 113 ? 101.021 96.290 -51.554 1.00 78.31 136 ARG G N 1
ATOM 9795 C CA . ARG H 2 113 ? 100.091 95.236 -51.128 1.00 84.93 136 ARG G CA 1
ATOM 9796 C C . ARG H 2 113 ? 99.034 95.765 -50.210 1.00 87.06 136 ARG G C 1
ATOM 9797 O O . ARG H 2 113 ? 98.918 95.301 -49.063 1.00 90.73 136 ARG G O 1
ATOM 9805 N N . ASP H 2 114 ? 98.280 96.765 -50.684 1.00 88.25 137 ASP G N 1
ATOM 9806 C CA . ASP H 2 114 ? 97.176 97.396 -49.874 1.00 87.82 137 ASP G CA 1
ATOM 9807 C C . ASP H 2 114 ? 97.641 97.931 -48.518 1.00 80.82 137 ASP G C 1
ATOM 9808 O O . ASP H 2 114 ? 97.136 97.532 -47.460 1.00 82.76 137 ASP G O 1
ATOM 9813 N N . ARG H 2 115 ? 98.713 98.712 -48.519 1.00 74.38 138 ARG G N 1
ATOM 9814 C CA . ARG H 2 115 ? 99.162 99.484 -47.375 1.00 70.42 138 ARG G CA 1
ATOM 9815 C C . ARG H 2 115 ? 100.051 100.542 -47.979 1.00 67.45 138 ARG G C 1
ATOM 9816 O O . ARG H 2 115 ? 100.541 100.394 -49.102 1.00 72.88 138 ARG G O 1
ATOM 9824 N N . THR H 2 116 ? 100.221 101.659 -47.298 1.00 63.35 139 THR G N 1
ATOM 9825 C CA . THR H 2 116 ? 101.200 102.621 -47.744 1.00 65.87 139 THR G CA 1
ATOM 9826 C C . THR H 2 116 ? 102.489 102.179 -47.085 1.00 67.08 139 THR G C 1
ATOM 9827 O O . THR H 2 116 ? 102.533 101.873 -45.861 1.00 71.05 139 THR G O 1
ATOM 9831 N N . GLN H 2 117 ? 103.581 102.144 -47.839 1.00 61.22 140 GLN G N 1
ATOM 9832 C CA . GLN H 2 117 ? 104.880 102.320 -47.113 1.00 59.78 140 GLN G CA 1
ATOM 9833 C C . GLN H 2 117 ? 105.638 103.595 -47.533 1.00 63.79 140 GLN G C 1
ATOM 9834 O O . GLN H 2 117 ? 105.367 104.225 -48.607 1.00 66.55 140 GLN G O 1
ATOM 9840 N N . GLY H 2 118 ? 106.605 103.993 -46.736 1.00 59.86 141 GLY G N 1
ATOM 9841 C CA . GLY H 2 118 ? 107.574 104.912 -47.295 1.00 59.31 141 GLY G CA 1
ATOM 9842 C C . GLY H 2 118 ? 108.893 104.270 -47.652 1.00 67.97 141 GLY G C 1
ATOM 9843 O O . GLY H 2 118 ? 109.439 103.381 -46.898 1.00 74.67 141 GLY G O 1
ATOM 9844 N N . LEU H 2 119 ? 109.438 104.721 -48.780 1.00 60.57 142 LEU G N 1
ATOM 9845 C CA . LEU H 2 119 ? 110.812 104.404 -49.091 1.00 57.85 142 LEU G CA 1
ATOM 9846 C C . LEU H 2 119 ? 111.685 105.703 -48.990 1.00 67.36 142 LEU G C 1
ATOM 9847 O O . LEU H 2 119 ? 111.317 106.710 -49.561 1.00 65.78 142 LEU G O 1
ATOM 9852 N N . SER H 2 120 ? 112.835 105.616 -48.334 1.00 71.28 143 SER G N 1
ATOM 9853 C CA . SER H 2 120 ? 113.828 106.741 -48.305 1.00 75.68 143 SER G CA 1
ATOM 9854 C C . SER H 2 120 ? 114.388 107.076 -49.667 1.00 78.45 143 SER G C 1
ATOM 9855 O O . SER H 2 120 ? 114.721 106.185 -50.405 1.00 82.05 143 SER G O 1
ATOM 9858 N N . LYS H 2 121 ? 114.474 108.360 -49.972 1.00 81.15 144 LYS G N 1
ATOM 9859 C CA . LYS H 2 121 ? 115.197 108.888 -51.152 1.00 75.66 144 LYS G CA 1
ATOM 9860 C C . LYS H 2 121 ? 116.679 108.757 -50.913 1.00 67.76 144 LYS G C 1
ATOM 9861 O O . LYS H 2 121 ? 117.077 108.564 -49.829 1.00 64.34 144 LYS G O 1
ATOM 9867 N N . ASP H 2 122 ? 117.490 108.896 -51.921 1.00 69.10 145 ASP G N 1
ATOM 9868 C CA . ASP H 2 122 ? 118.926 108.839 -51.767 1.00 70.48 145 ASP G CA 1
ATOM 9869 C C . ASP H 2 122 ? 119.424 109.940 -50.866 1.00 74.84 145 ASP G C 1
ATOM 9870 O O . ASP H 2 122 ? 120.308 109.684 -50.041 1.00 79.13 145 ASP G O 1
ATOM 9875 N N . GLN H 2 123 ? 118.912 111.149 -51.047 1.00 70.74 146 GLN G N 1
ATOM 9876 C CA . GLN H 2 123 ? 119.371 112.342 -50.299 1.00 69.83 146 GLN G CA 1
ATOM 9877 C C . GLN H 2 123 ? 118.680 112.495 -48.942 1.00 69.12 146 GLN G C 1
ATOM 9878 O O . GLN H 2 123 ? 118.748 113.531 -48.315 1.00 70.83 146 GLN G O 1
ATOM 9884 N N . PHE H 2 124 ? 117.994 111.466 -48.476 1.00 67.76 147 PHE G N 1
ATOM 9885 C CA . PHE H 2 124 ? 117.169 111.517 -47.276 1.00 70.60 147 PHE G CA 1
ATOM 9886 C C . PHE H 2 124 ? 118.058 111.841 -46.105 1.00 76.24 147 PHE G C 1
ATOM 9887 O O . PHE H 2 124 ? 119.189 111.298 -45.961 1.00 76.30 147 PHE G O 1
ATOM 9895 N N . ARG H 2 125 ? 117.536 112.724 -45.243 1.00 84.57 148 ARG G N 1
ATOM 9896 C CA . ARG H 2 125 ? 118.279 113.133 -44.058 1.00 82.77 148 ARG G CA 1
ATOM 9897 C C . ARG H 2 125 ? 117.399 112.838 -42.895 1.00 75.97 148 ARG G C 1
ATOM 9898 O O . ARG H 2 125 ? 116.224 112.541 -43.083 1.00 85.14 148 ARG G O 1
ATOM 9906 N N . TYR H 2 126 ? 117.991 112.831 -41.704 1.00 69.16 149 TYR G N 1
ATOM 9907 C CA . TYR H 2 126 ? 117.260 112.490 -40.492 1.00 66.55 149 TYR G CA 1
ATOM 9908 C C . TYR H 2 126 ? 117.750 113.338 -39.381 1.00 65.90 149 TYR G C 1
ATOM 9909 O O . TYR H 2 126 ? 118.686 114.030 -39.562 1.00 76.61 149 TYR G O 1
ATOM 9918 N N . ALA H 2 127 ? 117.070 113.286 -38.264 1.00 68.62 150 ALA G N 1
ATOM 9919 C CA . ALA H 2 127 ? 117.521 113.977 -37.040 1.00 73.14 150 ALA G CA 1
ATOM 9920 C C . ALA H 2 127 ? 116.857 113.279 -35.888 1.00 69.73 150 ALA G C 1
ATOM 9921 O O . ALA H 2 127 ? 115.604 113.194 -35.846 1.00 63.35 150 ALA G O 1
ATOM 9923 N N . LEU H 2 128 ? 117.681 112.863 -34.935 1.00 66.74 151 LEU G N 1
ATOM 9924 C CA . LEU H 2 128 ? 117.228 112.058 -33.814 1.00 71.71 151 LEU G CA 1
ATOM 9925 C C . LEU H 2 128 ? 117.279 112.851 -32.525 1.00 81.30 151 LEU G C 1
ATOM 9926 O O . LEU H 2 128 ? 117.977 113.906 -32.463 1.00 90.16 151 LEU G O 1
ATOM 9931 N N . TRP H 2 129 ? 116.488 112.372 -31.549 1.00 79.90 152 TRP G N 1
ATOM 9932 C CA . TRP H 2 129 ? 116.425 112.942 -30.199 1.00 84.78 152 TRP G CA 1
ATOM 9933 C C . TRP H 2 129 ? 116.355 111.813 -29.195 1.00 90.97 152 TRP G C 1
ATOM 9934 O O . TRP H 2 129 ? 115.850 110.696 -29.531 1.00 102.82 152 TRP G O 1
ATOM 9945 N N . PRO H 2 130 ? 116.834 112.061 -27.964 1.00 93.51 153 PRO G N 1
ATOM 9946 C CA . PRO H 2 130 ? 116.760 110.987 -26.924 1.00 93.57 153 PRO G CA 1
ATOM 9947 C C . PRO H 2 130 ? 115.343 110.775 -26.459 1.00 93.22 153 PRO G C 1
ATOM 9948 O O . PRO H 2 130 ? 114.513 111.713 -26.588 1.00 105.20 153 PRO G O 1
ATOM 9952 N N . ASP H 2 131 ? 114.991 109.571 -25.975 1.00 85.61 154 ASP G N 1
ATOM 9953 C CA . ASP H 2 131 ? 113.670 109.335 -25.377 1.00 80.97 154 ASP G CA 1
ATOM 9954 C C . ASP H 2 131 ? 113.628 110.126 -24.085 1.00 82.14 154 ASP G C 1
ATOM 9955 O O . ASP H 2 131 ? 114.099 109.616 -23.028 1.00 86.60 154 ASP G O 1
ATOM 9960 N N . PHE H 2 132 ? 113.127 111.373 -24.137 1.00 71.60 155 PHE G N 1
ATOM 9961 C CA . PHE H 2 132 ? 113.266 112.286 -22.996 1.00 73.91 155 PHE G CA 1
ATOM 9962 C C . PHE H 2 132 ? 112.619 111.745 -21.715 1.00 82.42 155 PHE G C 1
ATOM 9963 O O . PHE H 2 132 ? 113.144 111.970 -20.625 1.00 95.99 155 PHE G O 1
ATOM 9971 N N . SER H 2 133 ? 111.502 111.017 -21.849 1.00 77.39 156 SER G N 1
ATOM 9972 C CA . SER H 2 133 ? 110.780 110.507 -20.706 1.00 78.59 156 SER G CA 1
ATOM 9973 C C . SER H 2 133 ? 111.154 109.058 -20.376 1.00 80.12 156 SER G C 1
ATOM 9974 O O . SER H 2 133 ? 110.404 108.315 -19.777 1.00 85.56 156 SER G O 1
ATOM 9977 N N . SER H 2 134 ? 112.310 108.627 -20.829 1.00 82.88 157 SER G N 1
ATOM 9978 C CA . SER H 2 134 ? 112.824 107.301 -20.467 1.00 84.95 157 SER G CA 1
ATOM 9979 C C . SER H 2 134 ? 113.543 107.327 -19.158 1.00 82.13 157 SER G C 1
ATOM 9980 O O . SER H 2 134 ? 113.867 108.370 -18.652 1.00 90.01 157 SER G O 1
ATOM 9983 N N . ASN H 2 135 ? 113.790 106.146 -18.608 1.00 88.04 158 ASN G N 1
ATOM 9984 C CA . ASN H 2 135 ? 114.577 106.055 -17.352 1.00 88.91 158 ASN G CA 1
ATOM 9985 C C . ASN H 2 135 ? 116.071 106.037 -17.566 1.00 90.02 158 ASN G C 1
ATOM 9986 O O . ASN H 2 135 ? 116.796 106.261 -16.616 1.00 94.86 158 ASN G O 1
ATOM 9991 N N . SER H 2 136 ? 116.505 105.746 -18.778 1.00 88.88 159 SER G N 1
ATOM 9992 C CA . SER H 2 136 ? 117.905 105.808 -19.193 1.00 88.41 159 SER G CA 1
ATOM 9993 C C . SER H 2 136 ? 118.288 107.188 -19.657 1.00 85.28 159 SER G C 1
ATOM 9994 O O . SER H 2 136 ? 117.447 107.920 -20.170 1.00 84.34 159 SER G O 1
ATOM 9997 N N . LYS H 2 137 ? 119.569 107.507 -19.457 1.00 87.40 160 LYS G N 1
ATOM 9998 C CA . LYS H 2 137 ? 120.178 108.724 -19.966 1.00 94.83 160 LYS G CA 1
ATOM 9999 C C . LYS H 2 137 ? 120.552 108.616 -21.436 1.00 98.68 160 LYS G C 1
ATOM 10000 O O . LYS H 2 137 ? 120.161 109.471 -22.253 1.00 106.77 160 LYS G O 1
ATOM 10006 N N . ASP H 2 138 ? 121.244 107.540 -21.794 1.00 95.95 161 ASP G N 1
ATOM 10007 C CA . ASP H 2 138 ? 121.889 107.475 -23.127 1.00 97.42 161 ASP G CA 1
ATOM 10008 C C . ASP H 2 138 ? 121.036 106.740 -24.099 1.00 94.78 161 ASP G C 1
ATOM 10009 O O . ASP H 2 138 ? 121.448 105.723 -24.700 1.00 104.12 161 ASP G O 1
ATOM 10014 N N . THR H 2 139 ? 119.802 107.202 -24.280 1.00 89.33 162 THR G N 1
ATOM 10015 C CA . THR H 2 139 ? 118.952 106.613 -25.348 1.00 81.66 162 THR G CA 1
ATOM 10016 C C . THR H 2 139 ? 119.418 107.172 -26.691 1.00 81.08 162 THR G C 1
ATOM 10017 O O . THR H 2 139 ? 119.213 106.541 -27.719 1.00 86.06 162 THR G O 1
ATOM 10021 N N . LEU H 2 140 ? 120.025 108.366 -26.688 1.00 86.15 163 LEU G N 1
ATOM 10022 C CA . LEU H 2 140 ? 120.536 108.987 -27.931 1.00 84.82 163 LEU G CA 1
ATOM 10023 C C . LEU H 2 140 ? 122.037 108.869 -27.934 1.00 87.64 163 LEU G C 1
ATOM 10024 O O . LEU H 2 140 ? 122.683 109.503 -27.114 1.00 88.45 163 LEU G O 1
ATOM 10029 N N . CYS H 2 141 ? 122.608 108.030 -28.803 1.00 95.15 164 CYS G N 1
ATOM 10030 C CA . CYS H 2 141 ? 124.067 107.988 -28.944 1.00 96.82 164 CYS G CA 1
ATOM 10031 C C . CYS H 2 141 ? 124.528 108.921 -30.087 1.00 97.93 164 CYS G C 1
ATOM 10032 O O . CYS H 2 141 ? 123.746 109.244 -30.958 1.00 96.71 164 CYS G O 1
ATOM 10035 N N . PRO H 2 142 ? 125.831 109.354 -30.105 1.00 98.18 165 PRO G N 1
ATOM 10036 C CA . PRO H 2 142 ? 126.494 109.907 -31.292 1.00 96.92 165 PRO G CA 1
ATOM 10037 C C . PRO H 2 142 ? 126.153 109.184 -32.637 1.00 98.89 165 PRO G C 1
ATOM 10038 O O . PRO H 2 142 ? 126.518 108.029 -32.855 1.00 98.14 165 PRO G O 1
ATOM 10042 N N . GLN H 2 143 ? 125.462 109.878 -33.526 1.00 95.32 166 GLN G N 1
ATOM 10043 C CA . GLN H 2 143 ? 124.984 109.328 -34.783 1.00 99.06 166 GLN G CA 1
ATOM 10044 C C . GLN H 2 143 ? 126.045 109.526 -35.894 1.00 105.70 166 GLN G C 1
ATOM 10045 O O . GLN H 2 143 ? 126.892 110.476 -35.803 1.00 118.09 166 GLN G O 1
ATOM 10051 N N . PRO H 2 144 ? 126.018 108.675 -36.964 1.00 92.96 167 PRO G N 1
ATOM 10052 C CA . PRO H 2 144 ? 126.838 108.915 -38.152 1.00 86.26 167 PRO G CA 1
ATOM 10053 C C . PRO H 2 144 ? 126.669 110.321 -38.731 1.00 86.92 167 PRO G C 1
ATOM 10054 O O . PRO H 2 144 ? 125.527 110.797 -38.841 1.00 87.56 167 PRO G O 1
ATOM 10058 N N . MET H 2 145 ? 127.795 110.939 -39.146 1.00 85.89 168 MET G N 1
ATOM 10059 C CA . MET H 2 145 ? 127.797 112.341 -39.482 1.00 81.08 168 MET G CA 1
ATOM 10060 C C . MET H 2 145 ? 127.146 112.758 -40.855 1.00 85.41 168 MET G C 1
ATOM 10061 O O . MET H 2 145 ? 126.577 113.858 -40.915 1.00 85.06 168 MET G O 1
ATOM 10066 N N . PRO H 2 146 ? 127.210 111.897 -41.929 1.00 84.06 169 PRO G N 1
ATOM 10067 C CA . PRO H 2 146 ? 126.822 112.375 -43.269 1.00 81.62 169 PRO G CA 1
ATOM 10068 C C . PRO H 2 146 ? 125.362 112.836 -43.395 1.00 81.93 169 PRO G C 1
ATOM 10069 O O . PRO H 2 146 ? 125.096 113.854 -44.038 1.00 79.06 169 PRO G O 1
ATOM 10073 N N . ARG H 2 147 ? 124.439 112.090 -42.765 1.00 80.60 170 ARG G N 1
ATOM 10074 C CA . ARG H 2 147 ? 123.024 112.241 -42.973 1.00 79.28 170 ARG G CA 1
ATOM 10075 C C . ARG H 2 147 ? 122.252 113.078 -41.974 1.00 81.64 170 ARG G C 1
ATOM 10076 O O . ARG H 2 147 ? 121.047 113.104 -41.974 1.00 82.88 170 ARG G O 1
ATOM 10084 N N . LEU H 2 148 ? 122.965 113.840 -41.194 1.00 86.95 171 LEU G N 1
ATOM 10085 C CA . LEU H 2 148 ? 122.332 114.615 -40.134 1.00 85.28 171 LEU G CA 1
ATOM 10086 C C . LEU H 2 148 ? 121.752 115.947 -40.647 1.00 94.60 171 LEU G C 1
ATOM 10087 O O . LEU H 2 148 ? 122.331 116.584 -41.578 1.00 107.07 171 LEU G O 1
ATOM 10092 N N . MET H 2 149 ? 120.666 116.396 -40.026 1.00 84.85 172 MET G N 1
ATOM 10093 C CA . MET H 2 149 ? 120.167 117.783 -40.197 1.00 89.38 172 MET G CA 1
ATOM 10094 C C . MET H 2 149 ? 120.461 118.727 -39.015 1.00 92.92 172 MET G C 1
ATOM 10095 O O . MET H 2 149 ? 120.219 118.369 -37.841 1.00 97.25 172 MET G O 1
ATOM 10100 N N . LYS H 2 150 ? 120.901 119.965 -39.294 1.00 90.69 173 LYS G N 1
ATOM 10101 C CA . LYS H 2 150 ? 121.040 120.986 -38.231 1.00 98.02 173 LYS G CA 1
ATOM 10102 C C . LYS H 2 150 ? 119.650 121.505 -37.892 1.00 102.42 173 LYS G C 1
ATOM 10103 O O . LYS H 2 150 ? 119.014 122.206 -38.699 1.00 106.01 173 LYS G O 1
ATOM 10109 N N . THR H 2 151 ? 119.202 121.137 -36.701 1.00 99.36 174 THR G N 1
ATOM 10110 C CA . THR H 2 151 ? 117.876 121.500 -36.242 1.00 107.09 174 THR G CA 1
ATOM 10111 C C . THR H 2 151 ? 117.978 122.703 -35.303 1.00 116.55 174 THR G C 1
ATOM 10112 O O . THR H 2 151 ? 119.026 122.957 -34.733 1.00 117.78 174 THR G O 1
ATOM 10116 N N . GLY H 2 152 ? 116.877 123.419 -35.185 1.00 126.33 175 GLY G N 1
ATOM 10117 C CA . GLY H 2 152 ? 116.822 124.669 -34.473 1.00 135.12 175 GLY G CA 1
ATOM 10118 C C . GLY H 2 152 ? 115.894 124.719 -33.271 1.00 144.54 175 GLY G C 1
ATOM 10119 O O . GLY H 2 152 ? 115.811 123.760 -32.465 1.00 150.98 175 GLY G O 1
ATOM 10120 N N . ASP H 2 153 ? 115.271 125.903 -33.102 1.00 144.03 176 ASP G N 1
ATOM 10121 C CA . ASP H 2 153 ? 114.529 126.267 -31.895 1.00 134.66 176 ASP G CA 1
ATOM 10122 C C . ASP H 2 153 ? 113.151 125.588 -31.901 1.00 121.65 176 ASP G C 1
ATOM 10123 O O . ASP H 2 153 ? 112.736 125.010 -30.903 1.00 116.24 176 ASP G O 1
ATOM 10128 N N . LYS H 2 154 ? 112.448 125.670 -33.029 1.00 109.93 177 LYS G N 1
ATOM 10129 C CA . LYS H 2 154 ? 111.101 125.119 -33.124 1.00 107.22 177 LYS G CA 1
ATOM 10130 C C . LYS H 2 154 ? 111.074 123.577 -32.955 1.00 115.62 177 LYS G C 1
ATOM 10131 O O . LYS H 2 154 ? 110.249 123.042 -32.182 1.00 113.73 177 LYS G O 1
ATOM 10133 N N . GLU H 2 155 ? 111.945 122.870 -33.677 1.00 120.90 178 GLU G N 1
ATOM 10134 C CA . GLU H 2 155 ? 111.901 121.383 -33.688 1.00 122.30 178 GLU G CA 1
ATOM 10135 C C . GLU H 2 155 ? 112.413 120.702 -32.393 1.00 123.40 178 GLU G C 1
ATOM 10136 O O . GLU H 2 155 ? 112.289 119.474 -32.202 1.00 130.68 178 GLU G O 1
ATOM 10142 N N . GLU H 2 156 ? 112.981 121.499 -31.508 1.00 124.64 179 GLU G N 1
ATOM 10143 C CA . GLU H 2 156 ? 113.209 121.086 -30.114 1.00 117.41 179 GLU G CA 1
ATOM 10144 C C . GLU H 2 156 ? 111.918 120.938 -29.359 1.00 102.12 179 GLU G C 1
ATOM 10145 O O . GLU H 2 156 ? 111.657 119.872 -28.797 1.00 98.51 179 GLU G O 1
ATOM 10151 N N . GLN H 2 157 ? 111.110 122.008 -29.398 1.00 97.56 180 GLN G N 1
ATOM 10152 C CA . GLN H 2 157 ? 109.761 122.043 -28.773 1.00 94.70 180 GLN G CA 1
ATOM 10153 C C . GLN H 2 157 ? 108.933 120.839 -29.285 1.00 92.29 180 GLN G C 1
ATOM 10154 O O . GLN H 2 157 ? 108.319 120.113 -28.518 1.00 89.80 180 GLN G O 1
ATOM 10160 N N . PHE H 2 158 ? 108.921 120.689 -30.614 1.00 89.79 181 PHE G N 1
ATOM 10161 C CA . PHE H 2 158 ? 108.029 119.781 -31.258 1.00 86.42 181 PHE G CA 1
ATOM 10162 C C . PHE H 2 158 ? 108.401 118.334 -30.953 1.00 89.32 181 PHE G C 1
ATOM 10163 O O . PHE H 2 158 ? 107.511 117.472 -30.756 1.00 95.14 181 PHE G O 1
ATOM 10171 N N . ALA H 2 159 ? 109.687 118.035 -30.926 1.00 86.32 182 ALA G N 1
ATOM 10172 C CA . ALA H 2 159 ? 110.094 116.642 -30.683 1.00 85.14 182 ALA G CA 1
ATOM 10173 C C . ALA H 2 159 ? 109.801 116.246 -29.261 1.00 87.00 182 ALA G C 1
ATOM 10174 O O . ALA H 2 159 ? 109.299 115.133 -29.013 1.00 88.47 182 ALA G O 1
ATOM 10176 N N . LEU H 2 160 ? 110.108 117.138 -28.318 1.00 89.35 183 LEU G N 1
ATOM 10177 C CA . LEU H 2 160 ? 109.821 116.888 -26.907 1.00 88.25 183 LEU G CA 1
ATOM 10178 C C . LEU H 2 160 ? 108.309 116.745 -26.684 1.00 93.27 183 LEU G C 1
ATOM 10179 O O . LEU H 2 160 ? 107.914 115.954 -25.874 1.00 102.42 183 LEU G O 1
ATOM 10184 N N . LEU H 2 161 ? 107.500 117.568 -27.364 1.00 94.52 184 LEU G N 1
ATOM 10185 C CA . LEU H 2 161 ? 106.044 117.479 -27.359 1.00 88.01 184 LEU G CA 1
ATOM 10186 C C . LEU H 2 161 ? 105.571 116.118 -27.793 1.00 81.00 184 LEU G C 1
ATOM 10187 O O . LEU H 2 161 ? 104.825 115.467 -27.037 1.00 81.15 184 LEU G O 1
ATOM 10192 N N . LEU H 2 162 ? 105.996 115.675 -28.968 1.00 75.84 185 LEU G N 1
ATOM 10193 C CA . LEU H 2 162 ? 105.696 114.319 -29.451 1.00 80.66 185 LEU G CA 1
ATOM 10194 C C . LEU H 2 162 ? 106.073 113.237 -28.431 1.00 86.31 185 LEU G C 1
ATOM 10195 O O . LEU H 2 162 ? 105.278 112.317 -28.179 1.00 90.36 185 LEU G O 1
ATOM 10200 N N . ASN H 2 163 ? 107.285 113.352 -27.862 1.00 88.48 186 ASN G N 1
ATOM 10201 C CA . ASN H 2 163 ? 107.786 112.422 -26.845 1.00 86.76 186 ASN G CA 1
ATOM 10202 C C . ASN H 2 163 ? 106.883 112.371 -25.609 1.00 91.13 186 ASN G C 1
ATOM 10203 O O . ASN H 2 163 ? 106.567 111.263 -25.059 1.00 85.31 186 ASN G O 1
ATOM 10208 N N . LYS H 2 164 ? 106.468 113.568 -25.199 1.00 88.89 187 LYS G N 1
ATOM 10209 C CA . LYS H 2 164 ? 105.645 113.725 -24.029 1.00 93.55 187 LYS G CA 1
ATOM 10210 C C . LYS H 2 164 ? 104.290 113.034 -24.264 1.00 93.70 187 LYS G C 1
ATOM 10211 O O . LYS H 2 164 ? 103.872 112.183 -23.484 1.00 83.30 187 LYS G O 1
ATOM 10217 N N . ILE H 2 165 ? 103.667 113.336 -25.404 1.00 96.43 188 ILE G N 1
ATOM 10218 C CA . ILE H 2 165 ? 102.400 112.694 -25.804 1.00 96.30 188 ILE G CA 1
ATOM 10219 C C . ILE H 2 165 ? 102.523 111.157 -25.907 1.00 93.17 188 ILE G C 1
ATOM 10220 O O . ILE H 2 165 ? 101.630 110.427 -25.559 1.00 103.16 188 ILE G O 1
ATOM 10225 N N . TRP H 2 166 ? 103.628 110.665 -26.455 1.00 95.20 189 TRP G N 1
ATOM 10226 C CA . TRP H 2 166 ? 103.829 109.220 -26.586 1.00 92.09 189 TRP G CA 1
ATOM 10227 C C . TRP H 2 166 ? 103.909 108.516 -25.254 1.00 95.93 189 TRP G C 1
ATOM 10228 O O . TRP H 2 166 ? 103.277 107.472 -25.058 1.00 107.11 189 TRP G O 1
ATOM 10239 N N . ASP H 2 167 ? 104.737 109.051 -24.362 1.00 100.92 190 ASP G N 1
ATOM 10240 C CA . ASP H 2 167 ? 104.983 108.429 -23.071 1.00 105.62 190 ASP G CA 1
ATOM 10241 C C . ASP H 2 167 ? 103.731 108.433 -22.221 1.00 108.01 190 ASP G C 1
ATOM 10242 O O . ASP H 2 167 ? 103.496 107.500 -21.466 1.00 109.86 190 ASP G O 1
ATOM 10247 N N . GLU H 2 168 ? 102.933 109.485 -22.363 1.00 117.36 191 GLU G N 1
ATOM 10248 C CA . GLU H 2 168 ? 101.684 109.623 -21.607 1.00 112.67 191 GLU G CA 1
ATOM 10249 C C . GLU H 2 168 ? 100.585 108.775 -22.241 1.00 110.80 191 GLU G C 1
ATOM 10250 O O . GLU H 2 168 ? 99.399 109.053 -22.081 1.00 119.69 191 GLU G O 1
ATOM 10256 N N . GLN H 2 169 ? 101.008 107.740 -22.979 1.00 102.47 192 GLN G N 1
ATOM 10257 C CA . GLN H 2 169 ? 100.138 106.737 -23.606 1.00 97.02 192 GLN G CA 1
ATOM 10258 C C . GLN H 2 169 ? 100.750 105.348 -23.522 1.00 94.74 192 GLN G C 1
ATOM 10259 O O . GLN H 2 169 ? 100.071 104.345 -23.654 1.00 89.17 192 GLN G O 1
ATOM 10265 N N . THR H 2 170 ? 102.044 105.306 -23.259 1.00 101.88 193 THR G N 1
ATOM 10266 C CA . THR H 2 170 ? 102.800 104.050 -23.101 1.00 101.79 193 THR G CA 1
ATOM 10267 C C . THR H 2 170 ? 103.552 103.957 -21.741 1.00 103.14 193 THR G C 1
ATOM 10268 O O . THR H 2 170 ? 104.669 103.434 -21.616 1.00 93.56 193 THR G O 1
ATOM 10272 N N . ASN H 2 171 ? 102.937 104.504 -20.708 1.00 105.79 194 ASN G N 1
ATOM 10273 C CA . ASN H 2 171 ? 103.460 104.437 -19.344 1.00 110.24 194 ASN G CA 1
ATOM 10274 C C . ASN H 2 171 ? 102.300 104.388 -18.337 1.00 126.52 194 ASN G C 1
ATOM 10275 O O . ASN H 2 171 ? 101.858 105.438 -17.794 1.00 126.04 194 ASN G O 1
ATOM 10280 N N . HIS H 2 172 ? 101.810 103.178 -18.105 1.00 135.75 195 HIS G N 1
ATOM 10281 C CA . HIS H 2 172 ? 100.623 102.976 -17.272 1.00 141.23 195 HIS G CA 1
ATOM 10282 C C . HIS H 2 172 ? 101.028 102.763 -15.820 1.00 139.44 195 HIS G C 1
ATOM 10283 O O . HIS H 2 172 ? 100.379 103.285 -14.923 1.00 146.40 195 HIS G O 1
ATOM 10290 N N . SER H 2 173 ? 102.111 102.001 -15.622 1.00 134.98 196 SER G N 1
ATOM 10291 C CA . SER H 2 173 ? 102.534 101.518 -14.316 1.00 127.72 196 SER G CA 1
ATOM 10292 C C . SER H 2 173 ? 103.348 102.560 -13.557 1.00 120.49 196 SER G C 1
ATOM 10293 O O . SER H 2 173 ? 104.089 103.363 -14.149 1.00 120.15 196 SER G O 1
ATOM 10296 N N . MET H 2 174 ? 103.203 102.600 -12.238 1.00 112.45 197 MET G N 1
ATOM 10297 C CA . MET H 2 174 ? 104.019 103.505 -11.418 1.00 105.08 197 MET G CA 1
ATOM 10298 C C . MET H 2 174 ? 104.678 102.704 -10.298 1.00 101.13 197 MET G C 1
ATOM 10299 O O . MET H 2 174 ? 104.243 101.618 -9.934 1.00 96.52 197 MET G O 1
ATOM 10304 N N . ASP H 2 175 ? 105.767 103.272 -9.808 1.00 97.26 198 ASP G N 1
ATOM 10305 C CA . ASP H 2 175 ? 106.575 102.750 -8.755 1.00 99.63 198 ASP G CA 1
ATOM 10306 C C . ASP H 2 175 ? 105.732 102.652 -7.439 1.00 106.02 198 ASP G C 1
ATOM 10307 O O . ASP H 2 175 ? 105.080 103.643 -6.967 1.00 115.48 198 ASP G O 1
ATOM 10312 N N . PRO H 2 176 ? 105.729 101.472 -6.803 1.00 107.45 199 PRO G N 1
ATOM 10313 C CA . PRO H 2 176 ? 105.004 101.275 -5.531 1.00 103.77 199 PRO G CA 1
ATOM 10314 C C . PRO H 2 176 ? 105.389 102.234 -4.350 1.00 99.17 199 PRO G C 1
ATOM 10315 O O . PRO H 2 176 ? 104.475 102.717 -3.660 1.00 100.43 199 PRO G O 1
ATOM 10319 N N . PRO H 2 177 ? 106.696 102.503 -4.099 1.00 90.57 200 PRO G N 1
ATOM 10320 C CA . PRO H 2 177 ? 106.977 103.535 -3.064 1.00 85.07 200 PRO G CA 1
ATOM 10321 C C . PRO H 2 177 ? 106.448 104.930 -3.394 1.00 80.13 200 PRO G C 1
ATOM 10322 O O . PRO H 2 177 ? 106.066 105.686 -2.488 1.00 72.08 200 PRO G O 1
ATOM 10326 N N . THR H 2 178 ? 106.386 105.237 -4.687 1.00 82.42 201 THR G N 1
ATOM 10327 C CA . THR H 2 178 ? 105.846 106.506 -5.206 1.00 79.38 201 THR G CA 1
ATOM 10328 C C . THR H 2 178 ? 104.348 106.590 -4.828 1.00 85.93 201 THR G C 1
ATOM 10329 O O . THR H 2 178 ? 103.853 107.651 -4.421 1.00 88.04 201 THR G O 1
ATOM 10333 N N . PHE H 2 179 ? 103.633 105.463 -4.977 1.00 85.99 202 PHE G N 1
ATOM 10334 C CA . PHE H 2 179 ? 102.221 105.442 -4.717 1.00 76.87 202 PHE G CA 1
ATOM 10335 C C . PHE H 2 179 ? 101.894 105.669 -3.262 1.00 77.26 202 PHE G C 1
ATOM 10336 O O . PHE H 2 179 ? 100.901 106.321 -2.942 1.00 81.37 202 PHE G O 1
ATOM 10344 N N . THR H 2 180 ? 102.711 105.100 -2.384 1.00 80.93 203 THR G N 1
ATOM 10345 C CA . THR H 2 180 ? 102.535 105.192 -0.914 1.00 84.45 203 THR G CA 1
ATOM 10346 C C . THR H 2 180 ? 102.667 106.626 -0.459 1.00 84.81 203 THR G C 1
ATOM 10347 O O . THR H 2 180 ? 101.886 107.053 0.403 1.00 99.20 203 THR G O 1
ATOM 10351 N N . PHE H 2 181 ? 103.681 107.315 -0.997 1.00 77.59 204 PHE G N 1
ATOM 10352 C CA . PHE H 2 181 ? 104.048 108.617 -0.474 1.00 73.10 204 PHE G CA 1
ATOM 10353 C C . PHE H 2 181 ? 103.056 109.671 -0.959 1.00 72.41 204 PHE G C 1
ATOM 10354 O O . PHE H 2 181 ? 102.557 110.463 -0.121 1.00 65.11 204 PHE G O 1
ATOM 10362 N N . ASN H 2 182 ? 102.782 109.678 -2.285 1.00 68.48 205 ASN G N 1
ATOM 10363 C CA . ASN H 2 182 ? 101.977 110.721 -2.886 1.00 65.30 205 ASN G CA 1
ATOM 10364 C C . ASN H 2 182 ? 100.463 110.578 -2.585 1.00 69.67 205 ASN G C 1
ATOM 10365 O O . ASN H 2 182 ? 99.716 111.609 -2.477 1.00 65.58 205 ASN G O 1
ATOM 10370 N N . PHE H 2 183 ? 100.027 109.305 -2.457 1.00 63.12 206 PHE G N 1
ATOM 10371 C CA . PHE H 2 183 ? 98.647 109.041 -2.214 1.00 62.95 206 PHE G CA 1
ATOM 10372 C C . PHE H 2 183 ? 98.239 108.943 -0.763 1.00 67.76 206 PHE G C 1
ATOM 10373 O O . PHE H 2 183 ? 97.086 108.589 -0.483 1.00 75.34 206 PHE G O 1
ATOM 10381 N N . ASN H 2 184 ? 99.172 109.227 0.148 1.00 66.14 207 ASN G N 1
ATOM 10382 C CA . ASN H 2 184 ? 98.861 109.238 1.573 1.00 64.57 207 ASN G CA 1
ATOM 10383 C C . ASN H 2 184 ? 97.784 110.305 1.887 1.00 65.94 207 ASN G C 1
ATOM 10384 O O . ASN H 2 184 ? 98.026 111.510 1.766 1.00 64.56 207 ASN G O 1
ATOM 10389 N N . ASN H 2 185 ? 96.603 109.859 2.261 1.00 63.82 208 ASN G N 1
ATOM 10390 C CA . ASN H 2 185 ? 95.459 110.696 2.516 1.00 59.62 208 ASN G CA 1
ATOM 10391 C C . ASN H 2 185 ? 95.330 111.316 3.872 1.00 63.41 208 ASN G C 1
ATOM 10392 O O . ASN H 2 185 ? 94.216 111.777 4.260 1.00 64.84 208 ASN G O 1
ATOM 10397 N N . GLU H 2 186 ? 96.428 111.378 4.638 1.00 64.14 209 GLU G N 1
ATOM 10398 C CA . GLU H 2 186 ? 96.399 112.179 5.900 1.00 65.57 209 GLU G CA 1
ATOM 10399 C C . GLU H 2 186 ? 96.271 113.680 5.555 1.00 60.51 209 GLU G C 1
ATOM 10400 O O . GLU H 2 186 ? 97.085 114.151 4.768 1.00 58.61 209 GLU G O 1
ATOM 10406 N N . PRO H 2 187 ? 95.305 114.378 6.129 1.00 55.36 210 PRO G N 1
ATOM 10407 C CA . PRO H 2 187 ? 94.839 115.703 5.648 1.00 55.33 210 PRO G CA 1
ATOM 10408 C C . PRO H 2 187 ? 95.928 116.715 5.303 1.00 53.22 210 PRO G C 1
ATOM 10409 O O . PRO H 2 187 ? 95.897 117.258 4.219 1.00 49.39 210 PRO G O 1
ATOM 10413 N N . TRP H 2 188 ? 96.932 116.889 6.160 1.00 53.49 211 TRP G N 1
ATOM 10414 C CA . TRP H 2 188 ? 98.021 117.856 5.922 1.00 54.43 211 TRP G CA 1
ATOM 10415 C C . TRP H 2 188 ? 99.345 117.157 5.975 1.00 53.77 211 TRP G C 1
ATOM 10416 O O . TRP H 2 188 ? 99.791 116.704 7.010 1.00 54.90 211 TRP G O 1
ATOM 10427 N N . VAL H 2 189 ? 100.042 117.119 4.846 1.00 57.52 212 VAL G N 1
ATOM 10428 C CA . VAL H 2 189 ? 101.403 116.463 4.808 1.00 55.27 212 VAL G CA 1
ATOM 10429 C C . VAL H 2 189 ? 102.489 117.397 4.201 1.00 55.62 212 VAL G C 1
ATOM 10430 O O . VAL H 2 189 ? 102.154 118.276 3.452 1.00 54.64 212 VAL G O 1
ATOM 10434 N N . ARG H 2 190 ? 103.750 117.150 4.510 1.00 59.72 213 ARG G N 1
ATOM 10435 C CA . ARG H 2 190 ? 104.925 117.655 3.731 1.00 66.34 213 ARG G CA 1
ATOM 10436 C C . ARG H 2 190 ? 105.624 116.435 3.065 1.00 68.63 213 ARG G C 1
ATOM 10437 O O . ARG H 2 190 ? 105.654 115.339 3.685 1.00 72.05 213 ARG G O 1
ATOM 10445 N N . GLY H 2 191 ? 106.245 116.543 1.909 1.00 63.07 214 GLY G N 1
ATOM 10446 C CA . GLY H 2 191 ? 106.528 117.747 1.255 1.00 67.34 214 GLY G CA 1
ATOM 10447 C C . GLY H 2 191 ? 106.239 117.432 -0.183 1.00 73.07 214 GLY G C 1
ATOM 10448 O O . GLY H 2 191 ? 107.051 117.776 -0.999 1.00 80.66 214 GLY G O 1
ATOM 10449 N N . ARG H 2 192 ? 105.122 116.749 -0.465 1.00 64.06 215 ARG G N 1
ATOM 10450 C CA . ARG H 2 192 ? 104.722 116.275 -1.755 1.00 57.40 215 ARG G CA 1
ATOM 10451 C C . ARG H 2 192 ? 105.004 117.183 -2.989 1.00 63.78 215 ARG G C 1
ATOM 10452 O O . ARG H 2 192 ? 105.451 116.678 -4.019 1.00 68.82 215 ARG G O 1
ATOM 10460 N N . HIS H 2 193 ? 104.791 118.499 -2.939 1.00 60.69 216 HIS G N 1
ATOM 10461 C CA . HIS H 2 193 ? 105.148 119.374 -4.102 1.00 59.38 216 HIS G CA 1
ATOM 10462 C C . HIS H 2 193 ? 104.503 119.022 -5.466 1.00 61.14 216 HIS G C 1
ATOM 10463 O O . HIS H 2 193 ? 103.629 119.760 -6.008 1.00 59.44 216 HIS G O 1
ATOM 10470 N N . GLU H 2 194 ? 104.844 117.830 -5.950 1.00 61.15 217 GLU G N 1
ATOM 10471 C CA . GLU H 2 194 ? 104.184 117.363 -7.153 1.00 63.52 217 GLU G CA 1
ATOM 10472 C C . GLU H 2 194 ? 102.678 117.082 -6.910 1.00 56.88 217 GLU G C 1
ATOM 10473 O O . GLU H 2 194 ? 102.276 117.047 -5.790 1.00 53.54 217 GLU G O 1
ATOM 10479 N N . THR H 2 195 ? 101.899 116.970 -7.954 1.00 55.38 218 THR G N 1
ATOM 10480 C CA . THR H 2 195 ? 100.579 116.364 -7.933 1.00 58.14 218 THR G CA 1
ATOM 10481 C C . THR H 2 195 ? 100.665 115.160 -8.864 1.00 65.73 218 THR G C 1
ATOM 10482 O O . THR H 2 195 ? 101.127 115.277 -9.997 1.00 62.41 218 THR G O 1
ATOM 10486 N N . TYR H 2 196 ? 100.191 114.003 -8.370 1.00 65.93 219 TYR G N 1
ATOM 10487 C CA . TYR H 2 196 ? 100.045 112.830 -9.213 1.00 62.70 219 TYR G CA 1
ATOM 10488 C C . TYR H 2 196 ? 98.602 112.688 -9.624 1.00 62.22 219 TYR G C 1
ATOM 10489 O O . TYR H 2 196 ? 97.686 112.800 -8.797 1.00 62.70 219 TYR G O 1
ATOM 10498 N N . LEU H 2 197 ? 98.401 112.375 -10.883 1.00 59.96 220 LEU G N 1
ATOM 10499 C CA . LEU H 2 197 ? 97.089 112.186 -11.400 1.00 61.29 220 LEU G CA 1
ATOM 10500 C C . LEU H 2 197 ? 96.976 110.927 -12.244 1.00 68.07 220 LEU G C 1
ATOM 10501 O O . LEU H 2 197 ? 97.606 110.818 -13.305 1.00 65.76 220 LEU G O 1
ATOM 10506 N N . CYS H 2 198 ? 96.160 109.978 -11.805 1.00 73.20 221 CYS G N 1
ATOM 10507 C CA . CYS H 2 198 ? 95.931 108.718 -12.565 1.00 80.12 221 CYS G CA 1
ATOM 10508 C C . CYS H 2 198 ? 94.560 108.757 -13.185 1.00 90.36 221 CYS G C 1
ATOM 10509 O O . CYS H 2 198 ? 93.567 108.864 -12.448 1.00 100.41 221 CYS G O 1
ATOM 10512 N N . TYR H 2 199 ? 94.487 108.633 -14.517 1.00 95.02 222 TYR G N 1
ATOM 10513 C CA . TYR H 2 199 ? 93.201 108.819 -15.198 1.00 96.58 222 TYR G CA 1
ATOM 10514 C C . TYR H 2 199 ? 92.735 107.579 -15.966 1.00 105.09 222 TYR G C 1
ATOM 10515 O O . TYR H 2 199 ? 93.536 106.797 -16.501 1.00 110.43 222 TYR G O 1
ATOM 10524 N N . GLU H 2 200 ? 91.413 107.429 -16.026 1.00 106.17 223 GLU G N 1
ATOM 10525 C CA . GLU H 2 200 ? 90.785 106.360 -16.794 1.00 106.38 223 GLU G CA 1
ATOM 10526 C C . GLU H 2 200 ? 89.794 106.986 -17.756 1.00 106.42 223 GLU G C 1
ATOM 10527 O O . GLU H 2 200 ? 89.245 108.091 -17.516 1.00 108.14 223 GLU G O 1
ATOM 10533 N N . VAL H 2 201 ? 89.657 106.347 -18.916 1.00 102.05 224 VAL G N 1
ATOM 10534 C CA . VAL H 2 201 ? 88.715 106.854 -19.891 1.00 103.43 224 VAL G CA 1
ATOM 10535 C C . VAL H 2 201 ? 87.752 105.736 -20.298 1.00 107.73 224 VAL G C 1
ATOM 10536 O O . VAL H 2 201 ? 88.194 104.601 -20.499 1.00 109.73 224 VAL G O 1
ATOM 10540 N N . GLU H 2 202 ? 86.451 106.064 -20.395 1.00 109.22 225 GLU G N 1
ATOM 10541 C CA . GLU H 2 202 ? 85.412 105.101 -20.661 1.00 112.24 225 GLU G CA 1
ATOM 10542 C C . GLU H 2 202 ? 84.600 105.477 -21.900 1.00 114.60 225 GLU G C 1
ATOM 10543 O O . GLU H 2 202 ? 84.206 106.624 -22.082 1.00 111.86 225 GLU G O 1
ATOM 10549 N N . ARG H 2 203 ? 84.438 104.500 -22.790 1.00 130.62 226 ARG G N 1
ATOM 10550 C CA . ARG H 2 203 ? 83.772 104.660 -24.091 1.00 146.54 226 ARG G CA 1
ATOM 10551 C C . ARG H 2 203 ? 82.314 104.270 -24.024 1.00 166.32 226 ARG G C 1
ATOM 10552 O O . ARG H 2 203 ? 81.959 103.350 -23.293 1.00 184.53 226 ARG G O 1
ATOM 10560 N N . MET H 2 204 ? 81.460 104.959 -24.791 1.00 170.53 227 MET G N 1
ATOM 10561 C CA . MET H 2 204 ? 80.019 104.636 -24.808 1.00 170.04 227 MET G CA 1
ATOM 10562 C C . MET H 2 204 ? 79.731 103.536 -25.828 1.00 163.46 227 MET G C 1
ATOM 10563 O O . MET H 2 204 ? 79.907 103.745 -27.020 1.00 164.43 227 MET G O 1
ATOM 10568 N N . HIS H 2 205 ? 79.360 102.355 -25.330 1.00 154.64 228 HIS G N 1
ATOM 10569 C CA . HIS H 2 205 ? 79.051 101.183 -26.175 1.00 157.30 228 HIS G CA 1
ATOM 10570 C C . HIS H 2 205 ? 78.008 100.265 -25.546 1.00 157.51 228 HIS G C 1
ATOM 10571 O O . HIS H 2 205 ? 78.203 99.833 -24.422 1.00 158.84 228 HIS G O 1
ATOM 10578 N N . ASN H 2 206 ? 76.933 99.943 -26.276 1.00 156.93 229 ASN G N 1
ATOM 10579 C CA . ASN H 2 206 ? 75.785 99.169 -25.730 1.00 159.47 229 ASN G CA 1
ATOM 10580 C C . ASN H 2 206 ? 75.111 99.857 -24.520 1.00 168.45 229 ASN G C 1
ATOM 10581 O O . ASN H 2 206 ? 74.748 99.193 -23.533 1.00 167.11 229 ASN G O 1
ATOM 10586 N N . ASP H 2 207 ? 74.974 101.185 -24.595 1.00 178.71 230 ASP G N 1
ATOM 10587 C CA . ASP H 2 207 ? 74.426 102.022 -23.499 1.00 183.97 230 ASP G CA 1
ATOM 10588 C C . ASP H 2 207 ? 75.241 101.959 -22.178 1.00 186.57 230 ASP G C 1
ATOM 10589 O O . ASP H 2 207 ? 74.768 102.426 -21.139 1.00 180.53 230 ASP G O 1
ATOM 10594 N N . THR H 2 208 ? 76.429 101.352 -22.210 1.00 191.52 231 THR G N 1
ATOM 10595 C CA . THR H 2 208 ? 77.258 101.189 -20.999 1.00 187.61 231 THR G CA 1
ATOM 10596 C C . THR H 2 208 ? 78.762 101.326 -21.270 1.00 188.14 231 THR G C 1
ATOM 10597 O O . THR H 2 208 ? 79.263 100.843 -22.272 1.00 188.70 231 THR G O 1
ATOM 10601 N N . TRP H 2 209 ? 79.432 101.956 -20.307 1.00 190.16 232 TRP G N 1
ATOM 10602 C CA . TRP H 2 209 ? 80.861 102.266 -20.388 1.00 187.15 232 TRP G CA 1
ATOM 10603 C C . TRP H 2 209 ? 81.746 101.027 -20.534 1.00 184.73 232 TRP G C 1
ATOM 10604 O O . TRP H 2 209 ? 81.695 100.108 -19.706 1.00 182.41 232 TRP G O 1
ATOM 10615 N N . VAL H 2 210 ? 82.502 101.007 -21.631 1.00 179.39 233 VAL G N 1
ATOM 10616 C CA . VAL H 2 210 ? 83.579 100.042 -21.843 1.00 171.34 233 VAL G CA 1
ATOM 10617 C C . VAL H 2 210 ? 84.839 100.468 -21.068 1.00 171.00 233 VAL G C 1
ATOM 10618 O O . VAL H 2 210 ? 85.497 101.466 -21.411 1.00 170.57 233 VAL G O 1
ATOM 10622 N N . LYS H 2 211 ? 85.161 99.663 -20.062 1.00 173.67 234 LYS G N 1
ATOM 10623 C CA . LYS H 2 211 ? 86.420 99.801 -19.297 1.00 170.54 234 LYS G CA 1
ATOM 10624 C C . LYS H 2 211 ? 87.612 99.304 -20.104 1.00 186.47 234 LYS G C 1
ATOM 10625 O O . LYS H 2 211 ? 87.687 98.132 -20.461 1.00 200.91 234 LYS G O 1
ATOM 10631 N N . LEU H 2 212 ? 88.539 100.177 -20.498 1.00 196.99 235 LEU G N 1
ATOM 10632 C CA . LEU H 2 212 ? 89.749 99.787 -21.169 1.00 201.20 235 LEU G CA 1
ATOM 10633 C C . LEU H 2 212 ? 91.001 100.138 -20.417 1.00 192.53 235 LEU G C 1
ATOM 10634 O O . LEU H 2 212 ? 91.398 101.306 -20.358 1.00 182.61 235 LEU G O 1
ATOM 10639 N N . ASN H 2 213 ? 91.706 99.100 -19.951 1.00 185.41 236 ASN G N 1
ATOM 10640 C CA . ASN H 2 213 ? 93.054 99.196 -19.380 1.00 178.31 236 ASN G CA 1
ATOM 10641 C C . ASN H 2 213 ? 94.078 100.006 -20.245 1.00 179.68 236 ASN G C 1
ATOM 10642 O O . ASN H 2 213 ? 94.948 100.706 -19.696 1.00 178.38 236 ASN G O 1
ATOM 10647 N N . GLN H 2 214 ? 93.892 99.886 -21.558 1.00 176.45 237 GLN G N 1
ATOM 10648 C CA . GLN H 2 214 ? 94.812 100.447 -22.565 1.00 164.35 237 GLN G CA 1
ATOM 10649 C C . GLN H 2 214 ? 94.715 101.982 -22.679 1.00 162.23 237 GLN G C 1
ATOM 10650 O O . GLN H 2 214 ? 95.660 102.655 -23.123 1.00 152.53 237 GLN G O 1
ATOM 10652 N N . ARG H 2 215 ? 93.564 102.503 -22.272 1.00 166.69 238 ARG G N 1
ATOM 10653 C CA . ARG H 2 215 ? 93.225 103.924 -22.384 1.00 153.32 238 ARG G CA 1
ATOM 10654 C C . ARG H 2 215 ? 93.533 104.709 -21.079 1.00 150.02 238 ARG G C 1
ATOM 10655 O O . ARG H 2 215 ? 93.179 105.881 -20.924 1.00 143.19 238 ARG G O 1
ATOM 10663 N N . ARG H 2 216 ? 94.184 104.020 -20.149 1.00 145.64 239 ARG G N 1
ATOM 10664 C CA . ARG H 2 216 ? 94.461 104.545 -18.824 1.00 140.80 239 ARG G CA 1
ATOM 10665 C C . ARG H 2 216 ? 95.908 104.959 -18.688 1.00 134.76 239 ARG G C 1
ATOM 10666 O O . ARG H 2 216 ? 96.825 104.123 -18.749 1.00 142.47 239 ARG G O 1
ATOM 10674 N N . GLY H 2 217 ? 96.135 106.258 -18.389 1.00 119.79 240 GLY G N 1
ATOM 10675 C CA . GLY H 2 217 ? 97.483 106.833 -18.142 1.00 105.67 240 GLY G CA 1
ATOM 10676 C C . GLY H 2 217 ? 97.604 107.547 -16.794 1.00 95.87 240 GLY G C 1
ATOM 10677 O O . GLY H 2 217 ? 96.611 107.817 -16.154 1.00 105.18 240 GLY G O 1
ATOM 10678 N N . PHE H 2 218 ? 98.808 107.889 -16.415 1.00 87.88 241 PHE G N 1
ATOM 10679 C CA . PHE H 2 218 ? 99.058 108.736 -15.261 1.00 83.69 241 PHE G CA 1
ATOM 10680 C C . PHE H 2 218 ? 100.178 109.754 -15.514 1.00 78.87 241 PHE G C 1
ATOM 10681 O O . PHE H 2 218 ? 101.057 109.498 -16.314 1.00 87.04 241 PHE G O 1
ATOM 10689 N N . LEU H 2 219 ? 100.184 110.843 -14.771 1.00 71.00 242 LEU G N 1
ATOM 10690 C CA . LEU H 2 219 ? 101.218 111.845 -14.923 1.00 71.52 242 LEU G CA 1
ATOM 10691 C C . LEU H 2 219 ? 101.494 112.651 -13.667 1.00 73.04 242 LEU G C 1
ATOM 10692 O O . LEU H 2 219 ? 100.675 112.657 -12.783 1.00 75.33 242 LEU G O 1
ATOM 10697 N N . ALA H 2 220 ? 102.642 113.319 -13.643 1.00 78.84 243 ALA G N 1
ATOM 10698 C CA . ALA H 2 220 ? 103.140 114.120 -12.499 1.00 78.43 243 ALA G CA 1
ATOM 10699 C C . ALA H 2 220 ? 103.644 115.450 -13.025 1.00 82.11 243 ALA G C 1
ATOM 10700 O O . ALA H 2 220 ? 104.129 115.462 -14.168 1.00 94.86 243 ALA G O 1
ATOM 10702 N N . ASN H 2 221 ? 103.535 116.534 -12.246 1.00 78.23 244 ASN G N 1
ATOM 10703 C CA . ASN H 2 221 ? 103.777 117.900 -12.792 1.00 84.80 244 ASN G CA 1
ATOM 10704 C C . ASN H 2 221 ? 105.257 118.266 -13.010 1.00 85.26 244 ASN G C 1
ATOM 10705 O O . ASN H 2 221 ? 106.124 117.597 -12.501 1.00 97.58 244 ASN G O 1
ATOM 10710 N N . GLN H 2 222 ? 105.516 119.382 -13.687 1.00 86.81 245 GLN G N 1
ATOM 10711 C CA . GLN H 2 222 ? 106.860 119.930 -13.928 1.00 99.79 245 GLN G CA 1
ATOM 10712 C C . GLN H 2 222 ? 107.472 120.892 -12.873 1.00 105.09 245 GLN G C 1
ATOM 10713 O O . GLN H 2 222 ? 106.847 121.262 -11.881 1.00 110.40 245 GLN G O 1
ATOM 10719 N N . ALA H 2 223 ? 108.751 121.239 -13.060 1.00 100.78 246 ALA G N 1
ATOM 10720 C CA . ALA H 2 223 ? 109.555 122.102 -12.177 1.00 98.85 246 ALA G CA 1
ATOM 10721 C C . ALA H 2 223 ? 110.246 123.141 -13.119 1.00 103.23 246 ALA G C 1
ATOM 10722 O O . ALA H 2 223 ? 110.494 122.857 -14.302 1.00 97.40 246 ALA G O 1
ATOM 10724 N N . PRO H 2 224 ? 110.563 124.372 -12.659 1.00 104.38 247 PRO G N 1
ATOM 10725 C CA . PRO H 2 224 ? 110.154 124.915 -11.341 1.00 108.58 247 PRO G CA 1
ATOM 10726 C C . PRO H 2 224 ? 108.984 125.924 -11.465 1.00 110.52 247 PRO G C 1
ATOM 10727 O O . PRO H 2 224 ? 108.212 126.133 -10.532 1.00 117.55 247 PRO G O 1
ATOM 10731 N N . GLU H 2 231 ? 107.495 129.407 -14.208 1.00 114.28 254 GLU G N 1
ATOM 10732 C CA . GLU H 2 231 ? 107.463 128.338 -15.161 1.00 126.63 254 GLU G CA 1
ATOM 10733 C C . GLU H 2 231 ? 106.348 127.265 -14.944 1.00 130.95 254 GLU G C 1
ATOM 10734 O O . GLU H 2 231 ? 105.515 127.332 -14.012 1.00 121.07 254 GLU G O 1
ATOM 10740 N N . GLY H 2 232 ? 106.391 126.289 -15.855 1.00 129.77 255 GLY G N 1
ATOM 10741 C CA . GLY H 2 232 ? 105.654 125.046 -15.883 1.00 114.42 255 GLY G CA 1
ATOM 10742 C C . GLY H 2 232 ? 106.114 123.938 -14.925 1.00 109.72 255 GLY G C 1
ATOM 10743 O O . GLY H 2 232 ? 107.291 123.869 -14.466 1.00 96.91 255 GLY G O 1
ATOM 10744 N N . ARG H 2 233 ? 105.146 123.089 -14.572 1.00 115.03 256 ARG G N 1
ATOM 10745 C CA . ARG H 2 233 ? 103.742 123.199 -14.966 1.00 107.75 256 ARG G CA 1
ATOM 10746 C C . ARG H 2 233 ? 102.916 122.630 -13.848 1.00 112.85 256 ARG G C 1
ATOM 10747 O O . ARG H 2 233 ? 103.434 122.271 -12.783 1.00 128.11 256 ARG G O 1
ATOM 10755 N N . HIS H 2 234 ? 101.610 122.596 -14.009 1.00 112.81 257 HIS G N 1
ATOM 10756 C CA . HIS H 2 234 ? 100.727 121.875 -13.074 1.00 107.86 257 HIS G CA 1
ATOM 10757 C C . HIS H 2 234 ? 100.304 120.572 -13.714 1.00 101.61 257 HIS G C 1
ATOM 10758 O O . HIS H 2 234 ? 100.258 120.496 -14.951 1.00 109.49 257 HIS G O 1
ATOM 10765 N N . ALA H 2 235 ? 100.034 119.558 -12.908 1.00 90.43 258 ALA G N 1
ATOM 10766 C CA . ALA H 2 235 ? 99.674 118.229 -13.437 1.00 85.97 258 ALA G CA 1
ATOM 10767 C C . ALA H 2 235 ? 98.329 118.257 -14.180 1.00 97.68 258 ALA G C 1
ATOM 10768 O O . ALA H 2 235 ? 98.181 117.574 -15.209 1.00 104.89 258 ALA G O 1
ATOM 10770 N N . GLU H 2 236 ? 97.383 119.072 -13.655 1.00 85.41 259 GLU G N 1
ATOM 10771 C CA . GLU H 2 236 ? 96.053 119.274 -14.228 1.00 69.65 259 GLU G CA 1
ATOM 10772 C C . GLU H 2 236 ? 96.130 119.857 -15.642 1.00 75.32 259 GLU G C 1
ATOM 10773 O O . GLU H 2 236 ? 95.403 119.419 -16.521 1.00 93.12 259 GLU G O 1
ATOM 10779 N N . LEU H 2 237 ? 97.060 120.775 -15.895 1.00 72.61 260 LEU G N 1
ATOM 10780 C CA . LEU H 2 237 ? 97.209 121.383 -17.214 1.00 69.65 260 LEU G CA 1
ATOM 10781 C C . LEU H 2 237 ? 97.767 120.404 -18.199 1.00 74.09 260 LEU G C 1
ATOM 10782 O O . LEU H 2 237 ? 97.285 120.313 -19.329 1.00 74.75 260 LEU G O 1
ATOM 10787 N N . CYS H 2 238 ? 98.777 119.649 -17.771 1.00 81.04 261 CYS G N 1
ATOM 10788 C CA . CYS H 2 238 ? 99.440 118.643 -18.608 1.00 78.34 261 CYS G CA 1
ATOM 10789 C C . CYS H 2 238 ? 98.456 117.595 -19.012 1.00 79.61 261 CYS G C 1
ATOM 10790 O O . CYS H 2 238 ? 98.508 117.117 -20.152 1.00 86.85 261 CYS G O 1
ATOM 10793 N N . PHE H 2 239 ? 97.508 117.277 -18.121 1.00 80.68 262 PHE G N 1
ATOM 10794 C CA . PHE H 2 239 ? 96.455 116.306 -18.406 1.00 78.80 262 PHE G CA 1
ATOM 10795 C C . PHE H 2 239 ? 95.531 116.772 -19.489 1.00 89.34 262 PHE G C 1
ATOM 10796 O O . PHE H 2 239 ? 95.155 115.973 -20.353 1.00 102.13 262 PHE G O 1
ATOM 10804 N N . LEU H 2 240 ? 95.177 118.080 -19.456 1.00 90.76 263 LEU G N 1
ATOM 10805 C CA . LEU H 2 240 ? 94.256 118.666 -20.437 1.00 88.67 263 LEU G CA 1
ATOM 10806 C C . LEU H 2 240 ? 94.871 118.803 -21.814 1.00 97.47 263 LEU G C 1
ATOM 10807 O O . LEU H 2 240 ? 94.166 118.875 -22.826 1.00 108.07 263 LEU G O 1
ATOM 10812 N N . ASP H 2 241 ? 96.198 118.841 -21.881 1.00 106.53 264 ASP G N 1
ATOM 10813 C CA . ASP H 2 241 ? 96.899 119.067 -23.162 1.00 103.64 264 ASP G CA 1
ATOM 10814 C C . ASP H 2 241 ? 96.809 117.851 -24.060 1.00 105.16 264 ASP G C 1
ATOM 10815 O O . ASP H 2 241 ? 96.784 117.987 -25.282 1.00 96.52 264 ASP G O 1
ATOM 10820 N N . VAL H 2 242 ? 96.832 116.662 -23.436 1.00 106.26 265 VAL G N 1
ATOM 10821 C CA . VAL H 2 242 ? 96.867 115.412 -24.162 1.00 98.04 265 VAL G CA 1
ATOM 10822 C C . VAL H 2 242 ? 95.499 114.863 -24.460 1.00 105.74 265 VAL G C 1
ATOM 10823 O O . VAL H 2 242 ? 95.410 113.871 -25.146 1.00 116.15 265 VAL G O 1
ATOM 10827 N N . ILE H 2 243 ? 94.452 115.478 -23.914 1.00 104.27 266 ILE G N 1
ATOM 10828 C CA . ILE H 2 243 ? 93.050 115.106 -24.217 1.00 102.31 266 ILE G CA 1
ATOM 10829 C C . ILE H 2 243 ? 92.663 115.227 -25.712 1.00 98.74 266 ILE G C 1
ATOM 10830 O O . ILE H 2 243 ? 92.061 114.291 -26.241 1.00 117.14 266 ILE G O 1
ATOM 10835 N N . PRO H 2 244 ? 92.995 116.354 -26.389 1.00 91.36 267 PRO G N 1
ATOM 10836 C CA . PRO H 2 244 ? 92.647 116.430 -27.809 1.00 94.27 267 PRO G CA 1
ATOM 10837 C C . PRO H 2 244 ? 93.362 115.403 -28.675 1.00 95.20 267 PRO G C 1
ATOM 10838 O O . PRO H 2 244 ? 92.914 115.098 -29.786 1.00 97.48 267 PRO G O 1
ATOM 10842 N N . PHE H 2 245 ? 94.435 114.829 -28.167 1.00 97.72 268 PHE G N 1
ATOM 10843 C CA . PHE H 2 245 ? 95.220 113.863 -28.951 1.00 98.72 268 PHE G CA 1
ATOM 10844 C C . PHE H 2 245 ? 94.863 112.422 -28.588 1.00 101.26 268 PHE G C 1
ATOM 10845 O O . PHE H 2 245 ? 95.762 111.531 -28.589 1.00 101.23 268 PHE G O 1
ATOM 10853 N N . TRP H 2 246 ? 93.571 112.196 -28.302 1.00 97.45 269 TRP G N 1
ATOM 10854 C CA . TRP H 2 246 ? 93.114 110.866 -27.945 1.00 108.53 269 TRP G CA 1
ATOM 10855 C C . TRP H 2 246 ? 92.337 110.141 -29.040 1.00 108.41 269 TRP G C 1
ATOM 10856 O O . TRP H 2 246 ? 91.973 108.965 -28.874 1.00 112.70 269 TRP G O 1
ATOM 10867 N N . LYS H 2 247 ? 92.073 110.855 -30.137 1.00 103.66 270 LYS G N 1
ATOM 10868 C CA . LYS H 2 247 ? 91.288 110.382 -31.251 1.00 102.72 270 LYS G CA 1
ATOM 10869 C C . LYS H 2 247 ? 89.876 110.008 -30.785 1.00 99.23 270 LYS G C 1
ATOM 10870 O O . LYS H 2 247 ? 89.346 108.980 -31.265 1.00 95.45 270 LYS G O 1
ATOM 10876 N N . LEU H 2 248 ? 89.281 110.781 -29.860 1.00 95.25 271 LEU G N 1
ATOM 10877 C CA . LEU H 2 248 ? 87.940 110.429 -29.374 1.00 98.38 271 LEU G CA 1
ATOM 10878 C C . LEU H 2 248 ? 86.845 110.714 -30.382 1.00 100.76 271 LEU G C 1
ATOM 10879 O O . LEU H 2 248 ? 86.762 111.822 -30.867 1.00 94.90 271 LEU G O 1
ATOM 10884 N N . ASP H 2 249 ? 86.059 109.668 -30.708 1.00 113.21 272 ASP G N 1
ATOM 10885 C CA . ASP H 2 249 ? 84.981 109.704 -31.698 1.00 118.02 272 ASP G CA 1
ATOM 10886 C C . ASP H 2 249 ? 83.929 110.734 -31.280 1.00 109.45 272 ASP G C 1
ATOM 10887 O O . ASP H 2 249 ? 83.341 110.634 -30.181 1.00 102.06 272 ASP G O 1
ATOM 10892 N N . LEU H 2 250 ? 83.692 111.711 -32.170 1.00 104.51 273 LEU G N 1
ATOM 10893 C CA . LEU H 2 250 ? 82.894 112.871 -31.799 1.00 106.70 273 LEU G CA 1
ATOM 10894 C C . LEU H 2 250 ? 81.469 112.552 -31.430 1.00 115.00 273 LEU G C 1
ATOM 10895 O O . LEU H 2 250 ? 80.885 113.253 -30.620 1.00 122.82 273 LEU G O 1
ATOM 10900 N N . ASP H 2 251 ? 80.902 111.499 -32.018 1.00 120.14 274 ASP G N 1
ATOM 10901 C CA . ASP H 2 251 ? 79.518 111.095 -31.712 1.00 126.15 274 ASP G CA 1
ATOM 10902 C C . ASP H 2 251 ? 79.386 110.415 -30.346 1.00 132.73 274 ASP G C 1
ATOM 10903 O O . ASP H 2 251 ? 78.447 110.718 -29.599 1.00 131.14 274 ASP G O 1
ATOM 10908 N N . GLN H 2 252 ? 80.350 109.553 -30.019 1.00 137.45 275 GLN G N 1
ATOM 10909 C CA . GLN H 2 252 ? 80.375 108.813 -28.749 1.00 144.51 275 GLN G CA 1
ATOM 10910 C C . GLN H 2 252 ? 80.644 109.783 -27.594 1.00 145.80 275 GLN G C 1
ATOM 10911 O O . GLN H 2 252 ? 81.513 110.686 -27.716 1.00 148.99 275 GLN G O 1
ATOM 10917 N N . ASP H 2 253 ? 79.889 109.625 -26.500 1.00 144.78 276 ASP G N 1
ATOM 10918 C CA . ASP H 2 253 ? 80.151 110.360 -25.266 1.00 131.40 276 ASP G CA 1
ATOM 10919 C C . ASP H 2 253 ? 81.143 109.633 -24.366 1.00 125.11 276 ASP G C 1
ATOM 10920 O O . ASP H 2 253 ? 81.137 108.407 -24.319 1.00 131.76 276 ASP G O 1
ATOM 10925 N N . TYR H 2 254 ? 82.032 110.392 -23.743 1.00 122.29 277 TYR G N 1
ATOM 10926 C CA . TYR H 2 254 ? 83.115 109.861 -22.906 1.00 106.70 277 TYR G CA 1
ATOM 10927 C C . TYR H 2 254 ? 83.138 110.456 -21.529 1.00 102.17 277 TYR G C 1
ATOM 10928 O O . TYR H 2 254 ? 82.844 111.632 -21.344 1.00 98.09 277 TYR G O 1
ATOM 10937 N N . ARG H 2 255 ? 83.559 109.633 -20.572 1.00 98.86 278 ARG G N 1
ATOM 10938 C CA . ARG H 2 255 ? 83.640 110.029 -19.176 1.00 92.61 278 ARG G CA 1
ATOM 10939 C C . ARG H 2 255 ? 85.029 109.793 -18.626 1.00 91.31 278 ARG G C 1
ATOM 10940 O O . ARG H 2 255 ? 85.480 108.679 -18.595 1.00 93.79 278 ARG G O 1
ATOM 10948 N N . VAL H 2 256 ? 85.706 110.859 -18.245 1.00 81.39 279 VAL G N 1
ATOM 10949 C CA . VAL H 2 256 ? 87.018 110.764 -17.641 1.00 78.33 279 VAL G CA 1
ATOM 10950 C C . VAL H 2 256 ? 86.929 110.724 -16.117 1.00 75.71 279 VAL G C 1
ATOM 10951 O O . VAL H 2 256 ? 86.437 111.615 -15.501 1.00 78.48 279 VAL G O 1
ATOM 10955 N N . THR H 2 257 ? 87.544 109.713 -15.521 1.00 78.64 280 THR G N 1
ATOM 10956 C CA . THR H 2 257 ? 87.747 109.657 -14.084 1.00 77.76 280 THR G CA 1
ATOM 10957 C C . THR H 2 257 ? 89.248 109.700 -13.805 1.00 89.62 280 THR G C 1
ATOM 10958 O O . THR H 2 257 ? 89.973 108.668 -14.010 1.00 93.08 280 THR G O 1
ATOM 10962 N N . CYS H 2 258 ? 89.711 110.854 -13.282 1.00 89.36 281 CYS G N 1
ATOM 10963 C CA . CYS H 2 258 ? 91.135 110.969 -12.861 1.00 83.65 281 CYS G CA 1
ATOM 10964 C C . CYS H 2 258 ? 91.291 110.894 -11.329 1.00 81.82 281 CYS G C 1
ATOM 10965 O O . CYS H 2 258 ? 90.466 111.448 -10.578 1.00 86.20 281 CYS G O 1
ATOM 10968 N N . PHE H 2 259 ? 92.368 110.270 -10.869 1.00 72.33 282 PHE G N 1
ATOM 10969 C CA . PHE H 2 259 ? 92.612 110.097 -9.458 1.00 68.35 282 PHE G CA 1
ATOM 10970 C C . PHE H 2 259 ? 93.810 110.951 -9.100 1.00 73.15 282 PHE G C 1
ATOM 10971 O O . PHE H 2 259 ? 94.943 110.658 -9.488 1.00 85.09 282 PHE G O 1
ATOM 10979 N N . THR H 2 260 ? 93.573 112.056 -8.392 1.00 69.41 283 THR G N 1
ATOM 10980 C CA . THR H 2 260 ? 94.605 113.038 -8.052 1.00 60.79 283 THR G CA 1
ATOM 10981 C C . THR H 2 260 ? 95.143 112.852 -6.660 1.00 63.65 283 THR G C 1
ATOM 10982 O O . THR H 2 260 ? 94.405 112.413 -5.760 1.00 69.69 283 THR G O 1
ATOM 10986 N N . SER H 2 261 ? 96.382 113.297 -6.432 1.00 61.90 284 SER G N 1
ATOM 10987 C CA . SER H 2 261 ? 96.947 113.272 -5.092 1.00 62.45 284 SER G CA 1
ATOM 10988 C C . SER H 2 261 ? 96.597 114.483 -4.355 1.00 58.87 284 SER G C 1
ATOM 10989 O O . SER H 2 261 ? 96.248 114.411 -3.152 1.00 80.51 284 SER G O 1
ATOM 10992 N N . TRP H 2 262 ? 96.572 115.624 -5.023 1.00 56.50 285 TRP G N 1
ATOM 10993 C CA . TRP H 2 262 ? 96.011 116.853 -4.388 1.00 57.44 285 TRP G CA 1
ATOM 10994 C C . TRP H 2 262 ? 94.851 117.344 -5.241 1.00 51.52 285 TRP G C 1
ATOM 10995 O O . TRP H 2 262 ? 94.882 117.326 -6.491 1.00 49.36 285 TRP G O 1
ATOM 11006 N N . SER H 2 263 ? 93.828 117.836 -4.569 1.00 53.62 286 SER G N 1
ATOM 11007 C CA . SER H 2 263 ? 92.679 118.527 -5.275 1.00 53.40 286 SER G CA 1
ATOM 11008 C C . SER H 2 263 ? 93.258 119.718 -5.959 1.00 54.75 286 SER G C 1
ATOM 11009 O O . SER H 2 263 ? 94.273 120.237 -5.453 1.00 60.15 286 SER G O 1
ATOM 11012 N N . PRO H 2 264 ? 92.715 120.153 -7.091 1.00 56.27 287 PRO G N 1
ATOM 11013 C CA . PRO H 2 264 ? 93.525 121.181 -7.921 1.00 55.57 287 PRO G CA 1
ATOM 11014 C C . PRO H 2 264 ? 93.584 122.519 -7.247 1.00 52.01 287 PRO G C 1
ATOM 11015 O O . PRO H 2 264 ? 92.735 122.799 -6.475 1.00 59.24 287 PRO G O 1
ATOM 11019 N N . CYS H 2 265 ? 94.569 123.315 -7.485 1.00 57.64 288 CYS G N 1
ATOM 11020 C CA . CYS H 2 265 ? 94.572 124.768 -7.059 1.00 56.61 288 CYS G CA 1
ATOM 11021 C C . CYS H 2 265 ? 93.388 125.519 -7.690 1.00 56.86 288 CYS G C 1
ATOM 11022 O O . CYS H 2 265 ? 92.637 124.935 -8.552 1.00 60.14 288 CYS G O 1
ATOM 11025 N N . PHE H 2 266 ? 93.281 126.801 -7.335 1.00 49.60 289 PHE G N 1
ATOM 11026 C CA . PHE H 2 266 ? 92.258 127.638 -7.954 1.00 54.98 289 PHE G CA 1
ATOM 11027 C C . PHE H 2 266 ? 92.438 127.789 -9.458 1.00 59.54 289 PHE G C 1
ATOM 11028 O O . PHE H 2 266 ? 91.421 127.759 -10.221 1.00 71.35 289 PHE G O 1
ATOM 11036 N N . SER H 2 267 ? 93.687 127.962 -9.913 1.00 59.38 290 SER G N 1
ATOM 11037 C CA . SER H 2 267 ? 93.971 128.222 -11.357 1.00 65.98 290 SER G CA 1
ATOM 11038 C C . SER H 2 267 ? 93.607 127.043 -12.270 1.00 65.02 290 SER G C 1
ATOM 11039 O O . SER H 2 267 ? 93.042 127.210 -13.387 1.00 80.09 290 SER G O 1
ATOM 11042 N N . CYS H 2 268 ? 93.912 125.843 -11.803 1.00 61.98 291 CYS G N 1
ATOM 11043 C CA . CYS H 2 268 ? 93.617 124.628 -12.592 1.00 64.45 291 CYS G CA 1
ATOM 11044 C C . CYS H 2 268 ? 92.163 124.235 -12.545 1.00 60.52 291 CYS G C 1
ATOM 11045 O O . CYS H 2 268 ? 91.679 123.566 -13.433 1.00 61.73 291 CYS G O 1
ATOM 11048 N N . ALA H 2 269 ? 91.494 124.568 -11.436 1.00 61.67 292 ALA G N 1
ATOM 11049 C CA . ALA H 2 269 ? 90.025 124.389 -11.349 1.00 65.59 292 ALA G CA 1
ATOM 11050 C C . ALA H 2 269 ? 89.302 125.252 -12.390 1.00 66.28 292 ALA G C 1
ATOM 11051 O O . ALA H 2 269 ? 88.319 124.802 -12.949 1.00 75.27 292 ALA G O 1
ATOM 11053 N N . GLN H 2 270 ? 89.830 126.426 -12.683 1.00 60.57 293 GLN G N 1
ATOM 11054 C CA . GLN H 2 270 ? 89.299 127.303 -13.707 1.00 68.01 293 GLN G CA 1
ATOM 11055 C C . GLN H 2 270 ? 89.401 126.698 -15.125 1.00 65.12 293 GLN G C 1
ATOM 11056 O O . GLN H 2 270 ? 88.467 126.758 -15.902 1.00 58.37 293 GLN G O 1
ATOM 11062 N N . GLU H 2 271 ? 90.584 126.180 -15.427 1.00 69.04 294 GLU G N 1
ATOM 11063 C CA . GLU H 2 271 ? 90.808 125.473 -16.718 1.00 69.55 294 GLU G CA 1
ATOM 11064 C C . GLU H 2 271 ? 90.001 124.214 -16.878 1.00 66.31 294 GLU G C 1
ATOM 11065 O O . GLU H 2 271 ? 89.430 123.953 -17.932 1.00 69.58 294 GLU G O 1
ATOM 11071 N N . MET H 2 272 ? 89.911 123.468 -15.794 1.00 60.56 295 MET G N 1
ATOM 11072 C CA . MET H 2 272 ? 89.153 122.276 -15.833 1.00 65.09 295 MET G CA 1
ATOM 11073 C C . MET H 2 272 ? 87.636 122.597 -15.985 1.00 71.09 295 MET G C 1
ATOM 11074 O O . MET H 2 272 ? 86.876 121.752 -16.587 1.00 77.79 295 MET G O 1
ATOM 11079 N N . ALA H 2 273 ? 87.223 123.791 -15.490 1.00 65.36 296 ALA G N 1
ATOM 11080 C CA . ALA H 2 273 ? 85.876 124.282 -15.604 1.00 62.63 296 ALA G CA 1
ATOM 11081 C C . ALA H 2 273 ? 85.576 124.693 -17.020 1.00 68.33 296 ALA G C 1
ATOM 11082 O O . ALA H 2 273 ? 84.496 124.368 -17.557 1.00 81.46 296 ALA G O 1
ATOM 11084 N N . LYS H 2 274 ? 86.522 125.413 -17.619 1.00 67.45 297 LYS G N 1
ATOM 11085 C CA . LYS H 2 274 ? 86.368 125.905 -18.992 1.00 68.40 297 LYS G CA 1
ATOM 11086 C C . LYS H 2 274 ? 86.485 124.760 -19.991 1.00 67.76 297 LYS G C 1
ATOM 11087 O O . LYS H 2 274 ? 86.174 124.902 -21.172 1.00 72.84 297 LYS G O 1
ATOM 11089 N N . PHE H 2 275 ? 86.941 123.625 -19.511 1.00 71.94 298 PHE G N 1
ATOM 11090 C CA . PHE H 2 275 ? 87.057 122.421 -20.344 1.00 84.01 298 PHE G CA 1
ATOM 11091 C C . PHE H 2 275 ? 85.727 121.731 -20.582 1.00 83.48 298 PHE G C 1
ATOM 11092 O O . PHE H 2 275 ? 85.438 121.289 -21.674 1.00 86.17 298 PHE G O 1
ATOM 11100 N N . ILE H 2 276 ? 84.907 121.666 -19.556 1.00 85.00 299 ILE G N 1
ATOM 11101 C CA . ILE H 2 276 ? 83.569 121.060 -19.656 1.00 88.60 299 ILE G CA 1
ATOM 11102 C C . ILE H 2 276 ? 82.609 121.942 -20.495 1.00 91.21 299 ILE G C 1
ATOM 11103 O O . ILE H 2 276 ? 81.693 121.424 -21.161 1.00 93.34 299 ILE G O 1
ATOM 11108 N N . SER H 2 277 ? 82.839 123.256 -20.514 1.00 87.02 300 SER G N 1
ATOM 11109 C CA . SER H 2 277 ? 82.091 124.154 -21.418 1.00 92.20 300 SER G CA 1
ATOM 11110 C C . SER H 2 277 ? 82.518 124.047 -22.884 1.00 91.69 300 SER G C 1
ATOM 11111 O O . SER H 2 277 ? 81.731 124.282 -23.820 1.00 103.00 300 SER G O 1
ATOM 11114 N N . LYS H 2 278 ? 83.773 123.682 -23.093 1.00 88.62 301 LYS G N 1
ATOM 11115 C CA . LYS H 2 278 ? 84.352 123.605 -24.412 1.00 86.86 301 LYS G CA 1
ATOM 11116 C C . LYS H 2 278 ? 84.085 122.257 -25.037 1.00 84.01 301 LYS G C 1
ATOM 11117 O O . LYS H 2 278 ? 83.935 122.186 -26.239 1.00 84.47 301 LYS G O 1
ATOM 11119 N N . ASN H 2 279 ? 84.022 121.189 -24.225 1.00 84.22 302 ASN G N 1
ATOM 11120 C CA . ASN H 2 279 ? 83.838 119.838 -24.745 1.00 84.82 302 ASN G CA 1
ATOM 11121 C C . ASN H 2 279 ? 82.528 119.268 -24.304 1.00 92.73 302 ASN G C 1
ATOM 11122 O O . ASN H 2 279 ? 82.267 119.148 -23.121 1.00 89.66 302 ASN G O 1
ATOM 11127 N N . LYS H 2 280 ? 81.696 118.983 -25.311 1.00 104.88 303 LYS G N 1
ATOM 11128 C CA . LYS H 2 280 ? 80.325 118.588 -25.106 1.00 113.33 303 LYS G CA 1
ATOM 11129 C C . LYS H 2 280 ? 80.170 117.064 -24.933 1.00 113.38 303 LYS G C 1
ATOM 11130 O O . LYS H 2 280 ? 79.177 116.602 -24.352 1.00 112.13 303 LYS G O 1
ATOM 11136 N N . HIS H 2 281 ? 81.211 116.321 -25.274 1.00 107.61 304 HIS G N 1
ATOM 11137 C CA . HIS H 2 281 ? 81.174 114.871 -25.218 1.00 109.53 304 HIS G CA 1
ATOM 11138 C C . HIS H 2 281 ? 82.112 114.297 -24.151 1.00 101.85 304 HIS G C 1
ATOM 11139 O O . HIS H 2 281 ? 82.321 113.089 -24.080 1.00 96.12 304 HIS G O 1
ATOM 11146 N N . VAL H 2 282 ? 82.594 115.163 -23.266 1.00 102.63 305 VAL G N 1
ATOM 11147 C CA . VAL H 2 282 ? 83.558 114.754 -22.240 1.00 98.37 305 VAL G CA 1
ATOM 11148 C C . VAL H 2 282 ? 83.085 115.102 -20.823 1.00 97.60 305 VAL G C 1
ATOM 11149 O O . VAL H 2 282 ? 82.928 116.298 -20.478 1.00 99.25 305 VAL G O 1
ATOM 11153 N N . SER H 2 283 ? 82.883 114.032 -20.039 1.00 93.08 306 SER G N 1
ATOM 11154 C CA . SER H 2 283 ? 82.424 114.102 -18.670 1.00 82.46 306 SER G CA 1
ATOM 11155 C C . SER H 2 283 ? 83.624 113.879 -17.741 1.00 73.06 306 SER G C 1
ATOM 11156 O O . SER H 2 283 ? 84.443 113.028 -17.987 1.00 74.53 306 SER G O 1
ATOM 11159 N N . LEU H 2 284 ? 83.729 114.632 -16.673 1.00 71.80 307 LEU G N 1
ATOM 11160 C CA . LEU H 2 284 ? 84.930 114.622 -15.853 1.00 73.27 307 LEU G CA 1
ATOM 11161 C C . LEU H 2 284 ? 84.534 114.399 -14.408 1.00 77.45 307 LEU G C 1
ATOM 11162 O O . LEU H 2 284 ? 83.684 115.158 -13.830 1.00 79.69 307 LEU G O 1
ATOM 11167 N N . CYS H 2 285 ? 85.187 113.390 -13.805 1.00 76.86 308 CYS G N 1
ATOM 11168 C CA . CYS H 2 285 ? 84.846 112.962 -12.458 1.00 86.38 308 CYS G CA 1
ATOM 11169 C C . CYS H 2 285 ? 86.146 112.766 -11.682 1.00 86.15 308 CYS G C 1
ATOM 11170 O O . CYS H 2 285 ? 86.979 111.955 -12.090 1.00 84.60 308 CYS G O 1
ATOM 11173 N N . ILE H 2 286 ? 86.316 113.468 -10.542 1.00 78.62 309 ILE G N 1
ATOM 11174 C CA . ILE H 2 286 ? 87.633 113.555 -9.907 1.00 75.42 309 ILE G CA 1
ATOM 11175 C C . ILE H 2 286 ? 87.600 112.866 -8.568 1.00 78.52 309 ILE G C 1
ATOM 11176 O O . ILE H 2 286 ? 86.720 113.184 -7.775 1.00 82.34 309 ILE G O 1
ATOM 11181 N N . LYS H 2 287 ? 88.582 111.975 -8.337 1.00 70.66 310 LYS G N 1
ATOM 11182 C CA . LYS H 2 287 ? 88.726 111.333 -7.047 1.00 70.03 310 LYS G CA 1
ATOM 11183 C C . LYS H 2 287 ? 90.056 111.779 -6.480 1.00 74.01 310 LYS G C 1
ATOM 11184 O O . LYS H 2 287 ? 91.083 111.537 -7.098 1.00 82.98 310 LYS G O 1
ATOM 11190 N N . THR H 2 288 ? 90.061 112.397 -5.308 1.00 65.74 311 THR G N 1
ATOM 11191 C CA . THR H 2 288 ? 91.227 112.982 -4.751 1.00 63.35 311 THR G CA 1
ATOM 11192 C C . THR H 2 288 ? 91.554 112.409 -3.396 1.00 64.15 311 THR G C 1
ATOM 11193 O O . THR H 2 288 ? 90.674 112.029 -2.685 1.00 62.54 311 THR G O 1
ATOM 11197 N N . ALA H 2 289 ? 92.840 112.394 -3.032 1.00 68.65 312 ALA G N 1
ATOM 11198 C CA . ALA H 2 289 ? 93.299 111.746 -1.798 1.00 65.54 312 ALA G CA 1
ATOM 11199 C C . ALA H 2 289 ? 93.300 112.702 -0.671 1.00 64.79 312 ALA G C 1
ATOM 11200 O O . ALA H 2 289 ? 92.827 112.369 0.444 1.00 64.51 312 ALA G O 1
ATOM 11202 N N . ARG H 2 290 ? 93.859 113.917 -0.930 1.00 61.49 313 ARG G N 1
ATOM 11203 C CA . ARG H 2 290 ? 93.822 115.044 0.063 1.00 51.37 313 ARG G CA 1
ATOM 11204 C C . ARG H 2 290 ? 93.018 116.200 -0.514 1.00 46.32 313 ARG G C 1
ATOM 11205 O O . ARG H 2 290 ? 92.877 116.315 -1.739 1.00 46.23 313 ARG G O 1
ATOM 11213 N N . ILE H 2 291 ? 92.482 117.027 0.323 1.00 48.14 314 ILE G N 1
ATOM 11214 C CA . ILE H 2 291 ? 91.965 118.381 -0.104 1.00 52.42 314 ILE G CA 1
ATOM 11215 C C . ILE H 2 291 ? 93.012 119.481 0.035 1.00 50.92 314 ILE G C 1
ATOM 11216 O O . ILE H 2 291 ? 93.437 119.773 1.122 1.00 54.40 314 ILE G O 1
ATOM 11221 N N . TYR H 2 292 ? 93.528 119.940 -1.076 1.00 52.72 315 TYR G N 1
ATOM 11222 C CA . TYR H 2 292 ? 94.482 121.098 -1.066 1.00 50.52 315 TYR G CA 1
ATOM 11223 C C . TYR H 2 292 ? 93.756 122.394 -0.667 1.00 50.31 315 TYR G C 1
ATOM 11224 O O . TYR H 2 292 ? 92.848 122.760 -1.343 1.00 51.21 315 TYR G O 1
ATOM 11233 N N . ASP H 2 293 ? 94.079 122.949 0.484 1.00 50.66 316 ASP G N 1
ATOM 11234 C CA . ASP H 2 293 ? 93.591 124.247 0.917 1.00 52.81 316 ASP G CA 1
ATOM 11235 C C . ASP H 2 293 ? 94.728 125.304 1.083 1.00 55.27 316 ASP G C 1
ATOM 11236 O O . ASP H 2 293 ? 95.472 125.287 2.025 1.00 49.50 316 ASP G O 1
ATOM 11241 N N . ASP H 2 294 ? 94.859 126.231 0.166 1.00 57.93 317 ASP G N 1
ATOM 11242 C CA . ASP H 2 294 ? 95.859 127.288 0.282 1.00 55.80 317 ASP G CA 1
ATOM 11243 C C . ASP H 2 294 ? 95.425 128.304 1.253 1.00 61.27 317 ASP G C 1
ATOM 11244 O O . ASP H 2 294 ? 96.255 129.295 1.556 1.00 68.33 317 ASP G O 1
ATOM 11249 N N . GLN H 2 295 ? 94.156 128.166 1.719 1.00 52.68 318 GLN G N 1
ATOM 11250 C CA . GLN H 2 295 ? 93.531 129.187 2.592 1.00 49.44 318 GLN G CA 1
ATOM 11251 C C . GLN H 2 295 ? 93.484 130.527 1.885 1.00 48.82 318 GLN G C 1
ATOM 11252 O O . GLN H 2 295 ? 93.672 131.540 2.514 1.00 51.47 318 GLN G O 1
ATOM 11258 N N . GLY H 2 296 ? 93.303 130.469 0.569 1.00 52.75 319 GLY G N 1
ATOM 11259 C CA . GLY H 2 296 ? 92.977 131.598 -0.308 1.00 54.38 319 GLY G CA 1
ATOM 11260 C C . GLY H 2 296 ? 91.690 131.192 -1.072 1.00 60.50 319 GLY G C 1
ATOM 11261 O O . GLY H 2 296 ? 90.598 130.975 -0.496 1.00 64.03 319 GLY G O 1
ATOM 11262 N N . ARG H 2 297 ? 91.833 130.930 -2.372 1.00 57.87 320 ARG G N 1
ATOM 11263 C CA . ARG H 2 297 ? 90.683 130.676 -3.228 1.00 56.35 320 ARG G CA 1
ATOM 11264 C C . ARG H 2 297 ? 90.521 129.198 -3.693 1.00 52.20 320 ARG G C 1
ATOM 11265 O O . ARG H 2 297 ? 89.622 128.836 -4.489 1.00 50.98 320 ARG G O 1
ATOM 11273 N N . ALA H 2 298 ? 91.330 128.343 -3.143 1.00 48.45 321 ALA G N 1
ATOM 11274 C CA . ALA H 2 298 ? 91.165 126.899 -3.307 1.00 54.37 321 ALA G CA 1
ATOM 11275 C C . ALA H 2 298 ? 89.717 126.354 -3.051 1.00 58.25 321 ALA G C 1
ATOM 11276 O O . ALA H 2 298 ? 89.219 125.558 -3.822 1.00 57.69 321 ALA G O 1
ATOM 11278 N N . GLN H 2 299 ? 89.063 126.866 -2.004 1.00 55.16 322 GLN G N 1
ATOM 11279 C CA . GLN H 2 299 ? 87.688 126.437 -1.679 1.00 55.45 322 GLN G CA 1
ATOM 11280 C C . GLN H 2 299 ? 86.673 126.885 -2.763 1.00 66.36 322 GLN G C 1
ATOM 11281 O O . GLN H 2 299 ? 85.701 126.075 -3.188 1.00 70.65 322 GLN G O 1
ATOM 11287 N N . GLU H 2 300 ? 86.930 128.107 -3.266 1.00 59.80 323 GLU G N 1
ATOM 11288 C CA . GLU H 2 300 ? 86.102 128.615 -4.334 1.00 59.42 323 GLU G CA 1
ATOM 11289 C C . GLU H 2 300 ? 86.265 127.833 -5.599 1.00 59.31 323 GLU G C 1
ATOM 11290 O O . GLU H 2 300 ? 85.272 127.624 -6.368 1.00 55.27 323 GLU G O 1
ATOM 11296 N N . GLY H 2 301 ? 87.509 127.421 -5.832 1.00 58.71 324 GLY G N 1
ATOM 11297 C CA . GLY H 2 301 ? 87.856 126.681 -7.071 1.00 57.45 324 GLY G CA 1
ATOM 11298 C C . GLY H 2 301 ? 87.173 125.321 -7.125 1.00 51.00 324 GLY G C 1
ATOM 11299 O O . GLY H 2 301 ? 86.708 124.882 -8.173 1.00 46.75 324 GLY G O 1
ATOM 11300 N N . LEU H 2 302 ? 87.031 124.702 -5.957 1.00 51.33 325 LEU G N 1
ATOM 11301 C CA . LEU H 2 302 ? 86.325 123.435 -5.900 1.00 53.71 325 LEU G CA 1
ATOM 11302 C C . LEU H 2 302 ? 84.840 123.610 -6.200 1.00 58.65 325 LEU G C 1
ATOM 11303 O O . LEU H 2 302 ? 84.258 122.775 -6.919 1.00 60.92 325 LEU G O 1
ATOM 11308 N N . ARG H 2 303 ? 84.241 124.690 -5.666 1.00 59.61 326 ARG G N 1
ATOM 11309 C CA . ARG H 2 303 ? 82.859 125.041 -5.973 1.00 59.14 326 ARG G CA 1
ATOM 11310 C C . ARG H 2 303 ? 82.676 125.392 -7.444 1.00 60.51 326 ARG G C 1
ATOM 11311 O O . ARG H 2 303 ? 81.768 124.946 -8.073 1.00 64.66 326 ARG G O 1
ATOM 11319 N N . THR H 2 304 ? 83.536 126.259 -7.987 1.00 62.81 327 THR G N 1
ATOM 11320 C CA . THR H 2 304 ? 83.514 126.683 -9.395 1.00 63.56 327 THR G CA 1
ATOM 11321 C C . THR H 2 304 ? 83.562 125.482 -10.298 1.00 69.18 327 THR G C 1
ATOM 11322 O O . THR H 2 304 ? 82.801 125.461 -11.293 1.00 73.63 327 THR G O 1
ATOM 11326 N N . LEU H 2 305 ? 84.417 124.499 -9.952 1.00 67.31 328 LEU G N 1
ATOM 11327 C CA . LEU H 2 305 ? 84.576 123.323 -10.759 1.00 67.29 328 LEU G CA 1
ATOM 11328 C C . LEU H 2 305 ? 83.333 122.448 -10.694 1.00 75.27 328 LEU G C 1
ATOM 11329 O O . LEU H 2 305 ? 82.886 121.922 -11.710 1.00 76.63 328 LEU G O 1
ATOM 11334 N N . ALA H 2 306 ? 82.753 122.300 -9.499 1.00 72.67 329 ALA G N 1
ATOM 11335 C CA . ALA H 2 306 ? 81.526 121.527 -9.286 1.00 72.57 329 ALA G CA 1
ATOM 11336 C C . ALA H 2 306 ? 80.311 122.150 -9.957 1.00 80.27 329 ALA G C 1
ATOM 11337 O O . ALA H 2 306 ? 79.455 121.391 -10.540 1.00 90.10 329 ALA G O 1
ATOM 11339 N N . GLU H 2 307 ? 80.231 123.484 -9.880 1.00 73.86 330 GLU G N 1
ATOM 11340 C CA . GLU H 2 307 ? 79.158 124.274 -10.501 1.00 77.28 330 GLU G CA 1
ATOM 11341 C C . GLU H 2 307 ? 79.303 124.291 -12.021 1.00 79.05 330 GLU G C 1
ATOM 11342 O O . GLU H 2 307 ? 78.376 124.680 -12.715 1.00 90.20 330 GLU G O 1
ATOM 11348 N N . ALA H 2 308 ? 80.455 123.850 -12.536 1.00 75.30 331 ALA G N 1
ATOM 11349 C CA . ALA H 2 308 ? 80.660 123.859 -13.992 1.00 76.16 331 ALA G CA 1
ATOM 11350 C C . ALA H 2 308 ? 80.306 122.539 -14.580 1.00 78.76 331 ALA G C 1
ATOM 11351 O O . ALA H 2 308 ? 80.352 122.375 -15.803 1.00 83.54 331 ALA G O 1
ATOM 11353 N N . GLY H 2 309 ? 79.954 121.572 -13.726 1.00 80.70 332 GLY G N 1
ATOM 11354 C CA . GLY H 2 309 ? 79.514 120.272 -14.236 1.00 86.75 332 GLY G CA 1
ATOM 11355 C C . GLY H 2 309 ? 80.247 119.082 -13.687 1.00 89.97 332 GLY G C 1
ATOM 11356 O O . GLY H 2 309 ? 79.720 117.967 -13.632 1.00 104.82 332 GLY G O 1
ATOM 11357 N N . ALA H 2 310 ? 81.458 119.335 -13.242 1.00 90.44 333 ALA G N 1
ATOM 11358 C CA . ALA H 2 310 ? 82.374 118.311 -12.751 1.00 90.13 333 ALA G CA 1
ATOM 11359 C C . ALA H 2 310 ? 81.861 117.668 -11.482 1.00 82.64 333 ALA G C 1
ATOM 11360 O O . ALA H 2 310 ? 81.166 118.329 -10.678 1.00 89.22 333 ALA G O 1
ATOM 11362 N N . LYS H 2 311 ? 82.218 116.402 -11.296 1.00 70.82 334 LYS G N 1
ATOM 11363 C CA . LYS H 2 311 ? 81.793 115.687 -10.118 1.00 70.62 334 LYS G CA 1
ATOM 11364 C C . LYS H 2 311 ? 83.009 115.270 -9.285 1.00 67.01 334 LYS G C 1
ATOM 11365 O O . LYS H 2 311 ? 83.873 114.421 -9.707 1.00 73.88 334 LYS G O 1
ATOM 11371 N N . ILE H 2 312 ? 83.119 115.862 -8.100 1.00 59.32 335 ILE G N 1
ATOM 11372 C CA . ILE H 2 312 ? 84.306 115.635 -7.229 1.00 61.94 335 ILE G CA 1
ATOM 11373 C C . ILE H 2 312 ? 83.927 114.821 -6.006 1.00 66.13 335 ILE G C 1
ATOM 11374 O O . ILE H 2 312 ? 82.826 114.985 -5.449 1.00 67.04 335 ILE G O 1
ATOM 11379 N N . SER H 2 313 ? 84.820 113.909 -5.612 1.00 68.59 336 SER G N 1
ATOM 11380 C CA . SER H 2 313 ? 84.707 113.193 -4.340 1.00 72.31 336 SER G CA 1
ATOM 11381 C C . SER H 2 313 ? 86.067 112.719 -3.839 1.00 73.94 336 SER G C 1
ATOM 11382 O O . SER H 2 313 ? 87.000 112.726 -4.567 1.00 71.76 336 SER G O 1
ATOM 11385 N N . ILE H 2 314 ? 86.130 112.364 -2.566 1.00 76.12 337 ILE G N 1
ATOM 11386 C CA . ILE H 2 314 ? 87.319 111.882 -1.877 1.00 71.73 337 ILE G CA 1
ATOM 11387 C C . ILE H 2 314 ? 87.506 110.384 -2.115 1.00 71.47 337 ILE G C 1
ATOM 11388 O O . ILE H 2 314 ? 86.565 109.581 -2.052 1.00 83.95 337 ILE G O 1
ATOM 11393 N N . MET H 2 315 ? 88.742 110.011 -2.335 1.00 69.34 338 MET G N 1
ATOM 11394 C CA . MET H 2 315 ? 89.162 108.647 -2.561 1.00 75.09 338 MET G CA 1
ATOM 11395 C C . MET H 2 315 ? 88.982 107.847 -1.311 1.00 83.11 338 MET G C 1
ATOM 11396 O O . MET H 2 315 ? 89.491 108.226 -0.255 1.00 95.74 338 MET G O 1
ATOM 11401 N N . THR H 2 316 ? 88.260 106.730 -1.422 1.00 85.40 339 THR G N 1
ATOM 11402 C CA . THR H 2 316 ? 88.102 105.771 -0.302 1.00 82.30 339 THR G CA 1
ATOM 11403 C C . THR H 2 316 ? 88.907 104.509 -0.583 1.00 84.07 339 THR G C 1
ATOM 11404 O O . THR H 2 316 ? 89.575 104.413 -1.615 1.00 86.83 339 THR G O 1
ATOM 11408 N N . TYR H 2 317 ? 88.814 103.533 0.316 1.00 91.19 340 TYR G N 1
ATOM 11409 C CA . TYR H 2 317 ? 89.511 102.246 0.190 1.00 101.25 340 TYR G CA 1
ATOM 11410 C C . TYR H 2 317 ? 89.274 101.557 -1.147 1.00 95.89 340 TYR G C 1
ATOM 11411 O O . TYR H 2 317 ? 90.198 100.870 -1.635 1.00 93.64 340 TYR G O 1
ATOM 11420 N N . SER H 2 318 ? 88.078 101.741 -1.736 1.00 95.05 341 SER G N 1
ATOM 11421 C CA . SER H 2 318 ? 87.752 101.133 -3.034 1.00 95.37 341 SER G CA 1
ATOM 11422 C C . SER H 2 318 ? 88.625 101.663 -4.127 1.00 94.97 341 SER G C 1
ATOM 11423 O O . SER H 2 318 ? 89.016 100.889 -4.990 1.00 95.28 341 SER G O 1
ATOM 11426 N N . GLU H 2 319 ? 88.919 102.979 -4.084 1.00 100.50 342 GLU G N 1
ATOM 11427 C CA . GLU H 2 319 ? 89.696 103.692 -5.093 1.00 93.28 342 GLU G CA 1
ATOM 11428 C C . GLU H 2 319 ? 91.160 103.406 -4.888 1.00 90.21 342 GLU G C 1
ATOM 11429 O O . GLU H 2 319 ? 91.866 103.205 -5.866 1.00 80.59 342 GLU G O 1
ATOM 11435 N N . PHE H 2 320 ? 91.610 103.402 -3.636 1.00 91.77 343 PHE G N 1
ATOM 11436 C CA . PHE H 2 320 ? 93.014 103.132 -3.320 1.00 96.86 343 PHE G CA 1
ATOM 11437 C C . PHE H 2 320 ? 93.408 101.708 -3.692 1.00 114.16 343 PHE G C 1
ATOM 11438 O O . PHE H 2 320 ? 94.546 101.472 -4.143 1.00 125.97 343 PHE G O 1
ATOM 11446 N N . LYS H 2 321 ? 92.482 100.762 -3.513 1.00 111.05 344 LYS G N 1
ATOM 11447 C CA . LYS H 2 321 ? 92.660 99.383 -3.918 1.00 103.98 344 LYS G CA 1
ATOM 11448 C C . LYS H 2 321 ? 92.744 99.325 -5.446 1.00 105.78 344 LYS G C 1
ATOM 11449 O O . LYS H 2 321 ? 93.666 98.708 -5.993 1.00 104.03 344 LYS G O 1
ATOM 11455 N N . HIS H 2 322 ? 91.794 99.967 -6.122 1.00 102.69 345 HIS G N 1
ATOM 11456 C CA . HIS H 2 322 ? 91.718 99.997 -7.583 1.00 102.26 345 HIS G CA 1
ATOM 11457 C C . HIS H 2 322 ? 92.963 100.643 -8.229 1.00 104.31 345 HIS G C 1
ATOM 11458 O O . HIS H 2 322 ? 93.474 100.156 -9.213 1.00 100.11 345 HIS G O 1
ATOM 11465 N N . CYS H 2 323 ? 93.438 101.772 -7.709 1.00 109.55 346 CYS G N 1
ATOM 11466 C CA . CYS H 2 323 ? 94.633 102.432 -8.228 1.00 111.31 346 CYS G CA 1
ATOM 11467 C C . CYS H 2 323 ? 95.890 101.620 -7.986 1.00 107.46 346 CYS G C 1
ATOM 11468 O O . CYS H 2 323 ? 96.838 101.740 -8.755 1.00 99.98 346 CYS G O 1
ATOM 11471 N N . TRP H 2 324 ? 95.884 100.797 -6.954 1.00 113.74 347 TRP G N 1
ATOM 11472 C CA . TRP H 2 324 ? 96.965 99.844 -6.726 1.00 119.60 347 TRP G CA 1
ATOM 11473 C C . TRP H 2 324 ? 96.853 98.679 -7.709 1.00 123.28 347 TRP G C 1
ATOM 11474 O O . TRP H 2 324 ? 97.870 98.120 -8.101 1.00 139.12 347 TRP G O 1
ATOM 11485 N N . ASP H 2 325 ? 95.631 98.311 -8.100 1.00 119.18 348 ASP G N 1
ATOM 11486 C CA . ASP H 2 325 ? 95.397 97.201 -9.030 1.00 122.30 348 ASP G CA 1
ATOM 11487 C C . ASP H 2 325 ? 95.562 97.624 -10.478 1.00 123.31 348 ASP G C 1
ATOM 11488 O O . ASP H 2 325 ? 95.613 96.764 -11.359 1.00 137.60 348 ASP G O 1
ATOM 11493 N N . THR H 2 326 ? 95.660 98.932 -10.714 1.00 115.34 349 THR G N 1
ATOM 11494 C CA . THR H 2 326 ? 95.643 99.488 -12.075 1.00 110.40 349 THR G CA 1
ATOM 11495 C C . THR H 2 326 ? 96.932 100.200 -12.402 1.00 107.02 349 THR G C 1
ATOM 11496 O O . THR H 2 326 ? 97.613 99.822 -13.320 1.00 112.79 349 THR G O 1
ATOM 11500 N N . PHE H 2 327 ? 97.285 101.210 -11.623 1.00 106.99 350 PHE G N 1
ATOM 11501 C CA . PHE H 2 327 ? 98.386 102.096 -11.909 1.00 108.96 350 PHE G CA 1
ATOM 11502 C C . PHE H 2 327 ? 99.657 101.809 -11.123 1.00 111.27 350 PHE G C 1
ATOM 11503 O O . PHE H 2 327 ? 100.528 102.686 -11.059 1.00 110.11 350 PHE G O 1
ATOM 11511 N N . VAL H 2 328 ? 99.784 100.611 -10.563 1.00 109.50 351 VAL G N 1
ATOM 11512 C CA . VAL H 2 328 ? 100.941 100.268 -9.717 1.00 108.57 351 VAL G CA 1
ATOM 11513 C C . VAL H 2 328 ? 101.615 99.005 -10.219 1.00 109.79 351 VAL G C 1
ATOM 11514 O O . VAL H 2 328 ? 100.928 98.018 -10.511 1.00 108.34 351 VAL G O 1
ATOM 11518 N N . ASP H 2 329 ? 102.950 99.038 -10.289 1.00 114.58 352 ASP G N 1
ATOM 11519 C CA . ASP H 2 329 ? 103.770 97.841 -10.609 1.00 125.23 352 ASP G CA 1
ATOM 11520 C C . ASP H 2 329 ? 103.945 96.968 -9.359 1.00 130.00 352 ASP G C 1
ATOM 11521 O O . ASP H 2 329 ? 105.084 96.760 -8.891 1.00 137.13 352 ASP G O 1
ATOM 11526 N N . HIS H 2 330 ? 102.824 96.420 -8.878 1.00 124.38 353 HIS G N 1
ATOM 11527 C CA . HIS H 2 330 ? 102.819 95.633 -7.650 1.00 123.56 353 HIS G CA 1
ATOM 11528 C C . HIS H 2 330 ? 103.586 94.331 -7.837 1.00 130.56 353 HIS G C 1
ATOM 11529 O O . HIS H 2 330 ? 104.148 93.808 -6.869 1.00 136.54 353 HIS G O 1
ATOM 11536 N N . GLN H 2 331 ? 103.536 93.800 -9.054 1.00 131.28 354 GLN G N 1
ATOM 11537 C CA . GLN H 2 331 ? 104.141 92.518 -9.440 1.00 123.11 354 GLN G CA 1
ATOM 11538 C C . GLN H 2 331 ? 103.736 91.366 -8.502 1.00 126.52 354 GLN G C 1
ATOM 11539 O O . GLN H 2 331 ? 104.519 90.426 -8.300 1.00 142.15 354 GLN G O 1
ATOM 11545 N N . GLY H 2 332 ? 102.501 91.437 -8.018 1.00 121.99 355 GLY G N 1
ATOM 11546 C CA . GLY H 2 332 ? 101.914 90.413 -7.144 1.00 122.11 355 GLY G CA 1
ATOM 11547 C C . GLY H 2 332 ? 101.769 90.728 -5.671 1.00 117.94 355 GLY G C 1
ATOM 11548 O O . GLY H 2 332 ? 101.227 89.914 -4.903 1.00 113.47 355 GLY G O 1
ATOM 11549 N N . ALA H 2 333 ? 102.201 91.918 -5.249 1.00 114.88 356 ALA G N 1
ATOM 11550 C CA . ALA H 2 333 ? 101.904 92.393 -3.872 1.00 114.91 356 ALA G CA 1
ATOM 11551 C C . ALA H 2 333 ? 100.514 93.017 -3.814 1.00 116.31 356 ALA G C 1
ATOM 11552 O O . ALA H 2 333 ? 100.242 93.926 -4.569 1.00 123.13 356 ALA G O 1
ATOM 11554 N N . PRO H 2 334 ? 99.610 92.506 -2.940 1.00 123.67 357 PRO G N 1
ATOM 11555 C CA . PRO H 2 334 ? 98.250 93.098 -2.875 1.00 122.42 357 PRO G CA 1
ATOM 11556 C C . PRO H 2 334 ? 98.327 94.415 -2.119 1.00 127.51 357 PRO G C 1
ATOM 11557 O O . PRO H 2 334 ? 99.343 94.710 -1.491 1.00 137.41 357 PRO G O 1
ATOM 11561 N N . PHE H 2 335 ? 97.302 95.250 -2.204 1.00 130.22 358 PHE G N 1
ATOM 11562 C CA . PHE H 2 335 ? 97.365 96.580 -1.592 1.00 126.45 358 PHE G CA 1
ATOM 11563 C C . PHE H 2 335 ? 97.335 96.483 -0.061 1.00 127.81 358 PHE G C 1
ATOM 11564 O O . PHE H 2 335 ? 96.396 95.933 0.494 1.00 135.52 358 PHE G O 1
ATOM 11572 N N . GLN H 2 336 ? 98.357 97.011 0.610 1.00 127.50 359 GLN G N 1
ATOM 11573 C CA . GLN H 2 336 ? 98.379 97.061 2.079 1.00 125.75 359 GLN G CA 1
ATOM 11574 C C . GLN H 2 336 ? 98.120 98.487 2.605 1.00 131.54 359 GLN G C 1
ATOM 11575 O O . GLN H 2 336 ? 99.021 99.356 2.534 1.00 136.42 359 GLN G O 1
ATOM 11577 N N . PRO H 2 337 ? 96.884 98.742 3.121 1.00 132.02 360 PRO G N 1
ATOM 11578 C CA . PRO H 2 337 ? 96.441 100.050 3.685 1.00 124.50 360 PRO G CA 1
ATOM 11579 C C . PRO H 2 337 ? 97.326 100.566 4.824 1.00 124.62 360 PRO G C 1
ATOM 11580 O O . PRO H 2 337 ? 97.920 99.773 5.555 1.00 123.48 360 PRO G O 1
ATOM 11584 N N . TRP H 2 338 ? 97.413 101.886 4.937 1.00 119.71 361 TRP G N 1
ATOM 11585 C CA . TRP H 2 338 ? 98.158 102.550 6.002 1.00 114.98 361 TRP G CA 1
ATOM 11586 C C . TRP H 2 338 ? 97.193 102.849 7.150 1.00 119.39 361 TRP G C 1
ATOM 11587 O O . TRP H 2 338 ? 95.943 102.858 6.925 1.00 127.64 361 TRP G O 1
ATOM 11598 N N . ASP H 2 339 ? 97.748 103.097 8.352 1.00 110.52 362 ASP G N 1
ATOM 11599 C CA . ASP H 2 339 ? 96.982 103.544 9.516 1.00 100.41 362 ASP G CA 1
ATOM 11600 C C . ASP H 2 339 ? 96.169 104.838 9.253 1.00 100.50 362 ASP G C 1
ATOM 11601 O O . ASP H 2 339 ? 96.730 105.914 8.919 1.00 99.34 362 ASP G O 1
ATOM 11606 N N . GLY H 2 340 ? 94.847 104.713 9.415 1.00 97.28 363 GLY G N 1
ATOM 11607 C CA . GLY H 2 340 ? 93.948 105.852 9.494 1.00 84.26 363 GLY G CA 1
ATOM 11608 C C . GLY H 2 340 ? 93.377 106.238 8.169 1.00 81.55 363 GLY G C 1
ATOM 11609 O O . GLY H 2 340 ? 92.833 107.333 8.076 1.00 87.21 363 GLY G O 1
ATOM 11610 N N . LEU H 2 341 ? 93.445 105.372 7.164 1.00 77.48 364 LEU G N 1
ATOM 11611 C CA . LEU H 2 341 ? 93.073 105.680 5.798 1.00 78.10 364 LEU G CA 1
ATOM 11612 C C . LEU H 2 341 ? 91.583 105.966 5.623 1.00 79.43 364 LEU G C 1
ATOM 11613 O O . LEU H 2 341 ? 91.188 106.803 4.842 1.00 85.91 364 LEU G O 1
ATOM 11618 N N . ASP H 2 342 ? 90.764 105.248 6.341 1.00 78.86 365 ASP G N 1
ATOM 11619 C CA . ASP H 2 342 ? 89.326 105.291 6.253 1.00 82.04 365 ASP G CA 1
ATOM 11620 C C . ASP H 2 342 ? 88.823 106.398 7.161 1.00 87.79 365 ASP G C 1
ATOM 11621 O O . ASP H 2 342 ? 87.771 107.020 6.911 1.00 91.11 365 ASP G O 1
ATOM 11626 N N . GLU H 2 343 ? 89.542 106.624 8.252 1.00 91.36 366 GLU G N 1
ATOM 11627 C CA . GLU H 2 343 ? 89.176 107.717 9.186 1.00 89.73 366 GLU G CA 1
ATOM 11628 C C . GLU H 2 343 ? 89.533 109.036 8.575 1.00 88.82 366 GLU G C 1
ATOM 11629 O O . GLU H 2 343 ? 88.750 109.961 8.695 1.00 94.53 366 GLU G O 1
ATOM 11635 N N . HIS H 2 344 ? 90.676 109.134 7.884 1.00 92.21 367 HIS G N 1
ATOM 11636 C CA . HIS H 2 344 ? 91.030 110.362 7.165 1.00 92.63 367 HIS G CA 1
ATOM 11637 C C . HIS H 2 344 ? 90.119 110.648 6.012 1.00 88.77 367 HIS G C 1
ATOM 11638 O O . HIS H 2 344 ? 89.831 111.778 5.748 1.00 97.22 367 HIS G O 1
ATOM 11645 N N . SER H 2 345 ? 89.711 109.593 5.322 1.00 82.99 368 SER G N 1
ATOM 11646 C CA . SER H 2 345 ? 88.811 109.697 4.182 1.00 74.99 368 SER G CA 1
ATOM 11647 C C . SER H 2 345 ? 87.429 110.199 4.574 1.00 71.45 368 SER G C 1
ATOM 11648 O O . SER H 2 345 ? 86.727 110.738 3.707 1.00 69.03 368 SER G O 1
ATOM 11651 N N . GLN H 2 346 ? 87.059 110.014 5.858 1.00 69.48 369 GLN G N 1
ATOM 11652 C CA . GLN H 2 346 ? 85.761 110.406 6.307 1.00 72.37 369 GLN G CA 1
ATOM 11653 C C . GLN H 2 346 ? 85.735 111.888 6.673 1.00 75.10 369 GLN G C 1
ATOM 11654 O O . GLN H 2 346 ? 84.809 112.631 6.168 1.00 66.80 369 GLN G O 1
ATOM 11660 N N . ASP H 2 347 ? 86.729 112.383 7.451 1.00 75.86 370 ASP G N 1
ATOM 11661 C CA . ASP H 2 347 ? 86.610 113.837 7.785 1.00 72.97 370 ASP G CA 1
ATOM 11662 C C . ASP H 2 347 ? 86.844 114.673 6.506 1.00 71.26 370 ASP G C 1
ATOM 11663 O O . ASP H 2 347 ? 86.244 115.775 6.344 1.00 69.72 370 ASP G O 1
ATOM 11668 N N . LEU H 2 348 ? 87.574 114.128 5.512 1.00 60.82 371 LEU G N 1
ATOM 11669 C CA . LEU H 2 348 ? 87.727 114.790 4.232 1.00 63.97 371 LEU G CA 1
ATOM 11670 C C . LEU H 2 348 ? 86.449 114.816 3.445 1.00 67.79 371 LEU G C 1
ATOM 11671 O O . LEU H 2 348 ? 86.194 115.770 2.689 1.00 64.18 371 LEU G O 1
ATOM 11676 N N . SER H 2 349 ? 85.653 113.748 3.596 1.00 73.97 372 SER G N 1
ATOM 11677 C CA . SER H 2 349 ? 84.323 113.650 2.992 1.00 70.57 372 SER G CA 1
ATOM 11678 C C . SER H 2 349 ? 83.399 114.655 3.665 1.00 77.57 372 SER G C 1
ATOM 11679 O O . SER H 2 349 ? 82.603 115.298 3.003 1.00 89.35 372 SER G O 1
ATOM 11682 N N . GLY H 2 350 ? 83.521 114.824 4.973 1.00 76.92 373 GLY G N 1
ATOM 11683 C CA . GLY H 2 350 ? 82.897 115.922 5.689 1.00 80.76 373 GLY G CA 1
ATOM 11684 C C . GLY H 2 350 ? 83.384 117.294 5.242 1.00 84.29 373 GLY G C 1
ATOM 11685 O O . GLY H 2 350 ? 82.585 118.200 5.001 1.00 91.10 373 GLY G O 1
ATOM 11686 N N . ARG H 2 351 ? 84.688 117.446 5.127 1.00 81.22 374 ARG G N 1
ATOM 11687 C CA . ARG H 2 351 ? 85.310 118.745 4.770 1.00 79.59 374 ARG G CA 1
ATOM 11688 C C . ARG H 2 351 ? 84.924 119.101 3.303 1.00 79.01 374 ARG G C 1
ATOM 11689 O O . ARG H 2 351 ? 84.750 120.280 2.971 1.00 74.16 374 ARG G O 1
ATOM 11697 N N . LEU H 2 352 ? 84.813 118.107 2.431 1.00 71.61 375 LEU G N 1
ATOM 11698 C CA . LEU H 2 352 ? 84.438 118.374 1.038 1.00 70.15 375 LEU G CA 1
ATOM 11699 C C . LEU H 2 352 ? 82.991 118.770 0.989 1.00 73.74 375 LEU G C 1
ATOM 11700 O O . LEU H 2 352 ? 82.645 119.765 0.301 1.00 73.91 375 LEU G O 1
ATOM 11705 N N . ARG H 2 353 ? 82.148 118.035 1.724 1.00 68.18 376 ARG G N 1
ATOM 11706 C CA . ARG H 2 353 ? 80.720 118.310 1.815 1.00 71.69 376 ARG G CA 1
ATOM 11707 C C . ARG H 2 353 ? 80.471 119.739 2.297 1.00 70.97 376 ARG G C 1
ATOM 11708 O O . ARG H 2 353 ? 79.502 120.349 1.893 1.00 82.18 376 ARG G O 1
ATOM 11716 N N . ALA H 2 354 ? 81.292 120.241 3.204 1.00 68.44 377 ALA G N 1
ATOM 11717 C CA . ALA H 2 354 ? 81.138 121.596 3.729 1.00 75.95 377 ALA G CA 1
ATOM 11718 C C . ALA H 2 354 ? 81.528 122.664 2.720 1.00 80.28 377 ALA G C 1
ATOM 11719 O O . ALA H 2 354 ? 80.981 123.805 2.763 1.00 82.23 377 ALA G O 1
ATOM 11721 N N . ILE H 2 355 ? 82.395 122.283 1.764 1.00 71.50 378 ILE G N 1
ATOM 11722 C CA . ILE H 2 355 ? 82.856 123.258 0.771 1.00 69.52 378 ILE G CA 1
ATOM 11723 C C . ILE H 2 355 ? 81.804 123.441 -0.289 1.00 70.59 378 ILE G C 1
ATOM 11724 O O . ILE H 2 355 ? 81.541 124.579 -0.648 1.00 76.21 378 ILE G O 1
ATOM 11729 N N . LEU H 2 356 ? 81.274 122.342 -0.816 1.00 70.46 379 LEU G N 1
ATOM 11730 C CA . LEU H 2 356 ? 80.217 122.466 -1.874 1.00 72.78 379 LEU G CA 1
ATOM 11731 C C . LEU H 2 356 ? 78.790 122.905 -1.336 1.00 72.27 379 LEU G C 1
ATOM 11732 O O . LEU H 2 356 ? 77.862 123.157 -2.089 1.00 71.46 379 LEU G O 1
ATOM 11737 N N . GLN H 2 357 ? 78.658 123.067 -0.030 1.00 69.39 380 GLN G N 1
ATOM 11738 C CA . GLN H 2 357 ? 77.477 123.692 0.546 1.00 78.63 380 GLN G CA 1
ATOM 11739 C C . GLN H 2 357 ? 77.502 125.247 0.439 1.00 82.63 380 GLN G C 1
ATOM 11740 O O . GLN H 2 357 ? 76.472 125.862 0.086 1.00 95.81 380 GLN G O 1
ATOM 11742 N N . ASN H 2 358 ? 78.642 125.848 0.784 1.00 77.33 381 ASN G N 1
ATOM 11743 C CA . ASN H 2 358 ? 78.863 127.309 0.833 1.00 75.34 381 ASN G CA 1
ATOM 11744 C C . ASN H 2 358 ? 78.942 127.927 -0.556 1.00 70.29 381 ASN G C 1
ATOM 11745 O O . ASN H 2 358 ? 78.737 127.179 -1.517 1.00 70.87 381 ASN G O 1
#

Organism: Homo sapiens (NCBI:txid9606)

CATH classification: 2.40.50.140

B-factor: mean 89.26, std 28.37, range [31.07, 258.4]

InterPro domains:
  IPR002125 Cytidine and deoxycytidylate deaminase domain [PS51747] (29-138)
  IPR002125 Cytidine and deoxycytidylate deaminase domain [PS51747] (214-328)
  IPR016192 APOBEC/CMP deaminase, zinc-binding [PS00903] (257-295)
  IPR016193 Cytidine deaminase-like [SSF53927] (250-362)
  IPR050610 APOBEC Cytidine Deaminase [PTHR13857] (194-381)
  IPR059136 APOBEC3, cytosine deaminase domain [PF18782] (10-193)
  IPR059136 APOBEC3, cytosine deaminase domain [PF18782] (196-379)